Protein AF-A0A2U3PUK2-F1 (afdb_monomer)

Nearest PDB structures (foldseek):
  1wra-assembly2_B  TM=6.279E-01  e=7.532E-10  Streptococcus pneumoniae R6
  3af6-assembly1_A  TM=5.519E-01  e=6.935E-04  Pyrococcus horikoshii OT3
  5a0v-assembly2_B  TM=5.176E-01  e=4.296E-04  Streptomyces coelicolor A3(2)
  3af5-assembly1_A  TM=5.353E-01  e=1.714E-03  Pyrococcus horikoshii OT3
  9bcu-assembly1_J  TM=5.743E-01  e=1.520E-02  Thermococcus kodakarensis

InterPro domains:
  IPR001279 Metallo-beta-lactamase [PF00753] (44-123)
  IPR036866 Ribonuclease Z/Hydroxyacylglutathione hydrolase-like [G3DSA:3.60.15.10] (34-413)
  IPR036866 Ribonuclease Z/Hydroxyacylglutathione hydrolase-like [SSF56281] (34-405)
  IPR052159 Bacterial competence-related DNA uptake protein [PTHR30619] (29-414)

Secondary structure (DSSP, 8-state):
-HHHHHHHHHHTTTSSS-----------STT-EEEEPP-TTSSS---EEEEETTEEEEE----GGGGT-BTTB--HHHHHHHHH-SSSSEEEEEEEE----HHHHTTHHHHHHTT-EEEEEEEEE-HHHHS-HHHHHHH-SS--HHHHHHHHHHHSPP-TTS-HHHHHHHHHHHHTHHHHHHHHHHHHHHTT-EEEEETTS-GGGGHHHHHHTTTTT-EEEE--HHHHHHHHHHHHHHHHHHHHHHHHHHHTS-TTS---HHHHHHHHHHS-TTSS-HHHHTSS-TTHHHHTT--EEEE--TT--EEE-TT--SS----TT-HHHHHHHHHHHHHH---SEEEPSGGG-TTT--HHHHHHTT--SEEEE---TT-SSSS-HHHHHHHHH-TT-EEEEHHHHSSEEE-TTS-GGGGEEESSS-SS--PPP-PPPS-SHHHHTT-------------------------PPP-S-----------SSSEEEEETTEEEEE-PPP------PPPPPPPPPP---S--------SSTT---TTEEEEE-HHHHHHHHTTHHHHHHHHHHHTT-EEEE--TT-HHHHHHHHHHHS--SEEEEES-TTTSPPEEEE---HHHHHHS-HHHHHHSTTTTEEEE-GGGG-SSSSSS-SS-EEEE--TT-HHHHHHHHTPPPPPS-S--EEEE-TT-THHHHHHHHHSSS-PPPEEBTTB-GGG--HHHH-SSEEEEE-B--SS-BSEEEEEETTEEEEEEETTTS-SS---EEEE-STTTT--BSS-TT--SS---BPPGGGBHHHHHHHTT-SEEEEESSPPPPP-TT--STHHHHHHHHHHHHHHTTT-HHHHHHHHHHHHHHH-SSS--SHHHHHHHHHHHHHEEEEE---

Mean predicted aligned error: 17.78 Å

Radius of gyration: 35.3 Å; Cα contacts (8 Å, |Δi|>4): 1765; chains: 1; bounding box: 88×100×116 Å

Organism: NCBI:txid1549949

pLDDT: mean 83.63, std 20.67, range [25.16, 98.88]

Solvent-accessible surface area (backbone atoms only — not comparable to full-atom values): 47405 Å² total; per-residue (Å²): 115,76,66,61,61,54,52,57,60,56,54,66,65,66,73,80,76,83,79,92,69,76,84,73,82,80,49,60,43,80,78,36,37,39,32,40,49,43,41,43,57,50,56,46,25,38,34,36,41,38,34,53,83,92,44,33,36,38,34,41,37,16,30,55,60,38,54,78,26,50,99,95,34,69,17,51,62,58,52,46,30,70,76,72,57,69,69,75,56,40,77,26,55,32,35,36,36,29,38,73,51,58,33,28,45,33,18,41,38,54,37,47,73,69,45,39,45,47,45,49,28,32,44,31,47,28,58,65,47,68,52,32,70,61,46,51,63,55,56,43,100,78,53,57,69,47,42,48,20,32,34,38,40,53,50,40,65,94,56,74,84,48,58,63,72,60,32,41,56,47,24,60,47,47,53,43,40,63,59,43,49,50,52,29,52,54,48,40,46,73,76,63,21,51,74,40,36,51,72,78,50,62,77,77,74,47,49,67,55,52,62,74,45,44,48,36,41,63,46,79,78,32,65,54,50,72,46,39,50,51,25,28,53,48,51,40,56,45,44,41,51,43,37,49,50,39,52,55,47,49,69,66,48,58,91,92,53,85,82,49,33,51,60,45,43,35,45,60,77,68,41,65,78,91,56,86,39,44,55,65,73,74,45,68,52,56,33,27,38,49,30,56,44,14,36,28,35,36,32,28,56,83,75,36,12,33,42,46,29,55,33,28,31,72,55,48,47,65,43,88,87,39,66,67,49,51,52,52,46,51,50,52,54,38,68,71,41,49,29,27,30,35,48,42,18,38,39,30,29,70,33,10,65,35,73,71,53,42,53,56,33,52,54,46,36,33,38,32,37,43,20,11,34,43,16,61,66,41,56,13,69,67,43,37,53,54,56,70,71,50,81,81,59,33,39,43,37,14,50,59,15,31,39,33,37,38,30,51,90,46,73,63,71,79,16,52,48,58,75,39,72,64,75,65,71,69,72,76,42,61,62,73,76,92,76,64,71,80,66,64,73,75,70,72,87,76,87,91,80,85,88,86,86,88,82,89,83,83,90,82,91,77,86,92,81,82,88,79,87,89,85,74,99,71,85,85,82,79,90,77,91,76,76,99,58,75,46,76,49,71,58,95,89,44,74,47,76,43,75,80,76,75,86,78,84,76,90,73,86,81,73,85,77,72,83,73,74,80,74,78,64,92,75,68,71,84,74,69,79,46,58,34,54,96,60,90,45,56,40,32,39,32,38,28,18,61,67,44,37,28,71,49,36,41,78,55,39,62,56,52,54,45,45,45,45,78,54,51,23,45,76,47,76,40,59,92,86,58,42,47,62,57,44,16,57,48,53,63,74,53,81,62,73,27,26,34,36,48,31,31,60,75,30,43,70,56,43,64,40,67,52,55,53,73,70,58,48,70,69,47,53,72,61,66,37,60,72,38,91,37,57,52,21,22,40,31,60,51,53,59,14,13,42,85,74,81,79,54,55,84,31,24,39,16,28,33,51,29,56,63,33,53,69,35,41,50,25,16,48,46,17,52,70,60,68,99,59,64,44,31,28,35,42,26,22,65,90,45,61,33,52,52,58,41,49,74,73,44,42,68,46,72,57,74,77,39,56,18,43,95,44,36,33,90,71,49,49,34,77,61,55,44,18,42,31,36,42,39,40,32,46,40,36,65,90,48,26,22,45,31,30,15,37,32,98,79,20,67,31,60,34,42,39,47,83,47,47,40,77,49,60,31,15,39,37,40,31,62,12,18,16,42,46,40,60,36,70,62,56,44,59,58,86,75,80,83,72,46,67,38,47,44,76,46,14,43,39,47,32,38,23,50,7,20,7,24,24,34,33,13,18,33,31,81,58,56,74,36,61,71,84,24,64,25,64,42,31,47,41,56,48,34,24,37,53,31,20,73,72,47,84,64,14,50,14,54,6,47,43,52,9,43,54,54,42,60,75,49,60,62,51,90,47,79,51,65,69,52,45,47,49,43,43,34,57,64,53,18,54,45,34,32,19,52,20,110

Sequence (886 aa):
MKAAKKAAKKSAKKSAKKTSARPGRRMSAAGARYYLLDMGKEQYGDCIVCRFGDRAVMIDAGHPSDFAGQSGYESIPDQLASVLGGEAPFTIDLLIVTHGHNDHIGCLPKLVSEDTIRPKYAIVADPDLAFPPGFRDALGDDPDIEVEKVVAGLLEEDHSFLPDAQLDEFLDAVAKLGQKYRDAIDKLEHDGTTVFKWGSTDPAELAPIYEMLAGTGFDVIGPALPQLEICRDQIIAFARKAKKAAEDAVSAIPTDLTPNATRVYKQILLGDPARDALPLMDRKGTGSALNCQSLVVKFGDGDQKVLLAGDMQFADSEVDGLAAELADLRRKVVAAGPYRFVKMTHHTSYNGIDETFWQQLGSPPLLAHSGGLNDSDHPNVDALAYLKELNGITFARTDRNGQIAVDPSIVGRTAFKTSRGSLNDFALNKRQKARDENLASLERKTPPEVQQVQENRRSQSVSLEGRVPTDGEFVDIIFARIPYRDGRVTIDGHVIEIQRFPALEAKQENPPPPPRPPRLSTERTADVRRFAPGRDLSRILFVTDKERLRRNIGDDAAGIMRLIQDGGSRLLGVDGSAPERQVTAELATGKYDGTVVLGGYDVVKSQSVDVLDVPLRASLTHRAIAEDQDEFIVWSDEIYGDADGDGLAEFPVSRIPDAKKPALVLAALTADKPGRVSQRFGICNSARPFSFDIFNSVVPGSAPYMTSGPRGYRDVNAGAARQPFLYFMLHGLDRDGSRFWGDGTSGAIEAINTDVLPKSGLGIVFAGCCWGALTVNQRANDRSGTVSPKAPDASMALASLAAGALAFVGCTGVHYSPGSAGDFFGGPMHRAFWKALASNDFSPAKALFDARKAFLAEMPHGRRLPLELAIERKIYRQFTCLGLGW

Structure (mmCIF, N/CA/C/O backbone):
data_AF-A0A2U3PUK2-F1
#
_entry.id   AF-A0A2U3PUK2-F1
#
loop_
_atom_site.group_PDB
_atom_site.id
_atom_site.type_symbol
_atom_site.label_atom_id
_atom_site.label_alt_id
_atom_site.label_comp_id
_atom_site.label_asym_id
_atom_site.label_entity_id
_atom_site.label_seq_id
_atom_site.pdbx_PDB_ins_code
_atom_site.Cartn_x
_atom_site.Cartn_y
_atom_site.Cartn_z
_atom_site.occupancy
_atom_site.B_iso_or_equiv
_atom_site.auth_seq_id
_atom_site.auth_comp_id
_atom_site.auth_asym_id
_atom_site.auth_atom_id
_atom_site.pdbx_PDB_model_num
ATOM 1 N N . MET A 1 1 ? 40.504 36.835 -31.617 1.00 47.59 1 MET A N 1
ATOM 2 C CA . MET A 1 1 ? 39.255 36.228 -32.153 1.00 47.59 1 MET A CA 1
ATOM 3 C C . MET A 1 1 ? 39.191 36.029 -33.681 1.00 47.59 1 MET A C 1
ATOM 5 O O . MET A 1 1 ? 38.792 34.948 -34.097 1.00 47.59 1 MET A O 1
ATOM 9 N N . LYS A 1 2 ? 39.594 36.972 -34.558 1.00 41.28 2 LYS A N 1
ATOM 10 C CA . LYS A 1 2 ? 39.578 36.744 -36.032 1.00 41.28 2 LYS A CA 1
ATOM 11 C C . LYS A 1 2 ? 40.663 35.775 -36.556 1.00 41.28 2 LYS A C 1
ATOM 13 O O . LYS A 1 2 ? 40.443 35.126 -37.575 1.00 41.28 2 LYS A O 1
ATOM 18 N N . ALA A 1 3 ? 41.787 35.618 -35.850 1.00 39.47 3 ALA A N 1
ATOM 19 C CA . ALA A 1 3 ? 42.846 34.664 -36.214 1.00 39.47 3 ALA A CA 1
ATOM 20 C C . ALA A 1 3 ? 42.460 33.192 -35.937 1.00 39.47 3 ALA A C 1
ATOM 22 O O . ALA A 1 3 ? 42.712 32.327 -36.773 1.00 39.47 3 ALA A O 1
ATOM 23 N N . ALA A 1 4 ? 41.733 32.923 -34.844 1.00 43.22 4 ALA A N 1
ATOM 24 C CA . ALA A 1 4 ? 41.263 31.579 -34.482 1.00 43.22 4 ALA A CA 1
ATOM 25 C C . ALA A 1 4 ? 40.215 31.023 -35.472 1.00 43.22 4 ALA A C 1
ATOM 27 O O . ALA A 1 4 ? 40.289 29.866 -35.883 1.00 43.22 4 ALA A O 1
ATOM 28 N N . LYS A 1 5 ? 39.309 31.874 -35.986 1.00 48.22 5 LYS A N 1
ATOM 29 C CA . LYS A 1 5 ? 38.332 31.481 -37.025 1.00 48.22 5 LYS A CA 1
ATOM 30 C C . LYS A 1 5 ? 38.974 31.156 -38.385 1.00 48.22 5 LYS A C 1
ATOM 32 O O . LYS A 1 5 ? 38.380 30.432 -39.184 1.00 48.22 5 LYS A O 1
ATOM 37 N N . LYS A 1 6 ? 40.183 31.662 -38.667 1.00 44.91 6 LYS A N 1
ATOM 38 C CA . LYS A 1 6 ? 40.897 31.417 -39.936 1.00 44.91 6 LYS A CA 1
ATOM 39 C C . LYS A 1 6 ? 41.710 30.112 -39.908 1.00 44.91 6 LYS A C 1
ATOM 41 O O . LYS A 1 6 ? 41.880 29.499 -40.960 1.00 44.91 6 LYS A O 1
ATOM 46 N N . ALA A 1 7 ? 42.136 29.661 -38.724 1.00 41.72 7 ALA A N 1
ATOM 47 C CA . ALA A 1 7 ? 42.793 28.367 -38.521 1.00 41.72 7 ALA A CA 1
ATOM 48 C C . ALA A 1 7 ? 41.797 27.191 -38.619 1.00 41.72 7 ALA A C 1
ATOM 50 O O . ALA A 1 7 ? 42.055 26.233 -39.349 1.00 41.72 7 ALA A O 1
ATOM 51 N N . ALA A 1 8 ? 40.603 27.323 -38.027 1.00 44.06 8 ALA A N 1
ATOM 52 C CA . ALA A 1 8 ? 39.550 26.301 -38.097 1.00 44.06 8 ALA A CA 1
ATOM 53 C C . ALA A 1 8 ? 39.047 26.046 -39.538 1.00 44.06 8 ALA A C 1
ATOM 55 O O . ALA A 1 8 ? 38.877 24.902 -39.956 1.00 44.06 8 ALA A O 1
ATOM 56 N N . LYS A 1 9 ? 38.915 27.100 -40.362 1.00 43.28 9 LYS A N 1
ATOM 57 C CA . LYS A 1 9 ? 38.502 26.971 -41.777 1.00 43.28 9 LYS A CA 1
ATOM 58 C C . LYS A 1 9 ? 39.570 26.370 -42.704 1.00 43.28 9 LYS A C 1
ATOM 60 O O . LYS A 1 9 ? 39.217 25.862 -43.767 1.00 43.28 9 LYS A O 1
ATOM 65 N N . LYS A 1 10 ? 40.859 26.430 -42.343 1.00 38.72 10 LYS A N 1
ATOM 66 C CA . LYS A 1 10 ? 41.950 25.812 -43.124 1.00 38.72 10 LYS A CA 1
ATOM 67 C C . LYS A 1 10 ? 42.156 24.334 -42.776 1.00 38.72 10 LYS A C 1
ATOM 69 O O . LYS A 1 10 ? 42.532 23.580 -43.669 1.00 38.72 10 LYS A O 1
ATOM 74 N N . SER A 1 11 ? 41.853 23.924 -41.540 1.00 38.88 11 SER A N 1
ATOM 75 C CA . SER A 1 11 ? 41.853 22.511 -41.127 1.00 38.88 11 SER A CA 1
ATOM 76 C C . SER A 1 11 ? 40.707 21.727 -41.790 1.00 38.88 11 SER A C 1
ATOM 78 O O . SER A 1 11 ? 40.941 20.701 -42.425 1.00 38.88 11 SER A O 1
ATOM 80 N N . ALA A 1 12 ? 39.497 22.302 -41.819 1.00 37.53 12 ALA A N 1
ATOM 81 C CA . ALA A 1 12 ? 38.308 21.670 -42.409 1.00 37.53 12 ALA A CA 1
ATOM 82 C C . ALA A 1 12 ? 38.377 21.445 -43.937 1.00 37.53 12 ALA A C 1
ATOM 84 O O . ALA A 1 12 ? 37.659 20.610 -44.477 1.00 37.53 12 ALA A O 1
ATOM 85 N N . LYS A 1 13 ? 39.245 22.167 -44.664 1.00 34.38 13 LYS A N 1
ATOM 86 C CA . LYS A 1 13 ? 39.414 22.002 -46.123 1.00 34.38 13 LYS A CA 1
ATOM 87 C C . LYS A 1 13 ? 40.494 20.990 -46.519 1.00 34.38 13 LYS A C 1
ATOM 89 O O . LYS A 1 13 ? 40.581 20.658 -47.699 1.00 34.38 13 LYS A O 1
ATOM 94 N N . LYS A 1 14 ? 41.316 20.511 -45.575 1.00 31.91 14 LYS A N 1
ATOM 95 C CA . LYS A 1 14 ? 42.427 19.583 -45.857 1.00 31.91 14 LYS A CA 1
ATOM 96 C C . LYS A 1 14 ? 42.103 18.111 -45.562 1.00 31.91 14 LYS A C 1
ATOM 98 O O . LYS A 1 14 ? 42.797 17.265 -46.112 1.00 31.91 14 LYS A O 1
ATOM 103 N N . SER A 1 15 ? 41.047 17.796 -44.800 1.00 32.75 15 SER A N 1
ATOM 104 C CA . SER A 1 15 ? 40.599 16.402 -44.597 1.00 32.75 15 SER A CA 1
ATOM 105 C C . SER A 1 15 ? 39.601 15.900 -45.654 1.00 32.75 15 SER A C 1
ATOM 107 O O . SER A 1 15 ? 39.376 14.702 -45.765 1.00 32.75 15 SER A O 1
ATOM 109 N N . ALA A 1 16 ? 39.066 16.776 -46.513 1.00 32.47 16 ALA A N 1
ATOM 110 C CA . ALA A 1 16 ? 38.069 16.417 -47.530 1.00 32.47 16 ALA A CA 1
ATOM 111 C C . ALA A 1 16 ? 38.644 15.759 -48.808 1.00 32.47 16 ALA A C 1
ATOM 113 O O . ALA A 1 16 ? 38.000 15.778 -49.857 1.00 32.47 16 ALA A O 1
ATOM 114 N N . LYS A 1 17 ? 39.873 15.219 -48.787 1.00 37.69 17 LYS A N 1
ATOM 115 C CA . LYS A 1 17 ? 40.497 14.665 -50.002 1.00 37.69 17 LYS A CA 1
ATOM 116 C C . LYS A 1 17 ? 41.426 13.478 -49.733 1.00 37.69 17 LYS A C 1
ATOM 118 O O . LYS A 1 17 ? 42.634 13.612 -49.888 1.00 37.69 17 LYS A O 1
ATOM 123 N N . LYS A 1 18 ? 40.840 12.326 -49.381 1.00 36.56 18 LYS A N 1
ATOM 124 C CA . LYS A 1 18 ? 41.196 10.954 -49.821 1.00 36.56 18 LYS A CA 1
ATOM 125 C C . LYS A 1 18 ? 40.758 9.927 -48.772 1.00 36.56 18 LYS A C 1
ATOM 127 O O . LYS A 1 18 ? 41.500 9.677 -47.839 1.00 36.56 18 LYS A O 1
ATOM 132 N N . THR A 1 19 ? 39.630 9.278 -49.035 1.00 29.56 19 THR A N 1
ATOM 133 C CA . THR A 1 19 ? 39.396 7.841 -48.811 1.00 29.56 19 THR A CA 1
ATOM 134 C C . THR A 1 19 ? 38.124 7.494 -49.579 1.00 29.56 19 THR A C 1
ATOM 136 O O . THR A 1 19 ? 37.009 7.713 -49.121 1.00 29.56 19 THR A O 1
ATOM 139 N N . SER A 1 20 ? 38.279 7.007 -50.810 1.00 35.31 20 SER A N 1
ATOM 140 C CA . SER A 1 20 ? 37.195 6.333 -51.524 1.00 35.31 20 SER A CA 1
ATOM 141 C C . SER A 1 20 ? 36.987 4.967 -50.867 1.00 35.31 20 SER A C 1
ATOM 143 O O . SER A 1 20 ? 37.537 3.962 -51.320 1.00 35.31 20 SER A O 1
ATOM 145 N N . ALA A 1 21 ? 36.264 4.945 -49.749 1.00 32.84 21 ALA A N 1
ATOM 146 C CA . ALA A 1 21 ? 35.746 3.716 -49.175 1.00 32.84 21 ALA A CA 1
ATOM 147 C C . ALA A 1 21 ? 34.590 3.231 -50.060 1.00 32.84 21 ALA A C 1
ATOM 149 O O . ALA A 1 21 ? 33.719 4.010 -50.450 1.00 32.84 21 ALA A O 1
ATOM 150 N N . ARG A 1 22 ? 34.618 1.946 -50.423 1.00 33.69 22 ARG A N 1
ATOM 151 C CA . ARG A 1 22 ? 33.491 1.259 -51.067 1.00 33.69 22 ARG A CA 1
ATOM 152 C C . ARG A 1 22 ? 32.210 1.525 -50.259 1.00 33.69 22 ARG A C 1
ATOM 154 O O . ARG A 1 22 ? 32.301 1.547 -49.033 1.00 33.69 22 ARG A O 1
ATOM 161 N N . PRO A 1 23 ? 31.040 1.697 -50.900 1.00 34.00 23 PRO A N 1
ATOM 162 C CA . PRO A 1 23 ? 29.793 1.899 -50.176 1.00 34.00 23 PRO A CA 1
ATOM 163 C C . PRO A 1 23 ? 29.551 0.678 -49.285 1.00 34.00 23 PRO A C 1
ATOM 165 O O . PRO A 1 23 ? 29.363 -0.434 -49.782 1.00 34.00 23 PRO A O 1
ATOM 168 N N . GLY A 1 24 ? 29.629 0.889 -47.970 1.00 35.75 24 GLY A N 1
ATOM 169 C CA . GLY A 1 24 ? 29.270 -0.113 -46.979 1.00 35.75 24 GLY A CA 1
ATOM 170 C C . GLY A 1 24 ? 27.840 -0.562 -47.244 1.00 35.75 24 GLY A C 1
ATOM 171 O O . GLY A 1 24 ? 26.947 0.258 -47.468 1.00 35.75 24 GLY A O 1
ATOM 172 N N . ARG A 1 25 ? 27.642 -1.878 -47.295 1.00 42.12 25 ARG A N 1
ATOM 173 C CA . ARG A 1 25 ? 26.333 -2.510 -47.427 1.00 42.12 25 ARG A CA 1
ATOM 174 C C . ARG A 1 25 ? 25.457 -1.975 -46.288 1.00 42.12 25 ARG A C 1
ATOM 176 O O . ARG A 1 25 ? 25.717 -2.297 -45.135 1.00 42.12 25 ARG A O 1
ATOM 183 N N . ARG A 1 26 ? 24.478 -1.115 -46.598 1.00 44.69 26 ARG A N 1
ATOM 184 C CA . ARG A 1 26 ? 23.487 -0.645 -45.617 1.00 44.69 26 ARG A CA 1
ATOM 185 C C . ARG A 1 26 ? 22.834 -1.875 -44.993 1.00 44.69 26 ARG A C 1
ATOM 187 O O . ARG A 1 26 ? 22.276 -2.698 -45.720 1.00 44.69 26 ARG A O 1
ATOM 194 N N . MET A 1 27 ? 22.962 -2.011 -43.680 1.00 55.47 27 MET A N 1
ATOM 195 C CA . MET A 1 27 ? 22.282 -3.052 -42.925 1.00 55.47 27 MET A CA 1
ATOM 196 C C . MET A 1 27 ? 20.784 -2.748 -42.926 1.00 55.47 27 MET A C 1
ATOM 198 O O . MET A 1 27 ? 20.389 -1.583 -42.896 1.00 55.47 27 MET A O 1
ATOM 202 N N . SER A 1 28 ? 19.951 -3.780 -43.014 1.00 55.03 28 SER A N 1
ATOM 203 C CA . SER A 1 28 ? 18.512 -3.637 -42.804 1.00 55.03 28 SER A CA 1
ATOM 204 C C . SER A 1 28 ? 18.130 -4.291 -41.489 1.00 55.03 28 SER A C 1
ATOM 206 O O . SER A 1 28 ? 18.605 -5.389 -41.208 1.00 55.03 28 SER A O 1
ATOM 208 N N . ALA A 1 29 ? 17.189 -3.690 -40.765 1.00 60.03 29 ALA A N 1
ATOM 209 C CA . ALA A 1 29 ? 16.482 -4.336 -39.661 1.00 60.03 29 ALA A CA 1
ATOM 210 C C . ALA A 1 29 ? 15.788 -5.662 -40.063 1.00 60.03 29 ALA A C 1
ATOM 212 O O . ALA A 1 29 ? 15.471 -6.474 -39.199 1.00 60.03 29 ALA A O 1
ATOM 213 N N . ALA A 1 30 ? 15.594 -5.923 -41.365 1.00 58.38 30 ALA A N 1
ATOM 214 C CA . ALA A 1 30 ? 15.079 -7.200 -41.851 1.00 58.38 30 ALA A CA 1
ATOM 215 C C . ALA A 1 30 ? 16.011 -8.362 -41.450 1.00 58.38 30 ALA A C 1
ATOM 217 O O . ALA A 1 30 ? 17.165 -8.420 -41.881 1.00 58.38 30 ALA A O 1
ATOM 218 N N . GLY A 1 31 ? 15.487 -9.284 -40.635 1.00 74.31 31 GLY A N 1
ATOM 219 C CA . GLY A 1 31 ? 16.219 -10.428 -40.081 1.00 74.31 31 GLY A CA 1
ATOM 220 C C . GLY A 1 31 ? 16.830 -10.202 -38.692 1.00 74.31 31 GLY A C 1
ATOM 221 O O . GLY A 1 31 ? 17.643 -11.023 -38.263 1.00 74.31 31 GLY A O 1
ATOM 222 N N . ALA A 1 32 ? 16.472 -9.114 -37.997 1.00 91.94 32 ALA A N 1
ATOM 223 C CA . ALA A 1 32 ? 16.849 -8.896 -36.602 1.00 91.94 32 ALA A CA 1
ATOM 224 C C . ALA A 1 32 ? 16.229 -9.954 -35.675 1.00 91.94 32 ALA A C 1
ATOM 226 O O . ALA A 1 32 ? 15.058 -10.308 -35.819 1.00 91.94 32 ALA A O 1
ATOM 227 N N . ARG A 1 33 ? 17.004 -10.434 -34.698 1.00 96.38 33 ARG A N 1
ATOM 228 C CA . ARG A 1 33 ? 16.522 -11.364 -33.666 1.00 96.38 33 ARG A CA 1
ATOM 229 C C . ARG A 1 33 ? 16.862 -10.870 -32.274 1.00 96.38 33 ARG A C 1
ATOM 231 O O . ARG A 1 33 ? 17.984 -10.432 -32.039 1.00 96.38 33 ARG A O 1
ATOM 238 N N . TYR A 1 34 ? 15.909 -11.002 -31.367 1.00 98.31 34 TYR A N 1
ATOM 239 C CA . TYR A 1 34 ? 16.019 -10.563 -29.981 1.00 98.31 34 TYR A CA 1
ATOM 240 C C . TYR A 1 34 ? 15.928 -11.792 -29.088 1.00 98.31 34 TYR A C 1
ATOM 242 O O . TYR A 1 34 ? 14.940 -12.519 -29.154 1.00 98.31 34 TYR A O 1
ATOM 250 N N . TYR A 1 35 ? 16.968 -12.044 -28.306 1.00 98.62 35 TYR A N 1
ATOM 251 C CA . TYR A 1 35 ? 17.079 -13.198 -27.429 1.00 98.62 35 TYR A CA 1
ATOM 252 C C . TYR A 1 35 ? 16.968 -12.726 -25.989 1.00 98.62 35 TYR A C 1
ATOM 254 O O . TYR A 1 35 ? 17.847 -12.007 -25.533 1.00 98.62 35 TYR A O 1
ATOM 262 N N . LEU A 1 36 ? 15.908 -13.112 -25.290 1.00 98.62 36 LEU A N 1
ATOM 263 C CA . LEU A 1 36 ? 15.818 -12.953 -23.842 1.00 98.62 36 LEU A CA 1
ATOM 264 C C . LEU A 1 36 ? 16.381 -14.238 -23.242 1.00 98.62 36 LEU A C 1
ATOM 266 O O . LEU A 1 36 ? 15.902 -15.331 -23.574 1.00 98.62 36 LEU A O 1
ATOM 270 N N . LEU A 1 37 ? 17.439 -14.108 -22.447 1.00 98.31 37 LEU A N 1
ATOM 271 C CA . LEU A 1 37 ? 18.096 -15.255 -21.836 1.00 98.31 37 LEU A CA 1
ATOM 272 C C . LEU A 1 37 ? 17.267 -15.777 -20.657 1.00 98.31 37 LEU A C 1
ATOM 274 O O . LEU A 1 37 ? 16.449 -15.071 -20.077 1.00 98.31 37 LEU A O 1
ATOM 278 N N . ASP A 1 38 ? 17.449 -17.048 -20.339 1.00 96.75 38 ASP A N 1
ATOM 279 C CA . ASP A 1 38 ? 16.801 -17.700 -19.209 1.00 96.75 38 ASP A CA 1
ATOM 280 C C . ASP A 1 38 ? 17.463 -17.274 -17.896 1.00 96.75 38 ASP A C 1
ATOM 282 O O . ASP A 1 38 ? 18.654 -17.524 -17.722 1.00 96.75 38 ASP A O 1
ATOM 286 N N . MET A 1 39 ? 16.692 -16.654 -16.998 1.00 94.38 39 MET A N 1
ATOM 287 C CA . MET A 1 39 ? 17.151 -16.106 -15.705 1.00 94.38 39 MET A CA 1
ATOM 288 C C . MET A 1 39 ? 17.024 -17.106 -14.547 1.00 94.38 39 MET A C 1
ATOM 290 O O . MET A 1 39 ? 17.148 -16.768 -13.373 1.00 94.38 39 MET A O 1
ATOM 294 N N . GLY A 1 40 ? 16.741 -18.371 -14.860 1.00 92.38 40 GLY A N 1
ATOM 295 C CA . GLY A 1 40 ? 16.804 -19.424 -13.864 1.00 92.38 40 GLY A CA 1
ATOM 296 C C . GLY A 1 40 ? 15.683 -19.367 -12.828 1.00 92.38 40 GLY A C 1
ATOM 297 O O . GLY A 1 40 ? 14.503 -19.166 -13.133 1.00 92.38 40 GLY A O 1
ATOM 298 N N . LYS A 1 41 ? 16.052 -19.651 -11.581 1.00 88.69 41 LYS A N 1
ATOM 299 C CA . LYS A 1 41 ? 15.142 -19.743 -10.441 1.00 88.69 41 LYS A CA 1
ATOM 300 C C . LYS A 1 41 ? 15.089 -18.476 -9.602 1.00 88.69 41 LYS A C 1
ATOM 302 O O . LYS A 1 41 ? 14.134 -18.364 -8.843 1.00 88.69 41 LYS A O 1
ATOM 307 N N . GLU A 1 42 ? 16.085 -17.601 -9.663 1.00 86.12 42 GLU A N 1
ATOM 308 C CA . GLU A 1 42 ? 16.110 -16.385 -8.838 1.00 86.12 42 GLU A CA 1
ATOM 309 C C . GLU A 1 42 ? 14.976 -15.435 -9.242 1.00 86.12 42 GLU A C 1
ATOM 311 O O . GLU A 1 42 ? 14.429 -15.551 -10.336 1.00 86.12 42 GLU A O 1
ATOM 316 N N . GLN A 1 43 ? 14.513 -14.598 -8.313 1.00 84.06 43 GLN A N 1
ATOM 317 C CA . GLN A 1 43 ? 13.440 -13.647 -8.619 1.00 84.06 43 GLN A CA 1
ATOM 318 C C . GLN A 1 43 ? 13.963 -12.555 -9.550 1.00 84.06 43 GLN A C 1
ATOM 320 O O . GLN A 1 43 ? 15.129 -12.226 -9.435 1.00 84.06 43 GLN A O 1
ATOM 325 N N . TYR A 1 44 ? 13.131 -11.989 -10.428 1.00 87.50 44 TYR A N 1
ATOM 326 C CA . TYR A 1 44 ? 13.559 -10.954 -11.388 1.00 87.50 44 TYR A CA 1
ATOM 327 C C . TYR A 1 44 ? 14.662 -11.398 -12.362 1.00 87.50 44 TYR A C 1
ATOM 329 O O . TYR A 1 44 ? 14.778 -12.592 -12.665 1.00 87.50 44 TYR A O 1
ATOM 337 N N . GLY A 1 45 ? 15.405 -10.448 -12.932 1.00 91.38 45 GLY A N 1
ATOM 338 C CA . GLY A 1 45 ? 16.516 -10.702 -13.841 1.00 91.38 45 GLY A CA 1
ATOM 339 C C . GLY A 1 45 ? 16.252 -10.307 -15.290 1.00 91.38 45 GLY A C 1
ATOM 340 O O . GLY A 1 45 ? 15.227 -10.651 -15.893 1.00 91.38 45 GLY A O 1
ATOM 341 N N . ASP A 1 46 ? 17.238 -9.634 -15.878 1.00 95.94 46 ASP A N 1
ATOM 342 C CA . ASP A 1 46 ? 17.241 -9.226 -17.279 1.00 95.94 46 ASP A CA 1
ATOM 343 C C . ASP A 1 46 ? 18.601 -9.478 -17.935 1.00 95.94 46 ASP A C 1
ATOM 345 O O . ASP A 1 46 ? 19.647 -9.004 -17.492 1.00 95.94 46 ASP A O 1
ATOM 349 N N . CYS A 1 47 ? 18.577 -10.179 -19.068 1.00 98.25 47 CYS A N 1
ATOM 350 C CA . CYS A 1 47 ? 19.700 -10.234 -19.993 1.00 98.25 47 CYS A CA 1
ATOM 351 C C . CYS A 1 47 ? 19.181 -10.480 -21.412 1.00 98.25 47 CYS A C 1
ATOM 353 O O . CYS A 1 47 ? 18.563 -11.510 -21.703 1.00 98.25 47 CYS A O 1
ATOM 355 N N . ILE A 1 48 ? 19.436 -9.535 -22.316 1.00 98.75 48 ILE A N 1
ATOM 356 C CA . ILE A 1 48 ? 18.916 -9.558 -23.686 1.00 98.75 48 ILE A CA 1
ATOM 357 C C . ILE A 1 48 ? 20.061 -9.438 -24.686 1.00 98.75 48 ILE A C 1
ATOM 359 O O . ILE A 1 48 ? 20.908 -8.557 -24.584 1.00 98.75 48 ILE A O 1
ATOM 363 N N . VAL A 1 49 ? 20.055 -10.277 -25.719 1.00 98.62 49 VAL A N 1
ATOM 364 C CA . VAL A 1 49 ? 20.988 -10.188 -26.846 1.00 98.62 49 VAL A CA 1
ATOM 365 C C . VAL A 1 49 ? 20.223 -9.873 -28.124 1.00 98.62 49 VAL A C 1
ATOM 367 O O . VAL A 1 49 ? 19.333 -10.613 -28.532 1.00 98.62 49 VAL A O 1
ATOM 370 N N . CYS A 1 50 ? 20.581 -8.792 -28.807 1.00 98.19 50 CYS A N 1
ATOM 371 C CA . CYS A 1 50 ? 20.026 -8.423 -30.105 1.00 98.19 50 CYS A CA 1
ATOM 372 C C . CYS A 1 50 ? 21.032 -8.757 -31.210 1.00 98.19 50 CYS A C 1
ATOM 374 O O . CYS A 1 50 ? 22.191 -8.344 -31.156 1.00 98.19 50 CYS A O 1
ATOM 376 N N . ARG A 1 51 ? 20.589 -9.482 -32.240 1.00 96.75 51 ARG A N 1
ATOM 377 C CA . ARG A 1 51 ? 21.404 -9.881 -33.393 1.00 96.75 51 ARG A CA 1
ATOM 378 C C . ARG A 1 51 ? 20.924 -9.187 -34.654 1.00 96.75 51 ARG A C 1
ATOM 380 O O . ARG A 1 51 ? 19.783 -9.376 -35.072 1.00 96.75 51 ARG A O 1
ATOM 387 N N . PHE A 1 52 ? 21.835 -8.460 -35.295 1.00 94.06 52 PHE A N 1
ATOM 388 C CA . PHE A 1 52 ? 21.621 -7.801 -36.581 1.00 94.06 52 PHE A CA 1
ATOM 389 C C . PHE A 1 52 ? 22.676 -8.309 -37.564 1.00 94.06 52 PHE A C 1
ATOM 391 O O . PHE A 1 52 ? 23.738 -7.714 -37.721 1.00 94.06 52 PHE A O 1
ATOM 398 N N . GLY A 1 53 ? 22.423 -9.454 -38.201 1.00 89.00 53 GLY A N 1
ATOM 399 C CA . GLY A 1 53 ? 23.432 -10.107 -39.038 1.00 89.00 53 GLY A CA 1
ATOM 400 C C . GLY A 1 53 ? 24.658 -10.533 -38.223 1.00 89.00 53 GLY A C 1
ATOM 401 O O . GLY A 1 53 ? 24.550 -11.394 -37.355 1.00 89.00 53 GLY A O 1
ATOM 402 N N . ASP A 1 54 ? 25.817 -9.947 -38.519 1.00 88.56 54 ASP A N 1
ATOM 403 C CA . ASP A 1 54 ? 27.071 -10.182 -37.797 1.00 88.56 54 ASP A CA 1
ATOM 404 C C . ASP A 1 54 ? 27.189 -9.374 -36.498 1.00 88.56 54 ASP A C 1
ATOM 406 O O . ASP A 1 54 ? 28.011 -9.724 -35.653 1.00 88.56 54 ASP A O 1
ATOM 410 N N . ARG A 1 55 ? 26.344 -8.353 -36.304 1.00 94.38 55 ARG A N 1
ATOM 411 C CA . ARG A 1 55 ? 26.394 -7.474 -35.133 1.00 94.38 55 ARG A CA 1
ATOM 412 C C . ARG A 1 55 ? 25.646 -8.036 -33.933 1.00 94.38 55 ARG A C 1
ATOM 414 O O . ARG A 1 55 ? 24.577 -8.637 -34.089 1.00 94.38 55 ARG A O 1
ATOM 421 N N . ALA A 1 56 ? 26.182 -7.792 -32.742 1.00 97.44 56 ALA A N 1
ATOM 422 C CA . ALA A 1 56 ? 25.583 -8.175 -31.469 1.00 97.44 56 ALA A CA 1
ATOM 423 C C . ALA A 1 56 ? 25.496 -6.983 -30.505 1.00 97.44 56 ALA A C 1
ATOM 425 O O . ALA A 1 56 ? 26.490 -6.303 -30.255 1.00 97.44 56 ALA A O 1
ATOM 426 N N . VAL A 1 57 ? 24.311 -6.767 -29.939 1.00 98.69 57 VAL A N 1
ATOM 427 C CA . VAL A 1 57 ? 24.094 -5.856 -28.808 1.00 98.69 57 VAL A CA 1
ATOM 428 C C . VAL A 1 57 ? 23.688 -6.692 -27.605 1.00 98.69 57 VAL A C 1
ATOM 430 O O . VAL A 1 57 ? 22.778 -7.506 -27.731 1.00 98.69 57 VAL A O 1
ATOM 433 N N . MET A 1 58 ? 24.342 -6.507 -26.466 1.00 98.69 58 MET A N 1
ATOM 434 C CA . MET A 1 58 ? 23.966 -7.130 -25.196 1.00 98.69 58 MET A CA 1
ATOM 435 C C . MET A 1 58 ? 23.386 -6.059 -24.277 1.00 98.69 58 MET A C 1
ATOM 437 O O . MET A 1 58 ? 23.916 -4.952 -24.230 1.00 98.69 58 MET A O 1
ATOM 441 N N . ILE A 1 59 ? 22.292 -6.368 -23.593 1.00 98.81 59 ILE A N 1
ATOM 442 C CA . ILE A 1 59 ? 21.597 -5.473 -22.671 1.00 98.81 59 ILE A CA 1
ATOM 443 C C . ILE A 1 59 ? 21.466 -6.206 -21.344 1.00 98.81 59 ILE A C 1
ATOM 445 O O . ILE A 1 59 ? 20.862 -7.279 -21.318 1.00 98.81 59 ILE A O 1
ATOM 449 N N . ASP A 1 60 ? 22.020 -5.612 -20.291 1.00 98.56 60 ASP A N 1
ATOM 450 C CA . ASP A 1 60 ? 22.084 -6.162 -18.936 1.00 98.56 60 ASP A CA 1
ATOM 451 C C . ASP A 1 60 ? 22.757 -7.549 -18.874 1.00 98.56 60 ASP A C 1
ATOM 453 O O . ASP A 1 60 ? 23.343 -8.027 -19.853 1.00 98.56 60 ASP A O 1
ATOM 457 N N . ALA A 1 61 ? 22.797 -8.142 -17.684 1.00 97.44 61 ALA A N 1
ATOM 458 C CA . ALA A 1 61 ? 23.621 -9.301 -17.376 1.00 97.44 61 ALA A CA 1
ATOM 459 C C . ALA A 1 61 ? 23.016 -10.258 -16.332 1.00 97.44 61 ALA A C 1
ATOM 461 O O . ALA A 1 61 ? 23.705 -11.197 -15.949 1.00 97.44 61 ALA A O 1
ATOM 462 N N . GLY A 1 62 ? 21.776 -10.084 -15.874 1.00 94.94 62 GLY A N 1
ATOM 463 C CA . GLY A 1 62 ? 21.178 -10.983 -14.879 1.00 94.94 62 GLY A CA 1
ATOM 464 C C . GLY A 1 62 ? 21.856 -10.939 -13.499 1.00 94.94 62 GLY A C 1
ATOM 465 O O . GLY A 1 62 ? 22.688 -10.071 -13.207 1.00 94.94 62 GLY A O 1
ATOM 466 N N . HIS A 1 63 ? 21.546 -11.929 -12.660 1.00 93.25 63 HIS A N 1
ATOM 467 C CA . HIS A 1 63 ? 22.058 -12.063 -11.293 1.00 93.25 63 HIS A CA 1
ATOM 468 C C . HIS A 1 63 ? 23.474 -12.622 -11.243 1.00 93.25 63 HIS A C 1
ATOM 470 O O . HIS A 1 63 ? 23.876 -13.332 -12.156 1.00 93.25 63 HIS A O 1
ATOM 476 N N . PRO A 1 64 ? 24.231 -12.453 -10.143 1.00 91.94 64 PRO A N 1
ATOM 477 C CA . PRO A 1 64 ? 25.557 -13.064 -10.012 1.00 91.94 64 PRO A CA 1
ATOM 478 C C . PRO A 1 64 ? 25.575 -14.597 -10.174 1.00 91.94 64 PRO A C 1
ATOM 480 O O . PRO A 1 64 ? 26.567 -15.158 -10.648 1.00 91.94 64 PRO A O 1
ATOM 483 N N . SER A 1 65 ? 24.497 -15.277 -9.773 1.00 90.06 65 SER A N 1
ATOM 484 C CA . SER A 1 65 ? 24.342 -16.736 -9.853 1.00 90.06 65 SER A CA 1
ATOM 485 C C . SER A 1 65 ? 24.225 -17.244 -11.296 1.00 90.06 65 SER A C 1
ATOM 487 O O . SER A 1 65 ? 24.691 -18.345 -11.609 1.00 90.06 65 SER A O 1
ATOM 489 N N . ASP A 1 66 ? 23.700 -16.419 -12.204 1.00 94.31 66 ASP A N 1
ATOM 490 C CA . ASP A 1 66 ? 23.463 -16.777 -13.602 1.00 94.31 66 ASP A CA 1
ATOM 491 C C . ASP A 1 66 ? 24.771 -16.974 -14.383 1.00 94.31 66 ASP A C 1
ATOM 493 O O . ASP A 1 66 ? 24.789 -17.638 -15.420 1.00 94.31 66 ASP A O 1
ATOM 497 N N . PHE A 1 67 ? 25.906 -16.498 -13.858 1.00 95.69 67 PHE A N 1
ATOM 498 C CA . PHE A 1 67 ? 27.218 -16.694 -14.474 1.00 95.69 67 PHE A CA 1
ATOM 499 C C . PHE A 1 67 ? 27.644 -18.163 -14.467 1.00 95.69 67 PHE A C 1
ATOM 501 O O . PHE A 1 67 ? 28.249 -18.635 -15.425 1.00 95.69 67 PHE A O 1
ATOM 508 N N . ALA A 1 68 ? 27.368 -18.879 -13.374 1.00 92.94 68 ALA A N 1
ATOM 509 C CA . ALA A 1 68 ? 27.702 -20.298 -13.240 1.00 92.94 68 ALA A CA 1
ATOM 510 C C . ALA A 1 68 ? 26.544 -21.212 -13.671 1.00 92.94 68 ALA A C 1
ATOM 512 O O . ALA A 1 68 ? 26.734 -22.421 -13.816 1.00 92.94 68 ALA A O 1
ATOM 513 N N . GLY A 1 69 ? 25.357 -20.636 -13.880 1.00 88.69 69 GLY A N 1
ATOM 514 C CA . GLY A 1 69 ? 24.122 -21.376 -14.082 1.00 88.69 69 GLY A CA 1
ATOM 515 C C . GLY A 1 69 ? 23.572 -21.943 -12.776 1.00 88.69 69 GLY A C 1
ATOM 516 O O . GLY A 1 69 ? 24.213 -21.942 -11.723 1.00 88.69 69 GLY A O 1
ATOM 517 N N . GLN A 1 70 ? 22.348 -22.452 -12.852 1.00 90.00 70 GLN A N 1
ATOM 518 C CA . GLN A 1 70 ? 21.613 -22.966 -11.701 1.00 90.00 70 GLN A CA 1
ATOM 519 C C . GLN A 1 70 ? 21.170 -24.405 -11.977 1.00 90.00 70 GLN A C 1
ATOM 521 O O . GLN A 1 70 ? 21.149 -24.866 -13.116 1.00 90.00 70 GLN A O 1
ATOM 526 N N . SER A 1 71 ? 20.788 -25.161 -10.945 1.00 86.31 71 SER A N 1
ATOM 527 C CA . SER A 1 71 ? 20.347 -26.550 -11.147 1.00 86.31 71 SER A CA 1
ATOM 528 C C . SER A 1 71 ? 19.132 -26.622 -12.087 1.00 86.31 71 SER A C 1
ATOM 530 O O . SER A 1 71 ? 18.024 -26.232 -11.703 1.00 86.31 71 SER A O 1
ATOM 532 N N . GLY A 1 72 ? 19.356 -27.127 -13.306 1.00 87.44 72 GLY A N 1
ATOM 533 C CA . GLY A 1 72 ? 18.364 -27.228 -14.382 1.00 87.44 72 GLY A CA 1
ATOM 534 C C . GLY A 1 72 ? 18.307 -26.039 -15.353 1.00 87.44 72 GLY A C 1
ATOM 535 O O . GLY A 1 72 ? 17.449 -26.054 -16.233 1.00 87.44 72 GLY A O 1
ATOM 536 N N . TYR A 1 73 ? 19.192 -25.046 -15.214 1.00 93.06 73 TYR A N 1
ATOM 537 C CA . TYR A 1 73 ? 19.200 -23.811 -16.003 1.00 93.06 73 TYR A CA 1
ATOM 538 C C . TYR A 1 73 ? 20.624 -23.476 -16.459 1.00 93.06 73 TYR A C 1
ATOM 540 O O . TYR A 1 73 ? 21.564 -23.508 -15.664 1.00 93.06 73 TYR A O 1
ATOM 548 N N . GLU A 1 74 ? 20.780 -23.187 -17.749 1.00 94.31 74 GLU A N 1
ATOM 549 C CA . GLU A 1 74 ? 22.080 -22.897 -18.361 1.00 94.31 74 GLU A CA 1
ATOM 550 C C . GLU A 1 74 ? 22.647 -21.562 -17.878 1.00 94.31 74 GLU A C 1
ATOM 552 O O . GLU A 1 74 ? 21.908 -20.603 -17.649 1.00 94.31 74 GLU A O 1
ATOM 557 N N . SER A 1 75 ? 23.972 -21.491 -17.774 1.00 96.94 75 SER A N 1
ATOM 558 C CA . SER A 1 75 ? 24.663 -20.251 -17.442 1.00 96.94 75 SER A CA 1
ATOM 559 C C . SER A 1 75 ? 24.505 -19.201 -18.548 1.00 96.94 75 SER A C 1
ATOM 561 O O . SER A 1 75 ? 24.332 -19.541 -19.721 1.00 96.94 75 SER A O 1
ATOM 563 N N . ILE A 1 76 ? 24.603 -17.914 -18.211 1.00 97.25 76 ILE A N 1
ATOM 564 C CA . ILE A 1 76 ? 24.638 -16.839 -19.212 1.00 97.25 76 ILE A CA 1
ATOM 565 C C . ILE A 1 76 ? 25.770 -17.061 -20.231 1.00 97.25 76 ILE A C 1
ATOM 567 O O . ILE A 1 76 ? 25.480 -16.972 -21.423 1.00 97.25 76 ILE A O 1
ATOM 571 N N . PRO A 1 77 ? 27.017 -17.411 -19.851 1.00 98.00 77 PRO A N 1
ATOM 572 C CA . PRO A 1 77 ? 28.063 -17.759 -20.816 1.00 98.00 77 PRO A CA 1
ATOM 573 C C . PRO A 1 77 ? 27.683 -18.882 -21.799 1.00 98.00 77 PRO A C 1
ATOM 575 O O . PRO A 1 77 ? 27.930 -18.740 -22.999 1.00 98.00 77 PRO A O 1
ATOM 578 N N . ASP A 1 78 ? 27.037 -19.959 -21.339 1.00 97.06 78 ASP A N 1
ATOM 579 C CA . ASP A 1 78 ? 26.592 -21.059 -22.214 1.00 97.06 78 ASP A CA 1
ATOM 580 C C . ASP A 1 78 ? 25.479 -20.605 -23.169 1.00 97.06 78 ASP A C 1
ATOM 582 O O . ASP A 1 78 ? 25.491 -20.893 -24.372 1.00 97.06 78 ASP A O 1
ATOM 586 N N . GLN A 1 79 ? 24.533 -19.820 -22.654 1.00 97.81 79 GLN A N 1
ATOM 587 C CA . GLN A 1 79 ? 23.469 -19.236 -23.459 1.00 97.81 79 GLN A CA 1
ATOM 588 C C . GLN A 1 79 ? 24.023 -18.247 -24.500 1.00 97.81 79 GLN A C 1
ATOM 590 O O . GLN A 1 79 ? 23.563 -18.240 -25.646 1.00 97.81 79 GLN A O 1
ATOM 595 N N . LEU A 1 80 ? 25.047 -17.458 -24.152 1.00 98.00 80 LEU A N 1
ATOM 596 C CA . LEU A 1 80 ? 25.772 -16.588 -25.082 1.00 98.00 80 LEU A CA 1
ATOM 597 C C . LEU A 1 80 ? 26.489 -17.402 -26.164 1.00 98.00 80 LEU A C 1
ATOM 599 O O . LEU A 1 80 ? 26.392 -17.041 -27.338 1.00 98.00 80 LEU A O 1
ATOM 603 N N . ALA A 1 81 ? 27.129 -18.522 -25.812 1.00 96.75 81 ALA A N 1
ATOM 604 C CA . ALA A 1 81 ? 27.747 -19.430 -26.780 1.00 96.75 81 ALA A CA 1
ATOM 605 C C . ALA A 1 81 ? 26.724 -19.945 -27.805 1.00 96.75 81 ALA A C 1
ATOM 607 O O . ALA A 1 81 ? 26.995 -19.971 -29.007 1.00 96.75 81 ALA A O 1
ATOM 608 N N . SER A 1 82 ? 25.517 -20.285 -27.345 1.00 94.88 82 SER A N 1
ATOM 609 C CA . SER A 1 82 ? 24.408 -20.723 -28.200 1.00 94.88 82 SER A CA 1
ATOM 610 C C . SER A 1 82 ? 23.912 -19.618 -29.150 1.00 94.88 82 SER A C 1
ATOM 612 O O . SER A 1 82 ? 23.665 -19.869 -30.333 1.00 94.88 82 SER A O 1
ATOM 614 N N . VAL A 1 83 ? 23.799 -18.375 -28.665 1.00 95.81 83 VAL A N 1
ATOM 615 C CA . VAL A 1 83 ? 23.247 -17.241 -29.434 1.00 95.81 83 VAL A CA 1
ATOM 616 C C . VAL A 1 83 ? 24.268 -16.604 -30.386 1.00 95.81 83 VAL A C 1
ATOM 618 O O . VAL A 1 83 ? 23.931 -16.233 -31.519 1.00 95.81 83 VAL A O 1
ATOM 621 N N . LEU A 1 84 ? 25.510 -16.438 -29.932 1.00 95.44 84 LEU A N 1
ATOM 622 C CA . LEU A 1 84 ? 26.581 -15.754 -30.663 1.00 95.44 84 LEU A CA 1
ATOM 623 C C . LEU A 1 84 ? 27.420 -16.721 -31.501 1.00 95.44 84 LEU A C 1
ATOM 625 O O . LEU A 1 84 ? 27.916 -16.326 -32.560 1.00 95.44 84 LEU A O 1
ATOM 629 N N . GLY A 1 85 ? 27.487 -17.987 -31.083 1.00 90.25 85 GLY A N 1
ATOM 630 C CA . GLY A 1 85 ? 28.313 -19.025 -31.683 1.00 90.25 85 GLY A CA 1
ATOM 631 C C . GLY A 1 85 ? 29.779 -18.928 -31.253 1.00 90.25 85 GLY A C 1
ATOM 632 O O . GLY A 1 85 ? 30.341 -17.840 -31.156 1.00 90.25 85 GLY A O 1
ATOM 633 N N . GLY A 1 86 ? 30.419 -20.085 -31.068 1.00 90.06 86 GLY A N 1
ATOM 634 C CA . GLY A 1 86 ? 31.829 -20.184 -30.678 1.00 90.06 86 GLY A CA 1
ATOM 635 C C . GLY A 1 86 ? 32.042 -20.210 -29.163 1.00 90.06 86 GLY A C 1
ATOM 636 O O . GLY A 1 86 ? 31.107 -20.440 -28.403 1.00 90.06 86 GLY A O 1
ATOM 637 N N . GLU A 1 87 ? 33.289 -20.002 -28.749 1.00 92.75 87 GLU A N 1
ATOM 638 C CA . GLU A 1 87 ? 33.714 -19.958 -27.345 1.00 92.75 87 GLU A CA 1
ATOM 639 C C . GLU A 1 87 ? 34.085 -18.519 -26.950 1.00 92.75 87 GLU A C 1
ATOM 641 O O . GLU A 1 87 ? 34.395 -17.691 -27.813 1.00 92.75 87 GLU A O 1
ATOM 646 N N . ALA A 1 88 ? 34.056 -18.220 -25.650 1.00 93.12 88 ALA A N 1
ATOM 647 C CA . ALA A 1 88 ? 34.495 -16.935 -25.111 1.00 93.12 88 ALA A CA 1
ATOM 648 C C . ALA A 1 88 ? 35.986 -16.652 -25.43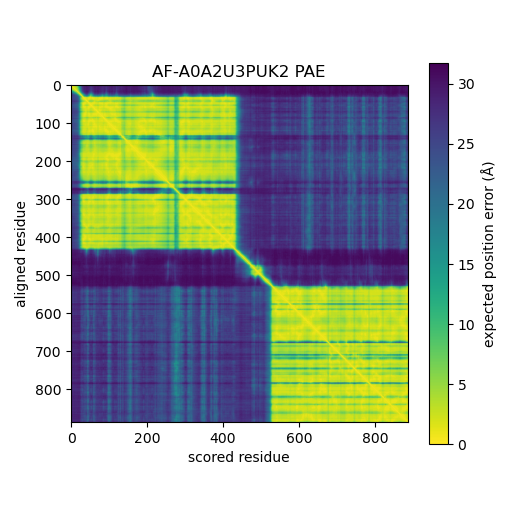7 1.00 93.12 88 ALA A C 1
ATOM 650 O O . ALA A 1 88 ? 36.771 -17.597 -25.558 1.00 93.12 88 ALA A O 1
ATOM 651 N N . PRO A 1 89 ? 36.425 -15.379 -25.553 1.00 96.50 89 PRO A N 1
ATOM 652 C CA . PRO A 1 89 ? 35.663 -14.140 -25.370 1.00 96.50 89 PRO A CA 1
ATOM 653 C C . PRO A 1 89 ? 34.650 -13.873 -26.490 1.00 96.50 89 PRO A C 1
ATOM 655 O O . PRO A 1 89 ? 35.002 -13.823 -27.672 1.00 96.50 89 PRO A O 1
ATOM 658 N N . PHE A 1 90 ? 33.404 -13.578 -26.125 1.00 97.50 90 PHE A N 1
ATOM 659 C CA . PHE A 1 90 ? 32.381 -13.172 -27.082 1.00 97.50 90 PHE A CA 1
ATOM 660 C C . PHE A 1 90 ? 32.554 -11.706 -27.474 1.00 97.50 90 PHE A C 1
ATOM 662 O O . PHE A 1 90 ? 32.562 -10.811 -26.629 1.00 97.50 90 PHE A O 1
ATOM 669 N N . THR A 1 91 ? 32.670 -11.438 -28.775 1.00 94.94 91 THR A N 1
ATOM 670 C CA . THR A 1 91 ? 32.713 -10.060 -29.281 1.00 94.94 91 THR A CA 1
ATOM 671 C C . THR A 1 91 ? 31.310 -9.465 -29.279 1.00 94.94 91 THR A C 1
ATOM 673 O O . THR A 1 91 ? 30.409 -10.002 -29.923 1.00 94.94 91 THR A O 1
ATOM 676 N N . ILE A 1 92 ? 31.144 -8.340 -28.586 1.00 98.06 92 ILE A N 1
ATOM 677 C CA . ILE A 1 92 ? 29.888 -7.587 -28.514 1.00 98.06 92 ILE A CA 1
ATOM 678 C C . ILE A 1 92 ? 30.131 -6.213 -29.144 1.00 98.06 92 ILE A C 1
ATOM 680 O O . ILE A 1 92 ? 31.107 -5.538 -28.827 1.00 98.06 92 ILE A O 1
ATOM 684 N N . ASP A 1 93 ? 29.279 -5.761 -30.060 1.00 98.56 93 ASP A N 1
ATOM 685 C CA . ASP A 1 93 ? 29.463 -4.440 -30.669 1.00 98.56 93 ASP A CA 1
ATOM 686 C C . ASP A 1 93 ? 29.037 -3.314 -29.725 1.00 98.56 93 ASP A C 1
ATOM 688 O O . ASP A 1 93 ? 29.676 -2.260 -29.696 1.00 98.56 93 ASP A O 1
ATOM 692 N N . LEU A 1 94 ? 27.973 -3.543 -28.955 1.00 98.81 94 LEU A N 1
ATOM 693 C CA . LEU A 1 94 ? 27.459 -2.610 -27.960 1.00 98.81 94 LEU A CA 1
ATOM 694 C C . LEU A 1 94 ? 26.952 -3.360 -26.723 1.00 98.81 94 LEU A C 1
ATOM 696 O O . LEU A 1 94 ? 26.078 -4.215 -26.837 1.00 98.81 94 LEU A O 1
ATOM 700 N N . LEU A 1 95 ? 27.475 -3.010 -25.553 1.00 98.88 95 LEU A N 1
ATOM 701 C CA . LEU A 1 95 ? 26.884 -3.347 -24.260 1.00 98.88 95 LEU A CA 1
ATOM 702 C C . LEU A 1 95 ? 25.983 -2.192 -23.802 1.00 98.88 95 LEU A C 1
ATOM 704 O O . LEU A 1 95 ? 26.373 -1.030 -23.900 1.00 98.88 95 LEU A O 1
ATOM 708 N N . ILE A 1 96 ? 24.794 -2.490 -23.296 1.00 98.88 96 ILE A N 1
ATOM 709 C CA . ILE A 1 96 ? 23.905 -1.520 -22.656 1.00 98.88 96 ILE A CA 1
ATOM 710 C C . ILE A 1 96 ? 23.636 -2.004 -21.237 1.00 98.88 96 ILE A C 1
ATOM 712 O O . ILE A 1 96 ? 23.268 -3.157 -21.055 1.00 98.88 96 ILE A O 1
ATOM 716 N N . VAL A 1 97 ? 23.805 -1.134 -20.248 1.00 98.69 97 VAL A N 1
ATOM 717 C CA . VAL A 1 97 ? 23.407 -1.405 -18.861 1.00 98.69 97 VAL A CA 1
ATOM 718 C C . VAL A 1 97 ? 22.306 -0.432 -18.497 1.00 98.69 97 VAL A C 1
ATOM 720 O O . VAL A 1 97 ? 22.551 0.774 -18.487 1.00 98.69 97 VAL A O 1
ATOM 723 N N . THR A 1 98 ? 21.101 -0.938 -18.253 1.00 98.25 98 THR A N 1
ATOM 724 C CA . THR A 1 98 ? 19.903 -0.111 -18.118 1.00 98.25 98 THR A CA 1
ATOM 725 C C . THR A 1 98 ? 19.875 0.656 -16.806 1.00 98.25 98 THR A C 1
ATOM 727 O O . THR A 1 98 ? 19.617 1.856 -16.839 1.00 98.25 98 THR A O 1
ATOM 730 N N . HIS A 1 99 ? 20.157 0.005 -15.678 1.00 97.62 99 HIS A N 1
ATOM 731 C CA . HIS A 1 99 ? 20.224 0.615 -14.347 1.00 97.62 99 HIS A CA 1
ATOM 732 C C . HIS A 1 99 ? 21.008 -0.273 -13.363 1.00 97.62 99 HIS A C 1
ATOM 734 O O . HIS A 1 99 ? 21.646 -1.239 -13.771 1.00 97.62 99 HIS A O 1
ATOM 740 N N . GLY A 1 100 ? 21.036 0.118 -12.085 1.00 95.25 100 GLY A N 1
ATOM 741 C CA . GLY A 1 100 ? 21.984 -0.388 -11.092 1.00 95.25 100 GLY A CA 1
ATOM 742 C C . GLY A 1 100 ? 21.537 -1.550 -10.200 1.00 95.25 100 GLY A C 1
ATOM 743 O O . GLY A 1 100 ? 22.280 -1.842 -9.272 1.00 95.25 100 GLY A O 1
ATOM 744 N N . HIS A 1 101 ? 20.385 -2.191 -10.416 1.00 94.75 101 HIS A N 1
ATOM 745 C CA . HIS A 1 101 ? 19.970 -3.310 -9.555 1.00 94.75 101 HIS A CA 1
ATOM 746 C C . HIS A 1 101 ? 20.790 -4.584 -9.787 1.00 94.75 101 HIS A C 1
ATOM 748 O O . HIS A 1 101 ? 21.305 -4.840 -10.884 1.00 94.75 101 HIS A O 1
ATOM 754 N N . ASN A 1 102 ? 20.912 -5.400 -8.737 1.00 94.38 102 ASN A N 1
ATOM 755 C CA . ASN A 1 102 ? 21.733 -6.611 -8.739 1.00 94.38 102 ASN A CA 1
ATOM 756 C C . ASN A 1 102 ? 21.308 -7.643 -9.796 1.00 94.38 102 ASN A C 1
ATOM 758 O O . ASN A 1 102 ? 22.147 -8.378 -10.312 1.00 94.38 102 ASN A O 1
ATOM 762 N N . ASP A 1 103 ? 20.030 -7.696 -10.138 1.00 93.69 103 ASP A N 1
ATOM 763 C CA . ASP A 1 103 ? 19.453 -8.597 -11.134 1.00 93.69 103 ASP A CA 1
ATOM 764 C C . ASP A 1 103 ? 19.633 -8.106 -12.588 1.00 93.69 103 ASP A C 1
ATOM 766 O O . ASP A 1 103 ? 19.372 -8.844 -13.538 1.00 93.69 103 ASP A O 1
ATOM 770 N N . HIS A 1 104 ? 20.170 -6.896 -12.779 1.00 96.94 104 HIS A N 1
ATOM 771 C CA . HIS A 1 104 ? 20.566 -6.362 -14.086 1.00 96.94 104 HIS A CA 1
ATOM 772 C C . HIS A 1 104 ? 22.084 -6.363 -14.290 1.00 96.94 104 HIS A C 1
ATOM 774 O O . HIS A 1 104 ? 22.558 -6.630 -15.394 1.00 96.94 104 HIS A O 1
ATOM 780 N N . ILE A 1 105 ? 22.873 -6.068 -13.252 1.00 97.00 105 ILE A N 1
ATOM 781 C CA . ILE A 1 105 ? 24.339 -5.940 -13.372 1.00 97.00 105 ILE A CA 1
ATOM 782 C C . ILE A 1 105 ? 25.124 -7.042 -12.660 1.00 97.00 105 ILE A C 1
ATOM 784 O O . ILE A 1 105 ? 26.353 -7.030 -12.692 1.00 97.00 105 ILE A O 1
ATOM 788 N N . GLY A 1 106 ? 24.454 -8.009 -12.040 1.00 93.19 106 GLY A N 1
ATOM 789 C CA . GLY A 1 106 ? 25.055 -9.003 -11.156 1.00 93.19 106 GLY A CA 1
ATOM 790 C C . GLY A 1 106 ? 26.165 -9.844 -11.789 1.00 93.19 106 GLY A C 1
ATOM 791 O O . GLY A 1 106 ? 27.240 -9.984 -11.196 1.00 93.19 106 GLY A O 1
ATOM 792 N N . CYS A 1 107 ? 25.963 -10.372 -13.005 1.00 95.62 107 CYS A N 1
ATOM 793 C CA . CYS A 1 107 ? 27.032 -11.106 -13.707 1.00 95.62 107 CYS A CA 1
ATOM 794 C C . CYS A 1 107 ? 28.103 -10.202 -14.318 1.00 95.62 107 CYS A C 1
ATOM 796 O O . CYS A 1 107 ? 29.203 -10.684 -14.603 1.00 95.62 107 CYS A O 1
ATOM 798 N N . LEU A 1 108 ? 27.799 -8.929 -14.589 1.00 97.88 108 LEU A N 1
ATOM 799 C CA . LEU A 1 108 ? 28.641 -8.067 -15.421 1.00 97.88 108 LEU A CA 1
ATOM 800 C C . LEU A 1 108 ? 30.092 -7.976 -14.919 1.00 97.88 108 LEU A C 1
ATOM 802 O O . LEU A 1 108 ? 30.995 -8.171 -15.738 1.00 97.88 108 LEU A O 1
ATOM 806 N N . PRO A 1 109 ? 30.366 -7.780 -13.611 1.00 97.50 109 PRO A N 1
ATOM 807 C CA . PRO A 1 109 ? 31.734 -7.792 -13.102 1.00 97.50 109 PRO A CA 1
ATOM 808 C C . PRO A 1 109 ? 32.506 -9.067 -13.457 1.00 97.50 109 PRO A C 1
ATOM 810 O O . PRO A 1 109 ? 33.690 -9.005 -13.790 1.00 97.50 109 PRO A O 1
ATOM 813 N N . LYS A 1 110 ? 31.849 -10.230 -13.431 1.00 97.50 110 LYS A N 1
ATOM 814 C CA . LYS A 1 110 ? 32.488 -11.517 -13.726 1.00 97.50 110 LYS A CA 1
ATOM 815 C C . LYS A 1 110 ? 32.666 -11.744 -15.225 1.00 97.50 110 LYS A C 1
ATOM 817 O O . LYS A 1 110 ? 33.750 -12.123 -15.655 1.00 97.50 110 LYS A O 1
ATOM 822 N N . LEU A 1 111 ? 31.651 -11.407 -16.024 1.00 98.25 111 LEU A N 1
ATOM 823 C CA . LEU A 1 111 ? 31.729 -11.446 -17.488 1.00 98.25 111 LEU A CA 1
ATOM 824 C C . LEU A 1 111 ? 32.887 -10.593 -18.028 1.00 98.25 111 LEU A C 1
ATOM 826 O O . LEU A 1 111 ? 33.529 -10.982 -19.002 1.00 98.25 111 LEU A O 1
ATOM 830 N N . VAL A 1 112 ? 33.159 -9.449 -17.394 1.00 98.19 112 VAL A N 1
ATOM 831 C CA . VAL A 1 112 ? 34.249 -8.543 -17.776 1.00 98.19 112 VAL A CA 1
ATOM 832 C C . VAL A 1 112 ? 35.603 -8.998 -17.220 1.00 98.19 112 VAL A C 1
ATOM 834 O O . VAL A 1 112 ? 36.581 -9.055 -17.961 1.00 98.19 112 VAL A O 1
ATOM 837 N N . SER A 1 113 ? 35.689 -9.324 -15.926 1.00 97.00 113 SER A N 1
ATOM 838 C CA . SER A 1 113 ? 36.966 -9.679 -15.280 1.00 97.00 113 SER A CA 1
ATOM 839 C C . SER A 1 113 ? 37.539 -11.020 -15.740 1.00 97.00 113 SER A C 1
ATOM 841 O O . SER A 1 113 ? 38.760 -11.165 -15.782 1.00 97.00 113 SER A O 1
ATOM 843 N N . GLU A 1 114 ? 36.686 -11.971 -16.127 1.00 97.38 114 GLU A N 1
ATOM 844 C CA . GLU A 1 114 ? 37.099 -13.258 -16.698 1.00 97.38 114 GLU A CA 1
ATOM 845 C C . GLU A 1 114 ? 37.230 -13.209 -18.233 1.00 97.38 114 GLU A C 1
ATOM 847 O O . GLU A 1 114 ? 37.339 -14.252 -18.874 1.00 97.38 114 GLU A O 1
ATOM 852 N N . ASP A 1 115 ? 37.208 -12.015 -18.846 1.00 96.50 115 ASP A N 1
ATOM 853 C CA . ASP A 1 115 ? 37.251 -11.819 -20.301 1.00 96.50 115 ASP A CA 1
ATOM 854 C C . ASP A 1 115 ? 36.207 -12.684 -21.051 1.00 96.50 115 ASP A C 1
ATOM 856 O O . ASP A 1 115 ? 36.446 -13.150 -22.164 1.00 96.50 115 ASP A O 1
ATOM 860 N N . THR A 1 116 ? 35.028 -12.922 -20.466 1.00 98.06 116 THR A N 1
ATOM 861 C CA . THR A 1 116 ? 33.967 -13.699 -21.132 1.00 98.06 116 THR A CA 1
ATOM 862 C C . THR A 1 116 ? 33.345 -12.910 -22.283 1.00 98.06 116 THR A C 1
ATOM 864 O O . THR A 1 116 ? 33.010 -13.482 -23.321 1.00 98.06 116 THR A O 1
ATOM 867 N N . ILE A 1 117 ? 33.223 -11.589 -22.130 1.00 98.19 117 ILE A N 1
ATOM 868 C CA . ILE A 1 117 ? 32.744 -10.675 -23.172 1.00 98.19 117 ILE A CA 1
ATOM 869 C C . ILE A 1 117 ? 33.796 -9.609 -23.487 1.00 98.19 117 ILE A C 1
ATOM 871 O O . ILE A 1 117 ? 34.548 -9.178 -22.618 1.00 98.19 117 ILE A O 1
ATOM 875 N N . ARG A 1 118 ? 33.823 -9.144 -24.739 1.00 97.25 118 ARG A N 1
ATOM 876 C CA . ARG A 1 118 ? 34.647 -8.014 -25.197 1.00 97.25 118 ARG A CA 1
ATOM 877 C C . ARG A 1 118 ? 33.785 -7.027 -25.984 1.00 97.25 118 ARG A C 1
ATOM 879 O O . ARG A 1 118 ? 33.678 -7.153 -27.210 1.00 97.25 118 ARG A O 1
ATOM 886 N N . PRO A 1 119 ? 33.124 -6.082 -25.295 1.00 98.31 119 PRO A N 1
ATOM 887 C CA . PRO A 1 119 ? 32.372 -5.021 -25.941 1.00 98.31 119 PRO A CA 1
ATOM 888 C C . PRO A 1 119 ? 33.289 -4.053 -26.694 1.00 98.31 119 PRO A C 1
ATOM 890 O O . PRO A 1 119 ? 34.384 -3.736 -26.245 1.00 98.31 119 PRO A O 1
ATOM 893 N N . LYS A 1 120 ? 32.839 -3.539 -27.839 1.00 98.31 120 LYS A N 1
ATOM 894 C CA . LYS A 1 120 ? 33.519 -2.430 -28.526 1.00 98.31 120 LYS A CA 1
ATOM 895 C C . LYS A 1 120 ? 33.096 -1.076 -27.951 1.00 98.31 120 LYS A C 1
ATOM 897 O O . LYS A 1 120 ? 33.930 -0.198 -27.727 1.00 98.31 120 LYS A O 1
ATOM 902 N N . TYR A 1 121 ? 31.795 -0.916 -27.736 1.00 98.75 121 TYR A N 1
ATOM 903 C CA . TYR A 1 121 ? 31.187 0.243 -27.095 1.00 98.75 121 TYR A CA 1
ATOM 904 C C . TYR A 1 121 ? 30.345 -0.211 -25.904 1.00 98.75 121 TYR A C 1
ATOM 906 O O . TYR A 1 121 ? 29.807 -1.319 -25.922 1.00 98.75 121 TYR A O 1
ATOM 914 N N . ALA A 1 122 ? 30.179 0.657 -24.910 1.00 98.75 122 ALA A N 1
ATOM 915 C CA . ALA A 1 122 ? 29.213 0.451 -23.839 1.00 98.75 122 ALA A CA 1
ATOM 916 C C . ALA A 1 122 ? 28.441 1.742 -23.542 1.00 98.75 122 ALA A C 1
ATOM 918 O O . ALA A 1 122 ? 29.054 2.801 -23.439 1.00 98.75 122 ALA A O 1
ATOM 919 N N . ILE A 1 123 ? 27.119 1.661 -23.392 1.00 98.62 123 ILE A N 1
ATOM 920 C CA . ILE A 1 123 ? 26.299 2.719 -22.787 1.00 98.62 123 ILE A CA 1
ATOM 921 C C . ILE A 1 123 ? 25.842 2.193 -21.438 1.00 98.62 123 ILE A C 1
ATOM 923 O O . ILE A 1 123 ? 25.108 1.212 -21.372 1.00 98.62 123 ILE A O 1
ATOM 927 N N . VAL A 1 124 ? 26.288 2.824 -20.367 1.00 98.44 124 VAL A N 1
ATOM 928 C CA . VAL A 1 124 ? 26.086 2.310 -19.017 1.00 98.44 124 VAL A CA 1
ATOM 929 C C . VAL A 1 124 ? 25.331 3.329 -18.181 1.00 98.44 124 VAL A C 1
ATOM 931 O O . VAL A 1 124 ? 25.589 4.529 -18.300 1.00 98.44 124 VAL A O 1
ATOM 934 N N . ALA A 1 125 ? 24.401 2.873 -17.341 1.00 96.88 125 ALA A N 1
ATOM 935 C CA . ALA A 1 125 ? 23.823 3.717 -16.303 1.00 96.88 125 ALA A CA 1
ATOM 936 C C . ALA A 1 125 ? 24.955 4.306 -15.453 1.00 96.88 125 ALA A C 1
ATOM 938 O O . ALA A 1 125 ? 25.854 3.571 -15.028 1.00 96.88 125 ALA A O 1
ATOM 939 N N . ASP A 1 126 ? 24.951 5.625 -15.259 1.00 96.62 126 ASP A N 1
ATOM 940 C CA . ASP A 1 126 ? 26.049 6.295 -14.572 1.00 96.62 126 ASP A CA 1
ATOM 941 C C . ASP A 1 126 ? 26.151 5.804 -13.117 1.00 96.62 126 ASP A C 1
ATOM 943 O O . ASP A 1 126 ? 25.203 5.985 -12.339 1.00 96.62 126 ASP A O 1
ATOM 947 N N . PRO A 1 127 ? 27.288 5.199 -12.719 1.00 94.75 127 PRO A N 1
ATOM 948 C CA . PRO A 1 127 ? 27.455 4.705 -11.362 1.00 94.75 127 PRO A CA 1
ATOM 949 C C . PRO A 1 127 ? 27.366 5.820 -10.310 1.00 94.75 127 PRO A C 1
ATOM 951 O O . PRO A 1 127 ? 27.004 5.528 -9.177 1.00 94.75 127 PRO A O 1
ATOM 954 N N . ASP A 1 128 ? 27.633 7.086 -10.648 1.00 92.69 128 ASP A N 1
ATOM 955 C CA . ASP A 1 128 ? 27.494 8.223 -9.726 1.00 92.69 128 ASP A CA 1
ATOM 956 C C . ASP A 1 128 ? 26.048 8.718 -9.569 1.00 92.69 128 ASP A C 1
ATOM 958 O O . ASP A 1 128 ? 25.758 9.502 -8.662 1.00 92.69 128 ASP A O 1
ATOM 962 N N . LEU A 1 129 ? 25.125 8.256 -10.416 1.00 93.19 129 LEU A N 1
ATOM 963 C CA . LEU A 1 129 ? 23.690 8.518 -10.278 1.00 93.19 129 LEU A CA 1
ATOM 964 C C . LEU A 1 129 ? 22.970 7.347 -9.595 1.00 93.19 129 LEU A C 1
ATOM 966 O O . LEU A 1 129 ? 22.069 7.592 -8.793 1.00 93.19 129 LEU A O 1
ATOM 970 N N . ALA A 1 130 ? 23.382 6.107 -9.879 1.00 89.75 130 ALA A N 1
ATOM 971 C CA . ALA A 1 130 ? 22.836 4.896 -9.258 1.00 89.75 130 ALA A CA 1
ATOM 972 C C . ALA A 1 130 ? 23.415 4.635 -7.854 1.00 89.75 130 ALA A C 1
ATOM 974 O O . ALA A 1 130 ? 22.690 4.281 -6.930 1.00 89.75 130 ALA A O 1
ATOM 975 N N . PHE A 1 131 ? 24.714 4.892 -7.667 1.00 90.56 131 PHE A N 1
ATOM 976 C CA . PHE A 1 131 ? 25.449 4.708 -6.409 1.00 90.56 131 PHE A CA 1
ATOM 977 C C . PHE A 1 131 ? 26.176 6.008 -6.022 1.00 90.56 131 PHE A C 1
ATOM 979 O O . PHE A 1 131 ? 27.414 6.056 -6.035 1.00 90.56 131 PHE A O 1
ATOM 986 N N . PRO A 1 132 ? 25.438 7.100 -5.741 1.00 83.38 132 PRO A N 1
ATOM 987 C CA . PRO A 1 132 ? 26.021 8.430 -5.611 1.00 83.38 132 PRO A CA 1
ATOM 988 C C . PRO A 1 132 ? 27.082 8.493 -4.505 1.00 83.38 132 PRO A C 1
ATOM 990 O O . PRO A 1 132 ? 26.867 7.917 -3.447 1.00 83.38 132 PRO A O 1
ATOM 993 N N . PRO A 1 133 ? 28.187 9.249 -4.660 1.00 66.38 133 PRO A N 1
ATOM 994 C CA . PRO A 1 133 ? 29.198 9.405 -3.604 1.00 66.38 133 PRO A CA 1
ATOM 995 C C . PRO A 1 133 ? 28.612 9.874 -2.261 1.00 66.38 133 PRO A C 1
ATOM 997 O O . PRO A 1 133 ? 28.999 9.389 -1.200 1.00 66.38 133 PRO A O 1
ATOM 1000 N N . GLY A 1 134 ? 27.575 10.721 -2.321 1.00 58.50 134 GLY A N 1
ATOM 1001 C CA . GLY A 1 134 ? 26.802 11.161 -1.158 1.00 58.50 134 GLY A CA 1
ATOM 1002 C C . GLY A 1 134 ? 26.060 10.042 -0.410 1.00 58.50 134 GLY A C 1
ATOM 1003 O O . GLY A 1 134 ? 25.516 10.302 0.658 1.00 58.50 134 GLY A O 1
ATOM 1004 N N . PHE A 1 135 ? 26.029 8.820 -0.950 1.00 65.25 135 PHE A N 1
ATOM 1005 C CA . PHE A 1 135 ? 25.597 7.598 -0.276 1.00 65.25 135 PHE A CA 1
ATOM 1006 C C . PHE A 1 135 ? 26.582 7.207 0.831 1.00 65.25 135 PHE A C 1
ATOM 1008 O O . PHE A 1 135 ? 26.155 6.995 1.960 1.00 65.25 135 PHE A O 1
ATOM 1015 N N . ARG A 1 136 ? 27.899 7.218 0.567 1.00 62.19 136 ARG A N 1
ATOM 1016 C CA . ARG A 1 136 ? 28.919 6.999 1.609 1.00 62.19 136 ARG A CA 1
ATOM 1017 C C . ARG A 1 136 ? 28.982 8.161 2.593 1.00 62.19 136 ARG A C 1
ATOM 1019 O O . ARG A 1 136 ? 28.982 7.923 3.794 1.00 62.19 136 ARG A O 1
ATOM 1026 N N . ASP A 1 137 ? 28.893 9.402 2.117 1.00 61.62 137 ASP A N 1
ATOM 1027 C CA . ASP A 1 137 ? 28.843 10.564 3.019 1.00 61.62 137 ASP A CA 1
ATOM 1028 C C . ASP A 1 137 ? 27.586 10.547 3.912 1.00 61.62 137 ASP A C 1
ATOM 1030 O O . ASP A 1 137 ? 27.618 10.987 5.060 1.00 61.62 137 ASP A O 1
ATOM 1034 N N . ALA A 1 138 ? 26.460 10.025 3.405 1.00 60.75 138 ALA A N 1
ATOM 1035 C CA . ALA A 1 138 ? 25.251 9.808 4.197 1.00 60.75 138 ALA A CA 1
ATOM 1036 C C . ALA A 1 138 ? 25.439 8.729 5.274 1.00 60.75 138 ALA A C 1
ATOM 1038 O O . ALA A 1 138 ? 24.801 8.820 6.324 1.00 60.75 138 ALA A O 1
ATOM 1039 N N . LEU A 1 139 ? 26.307 7.743 5.029 1.00 63.06 139 LEU A N 1
ATOM 1040 C CA . LEU A 1 139 ? 26.695 6.705 5.981 1.00 63.06 139 LEU A CA 1
ATOM 1041 C C . LEU A 1 139 ? 27.757 7.200 6.997 1.00 63.06 139 LEU A C 1
ATOM 1043 O O . LEU A 1 139 ? 27.791 6.715 8.128 1.00 63.06 139 LEU A O 1
ATOM 1047 N N . GLY A 1 140 ? 28.522 8.244 6.672 1.00 63.62 140 GLY A N 1
ATOM 1048 C CA . GLY A 1 140 ? 29.573 8.825 7.521 1.00 63.62 140 GLY A CA 1
ATOM 1049 C C . GLY A 1 140 ? 30.968 8.266 7.214 1.00 63.62 140 GLY A C 1
ATOM 1050 O O . GLY A 1 140 ? 31.107 7.367 6.394 1.00 63.62 140 GLY A O 1
ATOM 1051 N N . ASP A 1 141 ? 32.003 8.809 7.866 1.00 58.72 141 ASP A N 1
ATOM 1052 C CA . ASP A 1 141 ? 33.414 8.510 7.542 1.00 58.72 141 ASP A CA 1
ATOM 1053 C C . ASP A 1 141 ? 33.869 7.079 7.920 1.00 58.72 141 ASP A C 1
ATOM 1055 O O . ASP A 1 141 ? 34.899 6.623 7.426 1.00 58.72 141 ASP A O 1
ATOM 1059 N N . ASP A 1 142 ? 33.116 6.373 8.776 1.00 61.81 142 ASP A N 1
ATOM 1060 C CA . ASP A 1 142 ? 33.376 4.985 9.204 1.00 61.81 142 ASP A CA 1
ATOM 1061 C C . ASP A 1 142 ? 32.054 4.293 9.607 1.00 61.81 142 ASP A C 1
ATOM 1063 O O . ASP A 1 142 ? 31.714 4.221 10.794 1.00 61.81 142 ASP A O 1
ATOM 1067 N N . PRO A 1 143 ? 31.206 3.912 8.636 1.00 65.38 143 PRO A N 1
ATOM 1068 C CA . PRO A 1 143 ? 29.927 3.294 8.938 1.00 65.38 143 PRO A CA 1
ATOM 1069 C C . PRO A 1 143 ? 30.113 1.859 9.430 1.00 65.38 143 PRO A C 1
ATOM 1071 O O . PRO A 1 143 ? 30.958 1.118 8.933 1.00 65.38 143 PRO A O 1
ATOM 1074 N N . ASP A 1 144 ? 29.274 1.449 10.382 1.00 79.44 144 ASP A N 1
ATOM 1075 C CA . ASP A 1 144 ? 29.176 0.046 10.779 1.00 79.44 144 ASP A CA 1
ATOM 1076 C C . ASP A 1 144 ? 28.869 -0.813 9.538 1.00 79.44 144 ASP A C 1
ATOM 1078 O O . ASP A 1 144 ? 27.899 -0.557 8.816 1.00 79.44 144 ASP A O 1
ATOM 1082 N N . ILE A 1 145 ? 29.707 -1.822 9.285 1.00 81.94 145 ILE A N 1
ATOM 1083 C CA . ILE A 1 145 ? 29.611 -2.686 8.104 1.00 81.94 145 ILE A CA 1
ATOM 1084 C C . ILE A 1 145 ? 28.250 -3.386 8.015 1.00 81.94 145 ILE A C 1
ATOM 1086 O O . ILE A 1 145 ? 27.736 -3.605 6.919 1.00 81.94 145 ILE A O 1
ATOM 1090 N N . GLU A 1 146 ? 27.622 -3.689 9.153 1.00 86.12 146 GLU A N 1
ATOM 1091 C CA . GLU A 1 146 ? 26.304 -4.318 9.183 1.00 86.12 146 GLU A CA 1
ATOM 1092 C C . GLU A 1 146 ? 25.203 -3.315 8.806 1.00 86.12 146 GLU A C 1
ATOM 1094 O O . GLU A 1 146 ? 24.231 -3.682 8.146 1.00 86.12 146 GLU A O 1
ATOM 1099 N N . VAL A 1 147 ? 25.374 -2.030 9.137 1.00 86.38 147 VAL A N 1
ATOM 1100 C CA . VAL A 1 147 ? 24.472 -0.952 8.702 1.00 86.38 147 VAL A CA 1
ATOM 1101 C C . VAL A 1 147 ? 24.607 -0.708 7.200 1.00 86.38 147 VAL A C 1
ATOM 1103 O O . VAL A 1 147 ? 23.590 -0.586 6.520 1.00 86.38 147 VAL A O 1
ATOM 1106 N N . GLU A 1 148 ? 25.828 -0.676 6.660 1.00 87.75 148 GLU A N 1
ATOM 1107 C CA . GLU A 1 148 ? 26.056 -0.506 5.216 1.00 87.75 148 GLU A CA 1
ATOM 1108 C C . GLU A 1 148 ? 25.370 -1.618 4.410 1.00 87.75 148 GLU A C 1
ATOM 1110 O O . GLU A 1 148 ? 24.633 -1.327 3.465 1.00 87.75 148 GLU A O 1
ATOM 1115 N N . LYS A 1 149 ? 25.528 -2.878 4.840 1.00 90.81 149 LYS A N 1
ATOM 1116 C CA . LYS A 1 149 ? 24.840 -4.037 4.251 1.00 90.81 149 LYS A CA 1
ATOM 1117 C C . LYS A 1 149 ? 23.323 -3.878 4.240 1.00 90.81 149 LYS A C 1
ATOM 1119 O O . LYS A 1 149 ? 22.690 -4.099 3.211 1.00 90.81 149 LYS A O 1
ATOM 1124 N N . VAL A 1 150 ? 22.737 -3.471 5.366 1.00 90.31 150 VAL A N 1
ATOM 1125 C CA . VAL A 1 150 ? 21.284 -3.280 5.485 1.00 90.31 150 VAL A CA 1
ATOM 1126 C C . VAL A 1 150 ? 20.798 -2.163 4.567 1.00 90.31 150 VAL A C 1
ATOM 1128 O O . VAL A 1 150 ? 19.807 -2.345 3.868 1.00 90.31 150 VAL A O 1
ATOM 1131 N N . VAL A 1 151 ? 21.482 -1.015 4.540 1.00 89.19 151 VAL A N 1
ATOM 1132 C CA . VAL A 1 151 ? 21.080 0.117 3.691 1.00 89.19 151 VAL A CA 1
ATOM 1133 C C . VAL A 1 151 ? 21.173 -0.240 2.211 1.00 89.19 151 VAL A C 1
ATOM 1135 O O . VAL A 1 151 ? 20.255 0.089 1.464 1.00 89.19 151 VAL A O 1
ATOM 1138 N N . ALA A 1 152 ? 22.239 -0.929 1.795 1.00 89.88 152 ALA A N 1
ATOM 1139 C CA . ALA A 1 152 ? 22.374 -1.422 0.428 1.00 89.88 152 ALA A CA 1
ATOM 1140 C C . ALA A 1 152 ? 21.260 -2.422 0.080 1.00 89.88 152 ALA A C 1
ATOM 1142 O O . ALA A 1 152 ? 20.605 -2.270 -0.943 1.00 89.88 152 ALA A O 1
ATOM 1143 N N . GLY A 1 153 ? 20.971 -3.380 0.965 1.00 91.06 153 GLY A N 1
ATOM 1144 C CA . GLY A 1 153 ? 19.894 -4.348 0.749 1.00 91.06 153 GLY A CA 1
ATOM 1145 C C . GLY A 1 153 ? 18.493 -3.741 0.707 1.00 91.06 153 GLY A C 1
ATOM 1146 O O . GLY A 1 153 ? 17.615 -4.309 0.072 1.00 91.06 153 GLY A O 1
ATOM 1147 N N . LEU A 1 154 ? 18.254 -2.617 1.393 1.00 89.31 154 LEU A N 1
ATOM 1148 C CA . LEU A 1 154 ? 16.963 -1.912 1.386 1.00 89.31 154 LEU A CA 1
ATOM 1149 C C . LEU A 1 154 ? 16.753 -1.042 0.136 1.00 89.31 154 LEU A C 1
ATOM 1151 O O . LEU A 1 154 ? 15.640 -0.570 -0.085 1.00 89.31 154 LEU A O 1
ATOM 1155 N N . LEU A 1 155 ? 17.816 -0.757 -0.623 1.00 88.56 155 LEU A N 1
ATOM 1156 C CA . LEU A 1 155 ? 17.707 -0.098 -1.927 1.00 88.56 155 LEU A CA 1
ATOM 1157 C C . LEU A 1 155 ? 17.319 -1.066 -3.044 1.00 88.56 155 LEU A C 1
ATOM 1159 O O . LEU A 1 155 ? 16.787 -0.614 -4.051 1.00 88.56 155 LEU A O 1
ATOM 1163 N N . GLU A 1 156 ? 17.608 -2.350 -2.860 1.00 90.19 156 GLU A N 1
ATOM 1164 C CA . GLU A 1 156 ? 17.152 -3.429 -3.728 1.00 90.19 156 GLU A CA 1
ATOM 1165 C C . GLU A 1 156 ? 15.715 -3.837 -3.359 1.00 90.19 156 GLU A C 1
ATOM 1167 O O . GLU A 1 156 ? 15.175 -3.443 -2.321 1.00 90.19 156 GLU A O 1
ATOM 1172 N N . GLU A 1 157 ? 15.109 -4.680 -4.193 1.00 83.06 157 GLU A N 1
ATOM 1173 C CA . GLU A 1 157 ? 13.786 -5.259 -3.942 1.00 83.06 157 GLU A CA 1
ATOM 1174 C C . GLU A 1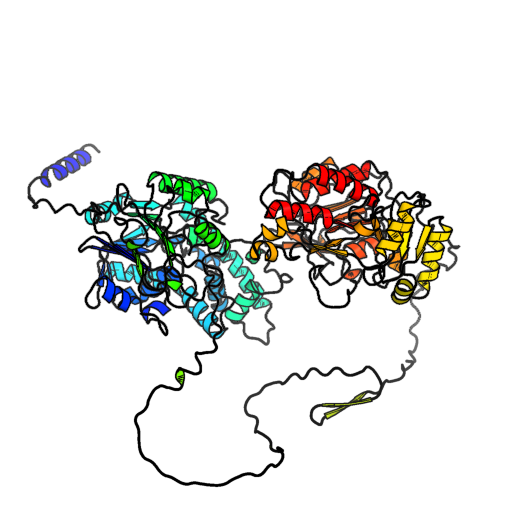 157 ? 13.751 -6.114 -2.649 1.00 83.06 157 GLU A C 1
ATOM 1176 O O . GLU A 1 157 ? 14.784 -6.528 -2.114 1.00 83.06 157 GLU A O 1
ATOM 1181 N N . ASP A 1 158 ? 12.559 -6.412 -2.117 1.00 82.69 158 ASP A N 1
ATOM 1182 C CA . ASP A 1 158 ? 12.408 -7.156 -0.852 1.00 82.69 158 ASP A CA 1
ATOM 1183 C C . ASP A 1 158 ? 12.936 -8.602 -0.956 1.00 82.69 158 ASP A C 1
ATOM 1185 O O . ASP A 1 158 ? 12.409 -9.427 -1.704 1.00 82.69 158 ASP A O 1
ATOM 1189 N N . HIS A 1 159 ? 13.948 -8.929 -0.145 1.00 85.06 159 HIS A N 1
ATOM 1190 C CA . HIS A 1 159 ? 14.531 -10.272 -0.015 1.00 85.06 159 HIS A CA 1
ATOM 1191 C C . HIS A 1 159 ? 14.338 -10.879 1.389 1.00 85.06 159 HIS A C 1
ATOM 1193 O O . HIS A 1 159 ? 14.958 -11.886 1.740 1.00 85.06 159 HIS A O 1
ATOM 1199 N N . SER A 1 160 ? 13.456 -10.316 2.221 1.00 83.56 160 SER A N 1
ATOM 1200 C CA . SER A 1 160 ? 13.224 -10.729 3.619 1.00 83.56 160 SER A CA 1
ATOM 1201 C C . SER A 1 160 ? 12.753 -12.180 3.773 1.00 83.56 160 SER A C 1
ATOM 1203 O O . SER A 1 160 ? 12.865 -12.780 4.847 1.00 83.56 160 SER A O 1
ATOM 1205 N N . PHE A 1 161 ? 12.259 -12.773 2.691 1.00 79.25 161 PHE A N 1
ATOM 1206 C CA . PHE A 1 161 ? 11.834 -14.163 2.632 1.00 79.25 161 PHE A CA 1
ATOM 1207 C C . PHE A 1 161 ? 12.985 -15.170 2.526 1.00 79.25 161 PHE A C 1
ATOM 1209 O O . PHE A 1 161 ? 12.748 -16.366 2.726 1.00 79.25 161 PHE A O 1
ATOM 1216 N N . LEU A 1 162 ? 14.199 -14.727 2.182 1.00 83.44 162 LEU A N 1
ATOM 1217 C CA . LEU A 1 162 ? 15.346 -15.618 2.053 1.00 83.44 162 LEU A CA 1
ATOM 1218 C C . LEU A 1 162 ? 15.704 -16.260 3.410 1.00 83.44 162 LEU A C 1
ATOM 1220 O O . LEU A 1 162 ? 15.576 -15.626 4.472 1.00 83.44 162 LEU A O 1
ATOM 1224 N N . PRO A 1 163 ? 16.172 -17.524 3.412 1.00 85.81 163 PRO A N 1
ATOM 1225 C CA . PRO A 1 163 ? 16.841 -18.112 4.568 1.00 85.81 163 PRO A CA 1
ATOM 1226 C C . PRO A 1 163 ? 18.024 -17.247 5.010 1.00 85.81 163 PRO A C 1
ATOM 1228 O O . PRO A 1 163 ? 18.708 -16.682 4.165 1.00 85.81 163 PRO A O 1
ATOM 1231 N N . ASP A 1 164 ? 18.304 -17.183 6.314 1.00 85.81 164 ASP A N 1
ATOM 1232 C CA . ASP A 1 164 ? 19.292 -16.242 6.869 1.00 85.81 164 ASP A CA 1
ATOM 1233 C C . ASP A 1 164 ? 20.669 -16.336 6.198 1.00 85.81 164 ASP A C 1
ATOM 1235 O O . ASP A 1 164 ? 21.252 -15.307 5.896 1.00 85.81 164 ASP A O 1
ATOM 1239 N N . ALA A 1 165 ? 21.163 -17.541 5.893 1.00 86.50 165 ALA A N 1
ATOM 1240 C CA . ALA A 1 165 ? 22.448 -17.709 5.205 1.00 86.50 165 ALA A CA 1
ATOM 1241 C C . ALA A 1 165 ? 22.447 -17.115 3.783 1.00 86.50 165 ALA A C 1
ATOM 1243 O O . ALA A 1 165 ? 23.387 -16.430 3.401 1.00 86.50 165 ALA A O 1
ATOM 1244 N N . GLN A 1 166 ? 21.371 -17.334 3.020 1.00 86.12 166 GLN A N 1
ATOM 1245 C CA . GLN A 1 166 ? 21.232 -16.782 1.667 1.00 86.12 166 GLN A CA 1
ATOM 1246 C C . GLN A 1 166 ? 21.009 -15.268 1.704 1.00 86.12 166 GLN A C 1
ATOM 1248 O O . GLN A 1 166 ? 21.510 -14.546 0.848 1.00 86.12 166 GLN A O 1
ATOM 1253 N N . LEU A 1 167 ? 20.276 -14.778 2.709 1.00 90.31 167 LEU A N 1
ATOM 1254 C CA . LEU A 1 167 ? 20.099 -13.347 2.918 1.00 90.31 167 LEU A CA 1
ATOM 1255 C C . LEU A 1 167 ? 21.428 -12.671 3.273 1.00 90.31 167 LEU A C 1
ATOM 1257 O O . LEU A 1 167 ? 21.692 -11.584 2.779 1.00 90.31 167 LEU A O 1
ATOM 1261 N N . ASP A 1 168 ? 22.263 -13.296 4.103 1.00 91.31 168 ASP A N 1
ATOM 1262 C CA . ASP A 1 168 ? 23.580 -12.759 4.458 1.00 91.31 168 ASP A CA 1
ATOM 1263 C C . ASP A 1 168 ? 24.472 -12.629 3.219 1.00 91.31 168 ASP A C 1
ATOM 1265 O O . ASP A 1 168 ? 25.008 -11.556 2.957 1.00 91.31 168 ASP A O 1
ATOM 1269 N N . GLU A 1 169 ? 24.541 -13.685 2.399 1.00 89.81 169 GLU A N 1
ATOM 1270 C CA . GLU A 1 169 ? 25.270 -13.680 1.124 1.00 89.81 169 GLU A CA 1
ATOM 1271 C C . GLU A 1 169 ? 24.763 -12.591 0.168 1.00 89.81 169 GLU A C 1
ATOM 1273 O O . GLU A 1 169 ? 25.566 -11.890 -0.455 1.00 89.81 169 GLU A O 1
ATOM 1278 N N . PHE A 1 170 ? 23.440 -12.416 0.078 1.00 91.25 170 PHE A N 1
ATOM 1279 C CA . PHE A 1 170 ? 22.816 -11.348 -0.700 1.00 91.25 170 PHE A CA 1
ATOM 1280 C C . PHE A 1 170 ? 23.232 -9.961 -0.193 1.00 91.25 170 PHE A C 1
ATOM 1282 O O . PHE A 1 170 ? 23.739 -9.156 -0.973 1.00 91.25 170 PHE A O 1
ATOM 1289 N N . LEU A 1 171 ? 23.080 -9.692 1.108 1.00 92.62 171 LEU A N 1
ATOM 1290 C CA . LEU A 1 171 ? 23.418 -8.403 1.721 1.00 92.62 171 LEU A CA 1
ATOM 1291 C C . LEU A 1 171 ? 24.908 -8.061 1.539 1.00 92.62 171 LEU A C 1
ATOM 1293 O O . LEU A 1 171 ? 25.264 -6.922 1.228 1.00 92.62 171 LEU A O 1
ATOM 1297 N N . ASP A 1 172 ? 25.782 -9.060 1.652 1.00 90.38 172 ASP A N 1
ATOM 1298 C CA . ASP A 1 172 ? 27.213 -8.938 1.378 1.00 90.38 172 ASP A CA 1
ATOM 1299 C C . ASP A 1 172 ? 27.522 -8.610 -0.088 1.00 90.38 172 ASP A C 1
ATOM 1301 O O . ASP A 1 172 ? 28.483 -7.885 -0.385 1.00 90.38 172 ASP A O 1
ATOM 1305 N N . ALA A 1 173 ? 26.753 -9.185 -1.014 1.00 89.50 173 ALA A N 1
ATOM 1306 C CA . ALA A 1 173 ? 26.920 -8.972 -2.442 1.00 89.50 173 ALA A CA 1
ATOM 1307 C C . ALA A 1 173 ? 26.499 -7.555 -2.845 1.00 89.50 173 ALA A C 1
ATOM 1309 O O . ALA A 1 173 ? 27.285 -6.865 -3.505 1.00 89.50 173 ALA A O 1
ATOM 1310 N N . VAL A 1 174 ? 25.321 -7.107 -2.403 1.00 91.81 174 VAL A N 1
ATOM 1311 C CA . VAL A 1 174 ? 24.744 -5.802 -2.774 1.00 91.81 174 VAL A CA 1
ATOM 1312 C C . VAL A 1 174 ? 25.508 -4.633 -2.154 1.00 91.81 174 VAL A C 1
ATOM 1314 O O . VAL A 1 174 ? 25.742 -3.632 -2.826 1.00 91.81 174 VAL A O 1
ATOM 1317 N N . ALA A 1 175 ? 26.053 -4.795 -0.942 1.00 91.00 175 ALA A N 1
ATOM 1318 C CA . ALA A 1 175 ? 26.947 -3.803 -0.330 1.00 91.00 175 ALA A CA 1
ATOM 1319 C C . ALA A 1 175 ? 28.194 -3.504 -1.185 1.00 91.00 175 ALA A C 1
ATOM 1321 O O . ALA A 1 175 ? 28.735 -2.400 -1.168 1.00 91.00 175 ALA A O 1
ATOM 1322 N N . LYS A 1 176 ? 28.662 -4.489 -1.962 1.00 91.62 176 LYS A N 1
ATOM 1323 C CA . LYS A 1 176 ? 29.852 -4.376 -2.824 1.00 91.62 176 LYS A CA 1
ATOM 1324 C C . LYS A 1 176 ? 29.495 -4.090 -4.286 1.00 91.62 176 LYS A C 1
ATOM 1326 O O . LYS A 1 176 ? 30.406 -3.910 -5.098 1.00 91.62 176 LYS A O 1
ATOM 1331 N N . LEU A 1 177 ? 28.209 -4.064 -4.637 1.00 92.75 177 LEU A N 1
ATOM 1332 C CA . LEU A 1 177 ? 27.735 -4.028 -6.019 1.00 92.75 177 LEU A CA 1
ATOM 1333 C C . LEU A 1 177 ? 28.202 -2.772 -6.758 1.00 92.75 177 LEU A C 1
ATOM 1335 O O . LEU A 1 177 ? 28.818 -2.881 -7.816 1.00 92.75 177 LEU A O 1
ATOM 1339 N N . GLY A 1 178 ? 28.008 -1.593 -6.160 1.00 92.75 178 GLY A N 1
ATOM 1340 C CA . GLY A 1 178 ? 28.406 -0.322 -6.768 1.00 92.75 178 GLY A CA 1
ATOM 1341 C C . GLY A 1 178 ? 29.909 -0.227 -7.054 1.00 92.75 178 GLY A C 1
ATOM 1342 O O . GLY A 1 178 ? 30.303 0.278 -8.105 1.00 92.75 178 GLY A O 1
ATOM 1343 N N . GLN A 1 179 ? 30.764 -0.756 -6.168 1.00 93.19 179 GLN A N 1
ATOM 1344 C CA . GLN A 1 179 ? 32.212 -0.792 -6.410 1.00 93.19 179 GLN A CA 1
ATOM 1345 C C . GLN A 1 179 ? 32.566 -1.789 -7.515 1.00 93.19 179 GLN A C 1
ATOM 1347 O O . GLN A 1 179 ? 33.270 -1.425 -8.451 1.00 93.19 179 GLN A O 1
ATOM 1352 N N . LYS A 1 180 ? 32.025 -3.014 -7.463 1.00 95.56 180 LYS A N 1
ATOM 1353 C CA . LYS A 1 180 ? 32.252 -4.025 -8.508 1.00 95.56 180 LYS A CA 1
ATOM 1354 C C . LYS A 1 180 ? 31.814 -3.535 -9.889 1.00 95.56 180 LYS A C 1
ATOM 1356 O O . LYS A 1 180 ? 32.453 -3.861 -10.884 1.00 95.56 180 LYS A O 1
ATOM 1361 N N . TYR A 1 181 ? 30.738 -2.755 -9.956 1.00 97.25 181 TYR A N 1
ATOM 1362 C CA . TYR A 1 181 ? 30.258 -2.152 -11.194 1.00 97.25 181 TYR A CA 1
ATOM 1363 C C . TYR A 1 181 ? 31.228 -1.101 -11.746 1.00 97.25 181 TYR A C 1
ATOM 1365 O O . TYR A 1 181 ? 31.538 -1.116 -12.937 1.00 97.25 181 TYR A O 1
ATOM 1373 N N . ARG A 1 182 ? 31.771 -0.235 -10.881 1.00 97.25 182 ARG A N 1
ATOM 1374 C CA . ARG A 1 182 ? 32.824 0.725 -11.254 1.00 97.25 182 ARG A CA 1
ATOM 1375 C C . ARG A 1 182 ? 34.083 0.007 -11.735 1.00 97.25 182 ARG A C 1
ATOM 1377 O O . ARG A 1 182 ? 34.573 0.332 -12.807 1.00 97.25 182 ARG A O 1
ATOM 1384 N N . ASP A 1 183 ? 34.526 -1.023 -11.017 1.00 97.69 183 ASP A N 1
ATOM 1385 C CA . ASP A 1 183 ? 35.692 -1.828 -11.399 1.00 97.69 183 ASP A CA 1
ATOM 1386 C C . ASP A 1 183 ? 35.490 -2.507 -12.767 1.00 97.69 183 ASP A C 1
ATOM 1388 O O . ASP A 1 183 ? 36.414 -2.582 -13.579 1.00 97.69 183 ASP A O 1
ATOM 1392 N N . ALA A 1 184 ? 34.270 -2.978 -13.053 1.00 98.19 184 ALA A N 1
ATOM 1393 C CA . ALA A 1 184 ? 33.917 -3.542 -14.353 1.00 98.19 184 ALA A CA 1
ATOM 1394 C C . ALA A 1 184 ? 33.980 -2.486 -15.468 1.00 98.19 184 ALA A C 1
ATOM 1396 O O . ALA A 1 184 ? 34.532 -2.755 -16.534 1.00 98.19 184 ALA A O 1
ATOM 1397 N N . ILE A 1 185 ? 33.458 -1.279 -15.226 1.00 98.44 185 ILE A N 1
ATOM 1398 C CA . ILE A 1 185 ? 33.555 -0.154 -16.168 1.00 98.44 185 ILE A CA 1
ATOM 1399 C C . ILE A 1 185 ? 35.022 0.216 -16.421 1.00 98.44 185 ILE A C 1
ATOM 1401 O O . ILE A 1 185 ? 35.430 0.327 -17.577 1.00 98.44 185 ILE A O 1
ATOM 1405 N N . ASP A 1 186 ? 35.828 0.334 -15.368 1.00 98.38 186 ASP A N 1
ATOM 1406 C CA . ASP A 1 186 ? 37.247 0.680 -15.471 1.00 98.38 186 ASP A CA 1
ATOM 1407 C C . ASP A 1 186 ? 38.029 -0.390 -16.253 1.00 98.38 186 ASP A C 1
ATOM 1409 O O . ASP A 1 186 ? 38.868 -0.067 -17.098 1.00 98.38 186 ASP A O 1
ATOM 1413 N N . LYS A 1 187 ? 37.729 -1.680 -16.035 1.00 98.06 187 LYS A N 1
ATOM 1414 C CA . LYS A 1 187 ? 38.310 -2.786 -16.814 1.00 98.06 187 LYS A CA 1
ATOM 1415 C C . LYS A 1 187 ? 37.891 -2.729 -18.282 1.00 98.06 187 LYS A C 1
ATOM 1417 O O . LYS A 1 187 ? 38.747 -2.898 -19.147 1.00 98.06 187 LYS A O 1
ATOM 1422 N N . LEU A 1 188 ? 36.619 -2.447 -18.579 1.00 98.44 188 LEU A N 1
ATOM 1423 C CA . LEU A 1 188 ? 36.148 -2.270 -19.956 1.00 98.44 188 LEU A CA 1
ATOM 1424 C C . LEU A 1 188 ? 36.929 -1.158 -20.670 1.00 98.44 188 LEU A C 1
ATOM 1426 O O . LEU A 1 188 ? 37.407 -1.375 -21.786 1.00 98.44 188 LEU A O 1
ATOM 1430 N N . GLU A 1 189 ? 37.087 0.004 -20.032 1.00 98.25 189 GLU A N 1
ATOM 1431 C CA . GLU A 1 189 ? 37.872 1.124 -20.567 1.00 98.25 189 GLU A CA 1
ATOM 1432 C C . GLU A 1 189 ? 39.346 0.736 -20.760 1.00 98.25 189 GLU A C 1
ATOM 1434 O O . GLU A 1 189 ? 39.928 1.005 -21.816 1.00 98.25 189 GLU A O 1
ATOM 1439 N N . HIS A 1 190 ? 39.939 0.047 -19.778 1.00 97.88 190 HIS A N 1
ATOM 1440 C CA . HIS A 1 190 ? 41.315 -0.446 -19.842 1.00 97.88 190 HIS A CA 1
ATOM 1441 C C . HIS A 1 190 ? 41.547 -1.411 -21.014 1.00 97.88 190 HIS A C 1
ATOM 1443 O O . HIS A 1 190 ? 42.573 -1.327 -21.692 1.00 97.88 190 HIS A O 1
ATOM 1449 N N . ASP A 1 191 ? 40.580 -2.285 -21.295 1.00 96.69 191 ASP A N 1
ATOM 1450 C CA . ASP A 1 191 ? 40.633 -3.242 -22.404 1.00 96.69 191 ASP A CA 1
ATOM 1451 C C . ASP A 1 191 ? 40.344 -2.615 -23.778 1.00 96.69 191 ASP A C 1
ATOM 1453 O O . ASP A 1 191 ? 40.388 -3.304 -24.803 1.00 96.69 191 ASP A O 1
ATOM 1457 N N . GLY A 1 192 ? 40.060 -1.310 -23.825 1.00 97.44 192 GLY A N 1
ATOM 1458 C CA . GLY A 1 192 ? 39.826 -0.559 -25.055 1.00 97.44 192 GLY A CA 1
ATOM 1459 C C . GLY A 1 192 ? 38.358 -0.431 -25.469 1.00 97.44 192 GLY A C 1
ATOM 1460 O O . GLY A 1 192 ? 38.089 0.010 -26.591 1.00 97.44 192 GLY A O 1
ATOM 1461 N N . THR A 1 193 ? 37.409 -0.773 -24.593 1.00 98.50 193 THR A N 1
ATOM 1462 C CA . THR A 1 193 ? 35.988 -0.448 -24.791 1.00 98.50 193 THR A CA 1
ATOM 1463 C C . THR A 1 193 ? 35.799 1.060 -24.668 1.00 98.50 193 THR A C 1
ATOM 1465 O O . THR A 1 193 ? 36.288 1.683 -23.730 1.00 98.50 193 THR A O 1
ATOM 1468 N N . THR A 1 194 ? 35.055 1.677 -25.585 1.00 98.56 194 THR A N 1
ATOM 1469 C CA . THR A 1 194 ? 34.633 3.076 -25.405 1.00 98.56 194 THR A CA 1
ATOM 1470 C C . THR A 1 194 ? 33.337 3.114 -24.597 1.00 98.56 194 THR A C 1
ATOM 1472 O O . THR A 1 194 ? 32.293 2.693 -25.100 1.00 98.56 194 THR A O 1
ATOM 1475 N N . VAL A 1 195 ? 33.408 3.598 -23.355 1.00 98.56 195 VAL A N 1
ATOM 1476 C CA . VAL A 1 195 ? 32.274 3.644 -22.421 1.00 98.56 195 VAL A CA 1
ATOM 1477 C C . VAL A 1 195 ? 31.634 5.035 -22.397 1.00 98.56 195 VAL A C 1
ATOM 1479 O O . VAL A 1 195 ? 32.319 6.052 -22.325 1.00 98.56 195 VAL A O 1
ATOM 1482 N N . PHE A 1 196 ? 30.303 5.071 -22.436 1.00 98.38 196 PHE A N 1
ATOM 1483 C CA . PHE A 1 196 ? 29.469 6.262 -22.318 1.00 98.38 196 PHE A CA 1
ATOM 1484 C C . PHE A 1 196 ? 28.576 6.129 -21.081 1.00 98.38 196 PHE A C 1
ATOM 1486 O O . PHE A 1 196 ? 27.760 5.210 -21.003 1.00 98.38 196 PHE A O 1
ATOM 1493 N N . LYS A 1 197 ? 28.722 7.037 -20.114 1.00 97.81 197 LYS A N 1
ATOM 1494 C CA . LYS A 1 197 ? 27.962 7.032 -18.854 1.00 97.81 197 LYS A CA 1
ATOM 1495 C C . LYS A 1 197 ? 26.700 7.871 -19.039 1.00 97.81 197 LYS A C 1
ATOM 1497 O O . LYS A 1 197 ? 26.763 9.098 -19.143 1.00 97.81 197 LYS A O 1
ATOM 1502 N N . TRP A 1 198 ? 25.551 7.216 -19.153 1.00 96.38 198 TRP A N 1
ATOM 1503 C CA . TRP A 1 198 ? 24.289 7.882 -19.463 1.00 96.38 198 TRP A CA 1
ATOM 1504 C C . TRP A 1 198 ? 23.848 8.815 -18.331 1.00 96.38 198 TRP A C 1
ATOM 1506 O O . TRP A 1 198 ? 23.810 8.421 -17.171 1.00 96.38 198 TRP A O 1
ATOM 1516 N N . GLY A 1 199 ? 23.504 10.055 -18.681 1.00 91.88 199 GLY A N 1
ATOM 1517 C CA . GLY A 1 199 ? 23.277 11.151 -17.733 1.00 91.88 199 GLY A CA 1
ATOM 1518 C C . GLY A 1 199 ? 24.446 12.137 -17.684 1.00 91.88 199 GLY A C 1
ATOM 1519 O O . GLY A 1 199 ? 24.212 13.340 -17.613 1.00 91.88 199 GLY A O 1
ATOM 1520 N N . SER A 1 200 ? 25.679 11.653 -17.846 1.00 92.38 200 SER A N 1
ATOM 1521 C CA . SER A 1 200 ? 26.888 12.493 -17.880 1.00 92.38 200 SER A CA 1
ATOM 1522 C C . SER A 1 200 ? 27.464 12.681 -19.286 1.00 92.38 200 SER A C 1
ATOM 1524 O O . SER A 1 200 ? 28.128 13.681 -19.557 1.00 92.38 200 SER A O 1
ATOM 1526 N N . THR A 1 201 ? 27.208 11.744 -20.198 1.00 93.19 201 THR A N 1
ATOM 1527 C CA . THR A 1 201 ? 27.604 11.838 -21.608 1.00 93.19 201 THR A CA 1
ATOM 1528 C C . THR A 1 201 ? 26.651 12.745 -22.396 1.00 93.19 201 THR A C 1
ATOM 1530 O O . THR A 1 201 ? 25.433 12.566 -22.339 1.00 93.19 201 THR A O 1
ATOM 1533 N N . ASP A 1 202 ? 27.195 13.668 -23.201 1.00 92.12 202 ASP A N 1
ATOM 1534 C CA . ASP A 1 202 ? 26.405 14.407 -24.194 1.00 92.12 202 ASP A CA 1
ATOM 1535 C C . ASP A 1 202 ? 25.887 13.423 -25.265 1.00 92.12 202 ASP A C 1
ATOM 1537 O O . ASP A 1 202 ? 26.694 12.732 -25.893 1.00 92.12 202 ASP A O 1
ATOM 1541 N N . PRO A 1 203 ? 24.568 13.351 -25.536 1.00 89.81 203 PRO A N 1
ATOM 1542 C CA . PRO A 1 203 ? 24.014 12.460 -26.556 1.00 89.81 203 PRO A CA 1
ATOM 1543 C C . PRO A 1 203 ? 24.676 12.566 -27.942 1.00 89.81 203 PRO A C 1
ATOM 1545 O O . PRO A 1 203 ? 24.661 11.596 -28.703 1.00 89.81 203 PRO A O 1
ATOM 1548 N N . ALA A 1 204 ? 25.278 13.710 -28.289 1.00 92.44 204 ALA A N 1
ATOM 1549 C CA . ALA A 1 204 ? 26.024 13.879 -29.536 1.00 92.44 204 ALA A CA 1
ATOM 1550 C C . ALA A 1 204 ? 27.283 12.993 -29.623 1.00 92.44 204 ALA A C 1
ATOM 1552 O O . ALA A 1 204 ? 27.721 12.650 -30.725 1.00 92.44 204 ALA A O 1
ATOM 1553 N N . GLU A 1 205 ? 27.855 12.592 -28.486 1.00 96.12 205 GLU A N 1
ATOM 1554 C CA . GLU A 1 205 ? 29.025 11.711 -28.414 1.00 96.12 205 GLU A CA 1
ATOM 1555 C C . GLU A 1 205 ? 28.702 10.264 -28.809 1.00 96.12 205 GLU A C 1
ATOM 1557 O O . GLU A 1 205 ? 29.600 9.532 -29.220 1.00 96.12 205 GLU A O 1
ATOM 1562 N N . LEU A 1 206 ? 27.420 9.872 -28.808 1.00 96.88 206 LEU A N 1
ATOM 1563 C CA . LEU A 1 206 ? 26.967 8.553 -29.266 1.00 96.88 206 LEU A CA 1
ATOM 1564 C C . LEU A 1 206 ? 27.015 8.385 -30.797 1.00 96.88 206 LEU A C 1
ATOM 1566 O O . LEU A 1 206 ? 26.692 7.313 -31.313 1.00 96.88 206 LEU A O 1
ATOM 1570 N N . ALA A 1 207 ? 27.448 9.404 -31.551 1.00 97.06 207 ALA A N 1
ATOM 1571 C CA . ALA A 1 207 ? 27.548 9.359 -33.013 1.00 97.06 207 ALA A CA 1
ATOM 1572 C C . ALA A 1 207 ? 28.258 8.104 -33.579 1.00 97.06 207 ALA A C 1
ATOM 1574 O O . ALA A 1 207 ? 27.738 7.543 -34.547 1.00 97.06 207 ALA A O 1
ATOM 1575 N N . PRO A 1 208 ? 29.371 7.595 -33.004 1.00 97.62 208 PRO A N 1
ATOM 1576 C CA . PRO A 1 208 ? 30.004 6.364 -33.481 1.00 97.62 208 PRO A CA 1
ATOM 1577 C C . PRO A 1 208 ? 29.122 5.120 -33.321 1.00 97.62 208 PRO A C 1
ATOM 1579 O O . PRO A 1 208 ? 29.192 4.216 -34.152 1.00 97.62 208 PRO A O 1
ATOM 1582 N N . ILE A 1 209 ? 28.281 5.071 -32.281 1.00 97.94 209 ILE A N 1
ATOM 1583 C CA . ILE A 1 209 ? 27.327 3.976 -32.068 1.00 97.94 209 ILE A CA 1
ATOM 1584 C C . ILE A 1 209 ? 26.215 4.060 -33.112 1.00 97.94 209 ILE A C 1
ATOM 1586 O O . ILE A 1 209 ? 25.918 3.056 -33.757 1.00 97.94 209 ILE A O 1
ATOM 1590 N N . TYR A 1 210 ? 25.655 5.251 -33.349 1.00 97.06 210 TYR A N 1
ATOM 1591 C CA . TYR A 1 210 ? 24.640 5.448 -34.390 1.00 97.06 210 TYR A CA 1
ATOM 1592 C C . TYR A 1 210 ? 25.166 5.132 -35.795 1.00 97.06 210 TYR A C 1
ATOM 1594 O O . TYR A 1 210 ? 24.437 4.574 -36.614 1.00 97.06 210 TYR A O 1
ATOM 1602 N N . GLU A 1 211 ? 26.431 5.446 -36.085 1.00 96.06 211 GLU A N 1
ATOM 1603 C CA . GLU A 1 211 ? 27.077 5.065 -37.344 1.00 96.06 211 GLU A CA 1
ATOM 1604 C C . GLU A 1 211 ? 27.278 3.545 -37.439 1.00 96.06 211 GLU A C 1
ATOM 1606 O O . GLU A 1 211 ? 26.974 2.945 -38.471 1.00 96.06 211 GLU A O 1
ATOM 1611 N N . MET A 1 212 ? 27.752 2.909 -36.362 1.00 95.81 212 MET A N 1
ATOM 1612 C CA . MET A 1 212 ? 27.984 1.463 -36.302 1.00 95.81 212 MET A CA 1
ATOM 1613 C C . MET A 1 212 ? 26.684 0.660 -36.450 1.00 95.81 212 MET A C 1
ATOM 1615 O O . MET A 1 212 ? 26.661 -0.335 -37.174 1.00 95.81 212 MET A O 1
ATOM 1619 N N . LEU A 1 213 ? 25.599 1.128 -35.830 1.00 95.56 213 LEU A N 1
ATOM 1620 C CA . LEU A 1 213 ? 24.268 0.521 -35.872 1.00 95.56 213 LEU A CA 1
ATOM 1621 C C . LEU A 1 213 ? 23.363 1.127 -36.956 1.00 95.56 213 LEU A C 1
ATOM 1623 O O . LEU A 1 213 ? 22.143 0.925 -36.937 1.00 95.56 213 LEU A O 1
ATOM 1627 N N . ALA A 1 214 ? 23.924 1.854 -37.925 1.00 94.19 214 ALA A N 1
ATOM 1628 C CA . ALA A 1 214 ? 23.145 2.495 -38.976 1.00 94.19 214 ALA A CA 1
ATOM 1629 C C . ALA A 1 214 ? 22.288 1.475 -39.753 1.00 94.19 214 ALA A C 1
ATOM 1631 O O . ALA A 1 214 ? 22.791 0.506 -40.323 1.00 94.19 214 ALA A O 1
ATOM 1632 N N . GLY A 1 215 ? 20.976 1.728 -39.817 1.00 90.38 215 GLY A N 1
ATOM 1633 C CA . GLY A 1 215 ? 20.000 0.854 -40.482 1.00 90.38 215 GLY A CA 1
ATOM 1634 C C . GLY A 1 215 ? 19.349 -0.208 -39.585 1.00 90.38 215 GLY A C 1
ATOM 1635 O O . GLY A 1 215 ? 18.493 -0.954 -40.060 1.00 90.38 215 GLY A O 1
ATOM 1636 N N . THR A 1 216 ? 19.709 -0.262 -38.298 1.00 94.25 216 THR A N 1
ATOM 1637 C CA . THR A 1 216 ? 19.027 -1.104 -37.294 1.00 94.25 216 THR A CA 1
ATOM 1638 C C . THR A 1 216 ? 17.848 -0.403 -36.613 1.00 94.25 216 THR A C 1
ATOM 1640 O O . THR A 1 216 ? 17.104 -1.057 -35.889 1.00 94.25 216 THR A O 1
ATOM 1643 N N . GLY A 1 217 ? 17.679 0.909 -36.816 1.00 95.19 217 GLY A N 1
ATOM 1644 C CA . GLY A 1 217 ? 16.684 1.730 -36.115 1.00 95.19 217 GLY A CA 1
ATOM 1645 C C . GLY A 1 217 ? 17.005 1.988 -34.636 1.00 95.19 217 GLY A C 1
ATOM 1646 O O . GLY A 1 217 ? 16.097 2.335 -33.885 1.00 95.19 217 GLY A O 1
ATOM 1647 N N . PHE A 1 218 ? 18.260 1.771 -34.213 1.00 97.69 218 PHE A N 1
ATOM 1648 C CA . PHE A 1 218 ? 18.710 2.015 -32.840 1.00 97.69 218 PHE A CA 1
ATOM 1649 C C . PHE A 1 218 ? 18.585 3.490 -32.440 1.00 97.69 218 PHE A C 1
ATOM 1651 O O . PHE A 1 218 ? 19.066 4.366 -33.162 1.00 97.69 218 PHE A O 1
ATOM 1658 N N . ASP A 1 219 ? 17.988 3.738 -31.276 1.00 97.50 219 ASP A N 1
ATOM 1659 C CA . ASP A 1 219 ? 17.890 5.059 -30.657 1.00 97.50 219 ASP A CA 1
ATOM 1660 C C . ASP A 1 219 ? 17.811 4.952 -29.125 1.00 97.50 219 ASP A C 1
ATOM 1662 O O . ASP A 1 219 ? 17.240 3.991 -28.595 1.00 97.50 219 ASP A O 1
ATOM 1666 N N . VAL A 1 220 ? 18.345 5.953 -28.420 1.00 98.00 220 VAL A N 1
ATOM 1667 C CA . VAL A 1 220 ? 18.239 6.084 -26.957 1.00 98.00 220 VAL A CA 1
ATOM 1668 C C . VAL A 1 220 ? 17.244 7.198 -26.645 1.00 98.00 220 VAL A C 1
ATOM 1670 O O . VAL A 1 220 ? 17.495 8.369 -26.914 1.00 98.00 220 VAL A O 1
ATOM 1673 N N . ILE A 1 221 ? 16.095 6.836 -26.076 1.00 98.12 221 ILE A N 1
ATOM 1674 C CA . ILE A 1 221 ? 14.962 7.752 -25.879 1.00 98.12 221 ILE A CA 1
ATOM 1675 C C . ILE A 1 221 ? 15.103 8.553 -24.574 1.00 98.12 221 ILE A C 1
ATOM 1677 O O . ILE A 1 221 ? 14.671 9.707 -24.494 1.00 98.12 221 ILE A O 1
ATOM 1681 N N . GLY A 1 222 ? 15.695 7.950 -23.543 1.00 96.62 222 GLY A N 1
ATOM 1682 C CA . GLY A 1 222 ? 15.852 8.552 -22.223 1.00 96.62 222 GLY A CA 1
ATOM 1683 C C . GLY A 1 222 ? 16.276 7.531 -21.165 1.00 96.62 222 GLY A C 1
ATOM 1684 O O . GLY A 1 222 ? 16.706 6.436 -21.531 1.00 96.62 222 GLY A O 1
ATOM 1685 N N . PRO A 1 223 ? 16.128 7.861 -19.872 1.00 97.56 223 PRO A N 1
ATOM 1686 C CA . PRO A 1 223 ? 15.568 9.105 -19.326 1.00 97.56 223 PRO A CA 1
ATOM 1687 C C . PRO A 1 223 ? 16.495 10.318 -19.511 1.00 97.56 223 PRO A C 1
ATOM 1689 O O . PRO A 1 223 ? 17.671 10.168 -19.834 1.00 97.56 223 PRO A O 1
ATOM 1692 N N . ALA A 1 224 ? 15.963 11.531 -19.341 1.00 96.12 224 ALA A N 1
ATOM 1693 C CA . ALA A 1 224 ? 16.761 12.760 -19.382 1.00 96.12 224 ALA A CA 1
ATOM 1694 C C . ALA A 1 224 ? 17.463 13.020 -18.037 1.00 96.12 224 ALA A C 1
ATOM 1696 O O . ALA A 1 224 ? 17.012 12.539 -16.999 1.00 96.12 224 ALA A O 1
ATOM 1697 N N . LEU A 1 225 ? 18.525 13.836 -18.044 1.00 95.94 225 LEU A N 1
ATOM 1698 C CA . LEU A 1 225 ? 19.288 14.162 -16.833 1.00 95.94 225 LEU A CA 1
ATOM 1699 C C . LEU A 1 225 ? 18.419 14.672 -15.662 1.00 95.94 225 LEU A C 1
ATOM 1701 O O . LEU A 1 225 ? 18.597 14.145 -14.569 1.00 95.94 225 LEU A O 1
ATOM 1705 N N . PRO A 1 226 ? 17.434 15.579 -15.843 1.00 97.31 226 PRO A N 1
ATOM 1706 C CA . PRO A 1 226 ? 16.589 16.014 -14.727 1.00 97.31 226 PRO A CA 1
ATOM 1707 C C . PRO A 1 226 ? 15.853 14.863 -14.025 1.00 97.31 226 PRO A C 1
ATOM 1709 O O . PRO A 1 226 ? 15.769 14.837 -12.800 1.00 97.31 226 PRO A O 1
ATOM 1712 N N . GLN A 1 227 ? 15.373 13.867 -14.781 1.00 97.88 227 GLN A N 1
ATOM 1713 C CA . GLN A 1 227 ? 14.759 12.665 -14.212 1.00 97.88 227 GLN A CA 1
ATOM 1714 C C . GLN A 1 227 ? 15.768 11.875 -13.367 1.00 97.88 227 GLN A C 1
ATOM 1716 O O . GLN A 1 227 ? 15.461 11.466 -12.247 1.00 97.88 227 GLN A O 1
ATOM 1721 N N . LEU A 1 228 ? 16.978 11.680 -13.900 1.00 97.38 228 LEU A N 1
ATOM 1722 C CA . LEU A 1 228 ? 18.048 10.948 -13.225 1.00 97.38 228 LEU A CA 1
ATOM 1723 C C . LEU A 1 228 ? 18.502 11.651 -11.938 1.00 97.38 228 LEU A C 1
ATOM 1725 O O . LEU A 1 228 ? 18.750 10.980 -10.939 1.00 97.38 228 LEU A O 1
ATOM 1729 N N . GLU A 1 229 ? 18.567 12.985 -11.936 1.00 95.62 229 GLU A N 1
ATOM 1730 C CA . GLU A 1 229 ? 18.912 13.786 -10.756 1.00 95.62 229 GLU A CA 1
ATOM 1731 C C . GLU A 1 229 ? 17.847 13.687 -9.660 1.00 95.62 229 GLU A C 1
ATOM 1733 O O . GLU A 1 229 ? 18.201 13.502 -8.497 1.00 95.62 229 GLU A O 1
ATOM 1738 N N . ILE A 1 230 ? 16.556 13.725 -10.017 1.00 95.12 230 ILE A N 1
ATOM 1739 C CA . ILE A 1 230 ? 15.461 13.505 -9.056 1.00 95.12 230 ILE A CA 1
ATOM 1740 C C . ILE A 1 230 ? 15.587 12.116 -8.420 1.00 95.12 230 ILE A C 1
ATOM 1742 O O . ILE A 1 230 ? 15.486 11.982 -7.199 1.00 95.12 230 ILE A O 1
ATOM 1746 N N . CYS A 1 231 ? 15.849 11.086 -9.231 1.00 95.31 231 CYS A N 1
ATOM 1747 C CA . CYS A 1 231 ? 16.038 9.722 -8.739 1.00 95.31 231 CYS A CA 1
ATOM 1748 C C . CYS A 1 231 ? 17.257 9.624 -7.808 1.00 95.31 231 CYS A C 1
ATOM 1750 O O . CYS A 1 231 ? 17.139 9.103 -6.700 1.00 95.31 231 CYS A O 1
ATOM 1752 N N . ARG A 1 232 ? 18.402 10.201 -8.200 1.00 93.25 232 ARG A N 1
ATOM 1753 C CA . ARG A 1 232 ? 19.619 10.270 -7.374 1.00 93.25 232 ARG A CA 1
ATOM 1754 C C . ARG A 1 232 ? 19.343 10.929 -6.022 1.00 93.25 232 ARG A C 1
ATOM 1756 O O . ARG A 1 232 ? 19.749 10.413 -4.983 1.00 93.25 232 ARG A O 1
ATOM 1763 N N . ASP A 1 233 ? 18.658 12.066 -6.019 1.00 91.38 233 ASP A N 1
ATOM 1764 C CA . ASP A 1 233 ? 18.382 12.814 -4.793 1.00 91.38 233 ASP A CA 1
ATOM 1765 C C . ASP A 1 233 ? 17.452 12.025 -3.853 1.00 91.38 233 ASP A C 1
ATOM 1767 O O . ASP A 1 233 ? 17.638 12.049 -2.632 1.00 91.38 233 ASP A O 1
ATOM 1771 N N . GLN A 1 234 ? 16.508 11.256 -4.407 1.00 89.94 234 GLN A N 1
ATOM 1772 C CA . GLN A 1 234 ? 15.676 10.329 -3.637 1.00 89.94 234 GLN A CA 1
ATOM 1773 C C . GLN A 1 234 ? 16.470 9.145 -3.083 1.00 89.94 234 GLN A C 1
ATOM 1775 O O . GLN A 1 234 ? 16.268 8.806 -1.919 1.00 89.94 234 GLN A O 1
ATOM 1780 N N . ILE A 1 235 ? 17.406 8.573 -3.848 1.00 90.25 235 ILE A N 1
ATOM 1781 C CA . ILE A 1 235 ? 18.318 7.516 -3.374 1.00 90.25 235 ILE A CA 1
ATOM 1782 C C . ILE A 1 235 ? 19.141 8.024 -2.181 1.00 90.25 235 ILE A C 1
ATOM 1784 O O . ILE A 1 235 ? 19.188 7.375 -1.137 1.00 90.25 235 ILE A O 1
ATOM 1788 N N . ILE A 1 236 ? 19.720 9.229 -2.269 1.00 88.50 236 ILE A N 1
ATOM 1789 C CA . ILE A 1 236 ? 20.480 9.841 -1.162 1.00 88.50 236 ILE A CA 1
ATOM 1790 C C . ILE A 1 236 ? 19.579 10.080 0.058 1.00 88.50 236 ILE A C 1
ATOM 1792 O O . ILE A 1 236 ? 19.959 9.792 1.197 1.00 88.50 236 ILE A O 1
ATOM 1796 N N . ALA A 1 237 ? 18.379 10.628 -0.155 1.00 86.69 237 ALA A N 1
ATOM 1797 C CA . ALA A 1 237 ? 17.432 10.884 0.925 1.00 86.69 237 ALA A CA 1
ATOM 1798 C C . ALA A 1 237 ? 16.958 9.586 1.597 1.00 86.69 237 ALA A C 1
ATOM 1800 O O . ALA A 1 237 ? 16.790 9.555 2.818 1.00 86.69 237 ALA A O 1
ATOM 1801 N N . PHE A 1 238 ? 16.758 8.527 0.814 1.00 86.44 238 PHE A N 1
ATOM 1802 C CA . PHE A 1 238 ? 16.420 7.197 1.297 1.00 86.44 238 PHE A CA 1
ATOM 1803 C C . PHE A 1 238 ? 17.558 6.605 2.122 1.00 86.44 238 PHE A C 1
ATOM 1805 O O . PHE A 1 238 ? 17.324 6.236 3.268 1.00 86.44 238 PHE A O 1
ATOM 1812 N N . ALA A 1 239 ? 18.786 6.608 1.601 1.00 86.50 239 ALA A N 1
ATOM 1813 C CA . ALA A 1 239 ? 19.956 6.061 2.281 1.00 86.50 239 ALA A CA 1
ATOM 1814 C C . ALA A 1 239 ? 20.142 6.657 3.684 1.00 86.50 239 ALA A C 1
ATOM 1816 O O . ALA A 1 239 ? 20.343 5.926 4.648 1.00 86.50 239 ALA A O 1
ATOM 1817 N N . ARG A 1 240 ? 19.961 7.979 3.838 1.00 85.44 240 ARG A N 1
ATOM 1818 C CA . ARG A 1 240 ? 20.004 8.650 5.153 1.00 85.44 240 ARG A CA 1
ATOM 1819 C C . ARG A 1 240 ? 18.943 8.126 6.126 1.00 85.44 240 ARG A C 1
ATOM 1821 O O . ARG A 1 240 ? 19.219 7.977 7.314 1.00 85.44 240 ARG A O 1
ATOM 1828 N N . LYS A 1 241 ? 17.723 7.877 5.640 1.00 84.50 241 LYS A N 1
ATOM 1829 C CA . LYS A 1 241 ? 16.614 7.354 6.456 1.00 84.50 241 LYS A CA 1
ATOM 1830 C C . LYS A 1 241 ? 16.824 5.882 6.805 1.00 84.50 241 LYS A C 1
ATOM 1832 O O . LYS A 1 241 ? 16.674 5.521 7.967 1.00 84.50 241 LYS A O 1
ATOM 1837 N N . ALA A 1 242 ? 17.198 5.070 5.819 1.00 84.69 242 ALA A N 1
ATOM 1838 C CA . ALA A 1 242 ? 17.499 3.652 5.977 1.00 84.69 242 ALA A CA 1
ATOM 1839 C C . ALA A 1 242 ? 18.645 3.438 6.968 1.00 84.69 242 ALA A C 1
ATOM 1841 O O . ALA A 1 242 ? 18.528 2.610 7.865 1.00 84.69 242 ALA A O 1
ATOM 1842 N N . LYS A 1 243 ? 19.702 4.254 6.879 1.00 86.94 243 LYS A N 1
ATOM 1843 C CA . LYS A 1 243 ? 20.812 4.225 7.830 1.00 86.94 243 LYS A CA 1
ATOM 1844 C C . LYS A 1 243 ? 20.335 4.460 9.253 1.00 86.94 243 LYS A C 1
ATOM 1846 O O . LYS A 1 243 ? 20.623 3.655 10.127 1.00 86.94 243 LYS A O 1
ATOM 1851 N N . LYS A 1 244 ? 19.578 5.538 9.473 1.00 84.81 244 LYS A N 1
ATOM 1852 C CA . LYS A 1 244 ? 19.049 5.847 10.800 1.00 84.81 244 LYS A CA 1
ATOM 1853 C C . LYS A 1 244 ? 18.193 4.695 11.337 1.00 84.81 244 LYS A C 1
ATOM 1855 O O . LYS A 1 244 ? 18.365 4.294 12.477 1.00 84.81 244 LYS A O 1
ATOM 1860 N N . ALA A 1 245 ? 17.317 4.129 10.506 1.00 82.19 245 ALA A N 1
ATOM 1861 C CA . ALA A 1 245 ? 16.495 2.987 10.901 1.00 82.19 245 ALA A CA 1
ATOM 1862 C C . ALA A 1 245 ? 17.335 1.746 11.247 1.00 82.19 245 ALA A C 1
ATOM 1864 O O . ALA A 1 245 ? 17.011 1.037 12.195 1.00 82.19 245 ALA A O 1
ATOM 1865 N N . ALA A 1 246 ? 18.426 1.501 10.519 1.00 85.12 246 ALA A N 1
ATOM 1866 C CA . ALA A 1 246 ? 19.370 0.432 10.819 1.00 85.12 246 ALA A CA 1
ATOM 1867 C C . ALA A 1 246 ? 20.145 0.685 12.121 1.00 85.12 246 ALA A C 1
ATOM 1869 O O . ALA A 1 246 ? 20.227 -0.220 12.945 1.00 85.12 246 ALA A O 1
ATOM 1870 N N . GLU A 1 247 ? 20.640 1.901 12.363 1.00 85.25 247 GLU A N 1
ATOM 1871 C CA . GLU A 1 247 ? 21.290 2.291 13.627 1.00 85.25 247 GLU A CA 1
ATOM 1872 C C . GLU A 1 247 ? 20.334 2.146 14.827 1.00 85.25 247 GLU A C 1
ATOM 1874 O O . GLU A 1 247 ? 20.710 1.598 15.870 1.00 85.25 247 GLU A O 1
ATOM 1879 N N . ASP A 1 248 ? 19.080 2.583 14.670 1.00 82.31 248 ASP A N 1
ATOM 1880 C CA . ASP A 1 248 ? 18.030 2.462 15.685 1.00 82.31 248 ASP A CA 1
ATOM 1881 C C . ASP A 1 248 ? 17.690 0.979 15.947 1.00 82.31 248 ASP A C 1
ATOM 1883 O O . ASP A 1 248 ? 17.568 0.552 17.099 1.00 82.31 248 ASP A O 1
ATOM 1887 N N . ALA A 1 249 ? 17.595 0.163 14.891 1.00 81.50 249 ALA A N 1
ATOM 1888 C CA . ALA A 1 249 ? 17.338 -1.271 14.996 1.00 81.50 249 ALA A CA 1
ATOM 1889 C C . ALA A 1 249 ? 18.499 -2.025 15.661 1.00 81.50 249 ALA A C 1
ATOM 1891 O O . ALA A 1 249 ? 18.244 -2.848 16.540 1.00 81.50 249 ALA A O 1
ATOM 1892 N N . VAL A 1 250 ? 19.751 -1.705 15.313 1.00 83.12 250 VAL A N 1
ATOM 1893 C CA . VAL A 1 250 ? 20.961 -2.230 15.970 1.00 83.12 250 VAL A CA 1
ATOM 1894 C C . VAL A 1 250 ? 20.961 -1.872 17.456 1.00 83.12 250 VAL A C 1
ATOM 1896 O O . VAL A 1 250 ? 21.166 -2.744 18.297 1.00 83.12 250 VAL A O 1
ATOM 1899 N N . SER A 1 251 ? 20.651 -0.619 17.798 1.00 79.44 251 SER A N 1
ATOM 1900 C CA . SER A 1 251 ? 20.610 -0.140 19.188 1.00 79.44 251 SER A CA 1
ATOM 1901 C C . SER A 1 251 ? 19.506 -0.795 20.029 1.00 79.44 251 SER A C 1
ATOM 1903 O O . SER A 1 251 ? 19.589 -0.821 21.257 1.00 79.44 251 SER A O 1
ATOM 1905 N N . ALA A 1 252 ? 18.462 -1.320 19.384 1.00 76.56 252 ALA A N 1
ATOM 1906 C CA . ALA A 1 252 ? 17.359 -2.021 20.036 1.00 76.56 252 ALA A CA 1
ATOM 1907 C C . ALA A 1 252 ? 17.630 -3.520 20.279 1.00 76.56 252 ALA A C 1
ATOM 1909 O O . ALA A 1 252 ? 16.811 -4.179 20.933 1.00 76.56 252 ALA A O 1
ATOM 1910 N N . ILE A 1 253 ? 18.735 -4.069 19.760 1.00 74.00 253 ILE A N 1
ATOM 1911 C CA . ILE A 1 253 ? 19.146 -5.456 20.005 1.00 74.00 253 ILE A CA 1
ATOM 1912 C C . ILE A 1 253 ? 19.727 -5.555 21.431 1.00 74.00 253 ILE A C 1
ATOM 1914 O O . ILE A 1 253 ? 20.586 -4.751 21.796 1.00 74.00 253 ILE A O 1
ATOM 1918 N N . PRO A 1 254 ? 19.263 -6.511 22.265 1.00 74.19 254 PRO A N 1
ATOM 1919 C CA . PRO A 1 254 ? 19.817 -6.749 23.597 1.00 74.19 254 PRO A CA 1
ATOM 1920 C C . PRO A 1 254 ? 21.346 -6.885 23.588 1.00 74.19 254 PRO A C 1
ATOM 1922 O O . PRO A 1 254 ? 21.910 -7.522 22.704 1.00 74.19 254 PRO A O 1
ATOM 1925 N N . THR A 1 255 ? 22.021 -6.307 24.586 1.00 66.06 255 THR A N 1
ATOM 1926 C CA . THR A 1 255 ? 23.495 -6.218 24.651 1.00 66.06 255 THR A CA 1
ATOM 1927 C C . THR A 1 255 ? 24.217 -7.569 24.721 1.00 66.06 255 THR A C 1
ATOM 1929 O O . THR A 1 255 ? 25.432 -7.622 24.564 1.00 66.06 255 THR A O 1
ATOM 1932 N N . ASP A 1 256 ? 23.494 -8.649 25.005 1.00 68.81 256 ASP A N 1
ATOM 1933 C CA . ASP A 1 256 ? 23.969 -10.034 25.019 1.00 68.81 256 ASP A CA 1
ATOM 1934 C C . ASP A 1 256 ? 23.883 -10.727 23.645 1.00 68.81 256 ASP A C 1
ATOM 1936 O O . ASP A 1 256 ? 24.356 -11.853 23.497 1.00 68.81 256 ASP A O 1
ATOM 1940 N N . LEU A 1 257 ? 23.330 -10.060 22.627 1.00 66.81 257 LEU A N 1
ATOM 1941 C CA . LEU A 1 257 ? 23.250 -10.551 21.256 1.00 66.81 257 LEU A CA 1
ATOM 1942 C C . LEU A 1 257 ? 24.101 -9.690 20.321 1.00 66.81 257 LEU A C 1
ATOM 1944 O O . LEU A 1 257 ? 23.974 -8.470 20.285 1.00 66.81 257 LEU A O 1
ATOM 1948 N N . THR A 1 258 ? 24.927 -10.332 19.496 1.00 71.44 258 THR A N 1
ATOM 1949 C CA . THR A 1 258 ? 25.642 -9.640 18.418 1.00 71.44 258 THR A CA 1
ATOM 1950 C C . THR A 1 258 ? 24.642 -9.222 17.328 1.00 71.44 258 THR A C 1
ATOM 1952 O O . THR A 1 258 ? 23.884 -10.078 16.848 1.00 71.44 258 THR A O 1
ATOM 1955 N N . PRO A 1 259 ? 24.601 -7.935 16.938 1.00 71.69 259 PRO A N 1
ATOM 1956 C CA . PRO A 1 259 ? 23.875 -7.494 15.753 1.00 71.69 259 PRO A CA 1
ATOM 1957 C C . PRO A 1 259 ? 24.426 -8.192 14.507 1.00 71.69 259 PRO A C 1
ATOM 1959 O O . PRO A 1 259 ? 25.638 -8.295 14.346 1.00 71.69 259 PRO A O 1
ATOM 1962 N N . ASN A 1 260 ? 23.544 -8.672 13.633 1.00 86.06 260 ASN A N 1
ATOM 1963 C CA . ASN A 1 260 ? 23.911 -9.070 12.278 1.00 86.06 260 ASN A CA 1
ATOM 1964 C C . ASN A 1 260 ? 22.926 -8.447 11.279 1.00 86.06 260 ASN A C 1
ATOM 1966 O O . ASN A 1 260 ? 21.758 -8.200 11.602 1.00 86.06 260 ASN A O 1
ATOM 1970 N N . ALA A 1 261 ? 23.404 -8.174 10.072 1.00 88.50 261 ALA A N 1
ATOM 1971 C CA . ALA A 1 261 ? 22.685 -7.445 9.040 1.00 88.50 261 ALA A CA 1
ATOM 1972 C C . ALA A 1 261 ? 21.381 -8.152 8.667 1.00 88.50 261 ALA A C 1
ATOM 1974 O O . ALA A 1 261 ? 20.356 -7.499 8.511 1.00 88.50 261 ALA A O 1
ATOM 1975 N N . THR A 1 262 ? 21.376 -9.486 8.620 1.00 89.31 262 THR A N 1
ATOM 1976 C CA . THR A 1 262 ? 20.177 -10.284 8.318 1.00 89.31 262 THR A CA 1
ATOM 1977 C C . THR A 1 262 ? 19.048 -10.060 9.320 1.00 89.31 262 THR A C 1
ATOM 1979 O O . THR A 1 262 ? 17.900 -9.854 8.916 1.00 89.31 262 THR A O 1
ATOM 1982 N N . ARG A 1 263 ? 19.347 -10.040 10.627 1.00 85.31 263 ARG A N 1
ATOM 1983 C CA . ARG A 1 263 ? 18.352 -9.753 11.668 1.00 85.31 263 ARG A CA 1
ATOM 1984 C C . ARG A 1 263 ? 17.877 -8.315 11.592 1.00 85.31 263 ARG A C 1
ATOM 1986 O O . ARG A 1 263 ? 16.677 -8.093 11.691 1.00 85.31 263 ARG A O 1
ATOM 1993 N N . VAL A 1 264 ? 18.789 -7.360 11.420 1.00 86.00 264 VAL A N 1
ATOM 1994 C CA . VAL A 1 264 ? 18.447 -5.933 11.333 1.00 86.00 264 VAL A CA 1
ATOM 1995 C C . VAL A 1 264 ? 17.564 -5.669 10.111 1.00 86.00 264 VAL A C 1
ATOM 1997 O O . VAL A 1 264 ? 16.509 -5.056 10.240 1.00 86.00 264 VAL A O 1
ATOM 2000 N N . TYR A 1 265 ? 17.927 -6.212 8.949 1.00 87.00 265 TYR A N 1
ATOM 2001 C CA . TYR A 1 265 ? 17.158 -6.127 7.708 1.00 87.00 265 TYR A CA 1
ATOM 2002 C C . TYR A 1 265 ? 15.748 -6.705 7.874 1.00 87.00 265 TYR A C 1
ATOM 2004 O O . TYR A 1 265 ? 14.755 -6.018 7.627 1.00 87.00 265 TYR A O 1
ATOM 2012 N N . LYS A 1 266 ? 15.635 -7.938 8.394 1.00 84.81 266 LYS A N 1
ATOM 2013 C CA . LYS A 1 266 ? 14.333 -8.552 8.697 1.00 84.81 266 LYS A CA 1
ATOM 2014 C C . LYS A 1 266 ? 13.568 -7.788 9.771 1.00 84.81 266 LYS A C 1
ATOM 2016 O O . LYS A 1 266 ? 12.354 -7.730 9.702 1.00 84.81 266 LYS A O 1
ATOM 2021 N N . GLN A 1 267 ? 14.227 -7.186 10.753 1.00 81.38 267 GLN A N 1
ATOM 2022 C CA . GLN A 1 267 ? 13.557 -6.369 11.762 1.00 81.38 267 GLN A CA 1
ATOM 2023 C C . GLN A 1 267 ? 13.005 -5.069 11.168 1.00 81.38 267 GLN A C 1
ATOM 2025 O O . GLN A 1 267 ? 11.965 -4.609 11.619 1.00 81.38 267 GLN A O 1
ATOM 2030 N N . ILE A 1 268 ? 13.653 -4.481 10.165 1.00 78.12 268 ILE A N 1
ATOM 2031 C CA . ILE A 1 268 ? 13.132 -3.287 9.488 1.00 78.12 268 ILE A CA 1
ATOM 2032 C C . ILE A 1 268 ? 11.948 -3.647 8.580 1.00 78.12 268 ILE A C 1
ATOM 2034 O O . ILE A 1 268 ? 10.957 -2.923 8.578 1.00 78.12 268 ILE A O 1
ATOM 2038 N N . LEU A 1 269 ? 12.026 -4.763 7.843 1.00 75.44 269 LEU A N 1
ATOM 2039 C CA . LEU A 1 269 ? 11.000 -5.159 6.864 1.00 75.44 269 LEU A CA 1
ATOM 2040 C C . LEU A 1 269 ? 9.858 -6.015 7.430 1.00 75.44 269 LEU A C 1
ATOM 2042 O O . LEU A 1 269 ? 8.741 -5.963 6.933 1.00 75.44 269 LEU A O 1
ATOM 2046 N N . LEU A 1 270 ? 10.121 -6.829 8.449 1.00 70.25 270 LEU A N 1
ATOM 2047 C CA . LEU A 1 270 ? 9.152 -7.739 9.080 1.00 70.25 270 LEU A CA 1
ATOM 2048 C C . LEU A 1 270 ? 8.829 -7.339 10.524 1.00 70.25 270 LEU A C 1
ATOM 2050 O O . LEU A 1 270 ? 8.028 -8.009 11.181 1.00 70.25 270 LEU A O 1
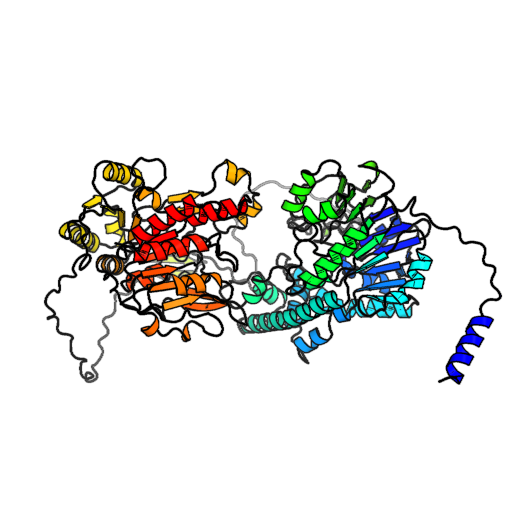ATOM 2054 N N . GLY A 1 271 ? 9.500 -6.310 11.051 1.00 54.12 271 GLY A N 1
ATOM 2055 C CA . GLY A 1 271 ? 9.335 -5.870 12.429 1.00 54.12 271 GLY A CA 1
ATOM 2056 C C . GLY A 1 271 ? 7.915 -5.438 12.749 1.00 54.12 271 GLY A C 1
ATOM 2057 O O . GLY A 1 271 ? 7.140 -5.024 11.890 1.00 54.12 271 GLY A O 1
ATOM 2058 N N . ASP A 1 272 ? 7.588 -5.531 14.035 1.00 43.00 272 ASP A N 1
ATOM 2059 C CA . ASP A 1 272 ? 6.343 -5.023 14.593 1.00 43.00 272 ASP A CA 1
ATOM 2060 C C . ASP A 1 272 ? 6.228 -3.513 14.284 1.00 43.00 272 ASP A C 1
ATOM 2062 O O . ASP A 1 272 ? 7.100 -2.752 14.726 1.00 43.00 272 ASP A O 1
ATOM 2066 N N . PRO A 1 273 ? 5.172 -3.042 13.583 1.00 40.81 273 PRO A N 1
ATOM 2067 C CA . PRO A 1 273 ? 4.954 -1.616 13.317 1.00 40.81 273 PRO A CA 1
ATOM 2068 C C . PRO A 1 273 ? 4.933 -0.750 14.592 1.00 40.81 273 PRO A C 1
ATOM 2070 O O . PRO A 1 273 ? 4.975 0.474 14.517 1.00 40.81 273 PRO A O 1
ATOM 2073 N N . ALA A 1 274 ? 4.890 -1.369 15.778 1.00 38.25 274 ALA A N 1
ATOM 2074 C CA . ALA A 1 274 ? 5.033 -0.734 17.081 1.00 38.25 274 ALA A CA 1
ATOM 2075 C C . ALA A 1 274 ? 6.423 -0.120 17.387 1.00 38.25 274 ALA A C 1
ATOM 2077 O O . ALA A 1 274 ? 6.540 0.586 18.391 1.00 38.25 274 ALA A O 1
ATOM 2078 N N . ARG A 1 275 ? 7.476 -0.364 16.589 1.00 39.56 275 ARG A N 1
ATOM 2079 C CA . ARG A 1 275 ? 8.819 0.226 16.790 1.00 39.56 275 ARG A CA 1
ATOM 2080 C C . ARG A 1 275 ? 9.309 0.950 15.533 1.00 39.56 275 ARG A C 1
ATOM 2082 O O . ARG A 1 275 ? 9.794 0.276 14.641 1.00 39.56 275 ARG A O 1
ATOM 2089 N N . ASP A 1 276 ? 9.182 2.282 15.489 1.00 38.75 276 ASP A N 1
ATOM 2090 C CA . ASP A 1 276 ? 9.877 3.305 14.658 1.00 38.75 276 ASP A CA 1
ATOM 2091 C C . ASP A 1 276 ? 10.253 3.033 13.167 1.00 38.75 276 ASP A C 1
ATOM 2093 O O . ASP A 1 276 ? 10.812 3.914 12.516 1.00 38.75 276 ASP A O 1
ATOM 2097 N N . ALA A 1 277 ? 9.889 1.899 12.557 1.00 36.34 277 ALA A N 1
ATOM 2098 C CA . ALA A 1 277 ? 10.184 1.527 11.164 1.00 36.34 277 ALA A CA 1
ATOM 2099 C C . ALA A 1 277 ? 9.081 1.933 10.159 1.00 36.34 277 ALA A C 1
ATOM 2101 O O . ALA A 1 277 ? 9.246 1.789 8.946 1.00 36.34 277 ALA A O 1
ATOM 2102 N N . LEU A 1 278 ? 7.990 2.544 10.643 1.00 40.22 278 LEU A N 1
ATOM 2103 C CA . LEU A 1 278 ? 6.891 3.088 9.832 1.00 40.22 278 LEU A CA 1
ATOM 2104 C C . LEU A 1 278 ? 7.314 3.992 8.644 1.00 40.22 278 LEU A C 1
ATOM 2106 O O . LEU A 1 278 ? 6.704 3.852 7.588 1.00 40.22 278 LEU A O 1
ATOM 2110 N N . PRO A 1 279 ? 8.345 4.870 8.704 1.00 42.88 279 PRO A N 1
ATOM 2111 C CA . PRO A 1 279 ? 8.696 5.713 7.549 1.00 42.88 279 PRO A CA 1
ATOM 2112 C C . PRO A 1 279 ? 9.283 4.965 6.339 1.00 42.88 279 PRO A C 1
ATOM 2114 O O . PRO A 1 279 ? 9.345 5.561 5.261 1.00 42.88 279 PRO A O 1
ATOM 2117 N N . LEU A 1 280 ? 9.753 3.722 6.503 1.00 40.34 280 LEU A N 1
ATOM 2118 C CA . LEU A 1 280 ? 10.296 2.900 5.411 1.00 40.34 280 LEU A CA 1
ATOM 2119 C C . LEU A 1 280 ? 9.224 2.009 4.779 1.00 40.34 280 LEU A C 1
ATOM 2121 O O . LEU A 1 280 ? 9.202 1.885 3.561 1.00 40.34 280 LEU A O 1
ATOM 2125 N N . MET A 1 281 ? 8.303 1.471 5.585 1.00 37.81 281 MET A N 1
ATOM 2126 C CA . MET A 1 281 ? 7.233 0.581 5.113 1.00 37.81 281 MET A CA 1
ATOM 2127 C C . MET A 1 281 ? 6.049 1.327 4.467 1.00 37.81 281 MET A C 1
ATOM 2129 O O . MET A 1 281 ? 5.353 0.752 3.636 1.00 37.81 281 MET A O 1
ATOM 2133 N N . ASP A 1 282 ? 5.829 2.608 4.803 1.00 34.75 282 ASP A N 1
ATOM 2134 C CA . ASP A 1 282 ? 4.781 3.455 4.192 1.00 34.75 282 ASP A CA 1
ATOM 2135 C C . ASP A 1 282 ? 5.168 4.027 2.813 1.00 34.75 282 ASP A C 1
ATOM 2137 O O . ASP A 1 282 ? 4.357 4.689 2.155 1.00 34.75 282 ASP A O 1
ATOM 2141 N N . ARG A 1 283 ? 6.404 3.806 2.349 1.00 45.84 283 ARG A N 1
ATOM 2142 C CA . ARG A 1 283 ? 6.799 4.168 0.985 1.00 45.84 283 ARG A CA 1
ATOM 2143 C C . ARG A 1 283 ? 6.533 2.989 0.062 1.00 45.84 283 ARG A C 1
ATOM 2145 O O . ARG A 1 283 ? 7.199 1.966 0.146 1.00 45.84 283 ARG A O 1
ATOM 2152 N N . LYS A 1 284 ? 5.592 3.172 -0.864 1.00 47.34 284 LYS A N 1
ATOM 2153 C CA . LYS A 1 284 ? 5.567 2.372 -2.089 1.00 47.34 284 LYS A CA 1
ATOM 2154 C C . LYS A 1 284 ? 6.939 2.489 -2.777 1.00 47.34 284 LYS A C 1
ATOM 2156 O O . LYS A 1 284 ? 7.418 3.610 -2.944 1.00 47.34 284 LYS A O 1
ATOM 2161 N N . GLY A 1 285 ? 7.555 1.358 -3.124 1.00 53.69 285 GLY A N 1
ATOM 2162 C CA . GLY A 1 285 ? 8.717 1.317 -4.014 1.00 53.69 285 GLY A CA 1
ATOM 2163 C C . GLY A 1 285 ? 10.091 1.563 -3.381 1.00 53.69 285 GLY A C 1
ATOM 2164 O O . GLY A 1 285 ? 10.807 2.475 -3.807 1.00 53.69 285 GLY A O 1
ATOM 2165 N N . THR A 1 286 ? 10.503 0.770 -2.385 1.00 63.09 286 THR A N 1
ATOM 2166 C CA . THR A 1 286 ? 11.907 0.718 -1.927 1.00 63.09 286 THR A CA 1
ATOM 2167 C C . THR A 1 286 ? 12.781 0.140 -3.051 1.00 63.09 286 THR A C 1
ATOM 2169 O O . THR A 1 286 ? 12.913 -1.067 -3.156 1.00 63.09 286 THR A O 1
ATOM 2172 N N . GLY A 1 287 ? 13.260 0.999 -3.957 1.00 80.50 287 GLY A N 1
ATOM 2173 C CA . GLY A 1 287 ? 13.963 0.609 -5.196 1.00 80.50 287 GLY A CA 1
ATOM 2174 C C . GLY A 1 287 ? 13.439 1.311 -6.457 1.00 80.50 287 GLY A C 1
ATOM 2175 O O . GLY A 1 287 ? 14.146 1.447 -7.455 1.00 80.50 287 GLY A O 1
ATOM 2176 N N . SER A 1 288 ? 12.244 1.912 -6.399 1.00 89.19 288 SER A N 1
ATOM 2177 C CA . SER A 1 288 ? 11.600 2.557 -7.557 1.00 89.19 288 SER A CA 1
ATOM 2178 C C . SER A 1 288 ? 12.412 3.705 -8.171 1.00 89.19 288 SER A C 1
ATOM 2180 O O . SER A 1 288 ? 12.362 3.934 -9.380 1.00 89.19 288 SER A O 1
ATOM 2182 N N . ALA A 1 289 ? 13.237 4.393 -7.372 1.00 93.62 289 ALA A N 1
ATOM 2183 C CA . ALA A 1 289 ? 14.160 5.404 -7.884 1.00 93.62 289 ALA A CA 1
ATOM 2184 C C . ALA A 1 289 ? 15.254 4.815 -8.792 1.00 93.62 289 ALA A C 1
ATOM 2186 O O . ALA A 1 289 ? 15.586 5.447 -9.791 1.00 93.62 289 ALA A O 1
ATOM 2187 N N . LEU A 1 290 ? 15.781 3.622 -8.492 1.00 94.56 290 LEU A N 1
ATOM 2188 C CA . LEU A 1 290 ? 16.740 2.922 -9.355 1.00 94.56 290 LEU A CA 1
ATOM 2189 C C . LEU A 1 290 ? 16.047 2.394 -10.616 1.00 94.56 290 LEU A C 1
ATOM 2191 O O . LEU A 1 290 ? 16.530 2.636 -11.722 1.00 94.56 290 LEU A O 1
ATOM 2195 N N . ASN A 1 291 ? 14.863 1.794 -10.473 1.00 96.38 291 ASN A N 1
ATOM 2196 C CA . ASN A 1 291 ? 14.037 1.348 -11.603 1.00 96.38 291 ASN A CA 1
ATOM 2197 C C . ASN A 1 291 ? 13.769 2.492 -12.603 1.00 96.38 291 ASN A C 1
ATOM 2199 O O . ASN A 1 291 ? 13.962 2.351 -13.815 1.00 96.38 291 ASN A O 1
ATOM 2203 N N . CYS A 1 292 ? 13.426 3.682 -12.097 1.00 97.38 292 CYS A N 1
ATOM 2204 C CA . CYS A 1 292 ? 13.187 4.892 -12.892 1.00 97.38 292 CYS A CA 1
ATOM 2205 C C . CYS A 1 292 ? 14.447 5.521 -13.525 1.00 97.38 292 CYS A C 1
ATOM 2207 O O . CYS A 1 292 ? 14.324 6.519 -14.248 1.00 97.38 292 CYS A O 1
ATOM 2209 N N . GLN A 1 293 ? 15.641 4.958 -13.302 1.00 97.50 293 GLN A N 1
ATOM 2210 C CA . GLN A 1 293 ? 16.864 5.302 -14.038 1.00 97.50 293 GLN A CA 1
ATOM 2211 C C . GLN A 1 293 ? 17.076 4.442 -15.294 1.00 97.50 293 GLN A C 1
ATOM 2213 O O . GLN A 1 293 ? 17.927 4.797 -16.110 1.00 97.50 293 GLN A O 1
ATOM 2218 N N . SER A 1 294 ? 16.288 3.373 -15.485 1.00 98.38 294 SER A N 1
ATOM 2219 C CA . SER A 1 294 ? 16.408 2.435 -16.611 1.00 98.38 294 SER A CA 1
ATOM 2220 C C . SER A 1 294 ? 16.518 3.131 -17.967 1.00 98.38 294 SER A C 1
ATOM 2222 O O . SER A 1 294 ? 15.590 3.829 -18.385 1.00 98.38 294 SER A O 1
ATOM 2224 N N . LEU A 1 295 ? 17.615 2.903 -18.699 1.00 98.19 295 LEU A N 1
ATOM 2225 C CA . LEU A 1 295 ? 17.718 3.351 -20.088 1.00 98.19 295 LEU A CA 1
ATOM 2226 C C . LEU A 1 295 ? 16.578 2.779 -20.937 1.00 98.19 295 LEU A C 1
ATOM 2228 O O . LEU A 1 295 ? 16.309 1.577 -20.954 1.00 98.19 295 LEU A O 1
ATOM 2232 N N . VAL A 1 296 ? 15.956 3.663 -21.713 1.00 98.69 296 VAL A N 1
ATOM 2233 C CA . VAL A 1 296 ? 14.879 3.329 -22.640 1.00 98.69 296 VAL A CA 1
ATOM 2234 C C . VAL A 1 296 ? 15.416 3.390 -24.056 1.00 98.69 296 VAL A C 1
ATOM 2236 O O . VAL A 1 296 ? 15.715 4.470 -24.571 1.00 98.69 296 VAL A O 1
ATOM 2239 N N . VAL A 1 297 ? 15.514 2.230 -24.700 1.00 98.62 297 VAL A N 1
ATOM 2240 C CA . VAL A 1 297 ? 16.054 2.112 -26.053 1.00 98.62 297 VAL A CA 1
ATOM 2241 C C . VAL A 1 297 ? 15.028 1.552 -27.022 1.00 98.62 297 VAL A C 1
ATOM 2243 O O . VAL A 1 297 ? 14.135 0.768 -26.684 1.00 98.62 297 VAL A O 1
ATOM 2246 N N . LYS A 1 298 ? 15.175 1.966 -28.273 1.00 97.81 298 LYS A N 1
ATOM 2247 C CA . LYS A 1 298 ? 14.384 1.473 -29.389 1.00 97.81 298 LYS A CA 1
ATOM 2248 C C . LYS A 1 298 ? 15.295 0.848 -30.430 1.00 97.81 298 LYS A C 1
ATOM 2250 O O . LYS A 1 298 ? 16.396 1.329 -30.665 1.00 97.81 298 LYS A O 1
ATOM 2255 N N . PHE A 1 299 ? 14.774 -0.172 -31.102 1.00 97.69 299 PHE A N 1
ATOM 2256 C CA . PHE A 1 299 ? 15.315 -0.691 -32.355 1.00 97.69 299 PHE A CA 1
ATOM 2257 C C . PHE A 1 299 ? 14.221 -0.758 -33.425 1.00 97.69 299 PHE A C 1
ATOM 2259 O O . PHE A 1 299 ? 13.030 -0.641 -33.131 1.00 97.69 299 PHE A O 1
ATOM 2266 N N . GLY A 1 300 ? 14.625 -1.013 -34.664 1.00 93.88 300 GLY A N 1
ATOM 2267 C CA . GLY A 1 300 ? 13.742 -1.227 -35.801 1.00 93.88 300 GLY A CA 1
ATOM 2268 C C . GLY A 1 300 ? 13.125 0.055 -36.360 1.00 93.88 300 GLY A C 1
ATOM 2269 O O . GLY A 1 300 ? 13.048 1.100 -35.712 1.00 93.88 300 GLY A O 1
ATOM 2270 N N . ASP A 1 301 ? 12.637 -0.058 -37.591 1.00 87.75 301 ASP A N 1
ATOM 2271 C CA . ASP A 1 301 ? 11.958 1.004 -38.328 1.00 87.75 301 ASP A CA 1
ATOM 2272 C C . ASP A 1 301 ? 10.599 0.512 -38.841 1.00 87.75 301 ASP A C 1
ATOM 2274 O O . ASP A 1 301 ? 10.296 -0.683 -38.817 1.00 87.75 301 ASP A O 1
ATOM 2278 N N . GLY A 1 302 ? 9.763 1.443 -39.311 1.00 88.88 302 GLY A N 1
ATOM 2279 C CA . GLY A 1 302 ? 8.458 1.108 -39.885 1.00 88.88 302 GLY A CA 1
ATOM 2280 C C . GLY A 1 302 ? 7.563 0.357 -38.897 1.00 88.88 302 GLY A C 1
ATOM 2281 O O . GLY A 1 302 ? 7.281 0.868 -37.814 1.00 88.88 302 GLY A O 1
ATOM 2282 N N . ASP A 1 303 ? 7.121 -0.839 -39.286 1.00 87.69 303 ASP A N 1
ATOM 2283 C CA . ASP A 1 303 ? 6.223 -1.710 -38.525 1.00 87.69 303 ASP A CA 1
ATOM 2284 C C . ASP A 1 303 ? 6.951 -2.788 -37.700 1.00 87.69 303 ASP A C 1
ATOM 2286 O O . ASP A 1 303 ? 6.283 -3.652 -37.142 1.00 87.69 303 ASP A O 1
ATOM 2290 N N . GLN A 1 304 ? 8.287 -2.754 -37.619 1.00 93.25 304 GLN A N 1
ATOM 2291 C CA . GLN A 1 304 ? 9.122 -3.729 -36.892 1.00 93.25 304 GLN A CA 1
ATOM 2292 C C . GLN A 1 304 ? 9.799 -3.121 -35.654 1.00 93.25 304 GLN A C 1
ATOM 2294 O O . GLN A 1 304 ? 10.795 -3.644 -35.159 1.00 93.25 304 GLN A O 1
ATOM 2299 N N . LYS A 1 305 ? 9.288 -1.988 -35.162 1.00 97.38 305 LYS A N 1
ATOM 2300 C CA . LYS A 1 305 ? 9.881 -1.263 -34.033 1.00 97.38 305 LYS A CA 1
ATOM 2301 C C . LYS A 1 305 ? 9.797 -2.074 -32.740 1.00 97.38 305 LYS A C 1
ATOM 2303 O O . LYS A 1 305 ? 8.746 -2.635 -32.423 1.00 97.38 305 LYS A O 1
ATOM 2308 N N . VAL A 1 306 ? 10.882 -2.070 -31.977 1.00 98.50 306 VAL A N 1
ATOM 2309 C CA . VAL A 1 306 ? 11.022 -2.770 -30.698 1.00 98.50 306 VAL A CA 1
ATOM 2310 C C . VAL A 1 306 ? 11.300 -1.771 -29.585 1.00 98.50 306 VAL A C 1
ATOM 2312 O O . VAL A 1 306 ? 12.124 -0.878 -29.777 1.00 98.50 306 VAL A O 1
ATOM 2315 N N . LEU A 1 307 ? 10.639 -1.933 -28.439 1.00 98.69 307 LEU A N 1
ATOM 2316 C CA . LEU A 1 307 ? 10.923 -1.189 -27.211 1.00 98.69 307 LEU A CA 1
ATOM 2317 C C . LEU A 1 307 ? 11.556 -2.118 -26.172 1.00 98.69 307 LEU A C 1
ATOM 2319 O O . LEU A 1 307 ? 10.947 -3.126 -25.805 1.00 98.69 307 LEU A O 1
ATOM 2323 N N . LEU A 1 308 ? 12.741 -1.750 -25.683 1.00 98.69 308 LEU A N 1
ATOM 2324 C CA . LEU A 1 308 ? 13.411 -2.387 -24.548 1.00 98.69 308 LEU A CA 1
ATOM 2325 C C . LEU A 1 308 ? 13.729 -1.283 -23.537 1.00 98.69 308 LEU A C 1
ATOM 2327 O O . LEU A 1 308 ? 14.454 -0.344 -23.854 1.00 98.69 308 LEU A O 1
ATOM 2331 N N . ALA A 1 309 ? 13.122 -1.351 -22.358 1.00 98.19 309 ALA A N 1
ATOM 2332 C CA . ALA A 1 309 ? 13.103 -0.233 -21.414 1.00 98.19 309 ALA A CA 1
ATOM 2333 C C . ALA A 1 309 ? 13.483 -0.639 -19.983 1.00 98.19 309 ALA A C 1
ATOM 2335 O O . ALA A 1 309 ? 13.086 0.050 -19.045 1.00 98.19 309 ALA A O 1
ATOM 2336 N N . GLY A 1 310 ? 14.205 -1.760 -19.837 1.00 97.25 310 GLY A N 1
ATOM 2337 C CA . GLY A 1 310 ? 14.570 -2.342 -18.545 1.00 97.25 310 GLY A CA 1
ATOM 2338 C C . GLY A 1 310 ? 13.367 -2.387 -17.611 1.00 97.25 310 GLY A C 1
ATOM 2339 O O . GLY A 1 310 ? 12.297 -2.901 -17.980 1.00 97.25 310 GLY A O 1
ATOM 2340 N N . ASP A 1 311 ? 13.537 -1.733 -16.468 1.00 97.75 311 ASP A N 1
ATOM 2341 C CA . ASP A 1 311 ? 12.558 -1.667 -15.393 1.00 97.75 311 ASP A CA 1
ATOM 2342 C C . ASP A 1 311 ? 11.942 -0.284 -15.205 1.00 97.75 311 ASP A C 1
ATOM 2344 O O . ASP A 1 311 ? 11.401 0.051 -14.156 1.00 97.75 311 ASP A O 1
ATOM 2348 N N . MET A 1 312 ? 11.922 0.516 -16.273 1.00 98.25 312 MET A N 1
ATOM 2349 C CA . MET A 1 312 ? 11.229 1.799 -16.265 1.00 98.25 312 MET A CA 1
ATOM 2350 C C . MET A 1 312 ? 9.750 1.629 -15.871 1.00 98.25 312 MET A C 1
ATOM 2352 O O . MET A 1 312 ? 8.967 0.949 -16.548 1.00 98.25 312 MET A O 1
ATOM 2356 N N . GLN A 1 313 ? 9.359 2.305 -14.793 1.00 96.94 313 GLN A N 1
ATOM 2357 C CA . GLN A 1 313 ? 8.008 2.284 -14.236 1.00 96.94 313 GLN A CA 1
ATOM 2358 C C . GLN A 1 313 ? 7.157 3.379 -14.892 1.00 96.94 313 GLN A C 1
ATOM 2360 O O . GLN A 1 313 ? 7.053 4.506 -14.404 1.00 96.94 313 GLN A O 1
ATOM 2365 N N . PHE A 1 314 ? 6.579 3.084 -16.061 1.00 97.38 314 PHE A N 1
ATOM 2366 C CA . PHE A 1 314 ? 5.810 4.080 -16.809 1.00 97.38 314 PHE A CA 1
ATOM 2367 C C . PHE A 1 314 ? 4.433 4.356 -16.209 1.00 97.38 314 PHE A C 1
ATOM 2369 O O . PHE A 1 314 ? 3.926 5.465 -16.396 1.00 97.38 314 PHE A O 1
ATOM 2376 N N . ALA A 1 315 ? 3.806 3.377 -15.554 1.00 93.19 315 ALA A N 1
ATOM 2377 C CA . ALA A 1 315 ? 2.444 3.513 -15.039 1.00 93.19 315 ALA A CA 1
ATOM 2378 C C . ALA A 1 315 ? 2.393 4.273 -13.708 1.00 93.19 315 ALA A C 1
ATOM 2380 O O . ALA A 1 315 ? 1.591 5.195 -13.563 1.00 93.19 315 ALA A O 1
ATOM 2381 N N . ASP A 1 316 ? 3.275 3.927 -12.770 1.00 90.56 316 ASP A N 1
ATOM 2382 C CA . ASP A 1 316 ? 3.413 4.615 -11.485 1.00 90.56 316 ASP A CA 1
ATOM 2383 C C . ASP A 1 316 ? 4.884 4.610 -11.059 1.00 90.56 316 ASP A C 1
ATOM 2385 O O . ASP A 1 316 ? 5.422 3.575 -10.684 1.00 90.56 316 ASP A O 1
ATOM 2389 N N . SER A 1 317 ? 5.557 5.758 -11.138 1.00 89.69 317 SER A N 1
ATOM 2390 C CA . SER A 1 317 ? 6.981 5.827 -10.789 1.00 89.69 317 SER A CA 1
ATOM 2391 C C . SER A 1 317 ? 7.259 5.609 -9.313 1.00 89.69 317 SER A C 1
ATOM 2393 O O . SER A 1 317 ? 8.397 5.355 -8.967 1.00 89.69 317 SER A O 1
ATOM 2395 N N . GLU A 1 318 ? 6.293 5.875 -8.426 1.00 87.75 318 GLU A N 1
ATOM 2396 C CA . GLU A 1 318 ? 6.514 5.835 -6.968 1.00 87.75 318 GLU A CA 1
ATOM 2397 C C . GLU A 1 318 ? 7.684 6.716 -6.462 1.00 87.75 318 GLU A C 1
ATOM 2399 O O . GLU A 1 318 ? 8.125 6.615 -5.320 1.00 87.75 318 GLU A O 1
ATOM 2404 N N . VAL A 1 319 ? 8.162 7.641 -7.302 1.00 87.88 319 VAL A N 1
ATOM 2405 C CA . VAL A 1 319 ? 9.209 8.619 -7.005 1.00 87.88 319 VAL A CA 1
ATOM 2406 C C . VAL A 1 319 ? 8.581 10.008 -6.902 1.00 87.88 319 VAL A C 1
ATOM 2408 O O . VAL A 1 319 ? 8.078 10.570 -7.882 1.00 87.88 319 VAL A O 1
ATOM 2411 N N . ASP A 1 320 ? 8.651 10.599 -5.708 1.00 86.38 320 ASP A N 1
ATOM 2412 C CA . ASP A 1 320 ? 8.162 11.955 -5.456 1.00 86.38 320 ASP A CA 1
ATOM 2413 C C . ASP A 1 320 ? 8.841 12.974 -6.390 1.00 86.38 320 ASP A C 1
ATOM 2415 O O . ASP A 1 320 ? 10.068 13.076 -6.445 1.00 86.38 320 ASP A O 1
ATOM 2419 N N . GLY A 1 321 ? 8.033 13.775 -7.090 1.00 87.94 321 GLY A N 1
ATOM 2420 C CA . GLY A 1 321 ? 8.506 14.844 -7.978 1.00 87.94 321 GLY A CA 1
ATOM 2421 C C . GLY A 1 321 ? 8.829 14.416 -9.414 1.00 87.94 321 GLY A C 1
ATOM 2422 O O . GLY A 1 321 ? 9.087 15.284 -10.244 1.00 87.94 321 GLY A O 1
ATOM 2423 N N . LEU A 1 322 ? 8.749 13.122 -9.750 1.00 92.75 322 LEU A N 1
ATOM 2424 C CA . LEU A 1 322 ? 9.139 12.614 -11.074 1.00 92.75 322 LEU A CA 1
ATOM 2425 C C . LEU A 1 322 ? 8.079 12.801 -12.172 1.00 92.75 322 LEU A C 1
ATOM 2427 O O . LEU A 1 322 ? 8.387 12.700 -13.358 1.00 92.75 322 LEU A O 1
ATOM 2431 N N . ALA A 1 323 ? 6.827 13.088 -11.801 1.00 90.75 323 ALA A N 1
ATOM 2432 C CA . ALA A 1 323 ? 5.674 13.020 -12.704 1.00 90.75 323 ALA A CA 1
ATOM 2433 C C . ALA A 1 323 ? 5.831 13.829 -14.009 1.00 90.75 323 ALA A C 1
ATOM 2435 O O . ALA A 1 323 ? 5.415 13.370 -15.073 1.00 90.75 323 ALA A O 1
ATOM 2436 N N . ALA A 1 324 ? 6.428 15.025 -13.949 1.00 92.50 324 ALA A N 1
ATOM 2437 C CA . ALA A 1 324 ? 6.615 15.873 -15.128 1.00 92.50 324 ALA A CA 1
ATOM 2438 C C . ALA A 1 324 ? 7.642 15.288 -16.113 1.00 92.50 324 ALA A C 1
ATOM 2440 O O . ALA A 1 324 ? 7.382 15.246 -17.319 1.00 92.50 324 ALA A O 1
ATOM 2441 N N . GLU A 1 325 ? 8.770 14.802 -15.591 1.00 97.50 325 GLU A N 1
ATOM 2442 C CA . GLU A 1 325 ? 9.839 14.192 -16.383 1.00 97.50 325 GLU A CA 1
ATOM 2443 C C . GLU A 1 325 ? 9.396 12.845 -16.963 1.00 97.50 325 GLU A C 1
ATOM 2445 O O . GLU A 1 325 ? 9.558 12.602 -18.160 1.00 97.50 325 GLU A O 1
ATOM 2450 N N . LEU A 1 326 ? 8.713 12.017 -16.163 1.00 96.75 326 LEU A N 1
ATOM 2451 C CA . LEU A 1 326 ? 8.144 10.754 -16.633 1.00 96.75 326 LEU A CA 1
ATOM 2452 C C . LEU A 1 326 ? 7.108 10.981 -17.740 1.00 96.75 326 LEU A C 1
ATOM 2454 O O . LEU A 1 326 ? 7.086 10.257 -18.736 1.00 96.75 326 LEU A O 1
ATOM 2458 N N . ALA A 1 327 ? 6.260 12.006 -17.611 1.00 96.44 327 ALA A N 1
ATOM 2459 C CA . ALA A 1 327 ? 5.309 12.360 -18.659 1.00 96.44 327 ALA A CA 1
ATOM 2460 C C . ALA A 1 327 ? 6.015 12.785 -19.958 1.00 96.44 327 ALA A C 1
ATOM 2462 O O . ALA A 1 327 ? 5.515 12.495 -21.048 1.00 96.44 327 ALA A O 1
ATOM 2463 N N . ASP A 1 328 ? 7.165 13.461 -19.873 1.00 98.06 328 ASP A N 1
ATOM 2464 C CA . ASP A 1 328 ? 7.980 13.792 -21.045 1.00 98.06 328 ASP A CA 1
ATOM 2465 C C . ASP A 1 328 ? 8.608 12.557 -21.688 1.00 98.06 328 ASP A C 1
ATOM 2467 O O . ASP A 1 328 ? 8.504 12.375 -22.905 1.00 98.06 328 ASP A O 1
ATOM 2471 N N . LEU A 1 329 ? 9.167 11.661 -20.876 1.00 98.56 329 LEU A N 1
ATOM 2472 C CA . LEU A 1 329 ? 9.686 10.384 -21.345 1.00 98.56 329 LEU A CA 1
ATOM 2473 C C . LEU A 1 329 ? 8.590 9.555 -22.033 1.00 98.56 329 LEU A C 1
ATOM 2475 O O . LEU A 1 329 ? 8.784 9.120 -23.168 1.00 98.56 329 LEU A O 1
ATOM 2479 N N . ARG A 1 330 ? 7.404 9.419 -21.419 1.00 98.50 330 ARG A N 1
ATOM 2480 C CA . ARG A 1 330 ? 6.242 8.735 -22.020 1.00 98.50 330 ARG A CA 1
ATOM 2481 C C . ARG A 1 330 ? 5.885 9.330 -23.381 1.00 98.50 330 ARG A C 1
ATOM 2483 O O . ARG A 1 330 ? 5.682 8.577 -24.330 1.00 98.50 330 ARG A O 1
ATOM 2490 N N . ARG A 1 331 ? 5.858 10.663 -23.521 1.00 98.50 331 ARG A N 1
ATOM 2491 C CA . ARG A 1 331 ? 5.601 11.316 -24.820 1.00 98.50 331 ARG A CA 1
ATOM 2492 C C . ARG A 1 331 ? 6.645 10.947 -25.871 1.00 98.50 331 ARG A C 1
ATOM 2494 O O . ARG A 1 331 ? 6.266 10.669 -27.006 1.00 98.50 331 ARG A O 1
ATOM 2501 N N . LYS A 1 332 ? 7.933 10.930 -25.514 1.00 98.62 332 LYS A N 1
ATOM 2502 C CA . LYS A 1 332 ? 9.018 10.557 -26.440 1.00 98.62 332 LYS A CA 1
ATOM 2503 C C . LYS A 1 332 ? 8.919 9.095 -26.870 1.00 98.62 332 LYS A C 1
ATOM 2505 O O . LYS A 1 332 ? 9.032 8.811 -28.060 1.00 98.62 332 LYS A O 1
ATOM 2510 N N . VAL A 1 333 ? 8.637 8.190 -25.933 1.00 98.69 333 VAL A N 1
ATOM 2511 C CA . VAL A 1 333 ? 8.417 6.763 -26.219 1.00 98.69 333 VAL A CA 1
ATOM 2512 C C . VAL A 1 333 ? 7.228 6.585 -27.167 1.00 98.69 333 VAL A C 1
ATOM 2514 O O . VAL A 1 333 ? 7.356 5.972 -28.223 1.00 98.69 333 VAL A O 1
ATOM 2517 N N . VAL A 1 334 ? 6.086 7.206 -26.871 1.00 98.50 334 VAL A N 1
ATOM 2518 C CA . VAL A 1 334 ? 4.899 7.144 -27.742 1.00 98.50 334 VAL A CA 1
ATOM 2519 C C . VAL A 1 334 ? 5.197 7.696 -29.139 1.00 98.50 334 VAL A C 1
ATOM 2521 O O . VAL A 1 334 ? 4.845 7.070 -30.137 1.00 98.50 334 VAL A O 1
ATOM 2524 N N . ALA A 1 335 ? 5.904 8.826 -29.231 1.00 98.19 335 ALA A N 1
ATOM 2525 C CA . ALA A 1 335 ? 6.288 9.424 -30.508 1.00 98.19 335 ALA A CA 1
ATOM 2526 C C . ALA A 1 335 ? 7.249 8.541 -31.328 1.00 98.19 335 ALA A C 1
ATOM 2528 O O . ALA A 1 335 ? 7.243 8.598 -32.559 1.00 98.19 335 ALA A O 1
ATOM 2529 N N . ALA A 1 336 ? 8.064 7.715 -30.669 1.00 97.50 336 ALA A N 1
ATOM 2530 C CA . ALA A 1 336 ? 8.996 6.813 -31.333 1.00 97.50 336 ALA A CA 1
ATOM 2531 C C . ALA A 1 336 ? 8.318 5.545 -31.899 1.00 97.50 336 ALA A C 1
ATOM 2533 O O . ALA A 1 336 ? 8.868 4.947 -32.842 1.00 97.50 336 ALA A O 1
ATOM 2534 N N . GLY A 1 337 ? 7.134 5.180 -31.384 1.00 96.00 337 GLY A N 1
ATOM 2535 C CA . GLY A 1 337 ? 6.273 4.070 -31.816 1.00 96.00 337 GLY A CA 1
ATOM 2536 C C . GLY A 1 337 ? 5.518 4.308 -33.142 1.00 96.00 337 GLY A C 1
ATOM 2537 O O . GLY A 1 337 ? 5.946 5.133 -33.958 1.00 96.00 337 GLY A O 1
ATOM 2538 N N . PRO A 1 338 ? 4.436 3.560 -33.438 1.00 97.44 338 PRO A N 1
ATOM 2539 C CA . PRO A 1 338 ? 3.920 2.410 -32.685 1.00 97.44 338 PRO A CA 1
ATOM 2540 C C . PRO A 1 338 ? 4.891 1.221 -32.706 1.00 97.44 338 PRO A C 1
ATOM 2542 O O . PRO A 1 338 ? 5.725 1.118 -33.605 1.00 97.44 338 PRO A O 1
ATOM 2545 N N . TYR A 1 339 ? 4.785 0.329 -31.725 1.00 98.12 339 TYR A N 1
ATOM 2546 C CA . TYR A 1 339 ? 5.712 -0.789 -31.543 1.00 98.12 339 TYR A CA 1
ATOM 2547 C C . TYR A 1 339 ? 5.114 -2.128 -31.982 1.00 98.12 339 TYR A C 1
ATOM 2549 O O . TYR A 1 339 ? 3.917 -2.374 -31.862 1.00 98.12 339 TYR A O 1
ATOM 2557 N N . ARG A 1 340 ? 5.975 -3.015 -32.483 1.00 97.38 340 ARG A N 1
ATOM 2558 C CA . ARG A 1 340 ? 5.648 -4.400 -32.841 1.00 97.38 340 ARG A CA 1
ATOM 2559 C C . ARG A 1 340 ? 5.953 -5.371 -31.716 1.00 97.38 340 ARG A C 1
ATOM 2561 O O . ARG A 1 340 ? 5.180 -6.300 -31.498 1.00 97.38 340 ARG A O 1
ATOM 2568 N N . PHE A 1 341 ? 7.082 -5.162 -31.047 1.00 98.19 341 PHE A N 1
ATOM 2569 C CA . PHE A 1 341 ? 7.543 -5.983 -29.938 1.00 98.19 341 PHE A CA 1
ATOM 2570 C C . PHE A 1 341 ? 7.932 -5.101 -28.753 1.00 98.19 341 PHE A C 1
ATOM 2572 O O . PHE A 1 341 ? 8.596 -4.078 -28.928 1.00 98.19 341 PHE A O 1
ATOM 2579 N N . VAL A 1 342 ? 7.506 -5.492 -27.556 1.00 98.38 342 VAL A N 1
ATOM 2580 C CA . VAL A 1 342 ? 7.850 -4.818 -26.301 1.00 98.38 342 VAL A CA 1
ATOM 2581 C C . VAL A 1 342 ? 8.263 -5.868 -25.269 1.00 98.38 342 VAL A C 1
ATOM 2583 O O . VAL A 1 342 ? 7.509 -6.814 -25.024 1.00 98.38 342 VAL A O 1
ATOM 2586 N N . LYS A 1 343 ? 9.438 -5.697 -24.642 1.00 98.12 343 LYS A N 1
ATOM 2587 C CA . LYS A 1 343 ? 9.702 -6.331 -23.338 1.00 98.12 343 LYS A CA 1
ATOM 2588 C C . LYS A 1 343 ? 8.870 -5.577 -22.310 1.00 98.12 343 LYS A C 1
ATOM 2590 O O . LYS A 1 343 ? 9.038 -4.368 -22.163 1.00 98.12 343 LYS A O 1
ATOM 2595 N N . MET A 1 344 ? 7.951 -6.274 -21.651 1.00 97.50 344 MET A N 1
ATOM 2596 C CA . MET A 1 344 ? 7.174 -5.717 -20.547 1.00 97.50 344 MET A CA 1
ATOM 2597 C C . MET A 1 344 ? 8.143 -5.199 -19.486 1.00 97.50 344 MET A C 1
ATOM 2599 O O . MET A 1 344 ? 9.049 -5.931 -19.093 1.00 97.50 344 MET A O 1
ATOM 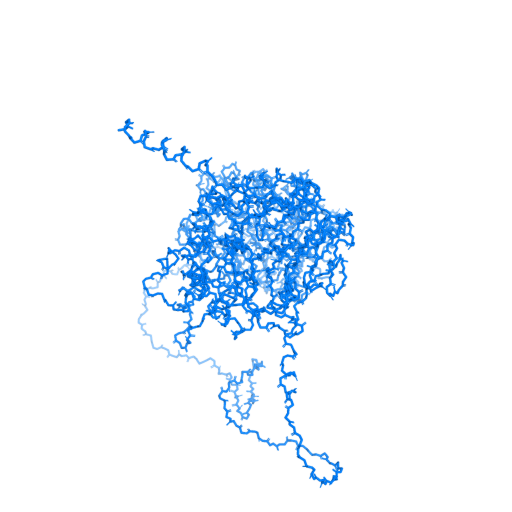2603 N N . THR A 1 345 ? 7.983 -3.953 -19.047 1.00 96.81 345 THR A N 1
ATOM 2604 C CA . THR A 1 345 ? 8.925 -3.346 -18.099 1.00 96.81 345 THR A CA 1
ATOM 2605 C C . THR A 1 345 ? 8.702 -3.834 -16.678 1.00 96.81 345 THR A C 1
ATOM 2607 O O . THR A 1 345 ? 7.612 -4.317 -16.349 1.00 96.81 345 THR A O 1
ATOM 2610 N N . HIS A 1 346 ? 9.749 -3.722 -15.859 1.00 95.12 346 HIS A N 1
ATOM 2611 C CA . HIS A 1 346 ? 9.735 -4.035 -14.431 1.00 95.12 346 HIS A CA 1
ATOM 2612 C C . HIS A 1 346 ? 9.175 -5.430 -14.179 1.00 95.12 346 HIS A C 1
ATOM 2614 O O . HIS A 1 346 ? 8.171 -5.605 -13.496 1.00 95.12 346 HIS A O 1
ATOM 2620 N N . HIS A 1 347 ? 9.717 -6.405 -14.911 1.00 94.62 347 HIS A N 1
ATOM 2621 C CA . HIS A 1 347 ? 9.286 -7.805 -14.888 1.00 94.62 347 HIS A CA 1
ATOM 2622 C C . HIS A 1 347 ? 7.762 -8.016 -15.009 1.00 94.62 347 HIS A C 1
ATOM 2624 O O . HIS A 1 347 ? 7.205 -8.980 -14.494 1.00 94.62 347 HIS A O 1
ATOM 2630 N N . THR A 1 348 ? 7.053 -7.167 -15.771 1.00 94.69 348 THR A N 1
ATOM 2631 C CA . THR A 1 348 ? 5.574 -7.203 -15.876 1.00 94.69 348 THR A CA 1
ATOM 2632 C C . THR A 1 348 ? 4.877 -6.899 -14.538 1.00 94.69 348 THR A C 1
ATOM 2634 O O . THR A 1 348 ? 3.871 -7.518 -14.187 1.00 94.69 348 THR A O 1
ATOM 2637 N N . SER A 1 349 ? 5.421 -5.947 -13.780 1.00 90.88 349 SER A N 1
ATOM 2638 C CA . SER A 1 349 ? 4.811 -5.393 -12.569 1.00 90.88 349 SER A CA 1
ATOM 2639 C C . SER A 1 349 ? 3.602 -4.504 -12.891 1.00 90.88 349 SER A C 1
ATOM 2641 O O . SER A 1 349 ? 3.434 -4.029 -14.017 1.00 90.88 349 SER A O 1
ATOM 2643 N N . TYR A 1 350 ? 2.776 -4.227 -11.877 1.00 88.12 350 TYR A N 1
ATOM 2644 C CA . TYR A 1 350 ? 1.609 -3.341 -11.981 1.00 88.12 350 TYR A CA 1
ATOM 2645 C C . TYR A 1 350 ? 1.981 -1.907 -12.378 1.00 88.12 350 TYR A C 1
ATOM 2647 O O . TYR A 1 350 ? 1.194 -1.223 -13.028 1.00 88.12 350 TYR A O 1
ATOM 2655 N N . ASN A 1 351 ? 3.171 -1.446 -11.988 1.00 89.69 351 ASN A N 1
ATOM 2656 C CA . ASN A 1 351 ? 3.636 -0.086 -12.239 1.00 89.69 351 ASN A CA 1
ATOM 2657 C C . ASN A 1 351 ? 4.508 0.047 -13.505 1.00 89.69 351 ASN A C 1
ATOM 2659 O O . ASN A 1 351 ? 4.924 1.154 -13.855 1.00 89.69 351 ASN A O 1
ATOM 2663 N N . GLY A 1 352 ? 4.741 -1.057 -14.225 1.00 93.75 352 GLY A N 1
ATOM 2664 C CA . GLY A 1 352 ? 5.509 -1.082 -15.468 1.00 93.75 352 GLY A CA 1
ATOM 2665 C C . GLY A 1 352 ? 4.765 -0.418 -16.629 1.00 93.75 352 GLY A C 1
ATOM 2666 O O . GLY A 1 352 ? 5.100 0.694 -17.032 1.00 93.75 352 GLY A O 1
ATOM 2667 N N . ILE A 1 353 ? 3.740 -1.087 -17.170 1.00 93.62 353 ILE A N 1
ATOM 2668 C CA . ILE A 1 353 ? 2.918 -0.605 -18.294 1.00 93.62 353 ILE A CA 1
ATOM 2669 C C . ILE A 1 353 ? 1.436 -0.784 -17.948 1.00 93.62 353 ILE A C 1
ATOM 2671 O O . ILE A 1 353 ? 0.975 -1.909 -17.776 1.00 93.62 353 ILE A O 1
ATOM 2675 N N . ASP A 1 354 ? 0.687 0.320 -17.910 1.00 88.88 354 ASP A N 1
ATOM 2676 C CA . ASP A 1 354 ? -0.772 0.316 -17.755 1.00 88.88 354 ASP A CA 1
ATOM 2677 C C . ASP A 1 354 ? -1.499 0.175 -19.111 1.00 88.88 354 ASP A C 1
ATOM 2679 O O . ASP A 1 354 ? -0.902 0.324 -20.184 1.00 88.88 354 ASP A O 1
ATOM 2683 N N . GLU A 1 355 ? -2.810 -0.088 -19.076 1.00 89.12 355 GLU A N 1
ATOM 2684 C CA . GLU A 1 355 ? -3.651 -0.202 -20.277 1.00 89.12 355 GLU A CA 1
ATOM 2685 C C . GLU A 1 355 ? -3.567 1.043 -21.174 1.00 89.12 355 GLU A C 1
ATOM 2687 O O . GLU A 1 355 ? -3.428 0.934 -22.396 1.00 89.12 355 GLU A O 1
ATOM 2692 N N . THR A 1 356 ? -3.612 2.235 -20.575 1.00 91.12 356 THR A N 1
ATOM 2693 C CA . THR A 1 356 ? -3.595 3.499 -21.322 1.00 91.12 356 THR A CA 1
ATOM 2694 C C . THR A 1 356 ? -2.280 3.653 -22.080 1.00 91.12 356 THR A C 1
ATOM 2696 O O . THR A 1 356 ? -2.271 4.036 -23.251 1.00 91.12 356 THR A O 1
ATOM 2699 N N . PHE A 1 357 ? -1.159 3.326 -21.443 1.00 94.69 357 PHE A N 1
ATOM 2700 C CA . PHE A 1 357 ? 0.151 3.384 -22.060 1.00 94.69 357 PHE A CA 1
ATOM 2701 C C . PHE A 1 357 ? 0.297 2.315 -23.134 1.00 94.69 357 PHE A C 1
ATOM 2703 O O . PHE A 1 357 ? 0.729 2.640 -24.234 1.00 94.69 357 PHE A O 1
ATOM 2710 N N . TRP A 1 358 ? -0.133 1.076 -22.881 1.00 94.88 358 TRP A N 1
ATOM 2711 C CA . TRP A 1 358 ? -0.108 0.006 -23.883 1.00 94.88 358 TRP A CA 1
ATOM 2712 C C . TRP A 1 358 ? -0.848 0.400 -25.174 1.00 94.88 358 TRP A C 1
ATOM 2714 O O . TRP A 1 358 ? -0.327 0.210 -26.278 1.00 94.88 358 TRP A O 1
ATOM 2724 N N . GLN A 1 359 ? -2.020 1.033 -25.053 1.00 94.62 359 GLN A N 1
ATOM 2725 C CA . GLN A 1 359 ? -2.754 1.562 -26.205 1.00 94.62 359 GLN A CA 1
ATOM 2726 C C . GLN A 1 359 ? -1.967 2.672 -26.919 1.00 94.62 359 GLN A C 1
ATOM 2728 O O . GLN A 1 359 ? -1.854 2.655 -28.147 1.00 94.62 359 GLN A O 1
ATOM 2733 N N . GLN A 1 360 ? -1.363 3.601 -26.168 1.00 96.75 360 GLN A N 1
ATOM 2734 C CA . GLN A 1 360 ? -0.527 4.679 -26.714 1.00 96.75 360 GLN A CA 1
ATOM 2735 C C . GLN A 1 360 ? 0.744 4.165 -27.410 1.00 96.75 360 GLN A C 1
ATOM 2737 O O . GLN A 1 360 ? 1.199 4.777 -28.374 1.00 96.75 360 GLN A O 1
ATOM 2742 N N . LEU A 1 361 ? 1.286 3.019 -26.987 1.00 97.12 361 LEU A N 1
ATOM 2743 C CA . LEU A 1 361 ? 2.388 2.325 -27.666 1.00 97.12 361 LEU A CA 1
ATOM 2744 C C . LEU A 1 361 ? 1.968 1.704 -29.013 1.00 97.12 361 LEU A C 1
ATOM 2746 O O . LEU A 1 361 ? 2.812 1.173 -29.738 1.00 97.12 361 LEU A O 1
ATOM 2750 N N . GLY A 1 362 ? 0.684 1.782 -29.372 1.00 96.19 362 GLY A N 1
ATOM 2751 C CA . GLY A 1 362 ? 0.130 1.223 -30.600 1.00 96.19 362 GLY A CA 1
ATOM 2752 C C . GLY A 1 362 ? -0.364 -0.212 -30.456 1.00 96.19 362 GLY A C 1
ATOM 2753 O O . GLY A 1 362 ? -0.476 -0.897 -31.468 1.00 96.19 362 GLY A O 1
ATOM 2754 N N . SER A 1 363 ? -0.663 -0.659 -29.228 1.00 96.31 363 SER A N 1
ATOM 2755 C CA . SER A 1 363 ? -1.170 -2.011 -28.943 1.00 96.31 363 SER A CA 1
ATOM 2756 C C . SER A 1 363 ? -0.247 -3.124 -29.477 1.00 96.31 363 SER A C 1
ATOM 2758 O O . SER A 1 363 ? -0.662 -3.924 -30.321 1.00 96.31 363 SER A O 1
ATOM 2760 N N . PRO A 1 364 ? 1.029 -3.160 -29.043 1.00 96.56 364 PRO A N 1
ATOM 2761 C CA . PRO A 1 364 ? 2.028 -4.083 -29.573 1.00 96.56 364 PRO A CA 1
ATOM 2762 C C . PRO A 1 364 ? 1.569 -5.550 -29.468 1.00 96.56 364 PRO A C 1
ATOM 2764 O O . PRO A 1 364 ? 1.215 -6.000 -28.375 1.00 96.56 364 PRO A O 1
ATOM 2767 N N . PRO A 1 365 ? 1.586 -6.316 -30.578 1.00 97.12 365 PRO A N 1
ATOM 2768 C CA . PRO A 1 365 ? 1.068 -7.683 -30.602 1.00 97.12 365 PRO A CA 1
ATOM 2769 C C . PRO A 1 365 ? 2.064 -8.728 -30.089 1.00 97.12 365 PRO A C 1
ATOM 2771 O O . PRO A 1 365 ? 1.658 -9.847 -29.789 1.00 97.12 365 PRO A O 1
ATOM 2774 N N . LEU A 1 366 ? 3.360 -8.416 -30.022 1.00 98.19 366 LEU A N 1
ATOM 2775 C CA . LEU A 1 366 ? 4.378 -9.316 -29.481 1.00 98.19 366 LEU A CA 1
ATOM 2776 C C . LEU A 1 366 ? 4.857 -8.755 -28.146 1.00 98.19 366 LEU A C 1
ATOM 2778 O O . LEU A 1 366 ? 5.331 -7.621 -28.084 1.00 98.19 366 LEU A O 1
ATOM 2782 N N . LEU A 1 367 ? 4.753 -9.552 -27.092 1.00 98.25 367 LEU A N 1
ATOM 2783 C CA . LEU A 1 367 ? 5.126 -9.163 -25.739 1.00 98.25 367 LEU A CA 1
ATOM 2784 C C . LEU A 1 367 ? 6.039 -10.226 -25.138 1.00 98.25 367 LEU A C 1
ATOM 2786 O O . LEU A 1 367 ? 5.842 -11.422 -25.371 1.00 98.25 367 LEU A O 1
ATOM 2790 N N . ALA A 1 368 ? 7.014 -9.805 -24.341 1.00 98.19 368 ALA A N 1
ATOM 2791 C CA . ALA A 1 368 ? 7.797 -10.741 -23.551 1.00 98.19 368 ALA A CA 1
ATOM 2792 C C . ALA A 1 368 ? 8.041 -10.240 -22.130 1.00 98.19 368 ALA A C 1
ATOM 2794 O O . ALA A 1 368 ? 8.256 -9.052 -21.914 1.00 98.19 368 ALA A O 1
ATOM 2795 N N . HIS A 1 369 ? 8.019 -11.166 -21.183 1.00 97.50 369 HIS A N 1
ATOM 2796 C CA . HIS A 1 369 ? 8.518 -10.995 -19.826 1.00 97.50 369 HIS A CA 1
ATOM 2797 C C . HIS A 1 369 ? 9.913 -11.615 -19.736 1.00 97.50 369 HIS A C 1
ATOM 2799 O O . HIS A 1 369 ? 10.139 -12.715 -20.248 1.00 97.50 369 HIS A O 1
ATOM 2805 N N . SER A 1 370 ? 10.813 -10.910 -19.066 1.00 96.31 370 SER A N 1
ATOM 2806 C CA . SER A 1 370 ? 12.081 -11.446 -18.588 1.00 96.31 370 SER A CA 1
ATOM 2807 C C . SER A 1 370 ? 12.022 -11.463 -17.063 1.00 96.31 370 SER A C 1
ATOM 2809 O O . SER A 1 370 ? 11.433 -10.551 -16.486 1.00 96.31 370 SER A O 1
ATOM 2811 N N . GLY A 1 371 ? 12.530 -12.525 -16.452 1.00 93.50 371 GLY A N 1
ATOM 2812 C CA . GLY A 1 371 ? 12.453 -12.817 -15.023 1.00 93.50 371 GLY A CA 1
ATOM 2813 C C . GLY A 1 371 ? 12.613 -14.317 -14.738 1.00 93.50 371 GLY A C 1
ATOM 2814 O O . GLY A 1 371 ? 12.474 -15.149 -15.648 1.00 93.50 371 GLY A O 1
ATOM 2815 N N . GLY A 1 372 ? 12.932 -14.681 -13.498 1.00 91.44 372 GLY A N 1
ATOM 2816 C CA . GLY A 1 372 ? 13.095 -16.076 -13.084 1.00 91.44 372 GLY A CA 1
ATOM 2817 C C . GLY A 1 372 ? 11.883 -16.688 -12.366 1.00 91.44 372 GLY A C 1
ATOM 2818 O O . GLY A 1 372 ? 10.827 -16.080 -12.189 1.00 91.44 372 GLY A O 1
ATOM 2819 N N . LEU A 1 373 ? 11.997 -17.978 -12.031 1.00 89.50 373 LEU A N 1
ATOM 2820 C CA . LEU A 1 373 ? 10.846 -18.809 -11.649 1.00 89.50 373 LEU A CA 1
ATOM 2821 C C . LEU A 1 373 ? 10.332 -18.598 -10.214 1.00 89.50 373 LEU A C 1
ATOM 2823 O O . LEU A 1 373 ? 9.128 -18.758 -9.984 1.00 89.50 373 LEU A O 1
ATOM 2827 N N . ASN A 1 374 ? 11.202 -18.315 -9.235 1.00 86.38 374 ASN A N 1
ATOM 2828 C CA . ASN A 1 374 ? 10.803 -18.220 -7.820 1.00 86.38 374 ASN A CA 1
ATOM 2829 C C . ASN A 1 374 ? 10.359 -16.819 -7.403 1.00 86.38 374 ASN A C 1
ATOM 2831 O O . ASN A 1 374 ? 10.526 -16.427 -6.251 1.00 86.38 374 ASN A O 1
ATOM 2835 N N . ASP A 1 375 ? 9.714 -16.114 -8.312 1.00 82.31 375 ASP A N 1
ATOM 2836 C CA . ASP A 1 375 ? 9.108 -14.826 -8.044 1.00 82.31 375 ASP A CA 1
ATOM 2837 C C . ASP A 1 375 ? 7.595 -14.996 -7.930 1.00 82.31 375 ASP A C 1
ATOM 2839 O O . ASP A 1 375 ? 6.926 -15.195 -8.931 1.00 82.31 375 ASP A O 1
ATOM 2843 N N . SER A 1 376 ? 7.023 -15.008 -6.725 1.00 78.75 376 SER A N 1
ATOM 2844 C CA . SER A 1 376 ? 5.560 -15.148 -6.580 1.00 78.75 376 SER A CA 1
ATOM 2845 C C . SER A 1 376 ? 4.779 -13.905 -6.981 1.00 78.75 376 SER A C 1
ATOM 2847 O O . SER A 1 376 ? 3.563 -14.000 -7.171 1.00 78.75 376 SER A O 1
ATOM 2849 N N . ASP A 1 377 ? 5.454 -12.764 -7.034 1.00 77.25 377 ASP A N 1
ATOM 2850 C CA . ASP A 1 377 ? 4.841 -11.450 -7.116 1.00 77.25 377 ASP A CA 1
ATOM 2851 C C . ASP A 1 377 ? 4.879 -10.925 -8.555 1.00 77.25 377 ASP A C 1
ATOM 2853 O O . ASP A 1 377 ? 3.958 -10.197 -8.957 1.00 77.25 377 ASP A O 1
ATOM 2857 N N . HIS A 1 378 ? 5.835 -11.412 -9.363 1.00 84.75 378 HIS A N 1
ATOM 2858 C CA . HIS A 1 378 ? 5.956 -11.105 -10.782 1.00 84.75 378 HIS A CA 1
ATOM 2859 C C . HIS A 1 378 ? 5.993 -12.356 -11.688 1.00 84.75 378 HIS A C 1
ATOM 2861 O O . HIS A 1 378 ? 6.542 -13.401 -11.334 1.00 84.75 378 HIS A O 1
ATOM 2867 N N . PRO A 1 379 ? 5.405 -12.287 -12.899 1.00 90.88 379 PRO A N 1
ATOM 2868 C CA . PRO A 1 379 ? 4.535 -11.224 -13.398 1.00 90.88 379 PRO A CA 1
ATOM 2869 C C . PRO A 1 379 ? 3.337 -10.956 -12.487 1.00 90.88 379 PRO A C 1
ATOM 2871 O O . PRO A 1 379 ? 2.726 -11.886 -11.952 1.00 90.88 379 PRO A O 1
ATOM 2874 N N . ASN A 1 380 ? 2.995 -9.678 -12.345 1.00 89.44 380 ASN A N 1
ATOM 2875 C CA . ASN A 1 380 ? 1.921 -9.251 -11.467 1.00 89.44 380 ASN A CA 1
ATOM 2876 C C . ASN A 1 380 ? 0.585 -9.877 -11.897 1.00 89.44 380 ASN A C 1
ATOM 2878 O O . ASN A 1 380 ? 0.267 -9.954 -13.085 1.00 89.44 380 ASN A O 1
ATOM 2882 N N . VAL A 1 381 ? -0.214 -10.316 -10.922 1.00 84.06 381 VAL A N 1
ATOM 2883 C CA . VAL A 1 381 ? -1.489 -11.004 -11.178 1.00 84.06 381 VAL A CA 1
ATOM 2884 C C . VAL A 1 381 ? -2.468 -10.180 -12.011 1.00 84.06 381 VAL A C 1
ATOM 2886 O O . VAL A 1 381 ? -3.090 -10.730 -12.921 1.00 84.06 381 VAL A O 1
ATOM 2889 N N . ASP A 1 382 ? -2.577 -8.880 -11.746 1.00 81.81 382 ASP A N 1
ATOM 2890 C CA . ASP A 1 382 ? -3.500 -7.999 -12.456 1.00 81.81 382 ASP A CA 1
ATOM 2891 C C . ASP A 1 382 ? -2.964 -7.692 -13.860 1.00 81.81 382 ASP A C 1
ATOM 2893 O O . ASP A 1 382 ? -3.724 -7.709 -14.828 1.00 81.81 382 ASP A O 1
ATOM 2897 N N . ALA A 1 383 ? -1.642 -7.538 -14.004 1.00 85.88 383 ALA A N 1
ATOM 2898 C CA . ALA A 1 383 ? -1.000 -7.420 -15.312 1.00 85.88 383 ALA A CA 1
ATOM 2899 C C . ALA A 1 383 ? -1.221 -8.682 -16.170 1.00 85.88 383 ALA A C 1
ATOM 2901 O O . ALA A 1 383 ? -1.585 -8.576 -17.341 1.00 85.88 383 ALA A O 1
ATOM 2902 N N . LEU A 1 384 ? -1.078 -9.886 -15.603 1.00 90.81 384 LEU A N 1
ATOM 2903 C CA . LEU A 1 384 ? -1.365 -11.141 -16.310 1.00 90.81 384 LEU A CA 1
ATOM 2904 C C . LEU A 1 384 ? -2.842 -11.285 -16.675 1.00 90.81 384 LEU A C 1
ATOM 2906 O O . LEU A 1 384 ? -3.146 -11.757 -17.772 1.00 90.81 384 LEU A O 1
ATOM 2910 N N . ALA A 1 385 ? -3.751 -10.910 -15.771 1.00 87.44 385 ALA A N 1
ATOM 2911 C CA . ALA A 1 385 ? -5.186 -10.944 -16.030 1.00 87.44 385 ALA A CA 1
ATOM 2912 C C . ALA A 1 385 ? -5.547 -10.023 -17.201 1.00 87.44 385 ALA A C 1
ATOM 2914 O O . ALA A 1 385 ? -6.169 -10.478 -18.159 1.00 87.44 385 ALA A O 1
ATOM 2915 N N . TYR A 1 386 ? -5.054 -8.784 -17.177 1.00 87.12 386 TYR A N 1
ATOM 2916 C CA . TYR A 1 386 ? -5.224 -7.826 -18.264 1.00 87.12 386 TYR A CA 1
ATOM 2917 C C . TYR A 1 386 ? -4.664 -8.358 -19.590 1.00 87.12 386 TYR A C 1
ATOM 2919 O O . TYR A 1 386 ? -5.386 -8.425 -20.583 1.00 87.12 386 TYR A O 1
ATOM 2927 N N . LEU A 1 387 ? -3.409 -8.825 -19.615 1.00 92.38 387 LEU A N 1
ATOM 2928 C CA . LEU A 1 387 ? -2.804 -9.368 -20.836 1.00 92.38 387 LEU A CA 1
ATOM 2929 C C . LEU A 1 387 ? -3.589 -10.566 -21.391 1.00 92.38 387 LEU A C 1
ATOM 2931 O O . LEU A 1 387 ? -3.714 -10.711 -22.605 1.00 92.38 387 LEU A O 1
ATOM 2935 N N . LYS A 1 388 ? -4.148 -11.414 -20.523 1.00 92.88 388 LYS A N 1
ATOM 2936 C CA . LYS A 1 388 ? -4.965 -12.565 -20.926 1.00 92.88 388 LYS A CA 1
ATOM 2937 C C . LYS A 1 388 ? -6.276 -12.159 -21.607 1.00 92.88 388 LYS A C 1
ATOM 2939 O O . LYS A 1 388 ? -6.778 -12.920 -22.434 1.00 92.88 388 LYS A O 1
ATOM 2944 N N . GLU A 1 389 ? -6.831 -11.000 -21.262 1.00 91.12 389 GLU A N 1
ATOM 2945 C CA . GLU A 1 389 ? -8.058 -10.462 -21.861 1.00 91.12 389 GLU A CA 1
ATOM 2946 C C . GLU A 1 389 ? -7.816 -9.794 -23.223 1.00 91.12 389 GLU A C 1
ATOM 2948 O O . GLU A 1 389 ? -8.746 -9.657 -24.025 1.00 91.12 389 GLU A O 1
ATOM 2953 N N . LEU A 1 390 ? -6.570 -9.421 -23.528 1.00 88.12 390 LEU A N 1
ATOM 2954 C CA . LEU A 1 390 ? -6.218 -8.816 -24.806 1.00 88.12 390 LEU A CA 1
ATOM 2955 C C . LEU A 1 390 ? -6.309 -9.824 -25.958 1.00 88.12 390 LEU A C 1
ATOM 2957 O O . LEU A 1 390 ? -5.679 -10.883 -25.974 1.00 88.12 390 LEU A O 1
ATOM 2961 N N . ASN A 1 391 ? -7.046 -9.444 -27.000 1.00 86.50 391 ASN A N 1
ATOM 2962 C CA . ASN A 1 391 ? -7.105 -10.204 -28.242 1.00 86.50 391 ASN A CA 1
ATOM 2963 C C . ASN A 1 391 ? -5.922 -9.858 -29.156 1.00 86.50 391 ASN A C 1
ATOM 2965 O O . ASN A 1 391 ? -5.545 -8.698 -29.296 1.00 86.50 391 ASN A O 1
ATOM 2969 N N . GLY A 1 392 ? -5.380 -10.863 -29.848 1.00 88.00 392 GLY A N 1
ATOM 2970 C CA . GLY A 1 392 ? -4.372 -10.655 -30.895 1.00 88.00 392 GLY A CA 1
ATOM 2971 C C . GLY A 1 392 ? -2.933 -10.488 -30.403 1.00 88.00 392 GLY A C 1
ATOM 2972 O O . GLY A 1 392 ? -2.052 -10.252 -31.229 1.00 88.00 392 GLY A O 1
ATOM 2973 N N . ILE A 1 393 ? -2.674 -10.664 -29.103 1.00 96.12 393 ILE A N 1
ATOM 2974 C CA . ILE A 1 393 ? -1.312 -10.682 -28.566 1.00 96.12 393 ILE A CA 1
ATOM 2975 C C . ILE A 1 393 ? -0.697 -12.091 -28.583 1.00 96.12 393 ILE A C 1
ATOM 2977 O O . ILE A 1 393 ? -1.381 -13.118 -28.524 1.00 96.12 393 ILE A O 1
ATOM 2981 N N . THR A 1 394 ? 0.629 -12.141 -28.636 1.00 98.12 394 THR A N 1
ATOM 2982 C CA . THR A 1 394 ? 1.442 -13.310 -28.303 1.00 98.12 394 THR A CA 1
ATOM 2983 C C . THR A 1 394 ? 2.426 -12.918 -27.211 1.00 98.12 394 THR A C 1
ATOM 2985 O O . THR A 1 394 ? 3.187 -11.968 -27.380 1.00 98.12 394 THR A O 1
ATOM 2988 N N . PHE A 1 395 ? 2.409 -13.665 -26.112 1.00 98.06 395 PHE A N 1
ATOM 2989 C CA . PHE A 1 395 ? 3.181 -13.407 -24.908 1.00 98.06 395 PHE A CA 1
ATOM 2990 C C . PHE A 1 395 ? 4.107 -14.585 -24.592 1.00 98.06 395 PHE A C 1
ATOM 2992 O O . PHE A 1 395 ? 3.667 -15.738 -24.551 1.00 98.06 395 PHE A O 1
ATOM 2999 N N . ALA A 1 396 ? 5.385 -14.296 -24.374 1.00 98.25 396 ALA A N 1
ATOM 3000 C CA . ALA A 1 396 ? 6.396 -15.254 -23.928 1.00 98.25 396 ALA A CA 1
ATOM 3001 C C . ALA A 1 396 ? 7.002 -14.796 -22.596 1.00 98.25 396 ALA A C 1
ATOM 3003 O O . ALA A 1 396 ? 7.024 -13.602 -22.312 1.00 98.25 396 ALA A O 1
ATOM 3004 N N . ARG A 1 397 ? 7.497 -15.721 -21.774 1.00 97.12 397 ARG A N 1
ATOM 3005 C CA . ARG A 1 397 ? 8.088 -15.394 -20.469 1.00 97.12 397 ARG A CA 1
ATOM 3006 C C . ARG A 1 397 ? 9.278 -16.295 -20.158 1.00 97.12 397 ARG A C 1
ATOM 3008 O O . ARG A 1 397 ? 9.136 -17.508 -20.292 1.00 97.12 397 ARG A O 1
ATOM 3015 N N . THR A 1 398 ? 10.436 -15.753 -19.793 1.00 97.38 398 THR A N 1
ATOM 3016 C CA . THR A 1 398 ? 11.669 -16.551 -19.596 1.00 97.38 398 THR A CA 1
ATOM 3017 C C . THR A 1 398 ? 11.515 -17.615 -18.505 1.00 97.38 398 THR A C 1
ATOM 3019 O O . THR A 1 398 ? 11.881 -18.773 -18.705 1.00 97.38 398 THR A O 1
ATOM 3022 N N . ASP A 1 399 ? 10.829 -17.293 -17.412 1.00 94.56 399 ASP A N 1
ATOM 3023 C CA . ASP A 1 399 ? 10.501 -18.219 -16.323 1.00 94.56 399 ASP A CA 1
ATOM 3024 C C . ASP A 1 399 ? 9.711 -19.464 -16.792 1.00 94.56 399 ASP A C 1
ATOM 3026 O O . ASP A 1 399 ? 9.888 -20.568 -16.271 1.00 94.56 399 ASP A O 1
ATOM 3030 N N . ARG A 1 400 ? 8.884 -19.336 -17.841 1.00 95.25 400 ARG A N 1
ATOM 3031 C CA . ARG A 1 400 ? 8.086 -20.441 -18.419 1.00 95.25 400 ARG A CA 1
ATOM 3032 C C . ARG A 1 400 ? 8.679 -21.048 -19.674 1.00 95.25 400 ARG A C 1
ATOM 3034 O O . ARG A 1 400 ? 8.517 -22.244 -19.925 1.00 95.25 400 ARG A O 1
ATOM 3041 N N . ASN A 1 401 ? 9.342 -20.231 -20.474 1.00 97.38 401 ASN A N 1
ATOM 3042 C CA . ASN A 1 401 ? 9.765 -20.555 -21.825 1.00 97.38 401 ASN A CA 1
ATOM 3043 C C . ASN A 1 401 ? 11.280 -20.771 -21.963 1.00 97.38 401 ASN A C 1
ATOM 3045 O O . ASN A 1 401 ? 11.731 -21.192 -23.034 1.00 97.38 401 ASN A O 1
ATOM 3049 N N . GLY A 1 402 ? 12.036 -20.550 -20.883 1.00 95.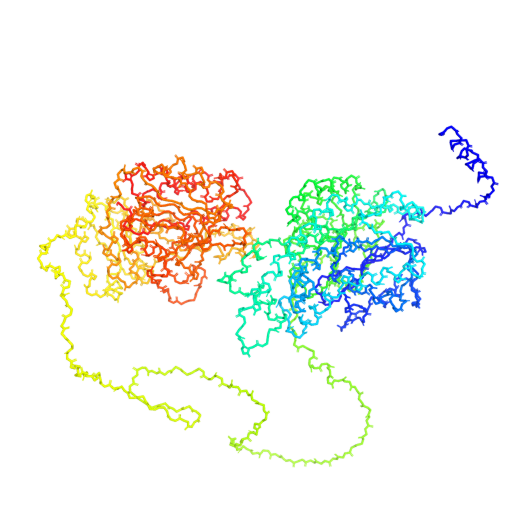94 402 GLY A N 1
ATOM 3050 C CA . GLY A 1 402 ? 13.496 -20.518 -20.867 1.00 95.94 402 GLY A CA 1
ATOM 3051 C C . GLY A 1 402 ? 14.015 -19.430 -21.791 1.00 95.94 402 GLY A C 1
ATOM 3052 O O . GLY A 1 402 ? 13.411 -18.366 -21.886 1.00 95.94 402 GLY A O 1
ATOM 3053 N N . GLN A 1 403 ? 15.078 -19.714 -22.541 1.00 97.44 403 GLN A N 1
ATOM 3054 C CA . GLN A 1 403 ? 15.548 -18.787 -23.564 1.00 97.44 403 GLN A CA 1
ATOM 3055 C C . GLN A 1 403 ? 14.461 -18.563 -24.630 1.00 97.44 403 GLN A C 1
ATOM 3057 O O . GLN A 1 403 ? 13.890 -19.522 -25.171 1.00 97.44 403 GLN A O 1
ATOM 3062 N N . ILE A 1 404 ? 14.198 -17.294 -24.945 1.00 98.44 404 ILE A N 1
ATOM 3063 C CA . ILE A 1 404 ? 13.209 -16.855 -25.934 1.00 98.44 404 ILE A CA 1
ATOM 3064 C C . ILE A 1 404 ? 13.928 -16.121 -27.058 1.00 98.44 404 ILE A C 1
ATOM 3066 O O . ILE A 1 404 ? 14.621 -15.149 -26.802 1.00 98.44 404 ILE A O 1
ATOM 3070 N N . ALA A 1 405 ? 13.693 -16.518 -28.307 1.00 98.25 405 ALA A N 1
ATOM 3071 C CA . ALA A 1 405 ? 14.080 -15.756 -29.489 1.00 98.25 405 ALA A CA 1
ATOM 3072 C C . ALA A 1 405 ? 12.841 -15.153 -30.164 1.00 98.25 405 ALA A C 1
ATOM 3074 O O . ALA A 1 405 ? 11.871 -15.870 -30.421 1.00 98.25 405 ALA A O 1
ATOM 3075 N N . VAL A 1 406 ? 12.891 -13.861 -30.488 1.00 98.12 406 VAL A N 1
ATOM 3076 C CA . VAL A 1 406 ? 11.807 -13.101 -31.128 1.00 98.12 406 VAL A CA 1
ATOM 3077 C C . VAL A 1 406 ? 12.281 -12.505 -32.451 1.00 98.12 406 VAL A C 1
ATOM 3079 O O . VAL A 1 406 ? 13.342 -11.881 -32.506 1.00 98.12 406 VAL A O 1
ATOM 3082 N N . ASP A 1 407 ? 11.480 -12.663 -33.505 1.00 96.81 407 ASP A N 1
ATOM 3083 C CA . ASP A 1 407 ? 11.651 -12.007 -34.807 1.00 96.81 407 ASP A CA 1
ATOM 3084 C C . ASP A 1 407 ? 10.453 -11.074 -35.088 1.00 96.81 407 ASP A C 1
ATOM 3086 O O . ASP A 1 407 ? 9.387 -11.544 -35.499 1.00 96.81 407 ASP A O 1
ATOM 3090 N N . PRO A 1 408 ? 10.597 -9.748 -34.886 1.00 95.25 408 PRO A N 1
ATOM 3091 C CA . PRO A 1 408 ? 9.512 -8.782 -35.081 1.00 95.25 408 PRO A CA 1
ATOM 3092 C C . PRO A 1 408 ? 9.008 -8.666 -36.526 1.00 95.25 408 PRO A C 1
ATOM 3094 O O . PRO A 1 408 ? 7.936 -8.098 -36.755 1.00 95.25 408 PRO A O 1
ATOM 3097 N N . SER A 1 409 ? 9.750 -9.183 -37.513 1.00 92.25 409 SER A N 1
ATOM 3098 C CA . SER A 1 409 ? 9.298 -9.202 -38.909 1.00 92.25 409 SER A CA 1
ATOM 3099 C C . SER A 1 409 ? 8.203 -10.243 -39.162 1.00 92.25 409 SER A C 1
ATOM 3101 O O . SER A 1 409 ? 7.455 -10.134 -40.136 1.00 92.25 409 SER A O 1
ATOM 3103 N N . ILE A 1 410 ? 8.068 -11.220 -38.263 1.00 93.25 410 ILE A N 1
ATOM 3104 C CA . ILE A 1 410 ? 7.056 -12.271 -38.305 1.00 93.25 410 ILE A CA 1
ATOM 3105 C C . ILE A 1 410 ? 5.864 -11.862 -37.427 1.00 93.25 410 ILE A C 1
ATOM 3107 O O . ILE A 1 410 ? 6.006 -11.176 -36.417 1.00 93.25 410 ILE A O 1
ATOM 3111 N N . VAL A 1 411 ? 4.659 -12.278 -37.818 1.00 87.06 411 VAL A N 1
ATOM 3112 C CA . VAL A 1 411 ? 3.418 -11.982 -37.088 1.00 87.06 411 VAL A CA 1
ATOM 3113 C C . VAL A 1 411 ? 2.963 -13.200 -36.283 1.00 87.06 411 VAL A C 1
ATOM 3115 O O . VAL A 1 411 ? 3.046 -14.337 -36.748 1.00 87.06 411 VAL A O 1
ATOM 3118 N N . GLY A 1 412 ? 2.422 -12.952 -35.090 1.00 90.62 412 GLY A N 1
ATOM 3119 C CA . GLY A 1 412 ? 1.788 -13.967 -34.250 1.00 90.62 412 GLY A CA 1
ATOM 3120 C C . GLY A 1 412 ? 2.771 -14.970 -33.642 1.00 90.62 412 GLY A C 1
ATOM 3121 O O . GLY A 1 412 ? 3.956 -14.696 -33.474 1.00 90.62 412 GLY A O 1
ATOM 3122 N N . ARG A 1 413 ? 2.270 -16.164 -33.308 1.00 94.38 413 ARG A N 1
ATOM 3123 C CA . ARG A 1 413 ? 3.006 -17.177 -32.525 1.00 94.38 413 ARG A CA 1
ATOM 3124 C C . ARG A 1 413 ? 4.324 -17.628 -33.152 1.00 94.38 413 ARG A C 1
ATOM 3126 O O . ARG A 1 413 ? 5.242 -17.977 -32.423 1.00 94.38 413 ARG A O 1
ATOM 3133 N N . THR A 1 414 ? 4.435 -17.606 -34.478 1.00 95.50 414 THR A N 1
ATOM 3134 C CA . THR A 1 414 ? 5.658 -18.004 -35.192 1.00 95.50 414 THR A CA 1
ATOM 3135 C C . THR A 1 414 ? 6.781 -16.977 -35.096 1.00 95.50 414 THR A C 1
ATOM 3137 O O . THR A 1 414 ? 7.899 -17.282 -35.500 1.00 95.50 414 THR A O 1
ATOM 3140 N N . ALA A 1 415 ? 6.506 -15.778 -34.572 1.00 96.62 415 ALA A N 1
ATOM 3141 C CA . ALA A 1 415 ? 7.537 -14.793 -34.262 1.00 96.62 415 ALA A CA 1
ATOM 3142 C C . ALA A 1 415 ? 8.422 -15.220 -33.085 1.00 96.62 415 ALA A C 1
ATOM 3144 O O . ALA A 1 415 ? 9.527 -14.706 -32.949 1.00 96.62 415 ALA A O 1
ATOM 3145 N N . PHE A 1 416 ? 7.955 -16.160 -32.256 1.00 98.00 416 PHE A N 1
ATOM 3146 C CA . PHE A 1 416 ? 8.671 -16.652 -31.087 1.00 98.00 416 PHE A CA 1
ATOM 3147 C C . PHE A 1 416 ? 9.210 -18.068 -31.304 1.00 98.00 416 PHE A C 1
ATOM 3149 O O . PHE A 1 416 ? 8.510 -18.958 -31.791 1.00 98.00 416 PHE A O 1
ATOM 3156 N N . LYS A 1 417 ? 10.438 -18.299 -30.841 1.00 97.81 417 LYS A N 1
ATOM 3157 C CA . LYS A 1 417 ? 11.001 -19.628 -30.599 1.00 97.81 417 LYS A CA 1
ATOM 3158 C C . LYS A 1 417 ? 11.420 -19.714 -29.137 1.00 97.81 417 LYS A C 1
ATOM 3160 O O . LYS A 1 417 ? 12.166 -18.864 -28.667 1.00 97.81 417 LYS A O 1
ATOM 3165 N N . THR A 1 418 ? 10.956 -20.741 -28.439 1.00 97.62 418 THR A N 1
ATOM 3166 C CA . THR A 1 418 ? 11.230 -20.947 -27.015 1.00 97.62 418 THR A CA 1
ATOM 3167 C C . THR A 1 418 ? 12.003 -22.241 -26.803 1.00 97.62 418 THR A C 1
ATOM 3169 O O . THR A 1 418 ? 11.852 -23.192 -27.574 1.00 97.62 418 THR A O 1
ATOM 3172 N N . SER A 1 419 ? 12.847 -22.281 -25.775 1.00 96.06 419 SER A N 1
ATOM 3173 C CA . SER A 1 419 ? 13.576 -23.501 -25.393 1.00 96.06 419 SER A CA 1
ATOM 3174 C C . SER A 1 419 ? 12.680 -24.514 -24.669 1.00 96.06 419 SER A C 1
ATOM 3176 O O . SER A 1 419 ? 12.877 -25.721 -24.800 1.00 96.06 419 SER A O 1
ATOM 3178 N N . ARG A 1 420 ? 11.654 -24.034 -23.951 1.00 95.44 420 ARG A N 1
ATOM 3179 C CA . ARG A 1 420 ? 10.667 -24.864 -23.246 1.00 95.44 420 ARG A CA 1
ATOM 3180 C C . ARG A 1 420 ? 9.279 -24.216 -23.189 1.00 95.44 420 ARG A C 1
ATOM 3182 O O . ARG A 1 420 ? 9.045 -23.124 -23.715 1.00 95.44 420 ARG A O 1
ATOM 3189 N N . GLY A 1 421 ? 8.350 -24.912 -22.533 1.00 94.75 421 GLY A N 1
ATOM 3190 C CA . GLY A 1 421 ? 7.023 -24.401 -22.190 1.00 94.75 421 GLY A CA 1
ATOM 3191 C C . GLY A 1 421 ? 6.124 -24.105 -23.393 1.00 94.75 421 GLY A C 1
ATOM 3192 O O . GLY A 1 421 ? 6.359 -24.559 -24.510 1.00 94.75 421 GLY A O 1
ATOM 3193 N N . SER A 1 422 ? 5.055 -23.350 -23.147 1.00 94.88 422 SER A N 1
ATOM 3194 C CA . SER A 1 422 ? 4.114 -22.879 -24.170 1.00 94.88 422 SER A CA 1
ATOM 3195 C C . SER A 1 422 ? 3.954 -21.362 -24.087 1.00 94.88 422 SER A C 1
ATOM 3197 O O . SER A 1 422 ? 4.028 -20.792 -23.004 1.00 94.88 422 SER A O 1
ATOM 3199 N N . LEU A 1 423 ? 3.744 -20.707 -25.231 1.00 97.44 423 LEU A N 1
ATOM 3200 C CA . LEU A 1 423 ? 3.415 -19.276 -25.291 1.00 97.44 423 LEU A CA 1
ATOM 3201 C C . LEU A 1 423 ? 2.006 -19.016 -24.751 1.00 97.44 423 LEU A C 1
ATOM 3203 O O . LEU A 1 423 ? 1.122 -19.864 -24.921 1.00 97.44 423 LEU A O 1
ATOM 3207 N N . ASN A 1 424 ? 1.777 -17.796 -24.264 1.00 96.44 424 ASN A N 1
ATOM 3208 C CA . ASN A 1 424 ? 0.550 -17.331 -23.614 1.00 96.44 424 ASN A CA 1
ATOM 3209 C C . ASN A 1 424 ? 0.256 -18.079 -22.301 1.00 96.44 424 ASN A C 1
ATOM 3211 O O . ASN A 1 424 ? -0.899 -18.374 -21.990 1.00 96.44 424 ASN A O 1
ATOM 3215 N N . ASP A 1 425 ? 1.305 -18.406 -21.542 1.00 95.00 425 ASP A N 1
ATOM 3216 C CA . ASP A 1 425 ? 1.167 -18.918 -20.181 1.00 95.00 425 ASP A CA 1
ATOM 3217 C C . ASP A 1 425 ? 0.979 -17.756 -19.191 1.00 95.00 425 ASP A C 1
ATOM 3219 O O . ASP A 1 425 ? 1.921 -17.054 -18.817 1.00 95.00 425 ASP A O 1
ATOM 3223 N N . PHE A 1 426 ? -0.271 -17.555 -18.774 1.00 94.62 426 PHE A N 1
ATOM 3224 C CA . PHE A 1 426 ? -0.668 -16.546 -17.790 1.00 94.62 426 PHE A CA 1
ATOM 3225 C C . PHE A 1 426 ? -0.797 -17.122 -16.371 1.00 94.62 426 PHE A C 1
ATOM 3227 O O . PHE A 1 426 ? -1.471 -16.537 -15.526 1.00 94.62 426 PHE A O 1
ATOM 3234 N N . ALA A 1 427 ? -0.219 -18.297 -16.097 1.00 91.25 427 ALA A N 1
ATOM 3235 C CA . ALA A 1 427 ? -0.207 -18.850 -14.750 1.00 91.25 427 ALA A CA 1
ATOM 3236 C C . ALA A 1 427 ? 0.730 -18.049 -13.836 1.00 91.25 427 ALA A C 1
ATOM 3238 O O . ALA A 1 427 ? 1.822 -17.638 -14.236 1.00 91.25 427 ALA A O 1
ATOM 3239 N N . LEU A 1 428 ? 0.318 -17.882 -12.580 1.00 88.94 428 LEU A N 1
ATOM 3240 C CA . LEU A 1 428 ? 1.168 -17.296 -11.552 1.00 88.94 428 LEU A CA 1
ATOM 3241 C C . LEU A 1 428 ? 2.347 -18.210 -11.235 1.00 88.94 428 LEU A C 1
ATOM 3243 O O . LEU A 1 428 ? 2.244 -19.448 -11.240 1.00 88.94 428 LEU A O 1
ATOM 3247 N N . ASN A 1 429 ? 3.464 -17.574 -10.927 1.00 86.44 429 ASN A N 1
ATOM 3248 C CA . ASN A 1 429 ? 4.605 -18.229 -10.325 1.00 86.44 429 ASN A CA 1
ATOM 3249 C C . ASN A 1 429 ? 4.264 -18.673 -8.904 1.00 86.44 429 ASN A C 1
ATOM 3251 O O . ASN A 1 429 ? 3.421 -18.105 -8.210 1.00 86.44 429 ASN A O 1
ATOM 3255 N N . LYS A 1 430 ? 4.869 -19.786 -8.501 1.00 79.75 430 LYS A N 1
ATOM 3256 C CA . LYS A 1 430 ? 4.733 -20.336 -7.157 1.00 79.75 430 LYS A CA 1
ATOM 3257 C C . LYS A 1 430 ? 6.137 -20.524 -6.632 1.00 79.75 430 LYS A C 1
ATOM 3259 O O . LYS A 1 430 ? 6.900 -21.267 -7.245 1.00 79.75 430 LYS A O 1
ATOM 3264 N N . ARG A 1 431 ? 6.447 -19.920 -5.485 1.00 68.12 431 ARG A N 1
ATOM 3265 C CA . ARG A 1 431 ? 7.722 -20.169 -4.808 1.00 68.12 431 ARG A CA 1
ATOM 3266 C C . ARG A 1 431 ? 7.858 -21.661 -4.523 1.00 68.12 431 ARG A C 1
ATOM 3268 O O . ARG A 1 431 ? 7.007 -22.259 -3.853 1.00 68.12 431 ARG A O 1
ATOM 3275 N N . GLN A 1 432 ? 8.912 -22.275 -5.047 1.00 63.97 432 GLN A N 1
ATOM 3276 C CA . GLN A 1 432 ? 9.235 -23.653 -4.709 1.00 63.97 432 GLN A CA 1
ATOM 3277 C C . GLN A 1 432 ? 9.769 -23.680 -3.272 1.00 63.97 432 GLN A C 1
ATOM 3279 O O . GLN A 1 432 ? 10.682 -22.938 -2.923 1.00 63.97 432 GLN A O 1
ATOM 3284 N N . LYS A 1 433 ? 9.184 -24.513 -2.400 1.00 47.97 433 LYS A N 1
ATOM 3285 C CA . LYS A 1 433 ? 9.749 -24.727 -1.059 1.00 47.97 433 LYS A CA 1
ATOM 3286 C C . LYS A 1 433 ? 11.112 -25.396 -1.226 1.00 47.97 433 LYS A C 1
ATOM 3288 O O . LYS A 1 433 ? 11.184 -26.402 -1.927 1.00 47.97 433 LYS A O 1
ATOM 3293 N N . ALA A 1 434 ? 12.138 -24.879 -0.551 1.00 44.25 434 ALA A N 1
ATOM 3294 C CA . ALA A 1 434 ? 13.512 -25.392 -0.520 1.00 44.25 434 ALA A CA 1
ATOM 3295 C C . ALA A 1 434 ? 13.617 -26.791 0.129 1.00 44.25 434 ALA A C 1
ATOM 3297 O O . ALA A 1 434 ? 14.248 -26.972 1.167 1.00 44.25 434 ALA A O 1
ATOM 3298 N N . ARG A 1 435 ? 12.921 -27.792 -0.419 1.00 34.41 435 ARG A N 1
ATOM 3299 C CA . ARG A 1 435 ? 12.859 -29.151 0.132 1.00 34.41 435 ARG A CA 1
ATOM 3300 C C . ARG A 1 435 ? 13.767 -30.152 -0.577 1.00 34.41 435 ARG A C 1
ATOM 3302 O O . ARG A 1 435 ? 13.946 -31.239 -0.040 1.00 34.41 435 ARG A O 1
ATOM 3309 N N . ASP A 1 436 ? 14.399 -29.774 -1.688 1.00 35.91 436 ASP A N 1
ATOM 3310 C CA . ASP A 1 436 ? 15.082 -30.743 -2.560 1.00 35.91 436 ASP A CA 1
ATOM 3311 C C . ASP A 1 436 ? 16.616 -30.608 -2.610 1.00 35.91 436 ASP A C 1
ATOM 3313 O O . ASP A 1 436 ? 17.284 -31.434 -3.229 1.00 35.91 436 ASP A O 1
ATOM 3317 N N . GLU A 1 437 ? 17.223 -29.639 -1.919 1.00 41.22 437 GLU A N 1
ATOM 3318 C CA . GLU A 1 437 ? 18.677 -29.405 -2.037 1.00 41.22 437 GLU A CA 1
ATOM 3319 C C . GLU A 1 437 ? 19.541 -30.316 -1.147 1.00 41.22 437 GLU A C 1
ATOM 3321 O O . GLU A 1 437 ? 20.713 -30.536 -1.447 1.00 41.22 437 GLU A O 1
ATOM 3326 N N . ASN A 1 438 ? 18.959 -30.957 -0.127 1.00 36.00 438 ASN A N 1
ATOM 3327 C CA . ASN A 1 438 ? 19.680 -31.913 0.728 1.00 36.00 438 ASN A CA 1
ATOM 3328 C C . ASN A 1 438 ? 19.687 -33.364 0.212 1.00 36.00 438 ASN A C 1
ATOM 3330 O O . ASN A 1 438 ? 20.400 -34.196 0.765 1.00 36.00 438 ASN A O 1
ATOM 3334 N N . LEU A 1 439 ? 18.921 -33.693 -0.834 1.00 34.84 439 LEU A N 1
ATOM 3335 C CA . LEU A 1 439 ? 18.891 -35.050 -1.403 1.00 34.84 439 LEU A CA 1
ATOM 3336 C C . LEU A 1 439 ? 19.815 -35.210 -2.620 1.00 34.84 439 LEU A C 1
ATOM 3338 O O . LEU A 1 439 ? 20.337 -36.298 -2.842 1.00 34.84 439 LEU A O 1
ATOM 3342 N N . ALA A 1 440 ? 20.085 -34.134 -3.366 1.00 33.06 440 ALA A N 1
ATOM 3343 C CA . ALA A 1 440 ? 20.930 -34.187 -4.564 1.00 33.06 440 ALA A CA 1
ATOM 3344 C C . ALA A 1 440 ? 22.440 -34.030 -4.280 1.00 33.06 440 ALA A C 1
ATOM 3346 O O . ALA A 1 440 ? 23.267 -34.392 -5.117 1.00 33.06 440 ALA A O 1
ATOM 3347 N N . SER A 1 441 ? 22.828 -33.526 -3.103 1.00 36.06 441 SER A N 1
ATOM 3348 C CA . SER A 1 441 ? 24.236 -33.359 -2.706 1.00 36.06 441 SER A CA 1
ATOM 3349 C C . SER A 1 441 ? 24.886 -34.643 -2.164 1.00 36.06 441 SER A C 1
ATOM 3351 O O . SER A 1 441 ? 26.113 -34.716 -2.092 1.00 36.06 441 SER A O 1
ATOM 3353 N N . LEU A 1 442 ? 24.095 -35.683 -1.867 1.00 34.59 442 LEU A N 1
ATOM 3354 C CA . LEU A 1 442 ? 24.574 -36.997 -1.412 1.00 34.59 442 LEU A CA 1
ATOM 3355 C C . LEU A 1 442 ? 24.852 -37.995 -2.552 1.00 34.59 442 LEU A C 1
ATOM 3357 O O . LEU A 1 442 ? 25.456 -39.037 -2.311 1.00 34.59 442 LEU A O 1
ATOM 3361 N N . GLU A 1 443 ? 24.494 -37.672 -3.798 1.00 32.19 443 GLU A N 1
ATOM 3362 C CA . GLU A 1 443 ? 24.754 -38.522 -4.970 1.00 32.19 443 GLU A CA 1
ATOM 3363 C C . GLU A 1 443 ? 25.806 -37.915 -5.915 1.00 32.19 443 GLU A C 1
ATOM 3365 O O . GLU A 1 443 ? 25.629 -37.837 -7.131 1.00 32.19 443 GLU A O 1
ATOM 3370 N N . ARG A 1 444 ? 26.965 -37.514 -5.377 1.00 32.91 444 ARG A N 1
ATOM 3371 C CA . ARG A 1 444 ? 28.185 -37.409 -6.195 1.00 32.91 444 ARG A CA 1
ATOM 3372 C C . ARG A 1 444 ? 28.993 -38.697 -6.066 1.00 32.91 444 ARG A C 1
ATOM 3374 O O . ARG A 1 444 ? 29.498 -39.043 -5.007 1.00 32.91 444 ARG A O 1
ATOM 3381 N N . LYS A 1 445 ? 29.056 -39.410 -7.192 1.00 31.84 445 LYS A N 1
ATOM 3382 C CA . LYS A 1 445 ? 29.719 -40.699 -7.410 1.00 31.84 445 LYS A CA 1
ATOM 3383 C C . LYS A 1 445 ? 31.199 -40.674 -7.008 1.00 31.84 445 LYS A C 1
ATOM 3385 O O . LYS A 1 445 ? 31.965 -39.888 -7.561 1.00 31.84 445 LYS A O 1
ATOM 3390 N N . THR A 1 446 ? 31.601 -41.655 -6.203 1.00 28.16 446 THR A N 1
ATOM 3391 C CA . THR A 1 446 ? 32.991 -42.135 -6.095 1.00 28.16 446 THR A CA 1
ATOM 3392 C C . THR A 1 446 ? 33.033 -43.607 -6.565 1.00 28.16 446 THR A C 1
ATOM 3394 O O . THR A 1 446 ? 32.035 -44.308 -6.374 1.00 28.16 446 THR A O 1
ATOM 3397 N N . PRO A 1 447 ? 34.101 -44.087 -7.243 1.00 29.38 447 PRO A N 1
ATOM 3398 C CA . PRO A 1 447 ? 34.118 -45.377 -7.957 1.00 29.38 447 PRO A CA 1
ATOM 3399 C C . PRO A 1 447 ? 34.185 -46.614 -7.036 1.00 29.38 447 PRO A C 1
ATOM 3401 O O . PRO A 1 447 ? 34.466 -46.470 -5.848 1.00 29.38 447 PRO A O 1
ATOM 3404 N N . PRO A 1 448 ? 33.938 -47.834 -7.565 1.00 30.62 448 PRO A N 1
ATOM 3405 C CA . PRO A 1 448 ? 33.597 -48.999 -6.757 1.00 30.62 448 PRO A CA 1
ATOM 3406 C C . PRO A 1 448 ? 34.828 -49.789 -6.304 1.00 30.62 448 PRO A C 1
ATOM 3408 O O . PRO A 1 448 ? 35.691 -50.105 -7.122 1.00 30.62 448 PRO A O 1
ATOM 3411 N N . GLU A 1 449 ? 34.841 -50.235 -5.045 1.00 25.16 449 GLU A N 1
ATOM 3412 C CA . GLU A 1 449 ? 35.694 -51.350 -4.634 1.00 25.16 449 GLU A CA 1
ATOM 3413 C C . GLU A 1 449 ? 35.005 -52.276 -3.608 1.00 25.16 449 GLU A C 1
ATOM 3415 O O . GLU A 1 449 ? 34.686 -51.895 -2.489 1.00 25.16 449 GLU A O 1
ATOM 3420 N N . VAL A 1 450 ? 34.761 -53.497 -4.097 1.00 29.34 450 VAL A N 1
ATOM 3421 C CA . VAL A 1 450 ? 34.803 -54.832 -3.470 1.00 29.34 450 VAL A CA 1
ATOM 3422 C C . VAL A 1 450 ? 33.920 -55.169 -2.248 1.00 29.34 450 VAL A C 1
ATOM 3424 O O . VAL A 1 450 ? 34.040 -54.670 -1.138 1.00 29.34 450 VAL A O 1
ATOM 3427 N N . GLN A 1 451 ? 33.088 -56.178 -2.522 1.00 27.22 451 GLN A N 1
ATOM 3428 C CA . GLN A 1 451 ? 32.231 -57.005 -1.672 1.00 27.22 451 GLN A CA 1
ATOM 3429 C C . GLN A 1 451 ? 32.881 -57.530 -0.381 1.00 27.22 451 GLN A C 1
ATOM 3431 O O . GLN A 1 451 ? 33.994 -58.046 -0.423 1.00 27.22 451 GLN A O 1
ATOM 3436 N N . GLN A 1 452 ? 32.073 -57.659 0.681 1.00 26.73 452 GLN A N 1
ATOM 3437 C CA . GLN A 1 452 ? 31.864 -58.969 1.312 1.00 26.73 452 GLN A CA 1
ATOM 3438 C C . GLN A 1 452 ? 30.540 -59.074 2.087 1.00 26.73 452 GLN A C 1
ATOM 3440 O O . GLN A 1 452 ? 29.970 -58.104 2.572 1.00 26.73 452 GLN A O 1
ATOM 3445 N N . VAL A 1 453 ? 30.053 -60.310 2.097 1.00 29.61 453 VAL A N 1
ATOM 3446 C CA . VAL A 1 453 ? 28.731 -60.832 2.457 1.00 29.61 453 VAL A CA 1
ATOM 3447 C C . VAL A 1 453 ? 28.695 -61.229 3.937 1.00 29.61 453 VAL A C 1
ATOM 3449 O O . VAL A 1 453 ? 29.658 -61.843 4.379 1.00 29.61 453 VAL A O 1
ATOM 3452 N N . GLN A 1 454 ? 27.577 -61.017 4.654 1.00 27.36 454 GLN A N 1
ATOM 3453 C CA . GLN A 1 454 ? 26.913 -62.091 5.425 1.00 27.36 454 GLN A CA 1
ATOM 3454 C C . GLN A 1 454 ? 25.557 -61.708 6.042 1.00 27.36 454 GLN A C 1
ATOM 3456 O O . GLN A 1 454 ? 25.278 -60.565 6.381 1.00 27.36 454 GLN A O 1
ATOM 3461 N N . GLU A 1 455 ? 24.710 -62.734 6.111 1.00 27.80 455 GLU A N 1
ATOM 3462 C CA . GLU A 1 455 ? 23.261 -62.741 6.296 1.00 27.80 455 GLU A CA 1
ATOM 3463 C C . GLU A 1 455 ? 22.775 -62.758 7.764 1.00 27.80 455 GLU A C 1
ATOM 3465 O O . GLU A 1 455 ? 23.490 -63.161 8.676 1.00 27.80 455 GLU A O 1
ATOM 3470 N N . ASN A 1 456 ? 21.451 -62.558 7.891 1.00 27.05 456 ASN A N 1
ATOM 3471 C CA . ASN A 1 456 ? 20.508 -63.271 8.776 1.00 27.05 456 ASN A CA 1
ATOM 3472 C C . ASN A 1 456 ? 20.417 -62.890 10.274 1.00 27.05 456 ASN A C 1
ATOM 3474 O O . ASN A 1 456 ? 21.190 -63.370 11.094 1.00 27.05 456 ASN A O 1
ATOM 3478 N N . ARG A 1 457 ? 19.288 -62.275 10.685 1.00 26.70 457 ARG A N 1
ATOM 3479 C CA . ARG A 1 457 ? 18.138 -62.979 11.321 1.00 26.70 457 ARG A CA 1
ATOM 3480 C C . ARG A 1 457 ? 16.988 -62.048 11.751 1.00 26.70 457 ARG A C 1
ATOM 3482 O O . ARG A 1 457 ? 17.159 -60.877 12.053 1.00 26.70 457 ARG A O 1
ATOM 3489 N N . ARG A 1 458 ? 15.804 -62.670 11.769 1.00 27.08 458 ARG A N 1
ATOM 3490 C CA . ARG A 1 458 ? 14.461 -62.212 12.161 1.00 27.08 458 ARG A CA 1
ATOM 3491 C C . ARG A 1 458 ? 14.329 -61.648 13.586 1.00 27.08 458 ARG A C 1
ATOM 3493 O O . ARG A 1 458 ? 14.880 -62.209 14.522 1.00 27.08 458 ARG A O 1
ATOM 3500 N N . SER A 1 459 ? 13.419 -60.673 13.682 1.00 34.56 459 SER A N 1
ATOM 3501 C CA . SER A 1 459 ? 12.346 -60.488 14.678 1.00 34.56 459 SER A CA 1
ATOM 3502 C C . SER A 1 459 ? 12.662 -60.701 16.163 1.00 34.56 459 SER A C 1
ATOM 3504 O O . SER A 1 459 ? 12.674 -61.838 16.620 1.00 34.56 459 SER A O 1
ATOM 3506 N N . GLN A 1 460 ? 12.674 -59.612 16.940 1.00 26.97 460 GLN A N 1
ATOM 3507 C CA . GLN A 1 460 ? 11.990 -59.549 18.239 1.00 26.97 460 GLN A CA 1
ATOM 3508 C C . GLN A 1 460 ? 11.832 -58.101 18.728 1.00 26.97 460 GLN A C 1
ATOM 3510 O O . GLN A 1 460 ? 12.738 -57.282 18.644 1.00 26.97 460 GLN A O 1
ATOM 3515 N N . SER A 1 461 ? 10.630 -57.814 19.214 1.00 34.97 461 SER A N 1
ATOM 3516 C CA . SER A 1 461 ? 10.191 -56.600 19.898 1.00 34.97 461 SER A CA 1
ATOM 3517 C C . SER A 1 461 ? 10.778 -56.503 21.307 1.00 34.97 461 SER A C 1
ATOM 3519 O O . SER A 1 461 ? 10.504 -57.416 22.079 1.00 34.97 461 SER A O 1
ATOM 3521 N N . VAL A 1 462 ? 11.448 -55.406 21.680 1.00 25.42 462 VAL A N 1
ATOM 3522 C CA . VAL A 1 462 ? 11.563 -54.933 23.077 1.00 25.42 462 VAL A CA 1
ATOM 3523 C C . VAL A 1 462 ? 11.787 -53.409 23.096 1.00 25.42 462 VAL A C 1
ATOM 3525 O O . VAL A 1 462 ? 12.476 -52.849 22.250 1.00 25.42 462 VAL A O 1
ATOM 3528 N N . SER A 1 463 ? 11.134 -52.792 24.076 1.00 26.94 463 SER A N 1
ATOM 3529 C CA . SER A 1 463 ? 11.176 -51.427 24.611 1.00 26.94 463 SER A CA 1
ATOM 3530 C C . SER A 1 463 ? 12.499 -50.649 24.542 1.00 26.94 463 SER A C 1
ATOM 3532 O O . SER A 1 463 ? 13.564 -51.165 24.868 1.00 26.94 463 SER A O 1
ATOM 3534 N N . LEU A 1 464 ? 12.369 -49.355 24.228 1.00 28.14 464 LEU A N 1
ATOM 3535 C CA . LEU A 1 464 ? 13.416 -48.334 24.290 1.00 28.14 464 LEU A CA 1
ATOM 3536 C C . LEU A 1 464 ? 13.482 -47.704 25.691 1.00 28.14 464 LEU A C 1
ATOM 3538 O O . LEU A 1 464 ? 12.686 -46.833 26.028 1.00 28.14 464 LEU A O 1
ATOM 3542 N N . GLU A 1 465 ? 14.477 -48.119 26.468 1.00 32.31 465 GLU A N 1
ATOM 3543 C CA . GLU A 1 465 ? 15.193 -47.254 27.410 1.00 32.31 465 GLU A CA 1
ATOM 3544 C C . GLU A 1 465 ? 16.650 -47.192 26.936 1.00 32.31 465 GLU A C 1
ATOM 3546 O O . GLU A 1 465 ? 17.265 -48.231 26.694 1.00 32.31 465 GLU A O 1
ATOM 3551 N N . GLY A 1 466 ? 17.213 -45.990 26.786 1.00 27.61 466 GLY A N 1
ATOM 3552 C CA . GLY A 1 466 ? 18.628 -45.841 26.439 1.00 27.61 466 GLY A CA 1
ATOM 3553 C C . GLY A 1 466 ? 18.999 -44.472 25.881 1.00 27.61 466 GLY A C 1
ATOM 3554 O O . GLY A 1 466 ? 18.814 -44.210 24.700 1.00 27.61 466 GLY A O 1
ATOM 3555 N N . ARG A 1 467 ? 19.543 -43.634 26.768 1.00 31.09 467 ARG A N 1
ATOM 3556 C CA . ARG A 1 467 ? 20.194 -42.329 26.558 1.00 31.09 467 ARG A CA 1
ATOM 3557 C C . ARG A 1 467 ? 20.978 -42.180 25.245 1.00 31.09 467 ARG A C 1
ATOM 3559 O O . ARG A 1 467 ? 21.803 -43.031 24.920 1.00 31.09 467 ARG A O 1
ATOM 3566 N N . VAL A 1 468 ? 20.844 -41.007 24.622 1.00 33.69 468 VAL A N 1
ATOM 3567 C CA . VAL A 1 468 ? 21.844 -40.437 23.702 1.00 33.69 468 VAL A CA 1
ATOM 3568 C C . VAL A 1 468 ? 22.699 -39.421 24.485 1.00 33.69 468 VAL A C 1
ATOM 3570 O O . VAL A 1 468 ? 22.132 -38.679 25.290 1.00 33.69 468 VAL A O 1
ATOM 3573 N N . PRO A 1 469 ? 24.035 -39.392 24.313 1.00 37.66 469 PRO A N 1
ATOM 3574 C CA . PRO A 1 469 ? 24.909 -38.401 24.936 1.00 37.66 469 PRO A CA 1
ATOM 3575 C C . PRO A 1 469 ? 24.723 -37.019 24.303 1.00 37.66 469 PRO A C 1
ATOM 3577 O O . PRO A 1 469 ? 24.657 -36.886 23.083 1.00 37.66 469 PRO A O 1
ATOM 3580 N N . THR A 1 470 ? 24.668 -36.006 25.157 1.00 44.47 470 THR A N 1
ATOM 3581 C CA . THR A 1 470 ? 24.716 -34.586 24.820 1.00 44.47 470 THR A CA 1
ATOM 3582 C C . THR A 1 470 ? 26.118 -34.190 24.372 1.00 44.47 470 THR A C 1
ATOM 3584 O O . THR A 1 470 ? 27.053 -34.348 25.151 1.00 44.47 470 THR A O 1
ATOM 3587 N N . ASP A 1 471 ? 26.229 -33.609 23.182 1.00 40.94 471 ASP A N 1
ATOM 3588 C CA . ASP A 1 471 ? 27.216 -32.572 22.882 1.00 40.94 471 ASP A CA 1
ATOM 3589 C C . ASP A 1 471 ? 26.550 -31.566 21.936 1.00 40.94 471 ASP A C 1
ATOM 3591 O O . ASP A 1 471 ? 26.217 -31.880 20.793 1.00 40.94 471 ASP A O 1
ATOM 3595 N N . GLY A 1 472 ? 26.283 -30.373 22.467 1.00 36.09 472 GLY A N 1
ATOM 3596 C CA . GLY A 1 472 ? 25.564 -29.286 21.805 1.00 36.09 472 GLY A CA 1
ATOM 3597 C C . GLY A 1 472 ? 24.543 -28.664 22.752 1.00 36.09 472 GLY A C 1
ATOM 3598 O O . GLY A 1 472 ? 23.486 -29.244 22.991 1.00 36.09 472 GLY A O 1
ATOM 3599 N N . GLU A 1 473 ? 24.880 -27.508 23.324 1.00 41.06 473 GLU A N 1
ATOM 3600 C CA . GLU A 1 473 ? 24.007 -26.720 24.197 1.00 41.06 473 GLU A CA 1
ATOM 3601 C C . GLU A 1 473 ? 22.758 -26.259 23.431 1.00 41.06 473 GLU A C 1
ATOM 3603 O O . GLU A 1 473 ? 22.770 -25.250 22.729 1.00 41.06 473 GLU A O 1
ATOM 3608 N N . PHE A 1 474 ? 21.659 -26.993 23.581 1.00 38.09 474 PHE A N 1
ATOM 3609 C CA . PHE A 1 474 ? 20.328 -26.523 23.218 1.00 38.09 474 PHE A CA 1
ATOM 3610 C C . PHE A 1 474 ? 19.461 -26.458 24.473 1.00 38.09 474 PHE A C 1
ATOM 3612 O O . PHE A 1 474 ? 19.536 -27.321 25.348 1.00 38.09 474 PHE A O 1
ATOM 3619 N N . VAL A 1 475 ? 18.632 -25.419 24.557 1.00 36.38 475 VAL A N 1
ATOM 3620 C CA . VAL A 1 475 ? 17.600 -25.280 25.587 1.00 36.38 475 VAL A CA 1
ATOM 3621 C C . VAL A 1 475 ? 16.272 -25.710 24.976 1.00 36.38 475 VAL A C 1
ATOM 3623 O O . VAL A 1 475 ? 15.691 -24.981 24.173 1.00 36.38 475 VAL A O 1
ATOM 3626 N N . ASP A 1 476 ? 15.774 -26.879 25.372 1.00 35.53 476 ASP A N 1
ATOM 3627 C CA . ASP A 1 476 ? 14.418 -27.311 25.037 1.00 35.53 476 ASP A CA 1
ATOM 3628 C C . ASP A 1 476 ? 13.404 -26.593 25.941 1.00 35.53 476 ASP A C 1
ATOM 3630 O O . ASP A 1 476 ? 13.311 -26.847 27.144 1.00 35.53 476 ASP A O 1
ATOM 3634 N N . ILE A 1 477 ? 12.614 -25.680 25.368 1.00 36.88 477 ILE A N 1
ATOM 3635 C CA . ILE A 1 477 ? 11.527 -25.000 26.087 1.00 36.88 477 ILE A CA 1
ATOM 3636 C C . ILE A 1 477 ? 10.237 -25.813 25.931 1.00 36.88 477 ILE A C 1
ATOM 3638 O O . ILE A 1 477 ? 9.557 -25.756 24.906 1.00 36.88 477 ILE A O 1
ATOM 3642 N N . ILE A 1 478 ? 9.867 -26.550 26.979 1.00 43.06 478 ILE A N 1
ATOM 3643 C CA . ILE A 1 478 ? 8.601 -27.289 27.055 1.00 43.06 478 ILE A CA 1
ATOM 3644 C C . ILE A 1 478 ? 7.524 -26.393 27.685 1.00 43.06 478 ILE A C 1
ATOM 3646 O O . ILE A 1 478 ? 7.576 -26.069 28.872 1.00 43.06 478 ILE A O 1
ATOM 3650 N N . PHE A 1 479 ? 6.498 -26.019 26.915 1.00 37.62 479 PHE A N 1
ATOM 3651 C CA . PHE A 1 479 ? 5.345 -25.279 27.438 1.00 37.62 479 PHE A CA 1
ATOM 3652 C C . PHE A 1 479 ? 4.351 -26.224 28.132 1.00 37.62 479 PHE A C 1
ATOM 3654 O O . PHE A 1 479 ? 3.587 -26.931 27.473 1.00 37.62 479 PHE A O 1
ATOM 3661 N N . ALA A 1 480 ? 4.309 -26.206 29.467 1.00 47.00 480 ALA A N 1
ATOM 3662 C CA . ALA A 1 480 ? 3.320 -26.940 30.261 1.00 47.00 480 ALA A CA 1
ATOM 3663 C C . ALA A 1 480 ? 2.257 -25.995 30.854 1.00 47.00 480 ALA A C 1
ATOM 3665 O O . ALA A 1 480 ? 2.575 -25.036 31.556 1.00 47.00 480 ALA A O 1
ATOM 3666 N N . ARG A 1 481 ? 0.966 -26.278 30.615 1.00 40.62 481 ARG A N 1
ATOM 3667 C CA . ARG A 1 481 ? -0.145 -25.610 31.319 1.00 40.62 481 ARG A CA 1
ATOM 3668 C C . ARG A 1 481 ? -0.408 -26.308 32.647 1.00 40.62 481 ARG A C 1
ATOM 3670 O O . ARG A 1 481 ? -0.877 -27.443 32.669 1.00 40.62 481 ARG A O 1
ATOM 3677 N N . ILE A 1 482 ? -0.158 -25.601 33.743 1.00 54.47 482 ILE A N 1
ATOM 3678 C CA . ILE A 1 482 ? -0.356 -26.110 35.098 1.00 54.47 482 ILE A CA 1
ATOM 3679 C C . ILE A 1 482 ? -1.642 -25.503 35.691 1.00 54.47 482 ILE A C 1
ATOM 3681 O O . ILE A 1 482 ? -1.805 -24.281 35.663 1.00 54.47 482 ILE A O 1
ATOM 3685 N N . PRO A 1 483 ? -2.583 -26.315 36.208 1.00 47.12 483 PRO A N 1
ATOM 3686 C CA . PRO A 1 483 ? -3.810 -25.811 36.820 1.00 47.12 483 PRO A CA 1
ATOM 3687 C C . PRO A 1 483 ? -3.529 -25.061 38.132 1.00 47.12 483 PRO A C 1
ATOM 3689 O O . PRO A 1 483 ? -2.715 -25.489 38.944 1.00 47.12 483 PRO A O 1
ATOM 3692 N N . TYR A 1 484 ? -4.256 -23.965 38.367 1.00 52.62 484 TYR A N 1
ATOM 3693 C CA . TYR A 1 484 ? -4.068 -23.057 39.508 1.00 52.62 484 TYR A CA 1
ATOM 3694 C C . TYR A 1 484 ? -4.731 -23.582 40.802 1.00 52.62 484 TYR A C 1
ATOM 3696 O O . TYR A 1 484 ? -5.667 -22.979 41.331 1.00 52.62 484 TYR A O 1
ATOM 3704 N N . ARG A 1 485 ? -4.300 -24.755 41.283 1.00 68.00 485 ARG A N 1
ATOM 3705 C CA . ARG A 1 485 ? -4.757 -25.388 42.536 1.00 68.00 485 ARG A CA 1
ATOM 3706 C C . ARG A 1 485 ? -3.608 -26.134 43.218 1.00 68.00 485 ARG A C 1
ATOM 3708 O O . ARG A 1 485 ? -2.653 -26.495 42.537 1.00 68.00 485 ARG A O 1
ATOM 3715 N N . ASP A 1 486 ? -3.732 -26.392 44.521 1.00 73.81 486 ASP A N 1
ATOM 3716 C CA . ASP A 1 486 ? -2.751 -27.196 45.263 1.00 73.81 486 ASP A CA 1
ATOM 3717 C C . ASP A 1 486 ? -2.540 -28.550 44.575 1.00 73.81 486 ASP A C 1
ATOM 3719 O O . ASP A 1 486 ? -3.501 -29.220 44.177 1.00 73.81 486 ASP A O 1
ATOM 3723 N N . GLY A 1 487 ? -1.283 -28.945 44.393 1.00 76.19 487 GLY A N 1
ATOM 3724 C CA . GLY A 1 487 ? -0.959 -30.150 43.641 1.00 76.19 487 GLY A CA 1
ATOM 3725 C C . GLY A 1 487 ? 0.528 -30.337 43.385 1.00 76.19 487 GLY A C 1
ATOM 3726 O O . GLY A 1 487 ? 1.359 -29.535 43.793 1.00 76.19 487 GLY A O 1
ATOM 3727 N N . ARG A 1 488 ? 0.869 -31.428 42.699 1.00 70.00 488 ARG A N 1
ATOM 3728 C CA . ARG A 1 488 ? 2.249 -31.815 42.395 1.00 70.00 488 ARG A CA 1
ATOM 3729 C C . ARG A 1 488 ? 2.367 -32.113 40.906 1.00 70.00 488 ARG A C 1
ATOM 3731 O O . ARG A 1 488 ? 1.564 -32.874 40.369 1.00 70.00 488 ARG A O 1
ATOM 3738 N N . VAL A 1 489 ? 3.343 -31.501 40.246 1.00 64.62 489 VAL A N 1
ATOM 3739 C CA . VAL A 1 489 ? 3.650 -31.700 38.822 1.00 64.62 489 VAL A CA 1
ATOM 3740 C C . VAL A 1 489 ? 5.087 -32.188 38.709 1.00 64.62 489 VAL A C 1
ATOM 3742 O O . VAL A 1 489 ? 5.938 -31.776 39.487 1.00 64.62 489 VAL A O 1
ATOM 3745 N N . THR A 1 490 ? 5.375 -33.099 37.783 1.00 57.09 490 THR A N 1
ATOM 3746 C CA . THR A 1 490 ? 6.743 -33.571 37.534 1.00 57.09 490 THR A CA 1
ATOM 3747 C C . THR A 1 490 ? 7.094 -33.323 36.077 1.00 57.09 490 THR A C 1
ATOM 3749 O O . THR A 1 490 ? 6.367 -33.775 35.196 1.00 57.09 490 THR A O 1
ATOM 3752 N N . ILE A 1 491 ? 8.171 -32.579 35.836 1.00 62.72 491 ILE A N 1
ATOM 3753 C CA . ILE A 1 491 ? 8.702 -32.289 34.501 1.00 62.72 491 ILE A CA 1
ATOM 3754 C C . ILE A 1 491 ? 10.149 -32.759 34.505 1.00 62.72 491 ILE A C 1
ATOM 3756 O O . ILE A 1 491 ? 10.929 -32.328 35.347 1.00 62.72 491 ILE A O 1
ATOM 3760 N N . ASP A 1 492 ? 10.462 -33.693 33.611 1.00 61.09 492 ASP A N 1
ATOM 3761 C CA . ASP A 1 492 ? 11.794 -34.285 33.453 1.00 61.09 492 ASP A CA 1
ATOM 3762 C C . ASP A 1 492 ? 12.439 -34.758 34.774 1.00 61.09 492 ASP A C 1
ATOM 3764 O O . ASP A 1 492 ? 13.545 -34.388 35.152 1.00 61.09 492 ASP A O 1
ATOM 3768 N N . GLY A 1 493 ? 11.677 -35.521 35.567 1.00 59.97 493 GLY A N 1
ATOM 3769 C CA . GLY A 1 493 ? 12.128 -36.042 36.865 1.00 59.97 493 GLY A CA 1
ATOM 3770 C C . GLY A 1 493 ? 12.165 -35.014 38.005 1.00 59.97 493 GLY A C 1
ATOM 3771 O O . GLY A 1 493 ? 12.258 -35.407 39.171 1.00 59.97 493 GLY A O 1
ATOM 3772 N N . HIS A 1 494 ? 12.000 -33.722 37.715 1.00 54.69 494 HIS A N 1
ATOM 3773 C CA . HIS A 1 494 ? 11.913 -32.673 38.721 1.00 54.69 494 HIS A CA 1
ATOM 3774 C C . HIS A 1 494 ? 10.476 -32.459 39.177 1.00 54.69 494 HIS A C 1
ATOM 3776 O O . HIS A 1 494 ? 9.565 -32.182 38.396 1.00 54.69 494 HIS A O 1
ATOM 3782 N N . VAL A 1 495 ? 10.276 -32.594 40.482 1.00 69.44 495 VAL A N 1
ATOM 3783 C CA . VAL A 1 495 ? 8.981 -32.432 41.127 1.00 69.44 495 VAL A CA 1
ATOM 3784 C C . VAL A 1 495 ? 8.794 -30.975 41.536 1.00 69.44 495 VAL A C 1
ATOM 3786 O O . VAL A 1 495 ? 9.551 -30.453 42.348 1.00 69.44 495 VAL A O 1
ATOM 3789 N N . ILE A 1 496 ? 7.729 -30.358 41.037 1.00 70.56 496 ILE A N 1
ATOM 3790 C CA . ILE A 1 496 ? 7.230 -29.053 41.459 1.00 70.56 496 ILE A CA 1
ATOM 3791 C C . ILE A 1 496 ? 6.002 -29.293 42.341 1.00 70.56 496 ILE A C 1
ATOM 3793 O O . ILE A 1 496 ? 4.948 -29.720 41.861 1.00 70.56 496 ILE A O 1
ATOM 3797 N N . GLU A 1 497 ? 6.140 -29.039 43.641 1.00 67.19 497 GLU A N 1
ATOM 3798 C CA . GLU A 1 497 ? 5.007 -28.993 44.566 1.00 67.19 497 GLU A CA 1
ATOM 3799 C C . GLU A 1 497 ? 4.431 -27.578 44.615 1.00 67.19 497 GLU A C 1
ATOM 3801 O O . GLU A 1 497 ? 5.138 -26.597 44.836 1.00 67.19 497 GLU A O 1
ATOM 3806 N N . ILE A 1 498 ? 3.128 -27.478 44.390 1.00 68.44 498 ILE A N 1
ATOM 3807 C CA . ILE A 1 498 ? 2.365 -26.238 44.385 1.00 68.44 498 ILE A CA 1
ATOM 3808 C C . ILE A 1 498 ? 1.554 -26.241 45.673 1.00 68.44 498 ILE A C 1
ATOM 3810 O O . ILE A 1 498 ? 0.554 -26.952 45.783 1.00 68.44 498 ILE A O 1
ATOM 3814 N N . GLN A 1 499 ? 2.015 -25.466 46.653 1.00 52.22 499 GLN A N 1
ATOM 3815 C CA . GLN A 1 499 ? 1.280 -25.184 47.881 1.00 52.22 499 GLN A CA 1
ATOM 3816 C C . GLN A 1 499 ? 0.859 -23.720 47.902 1.00 52.22 499 GLN A C 1
ATOM 3818 O O . GLN A 1 499 ? 1.680 -22.811 47.757 1.00 52.22 499 GLN A O 1
ATOM 3823 N N . ARG A 1 500 ? -0.427 -23.477 48.129 1.00 53.53 500 ARG A N 1
ATOM 3824 C CA . ARG A 1 500 ? -0.953 -22.151 48.410 1.00 53.53 500 ARG A CA 1
ATOM 3825 C C . ARG A 1 500 ? -0.682 -21.802 49.872 1.00 53.53 500 ARG A C 1
ATOM 3827 O O . ARG A 1 500 ? -1.226 -22.421 50.782 1.00 53.53 500 ARG A O 1
ATOM 3834 N N . PHE A 1 501 ? 0.123 -20.772 50.111 1.00 43.09 501 PHE A N 1
ATOM 3835 C CA . PHE A 1 501 ? 0.235 -20.199 51.450 1.00 43.09 501 PHE A CA 1
ATOM 3836 C C . PHE A 1 501 ? -1.053 -19.431 51.796 1.00 43.09 501 PHE A C 1
ATOM 3838 O O . PHE A 1 501 ? -1.535 -18.651 50.965 1.00 43.09 501 PHE A O 1
ATOM 3845 N N . PRO A 1 502 ? -1.624 -19.603 53.003 1.00 46.06 502 PRO A N 1
ATOM 3846 C CA . PRO A 1 502 ? -2.604 -18.659 53.520 1.00 46.06 502 PRO A CA 1
ATOM 3847 C C . PRO A 1 502 ? -1.943 -17.282 53.621 1.00 46.06 502 PRO A C 1
ATOM 3849 O O . PRO A 1 502 ? -0.772 -17.185 53.989 1.00 46.06 502 PRO A O 1
ATOM 3852 N N . ALA A 1 503 ? -2.683 -16.221 53.297 1.00 40.06 503 ALA A N 1
ATOM 3853 C CA . ALA A 1 503 ? -2.215 -14.852 53.472 1.00 40.06 503 ALA A CA 1
ATOM 3854 C C . ALA A 1 503 ? -1.742 -14.647 54.923 1.00 40.06 503 ALA A C 1
ATOM 3856 O O . ALA A 1 503 ? -2.537 -14.719 55.858 1.00 40.06 503 ALA A O 1
ATOM 3857 N N . LEU A 1 504 ? -0.438 -14.429 55.100 1.00 36.09 504 LEU A N 1
ATOM 3858 C CA . LEU A 1 504 ? 0.151 -14.082 56.386 1.00 36.09 504 LEU A CA 1
ATOM 3859 C C . LEU A 1 504 ? -0.206 -12.630 56.713 1.00 36.09 504 LEU A C 1
ATOM 3861 O O . LEU A 1 504 ? 0.244 -11.699 56.046 1.00 36.09 504 LEU A O 1
ATOM 3865 N N . GLU A 1 505 ? -1.013 -12.455 57.757 1.00 46.28 505 GLU A N 1
ATOM 3866 C CA . GLU A 1 505 ? -1.181 -11.190 58.466 1.00 46.28 505 GLU A CA 1
ATOM 3867 C C . GLU A 1 505 ? 0.183 -10.720 58.995 1.00 46.28 505 GLU A C 1
ATOM 3869 O O . GLU A 1 505 ? 0.750 -11.306 59.921 1.00 46.28 505 GLU A O 1
ATOM 3874 N N . ALA A 1 506 ? 0.729 -9.653 58.413 1.00 34.66 506 ALA A N 1
ATOM 3875 C CA . ALA A 1 506 ? 1.934 -9.012 58.920 1.00 34.66 506 ALA A CA 1
ATOM 3876 C C . ALA A 1 506 ? 1.564 -7.994 60.012 1.00 34.66 506 ALA A C 1
ATOM 3878 O O . ALA A 1 506 ? 0.961 -6.957 59.738 1.00 34.66 506 ALA A O 1
ATOM 3879 N N . LYS A 1 507 ? 1.960 -8.276 61.261 1.00 39.06 507 LYS A N 1
ATOM 3880 C CA . LYS A 1 507 ? 2.039 -7.267 62.327 1.00 39.06 507 LYS A CA 1
ATOM 3881 C C . LYS A 1 507 ? 3.127 -6.255 61.962 1.00 39.06 507 LYS A C 1
ATOM 3883 O O . LYS A 1 507 ? 4.307 -6.590 61.980 1.00 39.06 507 LYS A O 1
ATOM 3888 N N . GLN A 1 508 ? 2.719 -5.029 61.656 1.00 33.81 508 GLN A N 1
ATOM 3889 C CA . GLN A 1 508 ? 3.600 -3.889 61.417 1.00 33.81 508 GLN A CA 1
ATOM 3890 C C . GLN A 1 508 ? 3.501 -2.942 62.624 1.00 33.81 508 GLN A C 1
ATOM 3892 O O . GLN A 1 508 ? 2.407 -2.513 62.991 1.00 33.81 508 GLN A O 1
ATOM 3897 N N . GLU A 1 509 ? 4.626 -2.658 63.283 1.00 37.56 509 GLU A N 1
ATOM 3898 C CA . GLU A 1 509 ? 4.711 -1.618 64.314 1.00 37.56 509 GLU A CA 1
ATOM 3899 C C . GLU A 1 509 ? 4.503 -0.231 63.677 1.00 37.56 509 GLU A C 1
ATOM 3901 O O . GLU A 1 509 ? 5.052 0.070 62.616 1.00 37.56 509 GLU A O 1
ATOM 3906 N N . ASN A 1 510 ? 3.666 0.602 64.304 1.00 31.88 510 ASN A N 1
ATOM 3907 C CA . ASN A 1 510 ? 3.183 1.871 63.749 1.00 31.88 510 ASN A CA 1
ATOM 3908 C C . ASN A 1 510 ? 4.222 3.010 63.853 1.00 31.88 510 ASN A C 1
ATOM 3910 O O . ASN A 1 510 ? 4.580 3.381 64.974 1.00 31.88 510 ASN A O 1
ATOM 3914 N N . PRO A 1 511 ? 4.607 3.684 62.752 1.00 43.25 511 PRO A N 1
ATOM 3915 C CA . PRO A 1 511 ? 5.064 5.074 62.807 1.00 43.25 511 PRO A CA 1
ATOM 3916 C C . PRO A 1 511 ? 3.869 6.022 63.068 1.00 43.25 511 PRO A C 1
ATOM 3918 O O . PRO A 1 511 ? 2.727 5.669 62.749 1.00 43.25 511 PRO A O 1
ATOM 3921 N N . PRO A 1 512 ? 4.078 7.222 63.654 1.00 41.34 512 PRO A N 1
ATOM 3922 C CA . PRO A 1 512 ? 2.988 8.160 63.908 1.00 41.34 512 PRO A CA 1
ATOM 3923 C C . PRO A 1 512 ? 2.315 8.559 62.584 1.00 41.34 512 PRO A C 1
ATOM 3925 O O . PRO A 1 512 ? 3.006 8.776 61.584 1.00 41.34 512 PRO A O 1
ATOM 3928 N N . PRO A 1 513 ? 0.974 8.639 62.544 1.00 35.91 513 PRO A N 1
ATOM 3929 C CA . PRO A 1 513 ? 0.254 8.793 61.294 1.00 35.91 513 PRO A CA 1
ATOM 3930 C C . PRO A 1 513 ? 0.528 10.177 60.686 1.00 35.91 513 PRO A C 1
ATOM 3932 O O . PRO A 1 513 ? 0.452 11.177 61.407 1.00 35.91 513 PRO A O 1
ATOM 3935 N N . PRO A 1 514 ? 0.785 10.275 59.368 1.00 44.81 514 PRO A N 1
ATOM 3936 C CA . PRO A 1 514 ? 0.734 11.559 58.682 1.00 44.81 514 PRO A CA 1
ATOM 3937 C C . PRO A 1 514 ? -0.665 12.176 58.860 1.00 44.81 514 PRO A C 1
ATOM 3939 O O . PRO A 1 514 ? -1.651 11.431 58.969 1.00 44.81 514 PRO A O 1
ATOM 3942 N N . PRO A 1 515 ? -0.783 13.518 58.915 1.00 38.28 515 PRO A N 1
ATOM 3943 C CA . PRO A 1 515 ? -2.072 14.179 59.062 1.00 38.28 515 PRO A CA 1
ATOM 3944 C C . PRO A 1 515 ? -3.011 13.665 57.974 1.00 38.28 515 PRO A C 1
ATOM 3946 O O . PRO A 1 515 ? -2.694 13.716 56.784 1.00 38.28 515 PRO A O 1
ATOM 3949 N N . ARG A 1 516 ? -4.146 13.102 58.407 1.00 33.22 516 ARG A N 1
ATOM 3950 C CA . ARG A 1 516 ? -5.157 12.545 57.509 1.00 33.22 516 ARG A CA 1
ATOM 3951 C C . ARG A 1 516 ? -5.492 13.596 56.445 1.00 33.22 516 ARG A C 1
ATOM 3953 O O . ARG A 1 516 ? -5.915 14.688 56.837 1.00 33.22 516 ARG A O 1
ATOM 3960 N N . PRO A 1 517 ? -5.396 13.288 55.136 1.00 40.31 517 PRO A N 1
ATOM 3961 C CA . PRO A 1 517 ? -6.139 14.071 54.164 1.00 40.31 517 PRO A CA 1
ATOM 3962 C C . PRO A 1 517 ? -7.606 14.054 54.614 1.00 40.31 517 PRO A C 1
ATOM 3964 O O . PRO A 1 517 ? -8.068 13.018 55.118 1.00 40.31 517 PRO A O 1
ATOM 3967 N N . PRO A 1 518 ? -8.316 15.192 54.541 1.00 32.31 518 PRO A N 1
ATOM 3968 C CA . PRO A 1 518 ? -9.677 15.278 55.036 1.00 32.31 518 PRO A CA 1
ATOM 3969 C C . PRO A 1 518 ? -10.473 14.126 54.434 1.00 32.31 518 PRO A C 1
ATOM 3971 O O . PRO A 1 518 ? -10.510 13.950 53.216 1.00 32.31 518 PRO A O 1
ATOM 3974 N N . ARG A 1 519 ? -11.060 13.302 55.312 1.00 29.83 519 ARG A N 1
ATOM 3975 C CA . ARG A 1 519 ? -12.077 12.334 54.916 1.00 29.83 519 ARG A CA 1
ATOM 3976 C C . ARG A 1 519 ? -13.106 13.135 54.129 1.00 29.83 519 ARG A C 1
ATOM 3978 O O . ARG A 1 519 ? -13.792 13.965 54.721 1.00 29.83 519 ARG A O 1
ATOM 3985 N N . LEU A 1 520 ? -13.187 12.899 52.820 1.00 33.41 520 LEU A N 1
ATOM 3986 C CA . LEU A 1 520 ? -14.394 13.198 52.068 1.00 33.41 520 LEU A CA 1
ATOM 3987 C C . LEU A 1 520 ? -15.502 12.468 52.816 1.00 33.41 520 LEU A C 1
ATOM 3989 O O . LEU A 1 520 ? -15.529 11.238 52.878 1.00 33.41 520 LEU A O 1
ATOM 3993 N N . SER A 1 521 ? -16.305 13.257 53.515 1.00 30.95 521 SER A N 1
ATOM 3994 C CA . SER A 1 521 ? -17.450 12.806 54.268 1.00 30.95 521 SER A CA 1
ATOM 3995 C C . SER A 1 521 ? -18.292 11.910 53.372 1.00 30.95 521 SER A C 1
ATOM 3997 O O . SER A 1 521 ? -18.690 12.280 52.269 1.00 30.95 521 SER A O 1
ATOM 3999 N N . THR A 1 522 ? -18.620 10.732 53.887 1.00 35.62 522 THR A N 1
ATOM 4000 C CA . THR A 1 522 ? -19.679 9.849 53.385 1.00 35.62 522 THR A CA 1
ATOM 4001 C C . THR A 1 522 ? -21.078 10.435 53.639 1.00 35.62 522 THR A C 1
ATOM 4003 O O . THR A 1 522 ? -22.050 9.709 53.789 1.00 35.62 522 THR A O 1
ATOM 4006 N N . GLU A 1 523 ? -21.179 11.763 53.642 1.00 32.00 523 GLU A N 1
ATOM 4007 C CA . GLU A 1 523 ? -22.403 12.555 53.635 1.00 32.00 523 GLU A CA 1
ATOM 4008 C C . GLU A 1 523 ? -22.348 13.500 52.427 1.00 32.00 523 GLU A C 1
ATOM 4010 O O . GLU A 1 523 ? -22.438 14.720 52.527 1.00 32.00 523 GLU A O 1
ATOM 4015 N N . ARG A 1 524 ? -22.181 12.925 51.234 1.00 31.58 524 ARG A N 1
ATOM 4016 C CA . ARG A 1 524 ? -23.015 13.372 50.124 1.00 31.58 524 ARG A CA 1
ATOM 4017 C C . ARG A 1 524 ? -24.218 12.455 50.141 1.00 31.58 524 ARG A C 1
ATOM 4019 O O . ARG A 1 524 ? -24.117 11.280 49.797 1.00 31.58 524 ARG A O 1
ATOM 4026 N N . THR A 1 525 ? -25.332 13.006 50.609 1.00 31.62 525 THR A N 1
ATOM 4027 C CA . THR A 1 525 ? -26.674 12.559 50.247 1.00 31.62 525 THR A CA 1
ATOM 4028 C C . THR A 1 525 ? -26.663 12.002 48.831 1.00 31.62 525 THR A C 1
ATOM 4030 O O . THR A 1 525 ? -26.031 12.592 47.956 1.00 31.62 525 THR A O 1
ATOM 4033 N N . ALA A 1 526 ? -27.328 10.863 48.640 1.00 35.06 526 ALA A N 1
ATOM 4034 C CA . ALA A 1 526 ? -27.595 10.251 47.352 1.00 35.06 526 ALA A CA 1
ATOM 4035 C C . ALA A 1 526 ? -28.059 11.310 46.341 1.00 35.06 526 ALA A C 1
ATOM 4037 O O . ALA A 1 526 ? -29.244 11.608 46.221 1.00 35.06 526 ALA A O 1
ATOM 4038 N N . ASP A 1 527 ? -27.105 11.891 45.623 1.00 37.78 527 ASP A N 1
ATOM 4039 C CA . ASP A 1 527 ? -27.353 12.553 44.363 1.00 37.78 527 ASP A CA 1
ATOM 4040 C C . ASP A 1 527 ? -27.594 11.381 43.422 1.00 37.78 527 ASP A C 1
ATOM 4042 O O . ASP A 1 527 ? -26.660 10.749 42.922 1.00 37.78 527 ASP A O 1
ATOM 4046 N N . VAL A 1 528 ? -28.856 10.944 43.387 1.00 45.66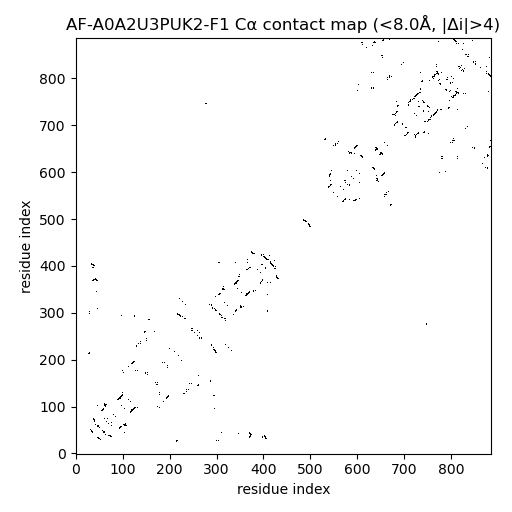 528 VAL A N 1
ATOM 4047 C CA . VAL A 1 528 ? -29.350 9.871 42.531 1.00 45.66 528 VAL A CA 1
ATOM 4048 C C . VAL A 1 528 ? -28.795 10.178 41.150 1.00 45.66 528 VAL A C 1
ATOM 4050 O O . VAL A 1 528 ? -29.237 11.147 40.534 1.00 45.66 528 VAL A O 1
ATOM 4053 N N . ARG A 1 529 ? -27.777 9.426 40.700 1.00 55.34 529 ARG A N 1
ATOM 4054 C CA . ARG A 1 529 ? -27.216 9.592 39.357 1.00 55.34 529 ARG A CA 1
ATOM 4055 C C . ARG A 1 529 ? -28.386 9.429 38.403 1.00 55.34 529 ARG A C 1
ATOM 4057 O O . ARG A 1 529 ? -28.902 8.324 38.246 1.00 55.34 529 ARG A O 1
ATOM 4064 N N . ARG A 1 530 ? -28.875 10.548 37.872 1.00 76.44 530 ARG A N 1
ATOM 4065 C CA . ARG A 1 530 ? -30.063 10.548 37.031 1.00 76.44 530 ARG A CA 1
ATOM 4066 C C . ARG A 1 530 ? -29.697 9.789 35.769 1.00 76.44 530 ARG A C 1
ATOM 4068 O O . ARG A 1 530 ? -28.691 10.100 35.137 1.00 76.44 530 ARG A O 1
ATOM 4075 N N . PHE A 1 531 ? -30.485 8.772 35.447 1.00 88.69 531 PHE A N 1
ATOM 4076 C CA . PHE A 1 531 ? -30.459 8.163 34.128 1.00 88.69 531 PHE A CA 1
ATOM 4077 C C . PHE A 1 531 ? -30.623 9.272 33.088 1.00 88.69 531 PHE A C 1
ATOM 4079 O O . PHE A 1 531 ? -31.550 10.073 33.203 1.00 88.69 531 PHE A O 1
ATOM 4086 N N . ALA A 1 532 ? -29.681 9.352 32.148 1.00 86.06 532 ALA A N 1
ATOM 4087 C CA . ALA A 1 532 ? -29.676 10.306 31.048 1.00 86.06 532 ALA A CA 1
ATOM 4088 C C . ALA A 1 532 ? -30.130 11.741 31.414 1.00 86.06 532 ALA A C 1
ATOM 4090 O O . ALA A 1 532 ? -31.183 12.199 30.961 1.00 86.06 532 ALA A O 1
ATOM 4091 N N . PRO A 1 533 ? -29.365 12.484 32.237 1.00 82.31 533 PRO A N 1
ATOM 4092 C CA . PRO A 1 533 ? -29.826 13.751 32.795 1.00 82.31 533 PRO A CA 1
ATOM 4093 C C . PRO A 1 533 ? -30.239 14.742 31.696 1.00 82.31 533 PRO A C 1
ATOM 4095 O O . PRO A 1 533 ? -29.481 15.021 30.766 1.00 82.31 533 PRO A O 1
ATOM 4098 N N . GLY A 1 534 ? -31.460 15.275 31.817 1.00 81.69 534 GLY A N 1
ATOM 4099 C CA . GLY A 1 534 ? -32.004 16.285 30.903 1.00 81.69 534 GLY A CA 1
ATOM 4100 C C . GLY A 1 534 ? -32.457 15.763 29.534 1.00 81.69 534 GLY A C 1
ATOM 4101 O O . GLY A 1 534 ? -32.665 16.579 28.638 1.00 81.69 534 GLY A O 1
ATOM 4102 N N . ARG A 1 535 ? -32.601 14.442 29.360 1.00 88.62 535 ARG A N 1
ATOM 4103 C CA . ARG A 1 535 ? -33.017 13.801 28.104 1.00 88.62 535 ARG A CA 1
ATOM 4104 C C . ARG A 1 535 ? -34.227 12.895 28.333 1.00 88.62 535 ARG A C 1
ATOM 4106 O O . ARG A 1 535 ? -34.311 12.222 29.356 1.00 88.62 535 ARG A O 1
ATOM 4113 N N . ASP A 1 536 ? -35.155 12.887 27.380 1.00 90.19 536 ASP A N 1
ATOM 4114 C CA . ASP A 1 536 ? -36.286 11.956 27.357 1.00 90.19 536 ASP A CA 1
ATOM 4115 C C . ASP A 1 536 ? -35.917 10.751 26.489 1.00 90.19 536 ASP A C 1
ATOM 4117 O O . ASP A 1 536 ? -35.711 10.888 25.285 1.00 90.19 536 ASP A O 1
ATOM 4121 N N . LEU A 1 537 ? -35.813 9.578 27.114 1.00 93.06 537 LEU A N 1
ATOM 4122 C CA . LEU A 1 537 ? -35.498 8.316 26.445 1.00 93.06 537 LEU A CA 1
ATOM 4123 C C . LEU A 1 537 ? -36.686 7.344 26.452 1.00 93.06 537 LEU A C 1
ATOM 4125 O O . LEU A 1 537 ? -36.508 6.148 26.213 1.00 93.06 537 LEU A O 1
ATOM 4129 N N . SER A 1 538 ? -37.903 7.822 26.726 1.00 93.12 538 SER A N 1
ATOM 4130 C CA . SER A 1 538 ? -39.109 6.980 26.801 1.00 93.12 538 SER A CA 1
ATOM 4131 C C . SER A 1 538 ? -39.430 6.243 25.494 1.00 93.12 538 SER A C 1
ATOM 4133 O O . SER A 1 538 ? -40.067 5.191 25.508 1.00 93.12 538 SER A O 1
ATOM 4135 N N . ARG A 1 539 ? -38.945 6.764 24.360 1.00 95.94 539 ARG A N 1
ATOM 4136 C CA . ARG A 1 539 ? -39.110 6.199 23.012 1.00 95.94 539 ARG A CA 1
ATOM 4137 C C . ARG A 1 539 ? -37.871 5.460 22.501 1.00 95.94 539 ARG A C 1
ATOM 4139 O O . ARG A 1 539 ? -37.797 5.137 21.320 1.00 95.94 539 ARG A O 1
ATOM 4146 N N . ILE A 1 540 ? -36.898 5.173 23.362 1.00 97.38 540 ILE A N 1
ATOM 4147 C CA . ILE A 1 540 ? -35.707 4.399 22.998 1.00 97.38 540 ILE A CA 1
ATOM 4148 C C . ILE A 1 540 ? -35.867 2.950 23.455 1.00 97.38 540 ILE A C 1
ATOM 4150 O O . ILE A 1 540 ? -36.202 2.682 24.614 1.00 97.38 540 ILE A O 1
ATOM 4154 N N . LEU A 1 541 ? -35.614 2.018 22.535 1.00 98.44 541 LEU A N 1
ATOM 4155 C CA . LEU A 1 541 ? -35.601 0.587 22.813 1.00 98.44 541 LEU A CA 1
ATOM 4156 C C . LEU A 1 541 ? -34.209 0.158 23.285 1.00 98.44 541 LEU A C 1
ATOM 4158 O O . LEU A 1 541 ? -33.253 0.173 22.517 1.00 98.44 541 LEU A O 1
ATOM 4162 N N . PHE A 1 542 ? -34.086 -0.271 24.537 1.00 98.62 542 PHE A N 1
ATOM 4163 C CA . PHE A 1 542 ? -32.876 -0.912 25.046 1.00 98.62 542 PHE A CA 1
ATOM 4164 C C . PHE A 1 542 ? -32.951 -2.421 24.834 1.00 98.62 542 PHE A C 1
ATOM 4166 O O . PHE A 1 542 ? -33.967 -3.042 25.145 1.00 98.62 542 PHE A O 1
ATOM 4173 N N . VAL A 1 543 ? -31.861 -3.024 24.365 1.00 98.62 543 VAL A N 1
ATOM 4174 C CA . VAL A 1 543 ? -31.784 -4.455 24.041 1.00 98.62 543 VAL A CA 1
ATOM 4175 C C . VAL A 1 543 ? -30.612 -5.095 24.774 1.00 98.62 543 VAL A C 1
ATOM 4177 O O . VAL A 1 543 ? -29.490 -4.603 24.687 1.00 98.62 543 VAL A O 1
ATOM 4180 N N . THR A 1 544 ? -30.837 -6.205 25.483 1.00 98.56 544 THR A N 1
ATOM 4181 C CA . THR A 1 544 ? -29.749 -6.962 26.127 1.00 98.56 544 THR A CA 1
ATOM 4182 C C . THR A 1 544 ? -30.075 -8.442 26.312 1.00 98.56 544 THR A C 1
ATOM 4184 O O . THR A 1 544 ? -31.229 -8.794 26.557 1.00 98.56 544 THR A O 1
ATOM 4187 N N . ASP A 1 545 ? -29.065 -9.314 26.278 1.00 97.94 545 ASP A N 1
ATOM 4188 C CA . ASP A 1 545 ? -29.174 -10.654 26.867 1.00 97.94 545 ASP A CA 1
ATOM 4189 C C . ASP A 1 545 ? -28.885 -10.533 28.367 1.00 97.94 545 ASP A C 1
ATOM 4191 O O . ASP A 1 545 ? -27.741 -10.365 28.801 1.00 97.94 545 ASP A O 1
ATOM 4195 N N . LYS A 1 546 ? -29.956 -10.587 29.166 1.00 97.44 546 LYS A N 1
ATOM 4196 C CA . LYS A 1 546 ? -29.914 -10.306 30.609 1.00 97.44 546 LYS A CA 1
ATOM 4197 C C . LYS A 1 546 ? -28.957 -11.235 31.354 1.00 97.44 546 LYS A C 1
ATOM 4199 O O . LYS A 1 546 ? -28.245 -10.790 32.254 1.00 97.44 546 LYS A O 1
ATOM 4204 N N . GLU A 1 547 ? -28.912 -12.510 30.973 1.00 96.81 547 GLU A N 1
ATOM 4205 C CA . GLU A 1 547 ? -28.069 -13.501 31.641 1.00 96.81 547 GLU A CA 1
ATOM 4206 C C . GLU A 1 547 ? -26.605 -13.375 31.229 1.00 96.81 547 GLU A C 1
ATOM 4208 O O . GLU A 1 547 ? -25.712 -13.530 32.065 1.00 96.81 547 GLU A O 1
ATOM 4213 N N . ARG A 1 548 ? -26.318 -13.074 29.959 1.00 96.88 548 ARG A N 1
ATOM 4214 C CA . ARG A 1 548 ? -24.947 -12.770 29.526 1.00 96.88 548 ARG A CA 1
ATOM 4215 C C . ARG A 1 548 ? -24.428 -11.488 30.162 1.00 96.88 548 ARG A C 1
ATOM 4217 O O . ARG A 1 548 ? -23.304 -11.490 30.657 1.00 96.88 548 ARG A O 1
ATOM 4224 N N . LEU A 1 549 ? -25.247 -10.437 30.225 1.00 97.56 549 LEU A N 1
ATOM 4225 C CA . LEU A 1 549 ? -24.860 -9.183 30.864 1.00 97.56 549 LEU A CA 1
ATOM 4226 C C . LEU A 1 549 ? -24.552 -9.413 32.349 1.00 97.56 549 LEU A C 1
ATOM 4228 O O . LEU A 1 549 ? -23.478 -9.045 32.819 1.00 97.56 549 LEU A O 1
ATOM 4232 N N . ARG A 1 550 ? -25.436 -10.113 33.073 1.00 97.88 550 ARG A N 1
ATOM 4233 C CA . ARG A 1 550 ? -25.211 -10.495 34.476 1.00 97.88 550 ARG A CA 1
ATOM 4234 C C . ARG A 1 550 ? -23.939 -11.326 34.661 1.00 97.88 550 ARG A C 1
ATOM 4236 O O . ARG A 1 550 ? -23.223 -11.129 35.636 1.00 97.88 550 ARG A O 1
ATOM 4243 N N . ARG A 1 551 ? -23.613 -12.230 33.732 1.00 97.25 551 ARG A N 1
ATOM 4244 C CA . ARG A 1 551 ? -22.341 -12.975 33.769 1.00 97.25 551 ARG A CA 1
ATOM 4245 C C . ARG A 1 551 ? -21.116 -12.080 33.585 1.00 97.25 551 ARG A C 1
ATOM 4247 O O . ARG A 1 551 ? -20.095 -12.353 34.208 1.00 97.25 551 ARG A O 1
ATOM 4254 N N . ASN A 1 552 ? -21.208 -11.040 32.760 1.00 97.19 552 ASN A N 1
ATOM 4255 C CA . ASN A 1 552 ? -20.084 -10.149 32.481 1.00 97.19 552 ASN A CA 1
ATOM 4256 C C . ASN A 1 552 ? -19.833 -9.115 33.585 1.00 97.19 552 ASN A C 1
ATOM 4258 O O . ASN A 1 552 ? -18.674 -8.833 33.882 1.00 97.19 552 ASN A O 1
ATOM 4262 N N . ILE A 1 553 ? -20.888 -8.547 34.181 1.00 97.81 553 ILE A N 1
ATOM 4263 C CA . ILE A 1 553 ? -20.762 -7.428 35.135 1.00 97.81 553 ILE A CA 1
ATOM 4264 C C . ILE A 1 553 ? -21.350 -7.703 36.528 1.00 97.81 553 ILE A C 1
ATOM 4266 O O . ILE A 1 553 ? -21.381 -6.807 37.365 1.00 97.81 553 ILE A O 1
ATOM 4270 N N . GLY A 1 554 ? -21.781 -8.935 36.802 1.00 97.06 554 GLY A N 1
ATOM 4271 C CA . GLY A 1 554 ? -22.241 -9.365 38.122 1.00 97.06 554 GLY A CA 1
ATOM 4272 C C . GLY A 1 554 ? -23.583 -8.758 38.540 1.00 97.06 554 GLY A C 1
ATOM 4273 O O . GLY A 1 554 ? -24.461 -8.500 37.711 1.00 97.06 554 GLY A O 1
ATOM 4274 N N . ASP A 1 555 ? -23.739 -8.545 39.848 1.00 93.62 555 ASP A N 1
ATOM 4275 C CA . ASP A 1 555 ? -24.993 -8.094 40.469 1.00 93.62 555 ASP A CA 1
ATOM 4276 C C . ASP A 1 555 ? -25.397 -6.667 40.052 1.00 93.62 555 ASP A C 1
ATOM 4278 O O . ASP A 1 555 ? -26.585 -6.328 40.056 1.00 93.62 555 ASP A O 1
ATOM 4282 N N . ASP A 1 556 ? -24.438 -5.859 39.588 1.00 95.69 556 ASP A N 1
ATOM 4283 C CA . ASP A 1 556 ? -24.680 -4.509 39.065 1.00 95.69 556 ASP A CA 1
ATOM 4284 C C . ASP A 1 556 ? -25.611 -4.507 37.839 1.00 95.69 556 ASP A C 1
ATOM 4286 O O . ASP A 1 556 ? -26.319 -3.523 37.601 1.00 95.69 556 ASP A O 1
ATOM 4290 N N . ALA A 1 557 ? -25.683 -5.613 37.083 1.00 97.69 557 ALA A N 1
ATOM 4291 C CA . ALA A 1 557 ? -26.572 -5.735 35.926 1.00 97.69 557 ALA A CA 1
ATOM 4292 C C . ALA A 1 557 ? -28.042 -5.475 36.292 1.00 97.69 557 ALA A C 1
ATOM 4294 O O . ALA A 1 557 ? -28.757 -4.799 35.552 1.00 97.69 557 ALA A O 1
ATOM 4295 N N . ALA A 1 558 ? -28.497 -5.971 37.447 1.00 96.44 558 ALA A N 1
ATOM 4296 C CA . ALA A 1 558 ? -29.872 -5.772 37.898 1.00 96.44 558 ALA A CA 1
ATOM 4297 C C . ALA A 1 558 ? -30.163 -4.296 38.212 1.00 96.44 558 ALA A C 1
ATOM 4299 O O . ALA A 1 558 ? -31.235 -3.793 37.870 1.00 96.44 558 ALA A O 1
ATOM 4300 N N . GLY A 1 559 ? -29.200 -3.596 38.821 1.00 96.38 559 GLY A N 1
ATOM 4301 C CA . GLY A 1 559 ? -29.294 -2.163 39.100 1.00 96.38 559 GLY A CA 1
ATOM 4302 C C . GLY A 1 559 ? -29.332 -1.325 37.823 1.00 96.38 559 GLY A C 1
ATOM 4303 O O . GLY A 1 559 ? -30.159 -0.427 37.710 1.00 96.38 559 GLY A O 1
ATOM 4304 N N . ILE A 1 560 ? -28.502 -1.664 36.835 1.00 97.12 560 ILE A N 1
ATOM 4305 C CA . ILE A 1 560 ? -28.470 -1.001 35.523 1.00 97.12 560 ILE A CA 1
ATOM 4306 C C . ILE A 1 560 ? -29.790 -1.184 34.765 1.00 97.12 560 ILE A C 1
ATOM 4308 O O . ILE A 1 560 ? -30.345 -0.218 34.247 1.00 97.12 560 ILE A O 1
ATOM 4312 N N . MET A 1 561 ? -30.324 -2.408 34.722 1.00 97.50 561 MET A N 1
ATOM 4313 C CA . MET A 1 561 ? -31.606 -2.670 34.061 1.00 97.50 561 MET A CA 1
ATOM 4314 C C . MET A 1 561 ? -32.750 -1.905 34.730 1.00 97.50 561 MET A C 1
ATOM 4316 O O . MET A 1 561 ? -33.580 -1.319 34.038 1.00 97.50 561 MET A O 1
ATOM 4320 N N . ARG A 1 562 ? -32.759 -1.860 36.068 1.00 96.12 562 ARG A N 1
ATOM 4321 C CA . ARG A 1 562 ? -33.736 -1.077 36.826 1.00 96.12 562 ARG A CA 1
ATOM 4322 C C . ARG A 1 562 ? -33.592 0.419 36.549 1.00 96.12 562 ARG A C 1
ATOM 4324 O O . ARG A 1 562 ? -34.595 1.067 36.307 1.00 96.12 562 ARG A O 1
ATOM 4331 N N . LEU A 1 563 ? -32.366 0.944 36.499 1.00 95.44 563 LEU A N 1
ATOM 4332 C CA . LEU A 1 563 ? -32.098 2.350 36.180 1.00 95.44 563 LEU A CA 1
ATOM 4333 C C . LEU A 1 563 ? -32.703 2.765 34.826 1.00 95.44 563 LE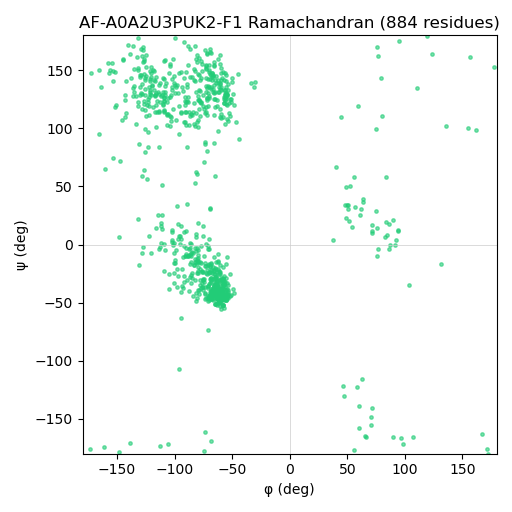U A C 1
ATOM 4335 O O . LEU A 1 563 ? -33.282 3.842 34.726 1.00 95.44 563 LEU A O 1
ATOM 4339 N N . ILE A 1 564 ? -32.602 1.906 33.807 1.00 95.75 564 ILE A N 1
ATOM 4340 C CA . ILE A 1 564 ? -33.192 2.137 32.476 1.00 95.75 564 ILE A CA 1
ATOM 4341 C C . ILE A 1 564 ? -34.727 2.131 32.544 1.00 95.75 564 ILE A C 1
ATOM 4343 O O . ILE A 1 564 ? -35.380 3.011 31.984 1.00 95.75 564 ILE A O 1
ATOM 4347 N N . GLN A 1 565 ? -35.308 1.149 33.238 1.00 94.62 565 GLN A N 1
ATOM 4348 C CA . GLN A 1 565 ? -36.763 0.999 33.360 1.00 94.62 565 GLN A CA 1
ATOM 4349 C C . GLN A 1 565 ? -37.398 2.124 34.187 1.00 94.62 565 GLN A C 1
ATOM 4351 O O . GLN A 1 565 ? -38.412 2.685 33.778 1.00 94.62 565 GLN A O 1
ATOM 4356 N N . ASP A 1 566 ? -36.780 2.491 35.312 1.00 92.94 566 ASP A N 1
ATOM 4357 C CA . ASP A 1 566 ? -37.197 3.609 36.167 1.00 92.94 566 ASP A CA 1
ATOM 4358 C C . ASP A 1 566 ? -37.068 4.952 35.428 1.00 92.94 566 ASP A C 1
ATOM 4360 O O . ASP A 1 566 ? -37.816 5.891 35.693 1.00 92.94 566 ASP A O 1
ATOM 4364 N N . GLY A 1 567 ? -36.148 5.028 34.462 1.00 90.06 567 GLY A N 1
ATOM 4365 C CA . GLY A 1 567 ? -36.007 6.132 33.519 1.00 90.06 567 GLY A CA 1
ATOM 4366 C C . GLY A 1 567 ? -37.111 6.229 32.460 1.00 90.06 567 GLY A C 1
ATOM 4367 O O . GLY A 1 567 ? -37.109 7.173 31.673 1.00 90.06 567 GLY A O 1
ATOM 4368 N N . GLY A 1 568 ? -38.047 5.276 32.423 1.00 90.88 568 GLY A N 1
ATOM 4369 C CA . GLY A 1 568 ? -39.174 5.245 31.489 1.00 90.88 568 GLY A CA 1
ATOM 4370 C C . GLY A 1 568 ? -38.884 4.581 30.139 1.00 90.88 568 GLY A C 1
ATOM 4371 O O . GLY A 1 568 ? -39.789 4.503 29.309 1.00 90.88 568 GLY A O 1
ATOM 4372 N N . SER A 1 569 ? -37.666 4.087 29.898 1.00 94.56 569 SER A N 1
ATOM 4373 C CA . SER A 1 569 ? -37.312 3.426 28.638 1.00 94.56 569 SER A CA 1
ATOM 4374 C C . SER A 1 569 ? -37.745 1.959 28.604 1.00 94.56 569 SER A C 1
ATOM 4376 O O . SER A 1 569 ? -37.746 1.245 29.613 1.00 94.56 569 SER A O 1
ATOM 4378 N N . ARG A 1 570 ? -38.056 1.461 27.404 1.00 96.75 570 ARG A N 1
ATOM 4379 C CA . ARG A 1 570 ? -38.365 0.045 27.192 1.00 96.75 570 ARG A CA 1
ATOM 4380 C C . ARG A 1 570 ? -37.076 -0.776 27.160 1.00 96.75 570 ARG A C 1
ATOM 4382 O O . ARG A 1 570 ? -36.231 -0.553 26.306 1.00 96.75 570 ARG A O 1
ATOM 4389 N N . LEU A 1 571 ? -36.964 -1.774 28.040 1.00 97.88 571 LEU A N 1
ATOM 4390 C CA . LEU A 1 571 ? -35.897 -2.781 28.011 1.00 97.88 571 LEU A CA 1
ATOM 4391 C C . LEU A 1 571 ? -36.427 -4.136 27.518 1.00 97.88 571 LEU A C 1
ATOM 4393 O O . LEU A 1 571 ? -37.203 -4.798 28.219 1.00 97.88 571 LEU A O 1
ATOM 4397 N N . LEU A 1 572 ? -35.974 -4.557 26.340 1.00 98.12 572 LEU A N 1
ATOM 4398 C CA . LEU A 1 572 ? -36.196 -5.877 25.763 1.00 98.12 572 LEU A CA 1
ATOM 4399 C C . LEU A 1 572 ? -35.058 -6.824 26.168 1.00 98.12 572 LEU A C 1
ATOM 4401 O O . LEU A 1 572 ? -33.878 -6.554 25.945 1.00 98.12 572 LEU A O 1
ATOM 4405 N N . GLY A 1 573 ? -35.428 -7.944 26.790 1.00 97.75 573 GLY A N 1
ATOM 4406 C CA . GLY A 1 573 ? -34.504 -9.049 27.026 1.00 97.75 573 GLY A CA 1
ATOM 4407 C C . GLY A 1 573 ? -34.520 -9.982 25.826 1.00 97.75 573 GLY A C 1
ATOM 4408 O O . GLY A 1 573 ? -35.592 -10.484 25.507 1.00 97.75 573 GLY A O 1
ATOM 4409 N N . VAL A 1 574 ? -33.365 -10.209 25.210 1.00 97.31 574 VAL A N 1
ATOM 4410 C CA . VAL A 1 574 ? -33.202 -11.136 24.082 1.00 97.31 574 VAL A CA 1
ATOM 4411 C C . VAL A 1 574 ? -32.445 -12.387 24.508 1.00 97.31 574 VAL A C 1
ATOM 4413 O O . VAL A 1 574 ? -31.718 -12.372 25.503 1.00 97.31 574 VAL A O 1
ATOM 4416 N N . ASP A 1 575 ? -32.604 -13.471 23.754 1.00 89.00 575 ASP A N 1
ATOM 4417 C CA . ASP A 1 575 ? -31.763 -14.660 23.887 1.00 89.00 575 ASP A CA 1
ATOM 4418 C C . ASP A 1 575 ? -30.686 -14.716 22.793 1.00 89.00 575 ASP A C 1
ATOM 4420 O O . ASP A 1 575 ? -30.778 -14.079 21.744 1.00 89.00 575 ASP A O 1
ATOM 4424 N N . GLY A 1 576 ? -29.628 -15.484 23.051 1.00 74.19 576 GLY A N 1
ATOM 4425 C CA . GLY A 1 576 ? -28.469 -15.561 22.165 1.00 74.19 576 GLY A CA 1
ATOM 4426 C C . GLY A 1 576 ? -28.647 -16.371 20.874 1.00 74.19 576 GLY A C 1
ATOM 4427 O O . GLY A 1 576 ? -27.633 -16.613 20.222 1.00 74.19 576 GLY A O 1
ATOM 4428 N N . SER A 1 577 ? -29.851 -16.847 20.525 1.00 80.81 577 SER A N 1
ATOM 4429 C CA . SER A 1 577 ? -30.052 -17.676 19.323 1.00 80.81 577 SER A CA 1
ATOM 4430 C C . SER A 1 577 ? -30.318 -16.857 18.055 1.00 80.81 577 SER A C 1
ATOM 4432 O O . SER A 1 577 ? -29.776 -17.192 17.004 1.00 80.81 577 SER A O 1
ATOM 4434 N N . ALA A 1 578 ? -31.104 -15.783 18.166 1.00 89.75 578 ALA A N 1
ATOM 4435 C CA . ALA A 1 578 ? -31.423 -14.845 17.084 1.00 89.75 578 ALA A CA 1
ATOM 4436 C C . ALA A 1 578 ? -31.934 -13.509 17.671 1.00 89.75 578 ALA A C 1
ATOM 4438 O O . ALA A 1 578 ? -33.122 -13.187 17.531 1.00 89.75 578 ALA A O 1
ATOM 4439 N N . PRO A 1 579 ? -31.091 -12.763 18.412 1.00 93.94 579 PRO A N 1
ATOM 4440 C CA . PRO A 1 579 ? -31.505 -11.529 19.079 1.00 93.94 579 PRO A CA 1
ATOM 4441 C C . PRO A 1 579 ? -32.075 -10.495 18.099 1.00 93.94 579 PRO A C 1
ATOM 4443 O O . PRO A 1 579 ? -33.031 -9.805 18.439 1.00 93.94 579 PRO A O 1
ATOM 4446 N N . GLU A 1 580 ? -31.554 -10.430 16.875 1.00 95.25 580 GLU A N 1
ATOM 4447 C CA . GLU A 1 580 ? -32.006 -9.515 15.828 1.00 95.25 580 GLU A CA 1
ATOM 4448 C C . GLU A 1 580 ? -33.490 -9.691 15.488 1.00 95.25 580 GLU A C 1
ATOM 4450 O O . GLU A 1 580 ? -34.228 -8.714 15.468 1.00 95.25 580 GLU A O 1
ATOM 4455 N N . ARG A 1 581 ? -33.984 -10.932 15.369 1.00 95.25 581 ARG A N 1
ATOM 4456 C CA . ARG A 1 581 ? -35.397 -11.196 15.040 1.00 95.25 581 ARG A CA 1
ATOM 4457 C C . ARG A 1 581 ? -36.355 -10.714 16.125 1.00 95.25 581 ARG A C 1
ATOM 4459 O O . ARG A 1 581 ? -37.472 -10.298 15.828 1.00 95.25 581 ARG A O 1
ATOM 4466 N N . GLN A 1 582 ? -35.932 -10.805 17.385 1.00 96.62 582 GLN A N 1
ATOM 4467 C CA . GLN A 1 582 ? -36.725 -10.333 18.521 1.00 96.62 582 GLN A CA 1
ATOM 4468 C C . GLN A 1 582 ? -36.787 -8.806 18.536 1.00 96.62 582 GLN A C 1
ATOM 4470 O O . GLN A 1 582 ? -37.836 -8.238 18.831 1.00 96.62 582 GLN A O 1
ATOM 4475 N N . VAL A 1 583 ? -35.680 -8.151 18.176 1.00 97.69 583 VAL A N 1
ATOM 4476 C CA . VAL A 1 583 ? -35.622 -6.695 18.034 1.00 97.69 583 VAL A CA 1
ATOM 4477 C C . VAL A 1 583 ? -36.494 -6.229 16.871 1.00 97.69 583 VAL A C 1
ATOM 4479 O O . VAL A 1 583 ? -37.328 -5.357 17.091 1.00 97.69 583 VAL A O 1
ATOM 4482 N N . THR A 1 584 ? -36.398 -6.852 15.692 1.00 97.50 584 THR A N 1
ATOM 4483 C CA . THR A 1 584 ? -37.258 -6.555 14.532 1.00 97.50 584 THR A CA 1
ATOM 4484 C C . THR A 1 584 ? -38.742 -6.663 14.894 1.00 97.50 584 THR A C 1
ATOM 4486 O O . THR A 1 584 ? -39.518 -5.750 14.621 1.00 97.50 584 THR A O 1
ATOM 4489 N N . ALA A 1 585 ? -39.150 -7.729 15.594 1.00 96.25 585 ALA A N 1
ATOM 4490 C CA . ALA A 1 585 ? -40.541 -7.909 16.017 1.00 96.25 585 ALA A CA 1
ATOM 4491 C C . ALA A 1 585 ? -41.028 -6.825 17.002 1.00 96.25 585 ALA A C 1
ATOM 4493 O O . ALA A 1 585 ? -42.174 -6.374 16.913 1.00 96.25 585 ALA A O 1
ATOM 4494 N N . GLU A 1 586 ? -40.176 -6.391 17.937 1.00 97.44 586 GLU A N 1
ATOM 4495 C CA . GLU A 1 586 ? -40.510 -5.299 18.860 1.00 97.44 586 GLU A CA 1
ATOM 4496 C C . GLU A 1 586 ? -40.591 -3.960 18.104 1.00 97.44 586 GLU A C 1
ATOM 4498 O O . GLU A 1 586 ? -41.575 -3.232 18.253 1.00 97.44 586 GLU A O 1
ATOM 4503 N N . LEU A 1 587 ? -39.615 -3.655 17.238 1.00 97.50 587 LEU A N 1
ATOM 4504 C CA . LEU A 1 587 ? -39.587 -2.426 16.435 1.00 97.50 587 LEU A CA 1
ATOM 4505 C C . LEU A 1 587 ? -40.806 -2.301 15.512 1.00 97.50 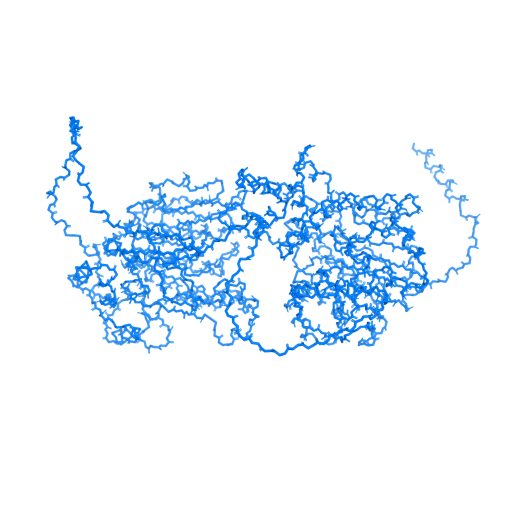587 LEU A C 1
ATOM 4507 O O . LEU A 1 587 ? -41.386 -1.221 15.428 1.00 97.50 587 LEU A O 1
ATOM 4511 N N . ALA A 1 588 ? -41.249 -3.400 14.894 1.00 95.19 588 ALA A N 1
ATOM 4512 C CA . ALA A 1 588 ? -42.406 -3.424 13.996 1.00 95.19 588 ALA A CA 1
ATOM 4513 C C . ALA A 1 588 ? -43.738 -3.057 14.680 1.00 95.19 588 ALA A C 1
ATOM 4515 O O . ALA A 1 588 ? -44.692 -2.644 14.018 1.00 95.19 588 ALA A O 1
ATOM 4516 N N . THR A 1 589 ? -43.836 -3.230 16.002 1.00 92.62 589 THR A N 1
ATOM 4517 C CA . THR A 1 589 ? -45.085 -3.023 16.757 1.00 92.62 589 THR A CA 1
ATOM 4518 C C . THR A 1 589 ? -45.058 -1.787 17.653 1.00 92.62 589 THR A C 1
ATOM 4520 O O . THR A 1 589 ? -46.116 -1.252 18.002 1.00 92.62 589 THR A O 1
ATOM 4523 N N . GLY A 1 590 ? -43.870 -1.316 18.028 1.00 88.00 590 GLY A N 1
ATOM 4524 C CA . GLY A 1 590 ? -43.700 -0.160 18.896 1.00 88.00 590 GLY A CA 1
ATOM 4525 C C . GLY A 1 590 ? -43.570 1.173 18.162 1.00 88.00 590 GLY A C 1
ATOM 4526 O O . GLY A 1 590 ? -43.515 1.270 16.940 1.00 88.00 590 GLY A O 1
ATOM 4527 N N . LYS A 1 591 ? -43.527 2.251 18.949 1.00 93.75 591 LYS A N 1
ATOM 4528 C CA . LYS A 1 591 ? -43.221 3.606 18.475 1.00 93.75 591 LYS A CA 1
ATOM 4529 C C . LYS A 1 591 ? -41.895 4.035 19.080 1.00 93.75 591 LYS A C 1
ATOM 4531 O O . LYS A 1 591 ? -41.884 4.695 20.118 1.00 93.75 591 LYS A O 1
ATOM 4536 N N . TYR A 1 592 ? -40.812 3.624 18.436 1.00 97.50 592 TYR A N 1
ATOM 4537 C CA . TYR A 1 592 ? -39.458 3.942 18.867 1.00 97.50 592 TYR A CA 1
ATOM 4538 C C . TYR A 1 592 ? -38.835 5.020 17.993 1.00 97.50 592 TYR A C 1
ATOM 4540 O O . TYR A 1 592 ? -39.223 5.197 16.841 1.00 97.50 592 TYR A O 1
ATOM 4548 N N . ASP A 1 593 ? -37.869 5.732 18.559 1.00 96.69 593 ASP A N 1
ATOM 4549 C CA . ASP A 1 593 ? -37.030 6.676 17.824 1.00 96.69 593 ASP A CA 1
ATOM 4550 C C . ASP A 1 593 ? -35.660 6.063 17.490 1.00 96.69 593 ASP A C 1
ATOM 4552 O O . ASP A 1 593 ? -34.976 6.566 16.602 1.00 96.69 593 ASP A O 1
ATOM 4556 N N . GLY A 1 594 ? -35.286 4.959 18.150 1.00 97.94 594 GLY A N 1
ATOM 4557 C CA . GLY A 1 594 ? -34.093 4.168 17.861 1.00 97.94 594 GLY A CA 1
ATOM 4558 C C . GLY A 1 594 ? -33.802 3.077 18.895 1.00 97.94 594 GLY A C 1
ATOM 4559 O O . GLY A 1 594 ? -34.564 2.887 19.852 1.00 97.94 594 GLY A O 1
ATOM 4560 N N . THR A 1 595 ? -32.677 2.385 18.707 1.00 98.62 595 THR A N 1
ATOM 4561 C CA . THR A 1 595 ? -32.261 1.224 19.507 1.00 98.62 595 THR A CA 1
ATOM 4562 C C . THR A 1 595 ? -30.921 1.471 20.208 1.00 98.62 595 THR A C 1
ATOM 4564 O O . THR A 1 595 ? -29.974 1.975 19.605 1.00 98.62 595 THR A O 1
ATOM 4567 N N . VAL A 1 596 ? -30.814 1.065 21.476 1.00 98.75 596 VAL A N 1
ATOM 4568 C CA . VAL A 1 596 ? -29.561 1.013 22.243 1.00 98.75 596 VAL A CA 1
ATOM 4569 C C . VAL A 1 596 ? -29.265 -0.434 22.621 1.00 98.75 596 VAL A C 1
ATOM 4571 O O . VAL A 1 596 ? -29.965 -1.042 23.433 1.00 98.75 596 VAL A O 1
ATOM 4574 N N . VAL A 1 597 ? -28.189 -0.991 22.075 1.00 98.75 597 VAL A N 1
ATOM 4575 C CA . VAL A 1 597 ? -27.707 -2.325 22.441 1.00 98.75 597 VAL A CA 1
ATOM 4576 C C . VAL A 1 597 ? -26.853 -2.233 23.704 1.00 98.75 597 VAL A C 1
ATOM 4578 O O . VAL A 1 597 ? -25.844 -1.533 23.737 1.00 98.75 597 VAL A O 1
ATOM 4581 N N . LEU A 1 598 ? -27.236 -2.948 24.758 1.00 98.56 598 LEU A N 1
ATOM 4582 C CA . LEU A 1 598 ? -26.553 -2.950 26.049 1.00 98.56 598 LEU A CA 1
ATOM 4583 C C . LEU A 1 598 ? -25.734 -4.238 26.221 1.00 98.56 598 LEU A C 1
ATOM 4585 O O . LEU A 1 598 ? -26.288 -5.327 26.400 1.00 98.56 598 LEU A O 1
ATOM 4589 N N . GLY A 1 599 ? -24.409 -4.089 26.201 1.00 98.31 599 GLY A N 1
ATOM 4590 C CA . GLY A 1 599 ? -23.421 -5.162 26.312 1.00 98.31 599 GLY A CA 1
ATOM 4591 C C . GLY A 1 599 ? -22.443 -5.213 25.132 1.00 98.31 599 GLY A C 1
ATOM 4592 O O . GLY A 1 599 ? -22.658 -4.616 24.075 1.00 98.31 599 GLY A O 1
ATOM 4593 N N . GLY A 1 600 ? -21.336 -5.929 25.318 1.00 97.50 600 GLY A N 1
ATOM 4594 C CA . GLY A 1 600 ? -20.350 -6.256 24.291 1.00 97.50 600 GLY A CA 1
ATOM 4595 C C . GLY A 1 600 ? -20.843 -7.337 23.327 1.00 97.50 600 GLY A C 1
ATOM 4596 O O . GLY A 1 600 ? -21.977 -7.813 23.418 1.00 97.50 600 GLY A O 1
ATOM 4597 N N . TYR A 1 601 ? -19.983 -7.738 22.388 1.00 96.69 601 TYR A N 1
ATOM 4598 C CA . TYR A 1 601 ? -20.329 -8.724 21.351 1.00 96.69 601 TYR A CA 1
ATOM 4599 C C . TYR A 1 601 ? -20.517 -10.143 21.913 1.00 96.69 601 TYR A C 1
ATOM 4601 O O . TYR A 1 601 ? -21.149 -10.985 21.280 1.00 96.69 601 TYR A O 1
ATOM 4609 N N . ASP A 1 602 ? -20.000 -10.412 23.111 1.00 95.06 602 ASP A N 1
ATOM 4610 C CA . ASP A 1 602 ? -20.220 -11.644 23.868 1.00 95.06 602 ASP A CA 1
ATOM 4611 C C . ASP A 1 602 ? -21.547 -11.647 24.655 1.00 95.06 602 ASP A C 1
ATOM 4613 O O . ASP A 1 602 ? -22.010 -12.725 25.051 1.00 95.06 602 ASP A O 1
ATOM 4617 N N . VAL A 1 603 ? -22.184 -10.475 24.817 1.00 96.75 603 VAL A N 1
ATOM 4618 C CA . VAL A 1 603 ? -23.519 -10.288 25.414 1.00 96.75 603 VAL A CA 1
ATOM 4619 C C . VAL A 1 603 ? -24.602 -10.244 24.342 1.00 96.75 603 VAL A C 1
ATOM 4621 O O . VAL A 1 603 ? -25.442 -11.135 24.292 1.00 96.75 603 VAL A O 1
ATOM 4624 N N . VAL A 1 604 ? -24.557 -9.247 23.458 1.00 97.12 604 VAL A N 1
ATOM 4625 C CA . VAL A 1 604 ? -25.439 -9.143 22.287 1.00 97.12 604 VAL A CA 1
ATOM 4626 C C . VAL A 1 604 ? -24.554 -9.087 21.054 1.00 97.12 604 VAL A C 1
ATOM 4628 O O . VAL A 1 604 ? -23.828 -8.112 20.848 1.00 97.12 604 VAL A O 1
ATOM 4631 N N . LYS A 1 605 ? -24.591 -10.147 20.248 1.00 95.12 605 LYS A N 1
ATOM 4632 C CA . LYS A 1 605 ? -23.662 -10.359 19.135 1.00 95.12 605 LYS A CA 1
ATOM 4633 C C . LYS A 1 605 ? -23.746 -9.227 18.104 1.00 95.12 605 LYS A C 1
ATOM 4635 O O . LYS A 1 605 ? -24.837 -8.855 17.702 1.00 95.12 605 LYS A O 1
ATOM 4640 N N . SER A 1 606 ? -22.613 -8.688 17.665 1.00 96.06 606 SER A N 1
ATOM 4641 C CA . SER A 1 606 ? -22.578 -7.828 16.472 1.00 96.06 606 SER A CA 1
ATOM 4642 C C . SER A 1 606 ? -22.498 -8.688 15.211 1.00 96.06 606 SER A C 1
ATOM 4644 O O . SER A 1 606 ? -21.986 -9.812 15.256 1.00 96.06 606 SER A O 1
ATOM 4646 N N . GLN A 1 607 ? -23.025 -8.204 14.092 1.00 95.56 607 GLN A N 1
ATOM 4647 C CA . GLN A 1 607 ? -23.030 -8.966 12.851 1.00 95.56 607 GLN A CA 1
ATOM 4648 C C . GLN A 1 607 ? -21.669 -8.833 12.160 1.00 95.56 607 GLN A C 1
ATOM 4650 O O . GLN A 1 607 ? -21.153 -7.730 12.023 1.00 95.56 607 GLN A O 1
ATOM 4655 N N . SER A 1 608 ? -21.082 -9.953 11.736 1.00 95.88 608 SER A N 1
ATOM 4656 C CA . SER A 1 608 ? -19.956 -9.939 10.796 1.00 95.88 608 SER A CA 1
ATOM 4657 C C . SER A 1 608 ? -20.555 -9.872 9.393 1.00 95.88 608 SER A C 1
ATOM 4659 O O . SER A 1 608 ? -21.265 -10.794 8.983 1.00 95.88 608 SER A O 1
ATOM 4661 N N . VAL A 1 609 ? -20.360 -8.741 8.721 1.00 96.62 609 VAL A N 1
ATOM 4662 C CA . VAL A 1 609 ? -21.006 -8.394 7.454 1.00 96.62 609 VAL A CA 1
ATOM 4663 C C . VAL A 1 609 ? -19.957 -8.346 6.362 1.00 96.62 609 VAL A C 1
ATOM 4665 O O . VAL A 1 609 ? -19.091 -7.476 6.378 1.00 96.62 609 VAL A O 1
ATOM 4668 N N . ASP A 1 610 ? -20.069 -9.254 5.399 1.00 97.06 610 ASP A N 1
ATOM 4669 C CA . ASP A 1 610 ? -19.403 -9.118 4.108 1.00 97.06 610 ASP A CA 1
ATOM 4670 C C . ASP A 1 610 ? -20.114 -8.023 3.306 1.00 97.06 610 ASP A C 1
ATOM 4672 O O . ASP A 1 610 ? -21.292 -8.157 2.967 1.00 97.06 610 ASP A O 1
ATOM 4676 N N . VAL A 1 611 ? -19.426 -6.911 3.045 1.00 96.81 611 VAL A N 1
ATOM 4677 C CA . VAL A 1 611 ? -20.034 -5.752 2.372 1.00 96.81 611 VAL A CA 1
ATOM 4678 C C . VAL A 1 611 ? -20.075 -5.901 0.849 1.00 96.81 611 VAL A C 1
ATOM 4680 O O . VAL A 1 611 ? -20.591 -5.024 0.146 1.00 96.81 611 VAL A O 1
ATOM 4683 N N . LEU A 1 612 ? -19.522 -6.995 0.323 1.00 96.31 612 LEU A N 1
ATOM 4684 C CA . LEU A 1 612 ? -19.516 -7.305 -1.097 1.00 96.31 612 LEU A CA 1
ATOM 4685 C C . LEU A 1 612 ? -20.679 -8.243 -1.414 1.00 96.31 612 LEU A C 1
ATOM 4687 O O . LEU A 1 612 ? -20.739 -9.372 -0.928 1.00 96.31 612 LEU A O 1
ATOM 4691 N N . ASP A 1 613 ? -21.592 -7.795 -2.276 1.00 93.31 613 ASP A N 1
ATOM 4692 C CA . ASP A 1 613 ? -22.561 -8.717 -2.865 1.00 93.31 613 ASP A CA 1
ATOM 4693 C C . ASP A 1 613 ? -21.853 -9.678 -3.832 1.00 93.31 613 ASP A C 1
ATOM 4695 O O . ASP A 1 613 ? -20.701 -9.477 -4.226 1.00 93.31 613 ASP A O 1
ATOM 4699 N N . VAL A 1 614 ? -22.547 -10.753 -4.214 1.00 93.62 614 VAL A N 1
ATOM 4700 C CA . VAL A 1 614 ? -21.982 -11.785 -5.095 1.00 93.62 614 VAL A CA 1
ATOM 4701 C C . VAL A 1 614 ? -21.420 -11.189 -6.398 1.00 93.62 614 VAL A C 1
ATOM 4703 O O . VAL A 1 614 ? -20.291 -11.540 -6.742 1.00 93.62 614 VAL A O 1
ATOM 4706 N N . PRO A 1 615 ? -22.122 -10.276 -7.108 1.00 94.31 615 PRO A N 1
ATOM 4707 C CA . PRO A 1 615 ? -21.574 -9.642 -8.305 1.00 94.31 615 PRO A CA 1
ATOM 4708 C C . PRO A 1 615 ? -20.307 -8.821 -8.045 1.00 94.31 615 PRO A C 1
ATOM 4710 O O . PRO A 1 615 ? -19.320 -8.993 -8.759 1.00 94.31 615 PRO A O 1
ATOM 4713 N N . LEU A 1 616 ? -20.303 -7.956 -7.026 1.00 92.25 616 LEU A N 1
ATOM 4714 C CA . LEU A 1 616 ? -19.159 -7.097 -6.736 1.00 92.25 616 LEU A CA 1
ATOM 4715 C C . LEU A 1 616 ? -17.961 -7.925 -6.274 1.00 92.25 616 LEU A C 1
ATOM 4717 O O . LEU A 1 616 ? -16.855 -7.715 -6.764 1.00 92.25 616 LEU A O 1
ATOM 4721 N N . ARG A 1 617 ? -18.178 -8.924 -5.412 1.00 92.75 617 ARG A N 1
ATOM 4722 C CA . ARG A 1 617 ? -17.124 -9.849 -4.977 1.00 92.75 617 ARG A CA 1
ATOM 4723 C C . ARG A 1 617 ? -16.530 -10.621 -6.153 1.00 92.75 617 ARG A C 1
ATOM 4725 O O . ARG A 1 617 ? -15.319 -10.780 -6.206 1.00 92.75 617 ARG A O 1
ATOM 4732 N N . ALA A 1 618 ? -17.356 -11.061 -7.103 1.00 88.50 618 ALA A N 1
ATOM 4733 C CA . ALA A 1 618 ? -16.889 -11.741 -8.311 1.00 88.50 618 ALA A CA 1
ATOM 4734 C C . ALA A 1 618 ? -16.130 -10.814 -9.277 1.00 88.50 618 ALA A C 1
ATOM 4736 O O . ALA A 1 618 ? -15.328 -11.296 -10.071 1.00 88.50 618 ALA A O 1
ATOM 4737 N N . SER A 1 619 ? -16.375 -9.501 -9.216 1.00 85.06 619 SER A N 1
ATOM 4738 C CA . SER A 1 619 ? -15.674 -8.504 -10.036 1.00 85.06 619 SER A CA 1
ATOM 4739 C C . SER A 1 619 ? -14.323 -8.053 -9.467 1.00 85.06 619 SER A C 1
ATOM 4741 O O . SER A 1 619 ? -13.599 -7.320 -10.136 1.00 85.06 619 SER A O 1
ATOM 4743 N N . LEU A 1 620 ? -13.979 -8.467 -8.243 1.00 73.88 620 LEU A N 1
ATOM 4744 C CA . LEU A 1 620 ? -12.699 -8.166 -7.607 1.00 73.88 620 LEU A CA 1
ATOM 4745 C C . LEU A 1 620 ? -11.751 -9.356 -7.702 1.00 73.88 620 LEU A C 1
ATOM 4747 O O . LEU A 1 620 ? -12.157 -10.513 -7.575 1.00 73.88 620 LEU A O 1
ATOM 4751 N N . THR A 1 621 ? -10.461 -9.072 -7.856 1.00 75.19 621 THR A N 1
ATOM 4752 C CA . THR A 1 621 ? -9.434 -10.108 -7.756 1.00 75.19 621 THR A CA 1
ATOM 4753 C C . THR A 1 621 ? -9.261 -10.539 -6.300 1.00 75.19 621 THR A C 1
ATOM 4755 O O . THR A 1 621 ? -9.506 -9.777 -5.361 1.00 75.19 621 THR A O 1
ATOM 4758 N N . HIS A 1 622 ? -8.803 -11.776 -6.085 1.00 70.44 622 HIS A N 1
ATOM 4759 C CA . HIS A 1 622 ? -8.471 -12.251 -4.737 1.00 70.44 622 HIS A CA 1
ATOM 4760 C C . HIS A 1 622 ? -7.430 -11.361 -4.051 1.00 70.44 622 HIS A C 1
ATOM 4762 O O . HIS A 1 622 ? -7.512 -11.168 -2.842 1.00 70.44 622 HIS A O 1
ATOM 4768 N N . ARG A 1 623 ? -6.494 -10.794 -4.823 1.00 62.88 623 ARG A N 1
ATOM 4769 C CA . ARG A 1 623 ? -5.506 -9.833 -4.333 1.00 62.88 623 ARG A CA 1
ATOM 4770 C C . ARG A 1 623 ? -6.171 -8.544 -3.863 1.00 62.88 623 ARG A C 1
ATOM 4772 O O . ARG A 1 623 ? -5.958 -8.170 -2.722 1.00 62.88 623 ARG A O 1
ATOM 4779 N N . ALA A 1 624 ? -7.032 -7.931 -4.676 1.00 68.06 624 ALA A N 1
ATOM 4780 C CA . ALA A 1 624 ? -7.738 -6.706 -4.292 1.00 68.06 624 ALA A CA 1
ATOM 4781 C C . ALA A 1 624 ? -8.582 -6.886 -3.013 1.00 68.06 624 ALA A C 1
ATOM 4783 O O . ALA A 1 624 ? -8.700 -5.968 -2.207 1.00 68.06 624 ALA A O 1
ATOM 4784 N N . ILE A 1 625 ? -9.148 -8.081 -2.805 1.00 77.50 625 ILE A N 1
ATOM 4785 C CA . ILE A 1 625 ? -9.839 -8.437 -1.557 1.00 77.50 625 ILE A CA 1
ATOM 4786 C C . ILE A 1 625 ? -8.845 -8.590 -0.398 1.00 77.50 625 ILE A C 1
ATOM 4788 O O . ILE A 1 625 ? -9.119 -8.086 0.683 1.00 77.50 625 ILE A O 1
ATOM 4792 N N . ALA A 1 626 ? -7.717 -9.273 -0.608 1.00 76.25 626 ALA A N 1
ATOM 4793 C CA . ALA A 1 626 ? -6.710 -9.535 0.425 1.00 76.25 626 ALA A CA 1
ATOM 4794 C C . ALA A 1 626 ? -5.880 -8.297 0.822 1.00 76.25 626 ALA A C 1
ATOM 4796 O O . ALA A 1 626 ? -5.348 -8.248 1.928 1.00 76.25 626 ALA A O 1
ATOM 4797 N N . GLU A 1 627 ? -5.762 -7.302 -0.063 1.00 73.25 627 GLU A N 1
ATOM 4798 C CA . GLU A 1 627 ? -5.131 -6.008 0.226 1.00 73.25 627 GLU A CA 1
ATOM 4799 C C . GLU A 1 627 ? -5.959 -5.173 1.214 1.00 73.25 627 GLU A C 1
ATOM 4801 O O . GLU A 1 627 ? -5.403 -4.395 1.993 1.00 73.25 627 GLU A O 1
ATOM 4806 N N . ASP A 1 628 ? -7.283 -5.359 1.238 1.00 88.38 628 ASP A N 1
ATOM 4807 C CA . ASP A 1 628 ? -8.086 -4.897 2.361 1.00 88.38 628 ASP A CA 1
ATOM 4808 C C . ASP A 1 628 ? -7.871 -5.826 3.558 1.00 88.38 628 ASP A C 1
ATOM 4810 O O . ASP A 1 628 ? -8.251 -6.994 3.547 1.00 88.38 628 ASP A O 1
ATOM 4814 N N . GLN A 1 629 ? -7.318 -5.289 4.642 1.00 90.25 629 GLN A N 1
ATOM 4815 C CA . GLN A 1 629 ? -6.989 -6.071 5.838 1.00 90.25 629 GLN A CA 1
ATOM 4816 C C . GLN A 1 629 ? -8.198 -6.728 6.535 1.00 90.25 629 GLN A C 1
ATOM 4818 O O . GLN A 1 629 ? -8.008 -7.611 7.380 1.00 90.25 629 GLN A O 1
ATOM 4823 N N . ASP A 1 630 ? -9.422 -6.301 6.213 1.00 93.94 630 ASP A N 1
ATOM 4824 C CA . ASP A 1 630 ? -10.651 -6.927 6.700 1.00 93.94 630 ASP A CA 1
ATOM 4825 C C . ASP A 1 630 ? -11.320 -7.834 5.650 1.00 93.94 630 ASP A C 1
ATOM 4827 O O . ASP A 1 630 ? -12.396 -8.369 5.907 1.00 93.94 630 ASP A O 1
ATOM 4831 N N . GLU A 1 631 ? -10.734 -8.007 4.461 1.00 95.38 631 GLU A N 1
ATOM 4832 C CA . GLU A 1 631 ? -11.330 -8.705 3.309 1.00 95.38 631 GLU A CA 1
ATOM 4833 C C . GLU A 1 631 ? -12.753 -8.226 2.957 1.00 95.38 631 GLU A C 1
ATOM 4835 O O . GLU A 1 631 ? -13.598 -8.993 2.472 1.00 95.38 631 GLU A O 1
ATOM 4840 N N . PHE A 1 632 ? -13.023 -6.945 3.220 1.00 97.44 632 PHE A N 1
ATOM 4841 C CA . PHE A 1 632 ? -14.328 -6.291 3.139 1.00 97.44 632 PHE A CA 1
ATOM 4842 C C . PHE A 1 632 ? -15.400 -6.875 4.078 1.00 97.44 632 PHE A C 1
ATOM 4844 O O . PHE A 1 632 ? -16.598 -6.729 3.833 1.00 97.44 632 PHE A O 1
ATOM 4851 N N . ILE A 1 633 ? -14.989 -7.502 5.181 1.00 98.06 633 ILE A N 1
ATOM 4852 C CA . ILE A 1 633 ? -15.877 -8.040 6.214 1.00 98.06 633 ILE A CA 1
ATOM 4853 C C . ILE A 1 633 ? -15.744 -7.194 7.481 1.00 98.06 633 ILE A C 1
ATOM 4855 O O . ILE A 1 633 ? -14.672 -7.110 8.068 1.00 98.06 633 ILE A O 1
ATOM 4859 N N . VAL A 1 634 ? -16.830 -6.578 7.949 1.00 98.06 634 VAL A N 1
ATOM 4860 C CA . VAL A 1 634 ? -16.806 -5.642 9.093 1.00 98.06 634 VAL A CA 1
ATOM 4861 C C . VAL A 1 634 ? -17.830 -6.004 10.165 1.00 98.06 634 VAL A C 1
ATOM 4863 O O . VAL A 1 634 ? -18.818 -6.681 9.890 1.00 98.06 634 VAL A O 1
ATOM 4866 N N . TRP A 1 635 ? -17.603 -5.555 11.402 1.00 98.12 635 TRP A N 1
ATOM 4867 C CA . TRP A 1 635 ? -18.608 -5.650 12.462 1.00 98.12 635 TRP A CA 1
ATOM 4868 C C . TRP A 1 635 ? -19.666 -4.556 12.277 1.00 98.12 635 TRP A C 1
ATOM 4870 O O . TRP A 1 635 ? -19.321 -3.391 12.103 1.00 98.12 635 TRP A O 1
ATOM 4880 N N . SER A 1 636 ? -20.951 -4.903 12.339 1.00 97.94 636 SER A N 1
ATOM 4881 C CA . SER A 1 636 ? -22.046 -3.934 12.258 1.00 97.94 636 SER A CA 1
ATOM 4882 C C . SER A 1 636 ? -23.205 -4.293 13.184 1.00 97.94 636 SER A C 1
ATOM 4884 O O . SER A 1 636 ? -23.590 -5.454 13.331 1.00 97.94 636 SER A O 1
ATOM 4886 N N . ASP A 1 637 ? -23.777 -3.259 13.800 1.00 98.06 637 ASP A N 1
ATOM 4887 C CA . ASP A 1 637 ? -24.964 -3.348 14.653 1.00 98.06 637 ASP A CA 1
ATOM 4888 C C . ASP A 1 637 ? -26.241 -2.873 13.947 1.00 98.06 637 ASP A C 1
ATOM 4890 O O . ASP A 1 637 ? -27.299 -2.840 14.567 1.00 98.06 637 ASP A O 1
ATOM 4894 N N . GLU A 1 638 ? -26.173 -2.511 12.661 1.00 96.62 638 GLU A N 1
ATOM 4895 C CA . GLU A 1 638 ? -27.324 -1.965 11.923 1.00 96.62 638 GLU A CA 1
ATOM 4896 C C . GLU A 1 638 ? -28.533 -2.898 11.896 1.00 96.62 638 GLU A C 1
ATOM 4898 O O . GLU A 1 638 ? -29.659 -2.418 11.903 1.00 96.62 638 GLU A O 1
ATOM 4903 N N . ILE A 1 639 ? -28.314 -4.212 11.969 1.00 97.25 639 ILE A N 1
ATOM 4904 C CA . ILE A 1 639 ? -29.394 -5.203 12.032 1.00 97.25 639 ILE A CA 1
ATOM 4905 C C . ILE A 1 639 ? -30.336 -4.999 13.236 1.00 97.25 639 ILE A C 1
ATOM 4907 O O . ILE A 1 639 ? -31.461 -5.476 13.236 1.00 97.25 639 ILE A O 1
ATOM 4911 N N . TYR A 1 640 ? -29.911 -4.270 14.274 1.00 98.44 640 TYR A N 1
ATOM 4912 C CA . TYR A 1 640 ? -30.758 -3.932 15.426 1.00 98.44 640 TYR A CA 1
ATOM 4913 C C . TYR A 1 640 ? -31.611 -2.669 15.225 1.00 98.44 640 TYR A C 1
ATOM 4915 O O . TYR A 1 640 ? -32.331 -2.259 16.139 1.00 98.44 640 TYR A O 1
ATOM 4923 N N . GLY A 1 641 ? -31.509 -2.036 14.058 1.00 97.88 641 GLY A N 1
ATOM 4924 C CA . GLY A 1 641 ? -32.387 -0.964 13.597 1.00 97.88 641 GLY A CA 1
ATOM 4925 C C . GLY A 1 641 ? -33.303 -1.392 12.450 1.00 97.88 641 GLY A C 1
ATOM 4926 O O . GLY A 1 641 ? -34.067 -0.554 11.981 1.00 97.88 641 GLY A O 1
ATOM 4927 N N . ASP A 1 642 ? -33.209 -2.652 12.017 1.00 97.69 642 ASP A N 1
ATOM 4928 C CA . ASP A 1 642 ? -34.005 -3.263 10.951 1.00 97.69 642 ASP A CA 1
ATOM 4929 C C . ASP A 1 642 ? -35.375 -3.695 11.497 1.00 97.69 642 ASP A C 1
ATOM 4931 O O . ASP A 1 642 ? -35.478 -4.575 12.366 1.00 97.69 642 ASP A O 1
ATOM 4935 N N . ALA A 1 643 ? -36.427 -3.032 11.023 1.00 97.38 643 ALA A N 1
ATOM 4936 C CA . ALA A 1 643 ? -37.788 -3.225 11.506 1.00 97.38 643 ALA A CA 1
ATOM 4937 C C . ALA A 1 643 ? -38.649 -4.125 10.614 1.00 97.38 643 ALA A C 1
ATOM 4939 O O . ALA A 1 643 ? -39.710 -4.563 11.069 1.00 97.38 643 ALA A O 1
ATOM 4940 N N . ASP A 1 644 ? -38.218 -4.429 9.389 1.00 96.00 644 ASP A N 1
ATOM 4941 C CA . ASP A 1 644 ? -38.977 -5.259 8.447 1.00 96.00 644 ASP A CA 1
ATOM 4942 C C . ASP A 1 644 ? -38.247 -6.535 7.983 1.00 96.00 644 ASP A C 1
ATOM 4944 O O . ASP A 1 644 ? -38.874 -7.437 7.417 1.00 96.00 644 ASP A O 1
ATOM 4948 N N . GLY A 1 645 ? -36.975 -6.682 8.347 1.00 92.75 645 GLY A N 1
ATOM 4949 C CA . GLY A 1 645 ? -36.134 -7.843 8.101 1.00 92.75 645 GLY A CA 1
ATOM 4950 C C . GLY A 1 645 ? -35.430 -7.835 6.744 1.00 92.75 645 GLY A C 1
ATOM 4951 O O . GLY A 1 645 ? -35.023 -8.913 6.292 1.00 92.75 645 GLY A O 1
ATOM 4952 N N . ASP A 1 646 ? -35.317 -6.688 6.068 1.00 92.38 646 ASP A N 1
ATOM 4953 C CA . ASP A 1 646 ? -34.671 -6.573 4.755 1.00 92.38 646 ASP A CA 1
ATOM 4954 C C . ASP A 1 646 ? -33.133 -6.400 4.814 1.00 92.38 646 ASP A C 1
ATOM 4956 O O . ASP A 1 646 ? -32.449 -6.487 3.786 1.00 92.38 646 ASP A O 1
ATOM 4960 N N . GLY A 1 647 ? -32.562 -6.243 6.016 1.00 88.62 647 GLY A N 1
ATOM 4961 C CA . GLY A 1 647 ? -31.130 -6.039 6.252 1.00 88.62 647 GLY A CA 1
ATOM 4962 C C . GLY A 1 647 ? -30.655 -4.584 6.123 1.00 88.62 647 GLY A C 1
ATOM 4963 O O . GLY A 1 647 ? -29.436 -4.318 6.145 1.00 88.62 647 GLY A O 1
ATOM 4964 N N . LEU A 1 648 ? -31.577 -3.637 5.977 1.00 91.25 648 LEU A N 1
ATOM 4965 C CA . LEU A 1 648 ? -31.369 -2.203 6.118 1.00 91.25 648 LEU A CA 1
ATOM 4966 C C . LEU A 1 648 ? -31.945 -1.745 7.459 1.00 91.25 648 LEU A C 1
ATOM 4968 O O . LEU A 1 648 ? -32.773 -2.401 8.067 1.00 91.25 648 LEU A O 1
ATOM 4972 N N . ALA A 1 649 ? -31.401 -0.653 7.987 1.00 95.25 649 ALA A N 1
ATOM 4973 C CA . ALA A 1 649 ? -31.899 -0.087 9.229 1.00 95.25 649 ALA A CA 1
ATOM 4974 C C . ALA A 1 649 ? -32.866 1.057 8.914 1.00 95.25 649 ALA A C 1
ATOM 4976 O O . ALA A 1 649 ? -32.495 2.003 8.214 1.00 95.25 649 ALA A O 1
ATOM 4977 N N . GLU A 1 650 ? -34.045 1.040 9.528 1.00 97.12 650 GLU A N 1
ATOM 4978 C CA . GLU A 1 650 ? -35.009 2.149 9.523 1.00 97.12 650 GLU A CA 1
ATOM 4979 C C . GLU A 1 650 ? -34.806 3.044 10.748 1.00 97.12 650 GLU A C 1
ATOM 4981 O O . GLU A 1 650 ? -35.207 4.213 10.760 1.00 97.12 650 GLU A O 1
ATOM 4986 N N . PHE A 1 651 ? -34.161 2.494 11.779 1.00 98.12 651 PHE A N 1
ATOM 4987 C CA . PHE A 1 651 ? -33.954 3.132 13.066 1.00 98.12 651 PHE A CA 1
ATOM 4988 C C . PHE A 1 651 ? -32.462 3.334 13.382 1.00 98.12 651 PHE A C 1
ATOM 4990 O O . PHE A 1 651 ? -31.637 2.456 13.122 1.00 98.12 651 PHE A O 1
ATOM 4997 N N . PRO A 1 652 ? -32.079 4.472 13.993 1.00 98.44 652 PRO A N 1
ATOM 4998 C CA . PRO A 1 652 ? -30.723 4.678 14.483 1.00 98.44 652 PRO A CA 1
ATOM 4999 C C . PRO A 1 652 ? -30.348 3.675 15.577 1.00 98.44 652 PRO A C 1
ATOM 5001 O O . PRO A 1 652 ? -31.148 3.392 16.471 1.00 98.44 652 PRO A O 1
ATOM 5004 N N . VAL A 1 653 ? -29.098 3.209 15.547 1.00 98.69 653 VAL A N 1
ATOM 5005 C CA . VAL A 1 653 ? -28.559 2.246 16.516 1.00 98.69 653 VAL A CA 1
ATOM 5006 C C . VAL A 1 653 ? -27.331 2.820 17.216 1.00 98.69 653 VAL A C 1
ATOM 5008 O O . VAL A 1 653 ? -26.433 3.367 16.571 1.00 98.69 653 VAL A O 1
ATOM 5011 N N . SER A 1 654 ? -27.266 2.648 18.534 1.00 98.75 654 SER A N 1
ATOM 5012 C CA . SER A 1 654 ? -26.038 2.790 19.320 1.00 98.75 654 SER A CA 1
ATOM 5013 C C . SER A 1 654 ? -25.792 1.563 20.198 1.00 98.75 654 SER A C 1
ATOM 5015 O O . SER A 1 654 ? -26.693 0.758 20.442 1.00 98.75 654 SER A O 1
ATOM 5017 N N . ARG A 1 655 ? -24.557 1.402 20.680 1.00 98.81 655 ARG A N 1
ATOM 5018 C CA . ARG A 1 655 ? -24.169 0.311 21.581 1.00 98.81 655 ARG A CA 1
ATOM 5019 C C . ARG A 1 655 ? -23.439 0.833 22.808 1.00 98.81 655 ARG A C 1
ATOM 5021 O O . ARG A 1 655 ? -22.422 1.504 22.682 1.00 98.81 655 ARG A O 1
ATOM 5028 N N . ILE A 1 656 ? -23.853 0.407 23.995 1.00 98.75 656 ILE A N 1
ATOM 5029 C CA . ILE A 1 656 ? -23.085 0.553 25.235 1.00 98.75 656 ILE A CA 1
ATOM 5030 C C . ILE A 1 656 ? -22.318 -0.758 25.477 1.00 98.75 656 ILE A C 1
ATOM 5032 O O . ILE A 1 656 ? -22.900 -1.699 26.025 1.00 98.75 656 ILE A O 1
ATOM 5036 N N . PRO A 1 657 ? -21.040 -0.872 25.063 1.00 98.56 657 PRO A N 1
ATOM 5037 C CA . PRO A 1 657 ? -20.235 -2.059 25.351 1.00 98.56 657 PRO A CA 1
ATOM 5038 C C . PRO A 1 657 ? -20.018 -2.180 26.863 1.00 98.56 657 PRO A C 1
ATOM 5040 O O . PRO A 1 657 ? -19.819 -1.170 27.526 1.00 98.56 657 PRO A O 1
ATOM 5043 N N . ASP A 1 658 ? -20.035 -3.390 27.428 1.00 98.31 658 ASP A N 1
ATOM 5044 C CA . ASP A 1 658 ? -19.815 -3.549 28.874 1.00 98.31 658 ASP A CA 1
ATOM 5045 C C . ASP A 1 658 ? -18.337 -3.661 29.255 1.00 98.31 658 ASP A C 1
ATOM 5047 O O . ASP A 1 658 ? -17.972 -3.295 30.371 1.00 98.31 658 ASP A O 1
ATOM 5051 N N . ALA A 1 659 ? -17.488 -4.163 28.349 1.00 97.25 659 ALA A N 1
ATOM 5052 C CA . ALA A 1 659 ? -16.061 -4.415 28.584 1.00 97.25 659 ALA A CA 1
ATOM 5053 C C . ALA A 1 659 ? -15.768 -5.194 29.888 1.00 97.25 659 ALA A C 1
ATOM 5055 O O . ALA A 1 659 ? -14.675 -5.098 30.448 1.00 97.25 659 ALA A O 1
ATOM 5056 N N . LYS A 1 660 ? -16.754 -5.944 30.401 1.00 97.44 660 LYS A N 1
ATOM 5057 C CA . LYS A 1 660 ? -16.760 -6.606 31.712 1.00 97.44 660 LYS A CA 1
ATOM 5058 C C . LYS A 1 660 ? -16.526 -5.642 32.882 1.00 97.44 660 LYS A C 1
ATOM 5060 O O . LYS A 1 660 ? -15.900 -5.996 33.883 1.00 97.44 660 LYS A O 1
ATOM 5065 N N . LYS A 1 661 ? -16.992 -4.394 32.751 1.00 97.62 661 LYS A N 1
ATOM 5066 C CA . LYS A 1 661 ? -16.843 -3.312 33.734 1.00 97.62 661 LYS A CA 1
ATOM 5067 C C . LYS A 1 661 ? -18.181 -2.585 33.959 1.00 97.62 661 LYS A C 1
ATOM 5069 O O . LYS A 1 661 ? -18.536 -1.709 33.171 1.00 97.62 661 LYS A O 1
ATOM 5074 N N . PRO A 1 662 ? -18.892 -2.835 35.076 1.00 97.44 662 PRO A N 1
ATOM 5075 C CA . PRO A 1 662 ? -20.166 -2.161 35.362 1.00 97.44 662 PRO A CA 1
ATOM 5076 C C . PRO A 1 662 ? -20.035 -0.633 35.437 1.00 97.44 662 PRO A C 1
ATOM 5078 O O . PRO A 1 662 ? -20.924 0.094 35.000 1.00 97.44 662 PRO A O 1
ATOM 5081 N N . ALA A 1 663 ? -18.894 -0.131 35.920 1.00 96.31 663 ALA A N 1
ATOM 5082 C CA . ALA A 1 663 ? -18.619 1.302 35.992 1.00 96.31 663 ALA A CA 1
ATOM 5083 C C . ALA A 1 663 ? -18.614 1.991 34.615 1.00 96.31 663 ALA A C 1
ATOM 5085 O O . ALA A 1 663 ? -19.048 3.136 34.522 1.00 96.31 663 ALA A O 1
ATOM 5086 N N . LEU A 1 664 ? -18.162 1.304 33.559 1.00 97.25 664 LEU A N 1
ATOM 5087 C CA . LEU A 1 664 ? -18.166 1.841 32.197 1.00 97.25 664 LEU A CA 1
ATOM 5088 C C . LEU A 1 664 ? -19.596 1.938 31.658 1.00 97.25 664 LEU A C 1
ATOM 5090 O O . LEU A 1 664 ? -19.979 2.974 31.119 1.00 97.25 664 LEU A O 1
ATOM 5094 N N . VAL A 1 665 ? -20.404 0.895 31.871 1.00 97.94 665 VAL A N 1
ATOM 5095 C CA . VAL A 1 665 ? -21.825 0.889 31.488 1.00 97.94 665 VAL A CA 1
ATOM 5096 C C . VAL A 1 665 ? -22.571 2.027 32.179 1.00 97.94 665 VAL A C 1
ATOM 5098 O O . VAL A 1 665 ? -23.295 2.785 31.536 1.00 97.94 665 VAL A O 1
ATOM 5101 N N . LEU A 1 666 ? -22.355 2.184 33.487 1.00 96.69 666 LEU A N 1
ATOM 5102 C CA . LEU A 1 666 ? -22.975 3.254 34.257 1.00 96.69 666 LEU A CA 1
ATOM 5103 C C . LEU A 1 666 ? -22.516 4.637 33.775 1.00 96.69 666 LEU A C 1
ATOM 5105 O O . LEU A 1 666 ? -23.359 5.512 33.618 1.00 96.69 666 LEU A O 1
ATOM 5109 N N . ALA A 1 667 ? -21.221 4.823 33.497 1.00 95.62 667 ALA A N 1
ATOM 5110 C CA . ALA A 1 667 ? -20.689 6.082 32.970 1.00 95.62 667 ALA A CA 1
ATOM 5111 C C . ALA A 1 667 ? -21.347 6.475 31.638 1.00 95.62 667 ALA A C 1
ATOM 5113 O O . ALA A 1 667 ? -21.735 7.630 31.478 1.00 95.62 667 ALA A O 1
ATOM 5114 N N . ALA A 1 668 ? -21.547 5.518 30.727 1.00 95.94 668 ALA A N 1
ATOM 5115 C CA . ALA A 1 668 ? -22.227 5.759 29.456 1.00 95.94 668 ALA A CA 1
ATOM 5116 C C . ALA A 1 668 ? -23.719 6.110 29.639 1.00 95.94 668 ALA A C 1
ATOM 5118 O O . ALA A 1 668 ? -24.220 7.032 28.996 1.00 95.94 668 ALA A O 1
ATOM 5119 N N . LEU A 1 669 ? -24.433 5.418 30.536 1.00 95.81 669 LEU A N 1
ATOM 5120 C CA . LEU A 1 669 ? -25.861 5.666 30.806 1.00 95.81 669 LEU A CA 1
ATOM 5121 C C . LEU A 1 669 ? -26.120 7.013 31.490 1.00 95.81 669 LEU A C 1
ATOM 5123 O O . LEU A 1 669 ? -27.180 7.616 31.310 1.00 95.81 669 LEU A O 1
ATOM 5127 N N . THR A 1 670 ? -25.162 7.484 32.286 1.00 94.31 670 THR A N 1
ATOM 5128 C CA . THR A 1 670 ? -25.255 8.753 33.017 1.00 94.31 670 THR A CA 1
ATOM 5129 C C . THR A 1 670 ? -24.451 9.871 32.361 1.00 94.31 670 THR A C 1
ATOM 5131 O O . THR A 1 670 ? -24.248 10.900 32.996 1.00 94.31 670 THR A O 1
ATOM 5134 N N . ALA A 1 671 ? -23.956 9.672 31.134 1.00 93.06 671 ALA A N 1
ATOM 5135 C CA . ALA A 1 671 ? -23.185 10.681 30.415 1.00 93.06 671 ALA A CA 1
ATOM 5136 C C . ALA A 1 671 ? -23.993 11.978 30.273 1.00 93.06 671 ALA A C 1
ATOM 5138 O O . ALA A 1 671 ? -25.204 11.943 30.052 1.00 93.06 671 ALA A O 1
ATOM 5139 N N . ASP A 1 672 ? -23.351 13.132 30.392 1.00 87.88 672 ASP A N 1
ATOM 5140 C CA . ASP A 1 672 ? -24.048 14.402 30.223 1.00 87.88 672 ASP A CA 1
ATOM 5141 C C . ASP A 1 672 ? -24.242 14.714 28.740 1.00 87.88 672 ASP A C 1
ATOM 5143 O O . ASP A 1 672 ? -23.388 14.430 27.894 1.00 87.88 672 ASP A O 1
ATOM 5147 N N . LYS A 1 673 ? -25.365 15.355 28.416 1.00 84.50 673 LYS A N 1
ATOM 5148 C CA . LYS A 1 673 ? -25.525 15.953 27.095 1.00 84.50 673 LYS A CA 1
ATOM 5149 C C . LYS A 1 673 ? -24.528 17.112 26.960 1.00 84.50 673 LYS A C 1
ATOM 5151 O O . LYS A 1 673 ? -24.492 17.968 27.851 1.00 84.50 673 LYS A O 1
ATOM 5156 N N . PRO A 1 674 ? -23.747 17.196 25.868 1.00 81.25 674 PRO A N 1
ATOM 5157 C CA . PRO A 1 674 ? -22.854 18.324 25.662 1.00 81.25 674 PRO A CA 1
ATOM 5158 C C . PRO A 1 674 ? -23.639 19.640 25.700 1.00 81.25 674 PRO A C 1
ATOM 5160 O O . PRO A 1 674 ? -24.656 19.795 25.020 1.00 81.25 674 PRO A O 1
ATOM 5163 N N . GLY A 1 675 ? -23.175 20.605 26.496 1.00 70.62 675 GLY A N 1
ATOM 5164 C CA . GLY A 1 675 ? -23.709 21.964 26.434 1.00 70.62 675 GLY A CA 1
ATOM 5165 C C . GLY A 1 675 ? -23.456 22.587 25.055 1.00 70.62 675 GLY A C 1
ATOM 5166 O O . GLY A 1 675 ? -22.532 22.184 24.350 1.00 70.62 675 GLY A O 1
ATOM 5167 N N . ARG A 1 676 ? -24.220 23.624 24.680 1.00 64.69 676 ARG A N 1
ATOM 5168 C CA . ARG A 1 676 ? -24.046 24.398 23.423 1.00 64.69 676 ARG A CA 1
ATOM 5169 C C . ARG A 1 676 ? -22.762 25.258 23.389 1.00 64.69 676 ARG A C 1
ATOM 5171 O O . ARG A 1 676 ? -22.756 26.356 22.840 1.00 64.69 676 ARG A O 1
ATOM 5178 N N . VAL A 1 677 ? -21.692 24.814 24.041 1.00 62.31 677 VAL A N 1
ATOM 5179 C CA . VAL A 1 677 ? -20.473 25.596 24.275 1.00 62.31 677 VAL A CA 1
ATOM 5180 C C . VAL A 1 677 ? -19.579 25.620 23.030 1.00 62.31 677 VAL A C 1
ATOM 5182 O O . VAL A 1 677 ? -19.505 24.650 22.285 1.00 62.31 677 VAL A O 1
ATOM 5185 N N . SER A 1 678 ? -18.869 26.733 22.828 1.00 63.88 678 SER A N 1
ATOM 5186 C CA . SER A 1 678 ? -18.066 27.068 21.637 1.00 63.88 678 SER A CA 1
ATOM 5187 C C . SER A 1 678 ? -16.717 26.342 21.510 1.00 63.88 678 SER A C 1
ATOM 5189 O O . SER A 1 678 ? -15.851 26.775 20.745 1.00 63.88 678 SER A O 1
ATOM 5191 N N . GLN A 1 679 ? -16.500 25.264 22.259 1.00 85.19 679 GLN A N 1
ATOM 5192 C CA . GLN A 1 679 ? -15.191 24.626 22.356 1.00 85.19 679 GLN A CA 1
ATOM 5193 C C . GLN A 1 679 ? -15.179 23.262 21.669 1.00 85.19 679 GLN A C 1
ATOM 5195 O O . GLN A 1 679 ? -16.153 22.518 21.710 1.00 85.19 679 GLN A O 1
ATOM 5200 N N . ARG A 1 680 ? -14.056 22.942 21.035 1.00 93.44 680 ARG A N 1
ATOM 5201 C CA . ARG A 1 680 ? -13.806 21.677 20.342 1.00 93.44 680 ARG A CA 1
ATOM 5202 C C . ARG A 1 680 ? -12.349 21.303 20.505 1.00 93.44 680 ARG A C 1
ATOM 5204 O O . ARG A 1 680 ? -11.513 22.165 20.760 1.00 93.44 680 ARG A O 1
ATOM 5211 N N . PHE A 1 681 ? -12.048 20.034 20.327 1.00 94.81 681 PHE A N 1
ATOM 5212 C CA . PHE A 1 681 ? -10.687 19.548 20.217 1.00 94.81 681 PHE A CA 1
ATOM 5213 C C . PHE A 1 681 ? -10.582 18.677 18.977 1.00 94.81 681 PHE A C 1
ATOM 5215 O O . PHE A 1 681 ? -11.520 17.977 18.600 1.00 94.81 681 PHE A O 1
ATOM 5222 N N . GLY A 1 682 ? -9.438 18.707 18.321 1.00 95.31 682 GLY A N 1
ATOM 5223 C CA . GLY A 1 682 ? -9.210 17.779 17.242 1.00 95.31 682 GLY A CA 1
ATOM 5224 C C . GLY A 1 682 ? -7.757 17.727 16.855 1.00 95.31 682 GLY A C 1
ATOM 5225 O O . GLY A 1 682 ? -7.034 18.717 16.972 1.00 95.31 682 GLY A O 1
ATOM 5226 N N . ILE A 1 683 ? -7.371 16.556 16.378 1.00 94.56 683 ILE A N 1
ATOM 5227 C CA . ILE A 1 683 ? -6.052 16.294 15.840 1.00 94.56 683 ILE A CA 1
ATOM 5228 C C . ILE A 1 683 ? -6.192 15.491 14.544 1.00 94.56 683 ILE A C 1
ATOM 5230 O O . ILE A 1 683 ? -7.015 14.575 14.451 1.00 94.56 683 ILE A O 1
ATOM 5234 N N . CYS A 1 684 ? -5.419 15.869 13.536 1.00 94.06 684 CYS A N 1
ATOM 5235 C CA . CYS A 1 684 ? -5.317 15.182 12.258 1.00 94.06 684 CYS A CA 1
ATOM 5236 C C . CYS A 1 684 ? -3.865 14.868 11.931 1.00 94.06 684 CYS A C 1
ATOM 5238 O O . CYS A 1 684 ? -2.950 15.501 12.460 1.00 94.06 684 CYS A O 1
ATOM 5240 N N . ASN A 1 685 ? -3.662 13.909 11.038 1.00 89.19 685 ASN A N 1
ATOM 5241 C CA . ASN A 1 685 ? -2.369 13.705 10.414 1.00 89.19 685 ASN A CA 1
ATOM 5242 C C . ASN A 1 685 ? -2.153 14.698 9.251 1.00 89.19 685 ASN A C 1
ATOM 5244 O O . ASN A 1 685 ? -3.095 15.347 8.781 1.00 89.19 685 ASN A O 1
ATOM 5248 N N . SER A 1 686 ? -0.907 14.870 8.808 1.00 86.81 686 SER A N 1
ATOM 5249 C CA . SER A 1 686 ? -0.588 15.865 7.773 1.00 86.81 686 SER A CA 1
ATOM 5250 C C . SER A 1 686 ? -1.000 15.409 6.369 1.00 86.81 686 SER A C 1
ATOM 5252 O O . SER A 1 686 ? -1.296 16.243 5.512 1.00 86.81 686 SER A O 1
ATOM 5254 N N . ALA A 1 687 ? -1.116 14.098 6.148 1.00 81.38 687 ALA A N 1
ATOM 5255 C CA . ALA A 1 687 ? -1.499 13.498 4.876 1.00 81.38 687 ALA A CA 1
ATOM 5256 C C . ALA A 1 687 ? -3.020 13.474 4.619 1.00 81.38 687 ALA A C 1
ATOM 5258 O O . ALA A 1 687 ? -3.466 12.850 3.651 1.00 81.38 687 ALA A O 1
ATOM 5259 N N . ARG A 1 688 ? -3.847 14.100 5.471 1.00 83.69 688 ARG A N 1
ATOM 5260 C CA . ARG A 1 688 ? -5.321 14.108 5.350 1.00 83.69 688 ARG A CA 1
ATOM 5261 C C . ARG A 1 688 ? -5.911 15.525 5.395 1.00 83.69 688 ARG A C 1
ATOM 5263 O O . ARG A 1 688 ? -6.782 15.807 6.228 1.00 83.69 688 ARG A O 1
ATOM 5270 N N . PRO A 1 689 ? -5.510 16.421 4.470 1.00 86.06 689 PRO A N 1
ATOM 5271 C CA . PRO A 1 689 ? -5.916 17.826 4.492 1.00 86.06 689 PRO A CA 1
ATOM 5272 C C . PRO A 1 689 ? -7.434 18.041 4.366 1.00 86.06 689 PRO A C 1
ATOM 5274 O O . PRO A 1 689 ? -7.946 19.021 4.896 1.00 86.06 689 PRO A O 1
ATOM 5277 N N . PHE A 1 690 ? -8.183 17.107 3.764 1.00 91.69 690 PHE A N 1
ATOM 5278 C CA . PHE A 1 690 ? -9.649 17.196 3.648 1.00 91.69 690 PHE A CA 1
ATOM 5279 C C . PHE A 1 690 ? -10.360 17.371 5.004 1.00 91.69 690 PHE A C 1
ATOM 5281 O O . PHE A 1 690 ? -11.448 17.947 5.097 1.00 91.69 690 PHE A O 1
ATOM 5288 N N . SER A 1 691 ? -9.751 16.850 6.072 1.00 94.75 691 SER A N 1
ATOM 5289 C CA . SER A 1 691 ? -10.310 16.902 7.417 1.00 94.75 691 SER A CA 1
ATOM 5290 C C . SER A 1 691 ? -10.293 18.313 8.008 1.00 94.75 691 SER A C 1
ATOM 5292 O O . SER A 1 691 ? -11.154 18.608 8.837 1.00 94.75 691 SER A O 1
ATOM 5294 N N . PHE A 1 692 ? -9.411 19.206 7.534 1.00 94.12 692 PHE A N 1
ATOM 5295 C CA . PHE A 1 692 ? -9.404 20.620 7.926 1.00 94.12 692 PHE A CA 1
ATOM 5296 C C . PHE A 1 692 ? -10.689 21.317 7.533 1.00 94.12 692 PHE A C 1
ATOM 5298 O O . PHE A 1 692 ? -11.280 22.012 8.357 1.00 94.12 692 PHE A O 1
ATOM 5305 N N . ASP A 1 693 ? -11.145 21.112 6.302 1.00 93.56 693 ASP A N 1
ATOM 5306 C CA . ASP A 1 693 ? -12.371 21.736 5.828 1.00 93.56 693 ASP A CA 1
ATOM 5307 C C . ASP A 1 693 ? -13.559 21.256 6.648 1.00 93.56 693 ASP A C 1
ATOM 5309 O O . ASP A 1 693 ? -14.397 22.057 7.045 1.00 93.56 693 ASP A O 1
ATOM 5313 N N . ILE A 1 694 ? -13.625 19.963 6.966 1.00 96.00 694 ILE A N 1
ATOM 5314 C CA . ILE A 1 694 ? -14.689 19.406 7.809 1.00 96.00 694 ILE A CA 1
ATOM 5315 C C . ILE A 1 694 ? -14.615 19.998 9.219 1.00 96.00 694 ILE A C 1
ATOM 5317 O O . ILE A 1 694 ? -15.611 20.535 9.710 1.00 96.00 694 ILE A O 1
ATOM 5321 N N . PHE A 1 695 ? -13.440 19.956 9.851 1.00 96.25 695 PHE A N 1
ATOM 5322 C CA . PHE A 1 695 ? -13.252 20.491 11.194 1.00 96.25 695 PHE A CA 1
ATOM 5323 C C . PHE A 1 695 ? -13.627 21.972 11.254 1.00 96.25 695 PHE A C 1
ATOM 5325 O O . PHE A 1 695 ? -14.400 22.376 12.111 1.00 96.25 695 PHE A O 1
ATOM 5332 N N . ASN A 1 696 ? -13.166 22.782 10.304 1.00 94.56 696 ASN A N 1
ATOM 5333 C CA . ASN A 1 696 ? -13.404 24.219 10.318 1.00 94.56 696 ASN A CA 1
ATOM 5334 C C . ASN A 1 696 ? -14.825 24.617 9.906 1.00 94.56 696 ASN A C 1
ATOM 5336 O O . ASN A 1 696 ? -15.330 25.601 10.439 1.00 94.56 696 ASN A O 1
ATOM 5340 N N . SER A 1 697 ? -15.470 23.882 8.995 1.00 92.19 697 SER A N 1
ATOM 5341 C CA . SER A 1 697 ? -16.776 24.278 8.445 1.00 92.19 697 SER A CA 1
ATOM 5342 C C . SER A 1 697 ? -17.982 23.713 9.189 1.00 92.19 697 SER A C 1
ATOM 5344 O O . SER A 1 697 ? -19.023 24.367 9.204 1.00 92.19 697 SER A O 1
ATOM 5346 N N . VAL A 1 698 ? -17.884 22.510 9.770 1.00 94.12 698 VAL A N 1
ATOM 5347 C CA . VAL A 1 698 ? -19.065 21.805 10.306 1.00 94.12 698 VAL A CA 1
ATOM 5348 C C . VAL A 1 698 ? -18.908 21.269 11.726 1.00 94.12 698 VAL A C 1
ATOM 5350 O O . VAL A 1 698 ? -19.925 21.011 12.365 1.00 94.12 698 VAL A O 1
ATOM 5353 N N . VAL A 1 699 ? -17.689 21.129 12.264 1.00 94.75 699 VAL A N 1
ATOM 5354 C CA . VAL A 1 699 ? -17.515 20.728 13.673 1.00 94.75 699 VAL A CA 1
ATOM 5355 C C . VAL A 1 699 ? -17.800 21.928 14.585 1.00 94.75 699 VAL A C 1
ATOM 5357 O O . VAL A 1 699 ? -17.113 22.948 14.461 1.00 94.75 699 VAL A O 1
ATOM 5360 N N . PRO A 1 700 ? -18.764 21.844 15.523 1.00 91.50 700 PRO A N 1
ATOM 5361 C CA . PRO A 1 700 ? -19.121 22.977 16.372 1.00 91.50 700 PRO A CA 1
ATOM 5362 C C . PRO A 1 700 ? -17.945 23.468 17.223 1.00 91.50 700 PRO A C 1
ATOM 5364 O O . PRO A 1 700 ? -17.271 22.671 17.863 1.00 91.50 700 PRO A O 1
ATOM 5367 N N . GLY A 1 701 ? -17.724 24.783 17.258 1.00 90.38 701 GLY A N 1
ATOM 5368 C CA . GLY A 1 701 ? -16.681 25.437 18.056 1.00 90.38 701 GLY A CA 1
ATOM 5369 C C . GLY A 1 701 ? -15.667 26.209 17.210 1.00 90.38 701 GLY A C 1
ATOM 5370 O O . GLY A 1 701 ? -15.780 26.254 15.990 1.00 90.38 701 GLY A O 1
ATOM 5371 N N . SER A 1 702 ? -14.692 26.854 17.854 1.00 89.88 702 SER A N 1
ATOM 5372 C CA . SER A 1 702 ? -13.721 27.728 17.163 1.00 89.88 702 SER A CA 1
ATOM 5373 C C . SER A 1 702 ? -12.253 27.412 17.448 1.00 89.88 702 SER A C 1
ATOM 5375 O O . SER A 1 702 ? -11.375 28.080 16.906 1.00 89.88 702 SER A O 1
ATOM 5377 N N . ALA A 1 703 ? -11.963 26.426 18.300 1.00 91.56 703 ALA A N 1
ATOM 5378 C CA . ALA A 1 703 ? -10.585 26.024 18.570 1.00 91.56 703 ALA A CA 1
ATOM 5379 C C . ALA A 1 703 ? -9.897 25.550 17.273 1.00 91.56 703 ALA A C 1
ATOM 5381 O O . ALA A 1 703 ? -10.585 25.005 16.398 1.00 91.56 703 ALA A O 1
ATOM 5382 N N . PRO A 1 704 ? -8.579 25.769 17.120 1.00 91.19 704 PRO A N 1
ATOM 5383 C CA . PRO A 1 704 ? -7.840 25.359 15.931 1.00 91.19 704 PRO A CA 1
ATOM 5384 C C . PRO A 1 704 ? -7.708 23.836 15.850 1.00 91.19 704 PRO A C 1
ATOM 5386 O O . PRO A 1 704 ? -7.653 23.154 16.874 1.00 91.19 704 PRO A O 1
ATOM 5389 N N . TYR A 1 705 ? -7.629 23.316 14.624 1.00 92.81 705 TYR A N 1
ATOM 5390 C CA . TYR A 1 705 ? -7.361 21.900 14.401 1.00 92.81 705 TYR A CA 1
ATOM 5391 C C . TYR A 1 705 ? -5.866 21.634 14.545 1.00 92.81 705 TYR A C 1
ATOM 5393 O O . TYR A 1 705 ? -5.059 22.336 13.933 1.00 92.81 705 TYR A O 1
ATOM 5401 N N . MET A 1 706 ? -5.483 20.660 15.365 1.00 91.75 706 MET A N 1
ATOM 5402 C CA . MET A 1 706 ? -4.078 20.300 15.517 1.00 91.75 706 MET A CA 1
ATOM 5403 C C . MET A 1 706 ? -3.646 19.367 14.386 1.00 91.75 706 MET A C 1
ATOM 5405 O O . MET A 1 706 ? -4.377 18.449 14.026 1.00 91.75 706 MET A O 1
ATOM 5409 N N . THR A 1 707 ? -2.435 19.562 13.876 1.00 89.62 707 THR A N 1
ATOM 5410 C CA . THR A 1 707 ? -1.759 18.597 13.000 1.00 89.62 707 THR A CA 1
ATOM 5411 C C . THR A 1 707 ? -0.712 17.851 13.815 1.00 89.62 707 THR A C 1
ATOM 5413 O O . THR A 1 707 ? 0.057 18.480 14.550 1.00 89.62 707 THR A O 1
ATOM 5416 N N . SER A 1 708 ? -0.665 16.529 13.697 1.00 80.94 708 SER A N 1
ATOM 5417 C CA . SER A 1 708 ? 0.462 15.733 14.177 1.00 80.94 708 SER A CA 1
ATOM 5418 C C . SER A 1 708 ? 1.715 16.056 13.360 1.00 80.94 708 SER A C 1
ATOM 5420 O O . SER A 1 708 ? 1.604 16.299 12.159 1.00 80.94 708 SER A O 1
ATOM 5422 N N . GLY A 1 709 ? 2.889 16.034 13.995 1.00 73.25 709 GLY A N 1
ATOM 5423 C CA . GLY A 1 709 ? 4.152 16.375 13.331 1.00 73.25 709 GLY A CA 1
ATOM 5424 C C . GLY A 1 709 ? 4.290 17.891 13.117 1.00 73.25 709 GLY A C 1
ATOM 5425 O O . GLY A 1 709 ? 3.701 18.439 12.188 1.00 73.25 709 GLY A O 1
ATOM 5426 N N . PRO A 1 710 ? 5.033 18.619 13.978 1.00 64.12 710 PRO A N 1
ATOM 5427 C CA . PRO A 1 710 ? 6.025 18.147 14.954 1.00 64.12 710 PRO A CA 1
ATOM 5428 C C . PRO A 1 710 ? 5.461 17.740 16.327 1.00 64.12 710 PRO A C 1
ATOM 5430 O O . PRO A 1 710 ? 6.236 17.414 17.218 1.00 64.12 710 PRO A O 1
ATOM 5433 N N . ARG A 1 711 ? 4.141 17.804 16.531 1.00 71.31 711 ARG A N 1
ATOM 5434 C CA . ARG A 1 711 ? 3.518 17.590 17.847 1.00 71.31 711 ARG A CA 1
ATOM 5435 C C . ARG A 1 711 ? 3.105 16.131 18.043 1.00 71.31 711 ARG A C 1
ATOM 5437 O O . ARG A 1 711 ? 2.469 15.569 17.150 1.00 71.31 711 ARG A O 1
ATOM 5444 N N . GLY A 1 712 ? 3.455 15.549 19.187 1.00 81.94 712 GLY A N 1
ATOM 5445 C CA . GLY A 1 712 ? 3.073 14.196 19.606 1.00 81.94 712 GLY A CA 1
ATOM 5446 C C . GLY A 1 712 ? 2.121 14.202 20.805 1.00 81.94 712 GLY A C 1
ATOM 5447 O O . GLY A 1 712 ? 1.689 15.255 21.273 1.00 81.94 712 GLY A O 1
ATOM 5448 N N . TYR A 1 713 ? 1.820 13.024 21.354 1.00 84.50 713 TYR A N 1
ATOM 5449 C CA . TYR A 1 713 ? 0.873 12.862 22.467 1.00 84.50 713 TYR A CA 1
ATOM 5450 C C . TYR A 1 713 ? 1.242 13.679 23.718 1.00 84.50 713 TYR A C 1
ATOM 5452 O O . TYR A 1 713 ? 0.363 14.094 24.468 1.00 84.50 713 TYR A O 1
ATOM 5460 N N . ARG A 1 714 ? 2.535 13.967 23.931 1.00 86.56 714 ARG A N 1
ATOM 5461 C CA . ARG A 1 714 ? 3.022 14.803 25.046 1.00 86.56 714 ARG A CA 1
ATOM 5462 C C . ARG A 1 714 ? 2.619 16.272 24.923 1.00 86.56 714 ARG A C 1
ATOM 5464 O O . ARG A 1 714 ? 2.562 16.969 25.931 1.00 86.56 714 ARG A O 1
ATOM 5471 N N . ASP A 1 715 ? 2.314 16.725 23.711 1.00 85.19 715 ASP A N 1
ATOM 5472 C CA . ASP A 1 715 ? 1.828 18.078 23.438 1.00 85.19 715 ASP A CA 1
ATOM 5473 C C . ASP A 1 715 ? 0.302 18.184 23.593 1.00 85.19 715 ASP A C 1
ATOM 5475 O O . ASP A 1 715 ? -0.257 19.286 23.597 1.00 85.19 715 ASP A O 1
ATOM 5479 N N . VAL A 1 716 ? -0.391 17.048 23.736 1.00 83.75 716 VAL A N 1
ATOM 5480 C CA . VAL A 1 716 ? -1.825 17.007 24.018 1.00 83.75 716 VAL A CA 1
ATOM 5481 C C . VAL A 1 716 ? -2.040 17.260 25.505 1.00 83.75 716 VAL A C 1
ATOM 5483 O O . VAL A 1 716 ? -1.896 16.387 26.357 1.00 83.75 716 VAL A O 1
ATOM 5486 N N . ASN A 1 717 ? -2.426 18.489 25.834 1.00 78.25 717 ASN A N 1
ATOM 5487 C CA . ASN A 1 717 ? -2.859 18.821 27.183 1.00 78.25 717 ASN A CA 1
ATOM 5488 C C . ASN A 1 717 ? -4.230 18.174 27.454 1.00 78.25 717 ASN A C 1
ATOM 5490 O O . ASN A 1 717 ? -5.214 18.518 26.798 1.00 78.25 717 ASN A O 1
ATOM 5494 N N . ALA A 1 718 ? -4.324 17.295 28.457 1.00 72.81 718 ALA A N 1
ATOM 5495 C CA . ALA A 1 718 ? -5.588 16.670 28.861 1.00 72.81 718 ALA A CA 1
ATOM 5496 C C . ALA A 1 718 ? -6.691 17.708 29.166 1.00 72.81 718 ALA A C 1
ATOM 5498 O O . ALA A 1 718 ? -7.860 17.496 28.863 1.00 72.81 718 ALA A O 1
ATOM 5499 N N . GLY A 1 719 ? -6.342 18.885 29.695 1.00 73.94 719 GLY A N 1
ATOM 5500 C CA . GLY A 1 719 ? -7.290 19.988 29.868 1.00 73.94 719 GLY A CA 1
ATOM 5501 C C . GLY A 1 719 ? -7.828 20.543 28.544 1.00 73.94 719 GLY A C 1
ATOM 5502 O O . GLY A 1 719 ? -8.993 20.921 28.473 1.00 73.94 719 GLY A O 1
ATOM 5503 N N . ALA A 1 720 ? -7.016 20.545 27.483 1.00 74.75 720 ALA A N 1
ATOM 5504 C CA . ALA A 1 720 ? -7.424 20.984 26.151 1.00 74.75 720 ALA A CA 1
ATOM 5505 C C . ALA A 1 720 ? -8.318 19.959 25.439 1.00 74.75 720 ALA A C 1
ATOM 5507 O O . ALA A 1 720 ? -9.182 20.371 24.672 1.00 74.75 720 ALA A O 1
ATOM 5508 N N . ALA A 1 721 ? -8.151 18.662 25.722 1.00 79.44 721 ALA A N 1
ATOM 5509 C CA . ALA A 1 721 ? -8.982 17.584 25.181 1.00 79.44 721 ALA A CA 1
ATOM 5510 C C . ALA A 1 721 ? -10.330 17.417 25.910 1.00 79.44 721 ALA A C 1
ATOM 5512 O O . ALA A 1 721 ? -11.229 16.755 25.395 1.00 79.44 721 ALA A O 1
ATOM 5513 N N . ARG A 1 722 ? -10.509 18.027 27.090 1.00 88.94 722 ARG A N 1
ATOM 5514 C CA . ARG A 1 722 ? -11.772 18.009 27.848 1.00 88.94 722 ARG A CA 1
ATOM 5515 C C . ARG A 1 722 ? -12.815 18.938 27.214 1.00 88.94 722 ARG A C 1
ATOM 5517 O O . ARG A 1 722 ? -13.113 20.003 27.748 1.00 88.94 722 ARG A O 1
ATOM 5524 N N . GLN A 1 723 ? -13.327 18.541 26.052 1.00 90.75 723 GLN A N 1
ATOM 5525 C CA . GLN A 1 723 ? -14.226 19.341 25.218 1.00 90.75 723 GLN A CA 1
ATOM 5526 C C . GLN A 1 723 ? -15.520 18.599 24.871 1.00 90.75 723 GLN A C 1
ATOM 5528 O O . GLN A 1 723 ? -15.557 17.366 24.896 1.00 90.75 723 GLN A O 1
ATOM 5533 N N . PRO A 1 724 ? -16.595 19.330 24.519 1.00 91.12 724 PRO A N 1
ATOM 5534 C CA . PRO A 1 724 ? -17.861 18.717 24.127 1.00 91.12 724 PRO A CA 1
ATOM 5535 C C . PRO A 1 724 ? -17.795 18.010 22.765 1.00 91.12 724 PRO A C 1
ATOM 5537 O O . PRO A 1 724 ? -18.569 17.084 22.536 1.00 91.12 724 PRO A O 1
ATOM 5540 N N . PHE A 1 725 ? -16.875 18.411 21.882 1.00 94.88 725 PHE A N 1
ATOM 5541 C CA . PHE A 1 725 ? -16.717 17.834 20.546 1.00 94.88 725 PHE A CA 1
ATOM 5542 C C . PHE A 1 725 ? -15.250 17.514 20.278 1.00 94.88 725 PHE A C 1
ATOM 5544 O O . PHE A 1 725 ? -14.395 18.400 20.363 1.00 94.88 725 PHE A O 1
ATOM 5551 N N . LEU A 1 726 ? -14.968 16.252 19.964 1.00 96.25 726 LEU A N 1
ATOM 5552 C CA . LEU A 1 726 ? -13.641 15.757 19.629 1.00 96.25 726 LEU A CA 1
ATOM 5553 C C . LEU A 1 726 ? -13.656 15.147 18.227 1.00 96.25 726 LEU A C 1
ATOM 5555 O O . LEU A 1 726 ? -14.521 14.326 17.925 1.00 96.25 726 LEU A O 1
ATOM 5559 N N . TYR A 1 727 ? -12.691 15.519 17.386 1.00 97.81 727 TYR A N 1
ATOM 5560 C CA . TYR A 1 727 ? -12.527 14.939 16.051 1.00 97.81 727 TYR A CA 1
ATOM 5561 C C . TYR A 1 727 ? -11.090 14.462 15.825 1.00 97.81 727 TYR A C 1
ATOM 5563 O O . TYR A 1 727 ? -10.152 15.261 15.808 1.00 97.81 727 TYR A O 1
ATOM 5571 N N . PHE A 1 728 ? -10.923 13.157 15.628 1.00 97.75 728 PHE A N 1
ATOM 5572 C CA . PHE A 1 728 ? -9.646 12.524 15.315 1.00 97.75 728 PHE A CA 1
ATOM 5573 C C . PHE A 1 728 ? -9.637 12.053 13.862 1.00 97.75 728 PHE A C 1
ATOM 5575 O O . PHE A 1 728 ? -10.534 11.325 13.444 1.00 97.75 728 PHE A O 1
ATOM 5582 N N . MET A 1 729 ? -8.625 12.468 13.101 1.00 97.19 729 MET A N 1
ATOM 5583 C CA . MET A 1 729 ? -8.355 11.970 11.751 1.00 97.19 729 MET A CA 1
ATOM 5584 C C . MET A 1 729 ? -6.910 11.477 11.694 1.00 97.19 729 MET A C 1
ATOM 5586 O O . MET A 1 729 ? -6.001 12.192 11.277 1.00 97.19 729 MET A O 1
ATOM 5590 N N . LEU A 1 730 ? -6.704 10.275 12.214 1.00 96.19 730 LEU A N 1
ATOM 5591 C CA . LEU A 1 730 ? -5.401 9.683 12.487 1.00 96.19 730 LEU A CA 1
ATOM 5592 C C . LEU A 1 730 ? -5.392 8.224 12.019 1.00 96.19 730 LEU A C 1
ATOM 5594 O O . LEU A 1 730 ? -6.430 7.658 11.679 1.00 96.19 730 LEU A O 1
ATOM 5598 N N . HIS A 1 731 ? -4.224 7.599 12.030 1.00 94.56 731 HIS A N 1
ATOM 5599 C CA . HIS A 1 731 ? -4.098 6.160 11.848 1.00 94.56 731 HIS A CA 1
ATOM 5600 C C . HIS A 1 731 ? -4.501 5.431 13.134 1.00 94.56 731 HIS A C 1
ATOM 5602 O O . HIS A 1 731 ? -4.323 5.943 14.244 1.00 94.56 731 HIS A O 1
ATOM 5608 N N . GLY A 1 732 ? -5.044 4.229 12.979 1.00 94.31 732 GLY A N 1
ATOM 5609 C CA . GLY A 1 732 ? -5.392 3.331 14.077 1.00 94.31 732 GLY A CA 1
ATOM 5610 C C . GLY A 1 732 ? -5.021 1.893 13.726 1.00 94.31 732 GLY A C 1
ATOM 5611 O O . GLY A 1 732 ? -4.781 1.587 12.558 1.00 94.31 732 GLY A O 1
ATOM 5612 N N . LEU A 1 733 ? -4.962 1.024 14.732 1.00 90.94 733 LEU A N 1
ATOM 5613 C CA . LEU A 1 733 ? -4.584 -0.379 14.583 1.00 90.94 733 LEU A CA 1
ATOM 5614 C C . LEU A 1 733 ? -5.620 -1.272 15.271 1.00 90.94 733 LEU A C 1
ATOM 5616 O O . LEU A 1 733 ? -6.186 -0.928 16.310 1.00 90.94 733 LEU A O 1
ATOM 5620 N N . ASP A 1 734 ? -5.869 -2.449 14.706 1.00 89.00 734 ASP A N 1
ATOM 5621 C CA . ASP A 1 734 ? -6.788 -3.431 15.282 1.00 89.00 734 ASP A CA 1
ATOM 5622 C C . ASP A 1 734 ? -6.244 -4.020 16.590 1.00 89.00 734 ASP A C 1
ATOM 5624 O O . ASP A 1 734 ? -6.997 -4.182 17.554 1.00 89.00 734 ASP A O 1
ATOM 5628 N N . ARG A 1 735 ? -4.935 -4.298 16.650 1.00 87.12 735 ARG A N 1
ATOM 5629 C CA . ARG A 1 735 ? -4.279 -4.925 17.810 1.00 87.12 735 ARG A CA 1
ATOM 5630 C C . ARG A 1 735 ? -4.031 -3.955 18.960 1.00 87.12 735 ARG A C 1
ATOM 5632 O O . ARG A 1 735 ? -4.104 -4.366 20.115 1.00 87.12 735 ARG A O 1
ATOM 5639 N N . ASP A 1 736 ? -3.808 -2.679 18.656 1.00 90.62 736 ASP A N 1
ATOM 5640 C CA . ASP A 1 736 ? -3.636 -1.619 19.649 1.00 90.62 736 ASP A CA 1
ATOM 5641 C C . ASP A 1 736 ? -4.654 -0.501 19.417 1.00 90.62 736 ASP A C 1
ATOM 5643 O O . ASP A 1 736 ? -4.465 0.396 18.599 1.00 90.62 736 ASP A O 1
ATOM 5647 N N . GLY A 1 737 ? -5.755 -0.565 20.168 1.00 93.88 737 GLY A N 1
ATOM 5648 C CA . GLY A 1 737 ? -6.764 0.488 20.156 1.00 93.88 737 GLY A CA 1
ATOM 5649 C C . GLY A 1 737 ? -6.470 1.619 21.139 1.00 93.88 737 GLY A C 1
ATOM 5650 O O . GLY A 1 737 ? -7.266 2.550 21.205 1.00 93.88 737 GLY A O 1
ATOM 5651 N N . SER A 1 738 ? -5.406 1.538 21.945 1.00 96.56 738 SER A N 1
ATOM 5652 C CA . SER A 1 738 ? -5.118 2.505 23.015 1.00 96.56 738 SER A CA 1
ATOM 5653 C C . SER A 1 738 ? -4.460 3.790 22.508 1.00 96.56 738 SER A C 1
ATOM 5655 O O . SER A 1 738 ? -4.381 4.785 23.234 1.00 96.56 738 SER A O 1
ATOM 5657 N N . ARG A 1 739 ? -4.005 3.791 21.254 1.00 95.94 739 ARG A N 1
ATOM 5658 C CA . ARG A 1 739 ? -3.223 4.863 20.636 1.00 95.94 739 ARG A CA 1
ATOM 5659 C C . ARG A 1 739 ? -3.754 5.168 19.245 1.00 95.94 739 ARG A C 1
ATOM 5661 O O . ARG A 1 739 ? -4.290 4.293 18.573 1.00 95.94 739 ARG A O 1
ATOM 5668 N N . PHE A 1 740 ? -3.591 6.417 18.825 1.00 96.38 740 PHE A N 1
ATOM 5669 C CA . PHE A 1 740 ? -3.732 6.834 17.437 1.00 96.38 740 PHE A CA 1
ATOM 5670 C C . PHE A 1 740 ? -2.473 7.567 16.986 1.00 96.38 740 PHE A C 1
ATOM 5672 O O . PHE A 1 740 ? -1.875 8.347 17.738 1.00 96.38 740 PHE A O 1
ATOM 5679 N N . TRP A 1 741 ? -2.101 7.338 15.732 1.00 94.12 741 TRP A N 1
ATOM 5680 C CA . TRP A 1 741 ? -0.846 7.812 15.163 1.00 94.12 741 TRP A CA 1
ATOM 5681 C C . TRP A 1 741 ? -1.106 8.850 14.090 1.00 94.12 741 TRP A C 1
ATOM 5683 O O . TRP A 1 741 ? -2.012 8.730 13.270 1.00 94.12 741 TRP A O 1
ATOM 5693 N N . GLY A 1 742 ? -0.308 9.897 14.108 1.00 90.31 742 GLY A N 1
ATOM 5694 C CA . GLY A 1 742 ? -0.260 10.873 13.045 1.00 90.31 742 GLY A CA 1
ATOM 5695 C C . GLY A 1 742 ? 0.999 10.720 12.208 1.00 90.31 742 GLY A C 1
ATOM 5696 O O . GLY A 1 742 ? 1.765 9.784 12.402 1.00 90.31 742 GLY A O 1
ATOM 5697 N N . ASP A 1 743 ? 1.235 11.671 11.315 1.00 82.88 743 ASP A N 1
ATOM 5698 C CA . ASP A 1 743 ? 2.434 11.716 10.480 1.00 82.88 743 ASP A CA 1
ATOM 5699 C C . ASP A 1 743 ? 3.433 12.717 11.075 1.00 82.88 743 ASP A C 1
ATOM 5701 O O . ASP A 1 743 ? 3.043 13.796 11.526 1.00 82.88 743 ASP A O 1
ATOM 5705 N N . GLY A 1 744 ? 4.716 12.377 11.067 1.00 76.06 744 GLY A N 1
ATOM 5706 C CA . GLY A 1 744 ? 5.834 13.215 11.486 1.00 76.06 744 GLY A CA 1
ATOM 5707 C C . GLY A 1 744 ? 6.932 13.270 10.422 1.00 76.06 744 GLY A C 1
ATOM 5708 O O . GLY A 1 744 ? 6.948 12.497 9.465 1.00 76.06 744 GLY A O 1
ATOM 5709 N N . THR A 1 745 ? 7.891 14.184 10.589 1.00 61.56 745 THR A N 1
ATOM 5710 C CA . THR A 1 745 ? 9.023 14.347 9.653 1.00 61.56 745 THR A CA 1
ATOM 5711 C C . THR A 1 745 ? 9.917 13.105 9.564 1.00 61.56 745 THR A C 1
ATOM 5713 O O . THR A 1 745 ? 10.618 12.926 8.570 1.00 61.56 745 THR A O 1
ATOM 5716 N N . SER A 1 746 ? 9.874 12.243 10.583 1.00 60.28 746 SER A N 1
ATOM 5717 C CA . SER A 1 746 ? 10.601 10.976 10.680 1.00 60.28 746 SER A CA 1
ATOM 5718 C C . SER A 1 746 ? 9.681 9.749 10.695 1.00 60.28 746 SER A C 1
ATOM 5720 O O . SER A 1 746 ? 10.076 8.731 11.247 1.00 60.28 746 SER A O 1
ATOM 5722 N N . GLY A 1 747 ? 8.469 9.833 10.135 1.00 70.06 747 GLY A N 1
ATOM 5723 C CA . GLY A 1 747 ? 7.500 8.729 10.117 1.00 70.06 747 GLY A CA 1
ATOM 5724 C C . GLY A 1 747 ? 6.324 8.931 11.060 1.00 70.06 747 GLY A C 1
ATOM 5725 O O . GLY A 1 747 ? 6.075 10.048 11.510 1.00 70.06 747 GLY A O 1
ATOM 5726 N N . ALA A 1 748 ? 5.573 7.864 11.327 1.00 80.06 748 ALA A N 1
ATOM 5727 C CA . ALA A 1 748 ? 4.399 7.947 12.182 1.00 80.06 748 ALA A CA 1
ATOM 5728 C C . ALA A 1 748 ? 4.777 8.401 13.600 1.00 80.06 748 ALA A C 1
ATOM 5730 O O . ALA A 1 748 ? 5.743 7.927 14.190 1.00 80.06 748 ALA A O 1
ATOM 5731 N N . ILE A 1 749 ? 3.998 9.320 14.158 1.00 86.50 749 ILE A N 1
ATOM 5732 C CA . ILE A 1 749 ? 4.176 9.822 15.520 1.00 86.50 749 ILE A CA 1
ATOM 5733 C C . ILE A 1 749 ? 2.943 9.477 16.335 1.00 86.50 749 ILE A C 1
ATOM 5735 O O . ILE A 1 749 ? 1.817 9.712 15.899 1.00 86.50 749 ILE A O 1
ATOM 5739 N N . GLU A 1 750 ? 3.133 8.946 17.539 1.00 92.56 750 GLU A N 1
ATOM 5740 C CA . GLU A 1 750 ? 2.022 8.765 18.468 1.00 92.56 750 GLU A CA 1
ATOM 5741 C C . GLU A 1 750 ? 1.406 10.134 18.788 1.00 92.56 750 GLU A C 1
ATOM 5743 O O . GLU A 1 750 ? 2.023 10.984 19.436 1.00 92.56 750 GLU A O 1
ATOM 5748 N N . ALA A 1 751 ? 0.197 10.367 18.280 1.00 92.62 751 ALA A N 1
ATOM 5749 C CA . ALA A 1 751 ? -0.447 11.674 18.294 1.00 92.62 751 ALA A CA 1
ATOM 5750 C C . ALA A 1 751 ? -1.361 11.833 19.512 1.00 92.62 751 ALA A C 1
ATOM 5752 O O . ALA A 1 751 ? -1.458 12.923 20.073 1.00 92.62 751 ALA A O 1
ATOM 5753 N N . ILE A 1 752 ? -2.020 10.752 19.935 1.00 94.56 752 ILE A N 1
ATOM 5754 C CA . ILE A 1 752 ? -2.865 10.715 21.130 1.00 94.56 752 ILE A CA 1
ATOM 5755 C C . ILE A 1 752 ? -3.003 9.279 21.646 1.00 94.56 752 ILE A C 1
ATOM 5757 O O . ILE A 1 752 ? -3.035 8.333 20.862 1.00 94.56 752 ILE A O 1
ATOM 5761 N N . ASN A 1 753 ? -3.123 9.119 22.963 1.00 95.38 753 ASN A N 1
ATOM 5762 C CA . ASN A 1 753 ? -3.321 7.829 23.619 1.00 95.38 753 ASN A CA 1
ATOM 5763 C C . ASN A 1 753 ? -4.325 7.923 24.782 1.00 95.38 753 ASN A C 1
ATOM 5765 O O . ASN A 1 753 ? -4.741 9.013 25.187 1.00 95.38 753 ASN A O 1
ATOM 5769 N N . THR A 1 754 ? -4.707 6.778 25.341 1.00 95.12 754 THR A N 1
ATOM 5770 C CA . THR A 1 754 ? -5.636 6.680 26.478 1.00 95.12 754 THR A CA 1
ATOM 5771 C C . THR A 1 754 ? -5.117 7.304 27.776 1.00 95.12 754 THR A C 1
ATOM 5773 O O . THR A 1 754 ? -5.919 7.635 28.659 1.00 95.12 754 THR A O 1
ATOM 5776 N N . ASP A 1 755 ? -3.805 7.483 27.927 1.00 90.81 755 ASP A N 1
ATOM 5777 C CA . ASP A 1 755 ? -3.199 8.063 29.130 1.00 90.81 755 ASP A CA 1
ATOM 5778 C C . ASP A 1 755 ? -3.403 9.573 29.192 1.00 90.81 755 ASP A C 1
ATOM 5780 O O . ASP A 1 755 ? -3.710 10.106 30.261 1.00 90.81 755 ASP A O 1
ATOM 5784 N N . VAL A 1 756 ? -3.309 10.247 28.043 1.00 90.12 756 VAL A N 1
ATOM 5785 C CA . VAL A 1 756 ? -3.513 11.700 27.932 1.00 90.12 756 VAL A CA 1
ATOM 5786 C C . VAL A 1 756 ? -4.975 12.094 27.729 1.00 90.12 756 VAL A C 1
ATOM 5788 O O . VAL A 1 756 ? -5.310 13.277 27.833 1.00 90.12 756 VAL A O 1
ATOM 5791 N N . LEU A 1 757 ? -5.868 11.128 27.482 1.00 90.75 757 LEU A N 1
ATOM 5792 C CA . LEU A 1 757 ? -7.300 11.401 27.475 1.00 90.75 757 LEU A CA 1
ATOM 5793 C C . LEU A 1 757 ? -7.784 11.883 28.857 1.00 90.75 757 LEU A C 1
ATOM 5795 O O . LEU A 1 757 ? -7.425 11.299 29.889 1.00 90.75 757 LEU A O 1
ATOM 5799 N N . PRO A 1 758 ? -8.675 12.892 28.902 1.00 90.31 758 PRO A N 1
ATOM 5800 C CA . PRO A 1 758 ? -9.359 13.270 30.129 1.00 90.31 758 PRO A CA 1
ATOM 5801 C C . PRO A 1 758 ? -10.078 12.063 30.724 1.00 90.31 758 PRO A C 1
ATOM 5803 O O . PRO A 1 758 ? -10.784 11.348 30.023 1.00 90.31 758 PRO A O 1
ATOM 5806 N N . LYS A 1 759 ? -9.965 11.870 32.040 1.00 91.19 759 LYS A N 1
ATOM 5807 C CA . LYS A 1 759 ? -10.689 10.799 32.747 1.00 91.19 759 LYS A CA 1
ATOM 5808 C C . LYS A 1 759 ? -12.149 11.158 33.063 1.00 91.19 759 LYS A C 1
ATOM 5810 O O . LYS A 1 759 ? -12.860 10.356 33.651 1.00 91.19 759 LYS A O 1
ATOM 5815 N N . SER A 1 760 ? -12.583 12.378 32.732 1.00 90.44 760 SER A N 1
ATOM 5816 C CA . SER A 1 760 ? -13.973 12.829 32.865 1.00 90.44 760 SER A CA 1
ATOM 5817 C C . SER A 1 760 ? -14.268 14.016 31.944 1.00 90.44 760 SER A C 1
ATOM 5819 O O . SER A 1 760 ? -13.364 14.794 31.623 1.00 90.44 760 SER A O 1
ATOM 5821 N N . GLY A 1 761 ? -15.541 14.213 31.598 1.00 84.88 761 GLY A N 1
ATOM 5822 C CA . GLY A 1 761 ? -16.012 15.402 30.882 1.00 84.88 761 GLY A CA 1
ATOM 5823 C C . GLY A 1 761 ? -15.657 15.417 29.397 1.00 84.88 761 GLY A C 1
ATOM 5824 O O . GLY A 1 761 ? -15.468 16.495 28.836 1.00 84.88 761 GLY A O 1
ATOM 5825 N N . LEU A 1 762 ? -15.538 14.239 28.784 1.00 90.69 762 LEU A N 1
ATOM 5826 C CA . LEU A 1 762 ? -15.586 14.108 27.332 1.00 90.69 762 LEU A CA 1
ATOM 5827 C C . LEU A 1 762 ? -17.041 14.181 26.865 1.00 90.69 762 LEU A C 1
ATOM 5829 O O . LEU A 1 762 ? -17.929 13.675 27.543 1.00 90.69 762 LEU A O 1
ATOM 5833 N N . GLY A 1 763 ? -17.286 14.833 25.729 1.00 92.94 763 GLY A N 1
ATOM 5834 C CA . GLY A 1 763 ? -18.609 14.893 25.109 1.00 92.94 763 GLY A CA 1
ATOM 5835 C C . GLY A 1 763 ? -18.777 13.833 24.024 1.00 92.94 763 GLY A C 1
ATOM 5836 O O . GLY A 1 763 ? -18.926 12.650 24.311 1.00 92.94 763 GLY A O 1
ATOM 5837 N N . ILE A 1 764 ? -18.775 14.265 22.767 1.00 96.75 764 ILE A N 1
ATOM 5838 C CA . ILE A 1 764 ? -18.932 13.409 21.589 1.00 96.75 764 ILE A CA 1
ATOM 5839 C C . ILE A 1 764 ? -17.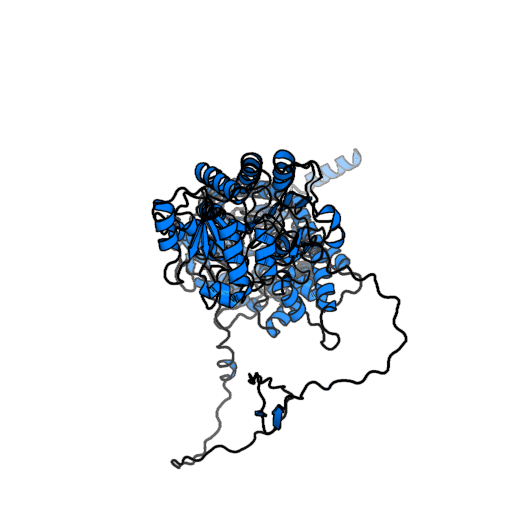592 13.309 20.872 1.00 96.75 764 ILE A C 1
ATOM 5841 O O . ILE A 1 764 ? -16.983 14.329 20.544 1.00 96.75 764 ILE A O 1
ATOM 5845 N N . VAL A 1 765 ? -17.158 12.082 20.599 1.00 98.00 765 VAL A N 1
ATOM 5846 C CA . VAL A 1 765 ? -15.925 11.795 19.865 1.00 98.00 765 VAL A CA 1
ATOM 5847 C C . VAL A 1 765 ? -16.272 11.218 18.499 1.00 98.00 765 VAL A C 1
ATOM 5849 O O . VAL A 1 765 ? -17.054 10.276 18.412 1.00 98.00 765 VAL A O 1
ATOM 5852 N N . PHE A 1 766 ? -15.671 11.750 17.438 1.00 98.62 766 PHE A N 1
ATOM 5853 C CA . PHE A 1 766 ? -15.668 11.138 16.112 1.00 98.62 766 PHE A CA 1
ATOM 5854 C C . PHE A 1 766 ? -14.230 10.793 15.722 1.00 98.62 766 PHE A C 1
ATOM 5856 O O . PHE A 1 766 ? -13.355 11.659 15.765 1.00 98.62 766 PHE A O 1
ATOM 5863 N N . ALA A 1 767 ? -13.985 9.553 15.314 1.00 98.44 767 ALA A N 1
ATOM 5864 C CA . ALA A 1 767 ? -12.678 9.060 14.908 1.00 98.44 767 ALA A CA 1
ATOM 5865 C C . ALA A 1 767 ? -12.734 8.468 13.495 1.00 98.44 767 ALA A C 1
ATOM 5867 O O . ALA A 1 767 ? -13.289 7.393 13.265 1.00 98.44 767 ALA A O 1
ATOM 5868 N N . GLY A 1 768 ? -12.104 9.164 12.555 1.00 97.38 768 GLY A N 1
ATOM 5869 C CA . GLY A 1 768 ? -11.787 8.665 11.223 1.00 97.38 768 GLY A CA 1
ATOM 5870 C C . GLY A 1 768 ? -10.520 7.821 11.227 1.00 97.38 768 GLY A C 1
ATOM 5871 O O . GLY A 1 768 ? -9.594 8.138 10.500 1.00 97.38 768 GLY A O 1
ATOM 5872 N N . CYS A 1 769 ? -10.437 6.816 12.094 1.00 96.94 769 CYS A N 1
ATOM 5873 C CA . CYS A 1 769 ? -9.239 5.992 12.257 1.00 96.94 769 CYS A CA 1
ATOM 5874 C C . CYS A 1 769 ? -9.574 4.528 11.959 1.00 96.94 769 CYS A C 1
ATOM 5876 O O . CYS A 1 769 ? -10.658 4.062 12.331 1.00 96.94 769 CYS A O 1
ATOM 5878 N N . CYS A 1 770 ? -8.644 3.788 11.346 1.00 97.88 770 CYS A N 1
ATOM 5879 C CA . CYS A 1 770 ? -8.784 2.341 11.163 1.00 97.88 770 CYS A CA 1
ATOM 5880 C C . CYS A 1 770 ? -9.019 1.661 12.519 1.00 97.88 770 CYS A C 1
ATOM 5882 O O . CYS A 1 770 ? -8.312 1.943 13.487 1.00 97.88 770 CYS A O 1
ATOM 5884 N N . TRP A 1 771 ? -10.049 0.817 12.601 1.00 98.38 771 TRP A N 1
ATOM 5885 C CA . TRP A 1 771 ? -10.479 0.106 13.813 1.00 98.38 771 TRP A CA 1
ATOM 5886 C C . TRP A 1 771 ? -10.681 0.993 15.059 1.00 98.38 771 TRP A C 1
ATOM 5888 O O . TRP A 1 771 ? -10.709 0.489 16.183 1.00 98.38 771 TRP A O 1
ATOM 5898 N N . GLY A 1 772 ? -10.871 2.310 14.895 1.00 97.69 772 GLY A N 1
ATOM 5899 C CA . GLY A 1 772 ? -10.960 3.257 16.011 1.00 97.69 772 GLY A CA 1
ATOM 5900 C C . GLY A 1 772 ? -12.124 2.999 16.977 1.00 97.69 772 GLY A C 1
ATOM 5901 O O . GLY A 1 772 ? -12.049 3.394 18.138 1.00 97.69 772 GLY A O 1
ATOM 5902 N N . ALA A 1 773 ? -13.178 2.314 16.521 1.00 98.50 773 ALA A N 1
ATOM 5903 C CA . ALA A 1 773 ? -14.328 1.890 17.322 1.00 98.50 773 ALA A CA 1
ATOM 5904 C C . ALA A 1 773 ? -14.392 0.363 17.535 1.00 98.50 773 ALA A C 1
ATOM 5906 O O . ALA A 1 773 ? -15.415 -0.165 17.975 1.00 98.50 773 ALA A O 1
ATOM 5907 N N . LEU A 1 774 ? -13.317 -0.377 17.244 1.00 98.38 774 LEU A N 1
ATOM 5908 C CA . LEU A 1 774 ? -13.266 -1.815 17.494 1.00 98.38 774 LEU A CA 1
ATOM 5909 C C . LEU A 1 774 ? -13.152 -2.083 19.006 1.00 98.38 774 LEU A C 1
ATOM 5911 O O . LEU A 1 774 ? -12.126 -1.805 19.630 1.00 98.38 774 LEU A O 1
ATOM 5915 N N . THR A 1 775 ? -14.211 -2.636 19.604 1.00 98.12 775 THR A N 1
ATOM 5916 C CA . THR A 1 775 ? -14.303 -2.892 21.061 1.00 98.12 775 THR A CA 1
ATOM 5917 C C . THR A 1 775 ? -13.891 -4.304 21.481 1.00 98.12 775 THR A C 1
ATOM 5919 O O . THR A 1 775 ? -13.992 -4.669 22.653 1.00 98.12 775 THR A O 1
ATOM 5922 N N . VAL A 1 776 ? -13.408 -5.101 20.532 1.00 97.38 776 VAL A N 1
ATOM 5923 C CA . VAL A 1 776 ? -13.024 -6.507 20.702 1.00 97.38 776 VAL A CA 1
ATOM 5924 C C . VAL A 1 776 ? -11.655 -6.755 20.074 1.00 97.38 776 VAL A C 1
ATOM 5926 O O . VAL A 1 776 ? -11.197 -5.953 19.268 1.00 97.38 776 VAL A O 1
ATOM 5929 N N . ASN A 1 777 ? -10.978 -7.839 20.447 1.00 94.31 777 ASN A N 1
ATOM 5930 C CA . ASN A 1 777 ? -9.638 -8.150 19.925 1.00 94.31 777 ASN A CA 1
ATOM 5931 C C . ASN A 1 777 ? -9.644 -8.742 18.509 1.00 94.31 777 ASN A C 1
ATOM 5933 O O . ASN A 1 777 ? -8.592 -8.829 17.891 1.00 94.31 777 ASN A O 1
ATOM 5937 N N . GLN A 1 778 ? -10.802 -9.194 18.029 1.00 94.69 778 GLN A N 1
ATOM 5938 C CA . GLN A 1 778 ? -10.951 -9.883 16.750 1.00 94.69 778 GLN A CA 1
ATOM 5939 C C . GLN A 1 778 ? -11.514 -8.947 15.682 1.00 94.69 778 GLN A C 1
ATOM 5941 O O . GLN A 1 778 ? -12.515 -8.258 15.916 1.00 94.69 778 GLN A O 1
ATOM 5946 N N . ARG A 1 779 ? -10.933 -8.991 14.484 1.00 95.62 779 ARG A N 1
ATOM 5947 C CA . ARG A 1 779 ? -11.548 -8.423 13.280 1.00 95.62 779 ARG A CA 1
ATOM 5948 C C . ARG A 1 779 ? -12.781 -9.244 12.903 1.00 95.62 779 ARG A C 1
ATOM 5950 O O . ARG A 1 779 ? -12.993 -10.351 13.401 1.00 95.62 779 ARG A O 1
ATOM 5957 N N . ALA A 1 780 ? -13.632 -8.712 12.035 1.00 95.88 780 ALA A N 1
ATOM 5958 C CA . ALA A 1 780 ? -14.853 -9.422 11.655 1.00 95.88 780 ALA A CA 1
ATOM 5959 C C . ALA A 1 780 ? -14.601 -10.594 10.692 1.00 95.88 780 ALA A C 1
ATOM 5961 O O . ALA A 1 780 ? -15.407 -11.528 10.664 1.00 95.88 780 ALA A O 1
ATOM 5962 N N . ASN A 1 781 ? -13.492 -10.570 9.943 1.00 94.12 781 ASN A N 1
ATOM 5963 C CA . ASN A 1 781 ? -13.027 -11.677 9.101 1.00 94.12 781 ASN A CA 1
ATOM 5964 C C . ASN A 1 781 ? -12.293 -12.782 9.882 1.00 94.12 781 ASN A C 1
ATOM 5966 O O . ASN A 1 781 ? -12.081 -13.863 9.330 1.00 94.12 781 ASN A O 1
ATOM 5970 N N . ASP A 1 782 ? -11.973 -12.583 11.165 1.00 90.56 782 ASP A N 1
ATOM 5971 C CA . ASP A 1 782 ? -11.347 -13.607 12.005 1.00 90.56 782 ASP A CA 1
ATOM 5972 C C . ASP A 1 782 ? -12.374 -14.694 12.374 1.00 90.56 782 ASP A C 1
ATOM 5974 O O . ASP A 1 782 ? -13.056 -14.643 13.399 1.00 90.56 782 ASP A O 1
ATOM 5978 N N . ARG A 1 783 ? -12.506 -15.717 11.520 1.00 61.44 783 ARG A N 1
ATOM 5979 C CA . ARG A 1 783 ? -13.544 -16.767 11.621 1.00 61.44 783 ARG A CA 1
ATOM 5980 C C . ARG A 1 783 ? -13.373 -17.752 12.789 1.00 61.44 783 ARG A C 1
ATOM 5982 O O . ARG A 1 783 ? -14.138 -18.713 12.884 1.00 61.44 783 ARG A O 1
ATOM 5989 N N . SER A 1 784 ? -12.394 -17.567 13.674 1.00 56.03 784 SER A N 1
ATOM 5990 C CA . SER A 1 784 ? -12.075 -18.533 14.730 1.00 56.03 784 SER A CA 1
ATOM 5991 C C . SER A 1 784 ? -12.362 -18.004 16.139 1.00 56.03 784 SER A C 1
ATOM 5993 O O . SER A 1 784 ? -11.646 -17.147 16.650 1.00 56.03 784 SER A O 1
ATOM 5995 N N . GLY A 1 785 ? -13.332 -18.621 16.820 1.00 65.69 785 GLY A N 1
ATOM 5996 C CA . GLY A 1 785 ? -13.417 -18.618 18.283 1.00 65.69 785 GLY A CA 1
ATOM 5997 C C . GLY A 1 785 ? -14.339 -17.580 18.928 1.00 65.69 785 GLY A C 1
ATOM 5998 O O . GLY A 1 785 ? -15.221 -16.990 18.309 1.00 65.69 785 GLY A O 1
ATOM 5999 N N . THR A 1 786 ? -14.170 -17.440 20.243 1.00 80.06 786 THR A N 1
ATOM 6000 C CA . THR A 1 786 ? -14.976 -16.570 21.104 1.00 80.06 786 THR A CA 1
ATOM 6001 C C . THR A 1 786 ? -14.501 -15.126 20.986 1.00 80.06 786 THR A C 1
ATOM 6003 O O . THR A 1 786 ? -13.338 -14.828 21.265 1.00 80.06 786 THR A O 1
ATOM 6006 N N . VAL A 1 787 ? -15.417 -14.218 20.646 1.00 90.56 787 VAL A N 1
ATOM 6007 C CA . VAL A 1 787 ? -15.138 -12.779 20.617 1.00 90.56 787 VAL A CA 1
ATOM 6008 C C . VAL A 1 787 ? -14.791 -12.292 22.024 1.00 90.56 787 VAL A C 1
ATOM 6010 O O . VAL A 1 787 ? -15.544 -12.503 22.975 1.00 90.56 787 VAL A O 1
ATOM 6013 N N . SER A 1 788 ? -13.627 -11.664 22.161 1.00 93.06 788 SER A N 1
ATOM 6014 C CA . SER A 1 788 ? -13.068 -11.221 23.436 1.00 93.06 788 SER A CA 1
ATOM 6015 C C . SER A 1 788 ? -13.092 -9.692 23.511 1.00 93.06 788 SER A C 1
ATOM 6017 O O . SER A 1 788 ? -12.475 -9.051 22.657 1.00 93.06 788 SER A O 1
ATOM 6019 N N . PRO A 1 789 ? -13.769 -9.087 24.504 1.00 96.38 789 PRO A N 1
ATOM 6020 C CA . PRO A 1 789 ? -13.821 -7.635 24.637 1.00 96.38 789 PRO A CA 1
ATOM 6021 C C . PRO A 1 789 ? -12.457 -7.052 25.020 1.00 96.38 789 PRO A C 1
ATOM 6023 O O . PRO A 1 789 ? -11.708 -7.655 25.794 1.00 96.38 789 PRO A O 1
ATOM 6026 N N . LYS A 1 790 ? -12.165 -5.853 24.509 1.00 96.88 790 LYS A N 1
ATOM 6027 C CA . LYS A 1 790 ? -11.033 -5.030 24.946 1.00 96.88 790 LYS A CA 1
ATOM 6028 C C . LYS A 1 790 ? -11.307 -4.436 26.326 1.00 96.88 790 LYS A C 1
ATOM 6030 O O . LYS A 1 790 ? -12.454 -4.185 26.698 1.00 96.88 790 LYS A O 1
ATOM 6035 N N . ALA A 1 791 ? -10.240 -4.192 27.079 1.00 95.44 791 ALA A N 1
ATOM 6036 C CA . ALA A 1 791 ? -10.308 -3.404 28.302 1.00 95.44 791 ALA A CA 1
ATOM 6037 C C . ALA A 1 791 ? -10.317 -1.893 27.972 1.00 95.44 791 ALA A C 1
ATOM 6039 O O . ALA A 1 791 ? -9.865 -1.507 26.890 1.00 95.44 791 ALA A O 1
ATOM 6040 N N . PRO A 1 792 ? -10.830 -1.021 28.865 1.00 96.12 792 PRO A N 1
ATOM 6041 C CA . PRO A 1 792 ? -10.887 0.419 28.608 1.00 96.12 792 PRO A CA 1
ATOM 6042 C C . PRO A 1 792 ? -9.535 1.081 28.326 1.00 96.12 792 PRO A C 1
ATOM 6044 O O . PRO A 1 792 ? -9.466 1.990 27.514 1.00 96.12 792 PRO A O 1
ATOM 6047 N N . ASP A 1 793 ? -8.461 0.618 28.954 1.00 94.69 793 ASP A N 1
ATOM 6048 C CA . ASP A 1 793 ? -7.085 1.069 28.717 1.00 94.69 793 ASP A CA 1
ATOM 6049 C C . ASP A 1 793 ? -6.494 0.571 27.388 1.00 94.69 793 ASP A C 1
ATOM 6051 O O . ASP A 1 793 ? -5.532 1.145 26.898 1.00 94.69 793 ASP A O 1
ATOM 6055 N N . ALA A 1 794 ? -7.098 -0.441 26.762 1.00 96.12 794 ALA A N 1
ATOM 6056 C CA . ALA A 1 794 ? -6.690 -0.985 25.466 1.00 96.12 794 ALA A CA 1
ATOM 6057 C C . ALA A 1 794 ? -7.499 -0.422 24.275 1.00 96.12 794 ALA A C 1
ATOM 6059 O O . ALA A 1 794 ? -7.369 -0.904 23.146 1.00 96.12 794 ALA A O 1
ATOM 6060 N N . SER A 1 795 ? -8.393 0.549 24.505 1.00 98.06 795 SER A N 1
ATOM 6061 C CA . SER A 1 795 ? -9.278 1.096 23.469 1.00 98.06 795 SER A CA 1
ATOM 6062 C C . SER A 1 795 ? -9.640 2.555 23.735 1.00 98.06 795 SER A C 1
ATOM 6064 O O . SER A 1 795 ? -10.306 2.869 24.717 1.00 98.06 795 SER A O 1
ATOM 6066 N N . MET A 1 796 ? -9.296 3.442 22.803 1.00 98.19 796 MET A N 1
ATOM 6067 C CA . MET A 1 796 ? -9.637 4.863 22.823 1.00 98.19 796 MET A CA 1
ATOM 6068 C C . MET A 1 796 ? -11.148 5.077 22.943 1.00 98.19 796 MET A C 1
ATOM 6070 O O . MET A 1 796 ? -11.600 5.953 23.682 1.00 98.19 796 MET A O 1
ATOM 6074 N N . ALA A 1 797 ? -11.937 4.241 22.262 1.00 98.50 797 ALA A N 1
ATOM 6075 C CA . ALA A 1 797 ? -13.388 4.273 22.346 1.00 98.50 797 ALA A CA 1
ATOM 6076 C C . ALA A 1 797 ? -13.883 3.950 23.760 1.00 98.50 797 ALA A C 1
ATOM 6078 O O . ALA A 1 797 ? -14.631 4.730 24.350 1.00 98.50 797 ALA A O 1
ATOM 6079 N N . LEU A 1 798 ? -13.424 2.839 24.341 1.00 98.62 798 LEU A N 1
ATOM 6080 C CA . LEU A 1 798 ? -13.838 2.423 25.682 1.00 98.62 798 LEU A CA 1
ATOM 6081 C C . LEU A 1 798 ? -13.317 3.370 26.773 1.00 98.62 798 LEU A C 1
ATOM 6083 O O . LEU A 1 798 ? -14.059 3.677 27.705 1.00 98.62 798 LEU A O 1
ATOM 6087 N N . ALA A 1 799 ? -12.090 3.883 26.646 1.00 98.06 799 ALA A N 1
ATOM 6088 C CA . ALA A 1 799 ? -11.548 4.922 27.520 1.00 98.06 799 ALA A CA 1
ATOM 6089 C C . ALA A 1 799 ? -12.397 6.196 27.477 1.00 98.06 799 ALA A C 1
ATOM 6091 O O . ALA A 1 799 ? -12.695 6.774 28.523 1.00 98.06 799 ALA A O 1
ATOM 6092 N N . SER A 1 800 ? -12.829 6.610 26.281 1.00 97.69 800 SER A N 1
ATOM 6093 C CA . SER A 1 800 ? -13.674 7.795 26.114 1.00 97.69 800 SER A CA 1
ATOM 6094 C C . SER A 1 800 ? -15.025 7.620 26.809 1.00 97.69 800 SER A C 1
ATOM 6096 O O . SER A 1 800 ? -15.462 8.505 27.545 1.00 97.69 800 SER A O 1
ATOM 6098 N N . LEU A 1 801 ? -15.665 6.457 26.644 1.00 98.06 801 LEU A N 1
ATOM 6099 C CA . LEU A 1 801 ? -16.923 6.137 27.328 1.00 98.06 801 LEU A CA 1
ATOM 6100 C C . LEU A 1 801 ? -16.751 6.048 28.849 1.00 98.06 801 LEU A C 1
ATOM 6102 O O . LEU A 1 801 ? -17.574 6.575 29.594 1.00 98.06 801 LEU A O 1
ATOM 6106 N N . ALA A 1 802 ? -15.658 5.444 29.326 1.00 96.94 802 ALA A N 1
ATOM 6107 C CA . ALA A 1 802 ? -15.330 5.402 30.751 1.00 96.94 802 ALA A CA 1
ATOM 6108 C C . ALA A 1 802 ? -15.124 6.808 31.345 1.00 96.94 802 ALA A C 1
ATOM 6110 O O . ALA A 1 802 ? -15.435 7.037 32.512 1.00 96.94 802 ALA A O 1
ATOM 6111 N N . ALA A 1 803 ? -14.653 7.757 30.532 1.00 94.88 803 ALA A N 1
ATOM 6112 C CA . ALA A 1 803 ? -14.536 9.171 30.872 1.00 94.88 803 ALA A CA 1
ATOM 6113 C C . ALA A 1 803 ? -15.852 9.967 30.721 1.00 94.88 803 ALA A C 1
ATOM 6115 O O . ALA A 1 803 ? -15.856 11.197 30.845 1.00 94.88 803 ALA A O 1
ATOM 6116 N N . GLY A 1 804 ? -16.974 9.286 30.481 1.00 93.69 804 GLY A N 1
ATOM 6117 C CA . GLY A 1 804 ? -18.304 9.887 30.415 1.00 93.69 804 GLY A CA 1
ATOM 6118 C C . GLY A 1 804 ? -18.657 10.507 29.066 1.00 93.69 804 GLY A C 1
ATOM 6119 O O . GLY A 1 804 ? -19.575 11.322 29.024 1.00 93.69 804 GLY A O 1
ATOM 6120 N N . ALA A 1 805 ? -17.958 10.139 27.983 1.00 95.88 805 ALA A N 1
ATOM 6121 C CA . ALA A 1 805 ? -18.374 10.522 26.638 1.00 95.88 805 ALA A CA 1
ATOM 6122 C C . ALA A 1 805 ? -19.809 10.054 26.358 1.00 95.88 805 ALA A C 1
ATOM 6124 O O . ALA A 1 805 ? -20.151 8.892 26.591 1.00 95.88 805 ALA A O 1
ATOM 6125 N N . LEU A 1 806 ? -20.635 10.952 25.811 1.00 96.19 806 LEU A N 1
ATOM 6126 C CA . LEU A 1 806 ? -21.991 10.627 25.367 1.00 96.19 806 LEU A CA 1
ATOM 6127 C C . LEU A 1 806 ? -21.959 9.577 24.253 1.00 96.19 806 LEU A C 1
ATOM 6129 O O . LEU A 1 806 ? -22.782 8.656 24.237 1.00 96.19 806 LEU A O 1
ATOM 6133 N N . ALA A 1 807 ? -21.014 9.740 23.324 1.00 98.25 807 ALA A N 1
ATOM 6134 C CA . ALA A 1 807 ? -20.752 8.761 22.289 1.00 98.25 807 ALA A CA 1
ATOM 6135 C C . ALA A 1 807 ? -19.317 8.813 21.764 1.00 98.25 807 ALA A C 1
ATOM 6137 O O . ALA A 1 807 ? -18.665 9.860 21.770 1.00 98.25 807 ALA A O 1
ATOM 6138 N N . PHE A 1 808 ? -18.885 7.679 21.222 1.00 98.69 808 PHE A N 1
ATOM 6139 C CA . PHE A 1 808 ? -17.720 7.545 20.364 1.00 98.69 808 PHE A CA 1
ATOM 6140 C C . PHE A 1 808 ? -18.161 6.945 19.026 1.00 98.69 808 PHE A C 1
ATOM 6142 O O . PHE A 1 808 ? -18.678 5.829 18.984 1.00 98.69 808 PHE A O 1
ATOM 6149 N N . VAL A 1 809 ? -17.955 7.676 17.934 1.00 98.88 809 VAL A N 1
ATOM 6150 C CA . VAL A 1 809 ? -18.292 7.257 16.571 1.00 98.88 809 VAL A CA 1
ATOM 6151 C C . VAL A 1 809 ? -17.010 6.967 15.801 1.00 98.88 809 VAL A C 1
ATOM 6153 O O . VAL A 1 809 ? -16.129 7.819 15.741 1.00 98.88 809 VAL A O 1
ATOM 6156 N N . GLY A 1 810 ? -16.889 5.787 15.198 1.00 98.62 810 GLY A N 1
ATOM 6157 C CA . GLY A 1 810 ? -15.696 5.416 14.429 1.00 98.62 810 GLY A CA 1
ATOM 6158 C C . GLY A 1 810 ? -15.839 4.085 13.700 1.00 98.62 810 GLY A C 1
ATOM 6159 O O . GLY A 1 810 ? -16.907 3.478 13.732 1.00 98.62 810 GLY A O 1
ATOM 6160 N N . CYS A 1 811 ? -14.771 3.638 13.038 1.00 98.56 811 CYS A N 1
ATOM 6161 C CA . CYS A 1 811 ? -14.780 2.417 12.228 1.00 98.56 811 CYS A CA 1
ATOM 6162 C C . CYS A 1 811 ? -14.477 1.155 13.040 1.00 98.56 811 CYS A C 1
ATOM 6164 O O . CYS A 1 811 ? -13.611 1.158 13.915 1.00 98.56 811 CYS A O 1
ATOM 6166 N N . THR A 1 812 ? -15.131 0.052 12.690 1.00 98.56 812 THR A N 1
ATOM 6167 C CA . THR A 1 812 ? -14.788 -1.303 13.151 1.00 98.56 812 THR A CA 1
ATOM 6168 C C . THR A 1 812 ? -13.783 -2.018 12.241 1.00 98.56 812 THR A C 1
ATOM 6170 O O . THR A 1 812 ? -13.418 -3.147 12.547 1.00 98.56 812 THR A O 1
ATOM 6173 N N . GLY A 1 813 ? -13.388 -1.392 11.128 1.00 97.69 813 GLY A N 1
ATOM 6174 C CA . GLY A 1 813 ? -12.462 -1.895 10.107 1.00 97.69 813 GLY A CA 1
ATOM 6175 C C . GLY A 1 813 ? -11.487 -0.813 9.617 1.00 97.69 813 GLY A C 1
ATOM 6176 O O . GLY A 1 813 ? -11.439 0.288 10.181 1.00 97.69 813 GLY A O 1
ATOM 6177 N N . VAL A 1 814 ? -10.732 -1.102 8.557 1.00 96.62 814 VAL A N 1
ATOM 6178 C CA . VAL A 1 814 ? -9.866 -0.167 7.822 1.00 96.62 814 VAL A CA 1
ATOM 6179 C C . VAL A 1 814 ? -10.674 1.030 7.328 1.00 96.62 814 VAL A C 1
ATOM 6181 O O . VAL A 1 814 ? -11.654 0.904 6.589 1.00 96.62 814 VAL A O 1
ATOM 6184 N N . HIS A 1 815 ? -10.225 2.224 7.705 1.00 96.19 815 HIS A N 1
ATOM 6185 C CA . HIS A 1 815 ? -10.795 3.477 7.232 1.00 96.19 815 HIS A CA 1
ATOM 6186 C C . HIS A 1 815 ? -10.077 3.951 5.967 1.00 96.19 815 HIS A C 1
ATOM 6188 O O . HIS A 1 815 ? -8.858 4.110 5.952 1.00 96.19 815 HIS A O 1
ATOM 6194 N N . TYR A 1 816 ? -10.849 4.229 4.917 1.00 93.00 816 TYR A N 1
ATOM 6195 C CA . TYR A 1 816 ? -10.334 4.776 3.667 1.00 93.00 816 TYR A CA 1
ATOM 6196 C C . TYR A 1 816 ? -10.601 6.274 3.599 1.00 93.00 816 TYR A C 1
ATOM 6198 O O . TYR A 1 816 ? -11.745 6.738 3.571 1.00 93.00 816 TYR A O 1
ATOM 6206 N N . SER A 1 817 ? -9.523 7.045 3.558 1.00 87.56 817 SER A N 1
ATOM 6207 C CA . SER A 1 817 ? -9.600 8.492 3.423 1.00 87.56 817 SER A CA 1
ATOM 6208 C C . SER A 1 817 ? -9.596 8.929 1.957 1.00 87.56 817 SER A C 1
ATOM 6210 O O . SER A 1 817 ? -8.929 8.295 1.141 1.00 87.56 817 SER A O 1
ATOM 6212 N N . PRO A 1 818 ? -10.272 10.034 1.612 1.00 85.75 818 PRO A N 1
ATOM 6213 C CA . PRO A 1 818 ? -10.112 10.653 0.303 1.00 85.75 818 PRO A CA 1
ATOM 6214 C C . PRO A 1 818 ? -8.739 11.304 0.127 1.00 85.75 818 PRO A C 1
ATOM 6216 O O . PRO A 1 818 ? -8.005 11.553 1.087 1.00 85.75 818 PRO A O 1
ATOM 6219 N N . GLY A 1 819 ? -8.449 11.665 -1.125 1.00 73.25 819 GLY A N 1
ATOM 6220 C CA . GLY A 1 819 ? -7.411 12.637 -1.458 1.00 73.25 819 GLY A CA 1
ATOM 6221 C C . GLY A 1 819 ? -7.781 14.060 -1.013 1.00 73.25 819 GLY A C 1
ATOM 6222 O O . GLY A 1 819 ? -8.759 14.282 -0.298 1.00 73.25 819 GLY A O 1
ATOM 6223 N N . SER A 1 820 ? -7.014 15.051 -1.470 1.00 73.94 820 SER A N 1
ATOM 6224 C CA . SER A 1 820 ? -7.159 16.456 -1.053 1.00 73.94 820 SER A CA 1
ATOM 6225 C C . SER A 1 820 ? -8.547 17.058 -1.298 1.00 73.94 820 SER A C 1
ATOM 6227 O O . SER A 1 820 ? -8.996 17.856 -0.481 1.00 73.94 820 SER A O 1
ATOM 6229 N N . ALA A 1 821 ? -9.238 16.654 -2.368 1.00 73.62 821 ALA A N 1
ATOM 6230 C CA . ALA A 1 821 ? -10.582 17.138 -2.697 1.00 73.62 821 ALA A CA 1
ATOM 6231 C C . ALA A 1 821 ? -11.645 16.755 -1.647 1.00 73.62 821 ALA A C 1
ATOM 6233 O O . ALA A 1 821 ? -12.606 17.494 -1.439 1.00 73.62 821 ALA A O 1
ATOM 6234 N N . GLY A 1 822 ? -11.456 15.639 -0.931 1.00 81.12 822 GLY A N 1
ATOM 6235 C CA . GLY A 1 822 ? -12.312 15.276 0.200 1.00 81.12 822 GLY A CA 1
ATOM 6236 C C . GLY A 1 822 ? -13.736 14.825 -0.142 1.00 81.12 822 GLY A C 1
ATOM 6237 O O . GLY A 1 822 ? -14.560 14.720 0.767 1.00 81.12 822 GLY A O 1
ATOM 6238 N N . ASP A 1 823 ? -14.042 14.603 -1.416 1.00 87.38 823 ASP A N 1
ATOM 6239 C CA . ASP A 1 823 ? -15.386 14.410 -1.970 1.00 87.38 823 ASP A CA 1
ATOM 6240 C C . ASP A 1 823 ? -15.760 12.944 -2.228 1.00 87.38 823 ASP A C 1
ATOM 6242 O O . ASP A 1 823 ? -16.880 12.674 -2.641 1.00 87.38 823 ASP A O 1
ATOM 6246 N N . PHE A 1 824 ? -14.872 11.997 -1.916 1.00 89.12 824 PHE A N 1
ATOM 6247 C CA . PHE A 1 824 ? -15.107 10.553 -2.025 1.00 89.12 824 PHE A CA 1
ATOM 6248 C C . PHE A 1 824 ? -14.687 9.795 -0.750 1.00 89.12 824 PHE A C 1
ATOM 6250 O O . PHE A 1 824 ? -14.191 10.392 0.213 1.00 89.12 824 PHE A O 1
ATOM 6257 N N . PHE A 1 825 ? -14.901 8.475 -0.716 1.00 93.50 825 PHE A N 1
ATOM 6258 C CA . PHE A 1 825 ? -14.564 7.602 0.422 1.00 93.50 825 PHE A CA 1
ATOM 6259 C C . PHE A 1 825 ? -15.024 8.175 1.780 1.00 93.50 825 PHE A C 1
ATOM 6261 O O . PHE A 1 825 ? -16.190 8.517 1.939 1.00 93.50 825 PHE A O 1
ATOM 6268 N N . GLY A 1 826 ? -14.164 8.243 2.804 1.00 92.88 826 GLY A N 1
ATOM 6269 C CA . GLY A 1 826 ? -14.568 8.659 4.152 1.00 92.88 826 GLY A CA 1
ATOM 6270 C C . GLY A 1 826 ? -15.005 10.127 4.279 1.00 92.88 826 GLY A C 1
ATOM 6271 O O . GLY A 1 826 ? -15.696 10.473 5.237 1.00 92.88 826 GLY A O 1
ATOM 6272 N N . GLY A 1 827 ? -14.641 11.000 3.332 1.00 95.94 827 GLY A N 1
ATOM 6273 C CA . GLY A 1 827 ? -14.896 12.445 3.410 1.00 95.94 827 GLY A CA 1
ATOM 6274 C C . GLY A 1 827 ? -16.383 12.812 3.514 1.00 95.94 827 GLY A C 1
ATOM 6275 O O . GLY A 1 827 ? -16.772 13.471 4.490 1.00 95.94 827 GLY A O 1
ATOM 6276 N N . PRO A 1 828 ? -17.230 12.364 2.567 1.00 97.56 828 PRO A N 1
ATOM 6277 C CA . PRO A 1 828 ? -18.675 12.577 2.608 1.00 97.56 828 PRO A CA 1
ATOM 6278 C C . PRO A 1 828 ? -19.330 12.093 3.909 1.00 97.56 828 PRO A C 1
ATOM 6280 O O . PRO A 1 828 ? -20.088 12.848 4.519 1.00 97.56 828 PRO A O 1
ATOM 6283 N N . MET A 1 829 ? -18.965 10.904 4.408 1.00 98.25 829 MET A N 1
ATOM 6284 C CA . MET A 1 829 ? -19.505 10.348 5.660 1.00 98.25 829 MET A CA 1
ATOM 6285 C C . MET A 1 829 ? -19.211 11.254 6.865 1.00 98.25 829 MET A C 1
ATOM 6287 O O . MET A 1 829 ? -20.108 11.587 7.642 1.00 98.25 829 MET A O 1
ATOM 6291 N N . HIS A 1 830 ? -17.964 11.712 7.006 1.00 98.12 830 HIS A N 1
ATOM 6292 C CA . HIS A 1 830 ? -17.556 12.580 8.116 1.00 98.12 830 HIS A CA 1
ATOM 6293 C C . HIS A 1 830 ? -18.298 13.920 8.076 1.00 98.12 830 HIS A C 1
ATOM 6295 O O . HIS A 1 830 ? -18.787 14.414 9.095 1.00 98.12 830 HIS A O 1
ATOM 6301 N N . ARG A 1 831 ? -18.397 14.519 6.884 1.00 97.56 831 ARG A N 1
ATOM 6302 C CA . ARG A 1 831 ? -19.086 15.797 6.684 1.00 97.56 831 ARG A CA 1
ATOM 6303 C C . ARG A 1 831 ? -20.577 15.673 6.985 1.00 97.56 831 ARG A C 1
ATOM 6305 O O . ARG A 1 831 ? -21.134 16.555 7.641 1.00 97.56 831 ARG A O 1
ATOM 6312 N N . ALA A 1 832 ? -21.210 14.603 6.511 1.00 97.94 832 ALA A N 1
ATOM 6313 C CA . ALA A 1 832 ? -22.624 14.339 6.734 1.00 97.94 832 ALA A CA 1
ATOM 6314 C C . ALA A 1 832 ? -22.923 14.127 8.225 1.00 97.94 832 ALA A C 1
ATOM 6316 O O . ALA A 1 832 ? -23.864 14.735 8.736 1.00 97.94 832 ALA A O 1
ATOM 6317 N N . PHE A 1 833 ? -22.075 13.382 8.945 1.00 98.50 833 PHE A N 1
ATOM 6318 C CA . PHE A 1 833 ? -22.213 13.182 10.390 1.00 98.50 833 PHE A CA 1
ATOM 6319 C C . PHE A 1 833 ? -22.225 14.502 11.161 1.00 98.50 833 PHE A C 1
ATOM 6321 O O . PHE A 1 833 ? -23.175 14.777 11.892 1.00 98.50 833 PHE A O 1
ATOM 6328 N N . TRP A 1 834 ? -21.213 15.353 10.979 1.00 97.25 834 TRP A N 1
ATOM 6329 C CA . TRP A 1 834 ? -21.118 16.598 11.746 1.00 97.25 834 TRP A CA 1
ATOM 6330 C C . TRP A 1 834 ? -22.249 17.587 11.426 1.00 97.25 834 TRP A C 1
ATOM 6332 O O . TRP A 1 834 ? -22.777 18.227 12.337 1.00 97.25 834 TRP A O 1
ATOM 6342 N N . LYS A 1 835 ? -22.695 17.656 10.162 1.00 96.00 835 LYS A N 1
ATOM 6343 C CA . LYS A 1 835 ? -23.886 18.438 9.775 1.00 96.00 835 LYS A CA 1
ATOM 6344 C C . LYS A 1 835 ? -25.161 17.911 10.439 1.00 96.00 835 LYS A C 1
ATOM 6346 O O . LYS A 1 835 ? -25.960 18.693 10.961 1.00 96.00 835 LYS A O 1
ATOM 6351 N N . ALA A 1 836 ? -25.349 16.592 10.423 1.00 96.69 836 ALA A N 1
ATOM 6352 C CA . ALA A 1 836 ? -26.510 15.950 11.023 1.00 96.69 836 ALA A CA 1
ATOM 6353 C C . ALA A 1 836 ? -26.508 16.110 12.549 1.00 96.69 836 ALA A C 1
ATOM 6355 O O . ALA A 1 836 ? -27.553 16.367 13.138 1.00 96.69 836 ALA A O 1
ATOM 6356 N N . LEU A 1 837 ? -25.341 16.044 13.194 1.00 95.06 837 LEU A N 1
ATOM 6357 C CA . LEU A 1 837 ? -25.214 16.167 14.644 1.00 95.06 837 LEU A CA 1
ATOM 6358 C C . LEU A 1 837 ? -25.734 17.507 15.168 1.00 95.06 837 LEU A C 1
ATOM 6360 O O . LEU A 1 837 ? -26.497 17.534 16.133 1.00 95.06 837 LEU A O 1
ATOM 6364 N N . ALA A 1 838 ? -25.373 18.608 14.506 1.00 86.75 838 ALA A N 1
ATOM 6365 C CA . ALA A 1 838 ? -25.861 19.936 14.869 1.00 86.75 838 ALA A CA 1
ATOM 6366 C C . ALA A 1 838 ? -27.388 20.075 14.701 1.00 86.75 838 ALA A C 1
ATOM 6368 O O . ALA A 1 838 ? -28.028 20.809 15.451 1.00 86.75 838 ALA A O 1
ATOM 6369 N N . SER A 1 839 ? -27.970 19.357 13.736 1.00 87.88 839 SER A N 1
ATOM 6370 C CA . SER A 1 839 ? -29.405 19.410 13.420 1.00 87.88 839 SER A CA 1
ATOM 6371 C C . SER A 1 839 ? -30.250 18.481 14.301 1.00 87.88 839 SER A C 1
ATOM 6373 O O . SER A 1 839 ? -31.429 18.741 14.520 1.00 87.88 839 SER A O 1
ATOM 6375 N N . ASN A 1 840 ? -29.647 17.421 14.840 1.00 86.44 840 ASN A N 1
ATOM 6376 C CA . ASN A 1 840 ? -30.314 16.374 15.616 1.00 86.44 840 ASN A CA 1
ATOM 6377 C C . ASN A 1 840 ? -30.194 16.578 17.130 1.00 86.44 840 ASN A C 1
ATOM 6379 O O . ASN A 1 840 ? -30.067 15.609 17.875 1.00 86.44 840 ASN A O 1
ATOM 6383 N N . ASP A 1 841 ? -30.172 17.834 17.583 1.00 85.94 841 ASP A N 1
ATOM 6384 C CA . ASP A 1 841 ? -30.057 18.189 19.004 1.00 85.94 841 ASP A CA 1
ATOM 6385 C C . ASP A 1 841 ? -28.897 17.453 19.718 1.00 85.94 841 ASP A C 1
ATOM 6387 O O . ASP A 1 841 ? -28.971 17.105 20.896 1.00 85.94 841 ASP A O 1
ATOM 6391 N N . PHE A 1 842 ? -27.809 17.224 18.969 1.00 89.19 842 PHE A N 1
ATOM 6392 C CA . PHE A 1 842 ? -26.608 16.501 19.380 1.00 89.19 842 PHE A CA 1
ATOM 6393 C C . PHE A 1 842 ? -26.806 15.026 19.763 1.00 89.19 842 PHE A C 1
ATOM 6395 O O . PHE A 1 842 ? -26.019 14.532 20.562 1.00 89.19 842 PHE A O 1
ATOM 6402 N N . SER A 1 843 ? -27.779 14.312 19.177 1.00 95.00 843 SER A N 1
ATOM 6403 C CA . SER A 1 843 ? -27.874 12.838 19.232 1.00 95.00 843 SER A CA 1
ATOM 6404 C C . SER A 1 843 ? -26.922 12.188 18.208 1.00 95.00 843 SER A C 1
ATOM 6406 O O . SER A 1 843 ? -27.191 12.241 17.000 1.00 95.00 843 SER A O 1
ATOM 6408 N N . PRO A 1 844 ? -25.803 11.561 18.631 1.00 97.50 844 PRO A N 1
ATOM 6409 C CA . PRO A 1 844 ? -24.838 10.958 17.711 1.00 97.50 844 PRO A CA 1
ATOM 6410 C C . PRO A 1 844 ? -25.369 9.722 16.985 1.00 97.50 844 PRO A C 1
ATOM 6412 O O . PRO A 1 844 ? -25.017 9.521 15.824 1.00 97.50 844 PRO A O 1
ATOM 6415 N N . ALA A 1 845 ? -26.240 8.929 17.620 1.00 98.12 845 ALA A N 1
ATOM 6416 C CA . ALA A 1 845 ? -26.852 7.766 16.979 1.00 98.12 845 ALA A CA 1
ATOM 6417 C C . ALA A 1 845 ? -27.698 8.206 15.777 1.00 98.12 845 ALA A C 1
ATOM 6419 O O . ALA A 1 845 ? -27.500 7.735 14.654 1.00 98.12 845 ALA A O 1
ATOM 6420 N N . LYS A 1 846 ? -28.576 9.196 15.989 1.00 98.06 846 LYS A N 1
ATOM 6421 C CA . LYS A 1 846 ? -29.397 9.776 14.926 1.00 98.06 846 LYS A CA 1
ATOM 6422 C C . LYS A 1 846 ? -28.558 10.486 13.862 1.00 98.06 846 LYS A C 1
ATOM 6424 O O . LYS A 1 846 ? -28.846 10.361 12.674 1.00 98.06 846 LYS A O 1
ATOM 6429 N N . ALA A 1 847 ? -27.500 11.189 14.264 1.00 98.38 847 ALA A N 1
ATOM 6430 C CA . ALA A 1 847 ? -26.587 11.843 13.333 1.00 98.38 847 ALA A CA 1
ATOM 6431 C C . ALA A 1 847 ? -25.865 10.854 12.410 1.00 98.38 847 ALA A C 1
ATOM 6433 O O . ALA A 1 847 ? -25.789 11.102 11.210 1.00 98.38 847 ALA A O 1
ATOM 6434 N N . LEU A 1 848 ? -25.371 9.728 12.938 1.00 98.69 848 LEU A N 1
ATOM 6435 C CA . LEU A 1 848 ? -24.732 8.687 12.130 1.00 98.69 848 LEU A CA 1
ATOM 6436 C C . LEU A 1 848 ? -25.728 8.022 11.174 1.00 98.69 848 LEU A C 1
ATOM 6438 O O . LEU A 1 848 ? -25.403 7.789 10.012 1.00 98.69 848 LEU A O 1
ATOM 6442 N N . PHE A 1 849 ? -26.951 7.772 11.635 1.00 98.50 849 PHE A N 1
ATOM 6443 C CA . PHE A 1 849 ? -28.025 7.251 10.794 1.00 98.50 849 PHE A CA 1
ATOM 6444 C C . PHE A 1 849 ? -28.365 8.189 9.624 1.00 98.50 849 PHE A C 1
ATOM 6446 O O . PHE A 1 849 ? -28.402 7.773 8.466 1.00 98.50 849 PHE A O 1
ATOM 6453 N N . ASP A 1 850 ? -28.564 9.479 9.903 1.00 98.44 850 ASP A N 1
ATOM 6454 C CA . ASP A 1 850 ? -28.848 10.470 8.863 1.00 98.44 850 ASP A CA 1
ATOM 6455 C C . ASP A 1 850 ? -27.650 10.665 7.915 1.00 98.44 850 ASP A C 1
ATOM 6457 O O . ASP A 1 850 ? -27.842 10.819 6.708 1.00 98.44 850 ASP A O 1
ATOM 6461 N N . ALA A 1 851 ? -26.419 10.574 8.429 1.00 98.44 851 ALA A N 1
ATOM 6462 C CA . ALA A 1 851 ? -25.204 10.621 7.621 1.00 98.44 851 ALA A CA 1
ATOM 6463 C C . ALA A 1 851 ? -25.090 9.444 6.652 1.00 98.44 851 ALA A C 1
ATOM 6465 O O . ALA A 1 851 ? -24.733 9.640 5.495 1.00 98.44 851 ALA A O 1
ATOM 6466 N N . ARG A 1 852 ? -25.446 8.236 7.096 1.00 97.88 852 ARG A N 1
ATOM 6467 C CA . ARG A 1 852 ? -25.482 7.037 6.253 1.00 97.88 852 ARG A CA 1
ATOM 6468 C C . ARG A 1 852 ? -26.496 7.138 5.129 1.00 97.88 852 ARG A C 1
ATOM 6470 O O . ARG A 1 852 ? -26.164 6.789 4.003 1.00 97.88 852 ARG A O 1
ATOM 6477 N N . LYS A 1 853 ? -27.696 7.655 5.407 1.00 97.50 853 LYS A N 1
ATOM 6478 C CA . LYS A 1 853 ? -28.699 7.904 4.360 1.00 97.50 853 LYS A CA 1
ATOM 6479 C C . LYS A 1 853 ? -28.188 8.898 3.322 1.00 97.50 853 LYS A C 1
ATOM 6481 O O . LYS A 1 853 ? -28.343 8.654 2.132 1.00 97.50 853 LYS A O 1
ATOM 6486 N N . ALA A 1 854 ? -27.569 9.993 3.769 1.00 97.44 854 ALA A N 1
ATOM 6487 C CA . ALA A 1 854 ? -26.978 10.978 2.867 1.00 97.44 854 ALA A CA 1
ATOM 6488 C C . ALA A 1 854 ? -25.844 10.366 2.029 1.00 97.44 854 ALA A C 1
ATOM 6490 O O . ALA A 1 854 ? -25.830 10.532 0.816 1.00 97.44 854 ALA A O 1
ATOM 6491 N N . PHE A 1 855 ? -24.953 9.600 2.665 1.00 97.00 855 PHE A N 1
ATOM 6492 C CA . PHE A 1 855 ? -23.862 8.897 1.996 1.00 97.00 855 PHE A CA 1
ATOM 6493 C C . PHE A 1 855 ? -24.389 7.931 0.931 1.00 97.00 855 PHE A C 1
ATOM 6495 O O . PHE A 1 855 ? -23.998 8.010 -0.224 1.00 97.00 855 PHE A O 1
ATOM 6502 N N . LEU A 1 856 ? -25.329 7.056 1.293 1.00 95.12 856 LEU A N 1
ATOM 6503 C CA . LEU A 1 856 ? -25.890 6.063 0.379 1.00 95.12 856 LEU A CA 1
ATOM 6504 C C . LEU A 1 856 ? -26.629 6.707 -0.805 1.00 95.12 856 LEU A C 1
ATOM 6506 O O . LEU A 1 856 ? -26.550 6.194 -1.917 1.00 95.12 856 LEU A O 1
ATOM 6510 N N . ALA A 1 857 ? -27.315 7.833 -0.586 1.00 96.00 857 ALA A N 1
ATOM 6511 C CA . ALA A 1 857 ? -28.021 8.561 -1.641 1.00 96.00 857 ALA A CA 1
ATOM 6512 C C . ALA A 1 857 ? -27.083 9.166 -2.701 1.00 96.00 857 ALA A C 1
ATOM 6514 O O . ALA A 1 857 ? -27.508 9.382 -3.836 1.00 96.00 857 ALA A O 1
ATOM 6515 N N . GLU A 1 858 ? -25.828 9.437 -2.338 1.00 94.81 858 GLU A N 1
ATOM 6516 C CA . GLU A 1 858 ? -24.811 10.023 -3.217 1.00 94.81 858 GLU A CA 1
ATOM 6517 C C . GLU A 1 858 ? -23.812 8.983 -3.758 1.00 94.81 858 GLU A C 1
ATOM 6519 O O . GLU A 1 858 ? -22.944 9.330 -4.558 1.00 94.81 858 GLU A O 1
ATOM 6524 N N . MET A 1 859 ? -23.947 7.701 -3.392 1.00 93.25 859 MET A N 1
ATOM 6525 C CA . MET A 1 859 ? -23.099 6.638 -3.933 1.00 93.25 859 MET A CA 1
ATOM 6526 C C . MET A 1 859 ? -23.409 6.352 -5.423 1.00 93.25 859 MET A C 1
ATOM 6528 O O . MET A 1 859 ? -24.573 6.165 -5.785 1.00 93.25 859 MET A O 1
ATOM 6532 N N . PRO A 1 860 ? -22.388 6.201 -6.292 1.00 92.88 860 PRO A N 1
ATOM 6533 C CA . PRO A 1 860 ? -20.974 6.415 -5.999 1.00 92.88 860 PRO A CA 1
ATOM 6534 C C . PRO A 1 860 ? -20.575 7.891 -5.943 1.00 92.88 860 PRO A C 1
ATOM 6536 O O . PRO A 1 860 ? -20.960 8.674 -6.817 1.00 92.88 860 PRO A O 1
ATOM 6539 N N . HIS A 1 861 ? -19.662 8.231 -5.033 1.00 91.31 861 HIS A N 1
ATOM 6540 C CA . HIS A 1 861 ? -19.139 9.589 -4.878 1.00 91.31 861 HIS A CA 1
ATOM 6541 C C . HIS A 1 861 ? -18.032 9.882 -5.906 1.00 91.31 861 HIS A C 1
ATOM 6543 O O . HIS A 1 861 ? -16.863 10.082 -5.588 1.00 91.31 861 HIS A O 1
ATOM 6549 N N . GLY A 1 862 ? -18.388 9.837 -7.192 1.00 80.31 862 GLY A N 1
ATOM 6550 C CA . GLY A 1 862 ? -17.476 10.108 -8.311 1.00 80.31 862 GLY A CA 1
ATOM 6551 C C . GLY A 1 862 ? -16.500 8.974 -8.654 1.00 80.31 862 GLY A C 1
ATOM 6552 O O . GLY A 1 862 ? -15.795 9.075 -9.657 1.00 80.31 862 GLY A O 1
ATOM 6553 N N . ARG A 1 863 ? -16.487 7.882 -7.881 1.00 80.00 863 ARG A N 1
ATOM 6554 C CA . ARG A 1 863 ? -15.600 6.721 -8.050 1.00 80.00 863 ARG A CA 1
ATOM 6555 C C . ARG A 1 863 ? -16.368 5.483 -8.506 1.00 80.00 863 ARG A C 1
ATOM 6557 O O . ARG A 1 863 ? -17.400 5.155 -7.939 1.00 80.00 863 ARG A O 1
ATOM 6564 N N . ARG A 1 864 ? -15.929 4.818 -9.574 1.00 86.88 864 ARG A N 1
ATOM 6565 C CA . ARG A 1 864 ? -16.752 3.802 -10.269 1.00 86.88 864 ARG A CA 1
ATOM 6566 C C . ARG A 1 864 ? -16.057 2.469 -10.482 1.00 86.88 864 ARG A C 1
ATOM 6568 O O . ARG A 1 864 ? -16.713 1.534 -10.938 1.00 86.88 864 ARG A O 1
ATOM 6575 N N . LEU A 1 865 ? -14.766 2.367 -10.181 1.00 81.31 865 LEU A N 1
ATOM 6576 C CA . LEU A 1 865 ? -14.076 1.090 -10.284 1.00 81.31 865 LEU A CA 1
ATOM 6577 C C . LEU A 1 865 ? -14.629 0.124 -9.223 1.00 81.31 865 LEU A C 1
ATOM 6579 O O . LEU A 1 865 ? -14.988 0.570 -8.130 1.00 81.31 865 LEU A O 1
ATOM 6583 N N . PRO A 1 866 ? -14.676 -1.193 -9.495 1.00 84.94 866 PRO A N 1
ATOM 6584 C CA . PRO A 1 866 ? -15.194 -2.173 -8.542 1.00 84.94 866 PRO A CA 1
ATOM 6585 C C . PRO A 1 866 ? -14.579 -2.067 -7.141 1.00 84.94 866 PRO A C 1
ATOM 6587 O O . PRO A 1 866 ? -15.304 -2.083 -6.148 1.00 84.94 866 PRO A O 1
ATOM 6590 N N . LEU A 1 867 ? -13.257 -1.885 -7.051 1.00 82.88 867 LEU A N 1
ATOM 6591 C CA . LEU A 1 867 ? -12.563 -1.726 -5.770 1.00 82.88 867 LEU A CA 1
ATOM 6592 C C . LEU A 1 867 ? -12.991 -0.446 -5.039 1.00 82.88 867 LEU A C 1
ATOM 6594 O O . LEU A 1 867 ? -13.185 -0.450 -3.828 1.00 82.88 867 LEU A O 1
ATOM 6598 N N . GLU A 1 868 ? -13.199 0.646 -5.771 1.00 88.31 868 GLU A N 1
ATOM 6599 C CA . GLU A 1 868 ? -13.658 1.904 -5.183 1.00 88.31 868 GLU A CA 1
ATOM 6600 C C . GLU A 1 868 ? -15.097 1.782 -4.652 1.00 88.31 868 GLU A C 1
ATOM 6602 O O . GLU A 1 868 ? -15.398 2.250 -3.555 1.00 88.31 868 GLU A O 1
ATOM 6607 N N . LEU A 1 869 ? -15.977 1.088 -5.384 1.00 92.94 869 LEU A N 1
ATOM 6608 C CA . LEU A 1 869 ? -17.342 0.787 -4.937 1.00 92.94 869 LEU A CA 1
ATOM 6609 C C . LEU A 1 869 ? -17.352 -0.113 -3.695 1.00 92.94 869 LEU A C 1
ATOM 6611 O O . LEU A 1 869 ? -18.156 0.096 -2.784 1.00 92.94 869 LEU A O 1
ATOM 6615 N N . ALA A 1 870 ? -16.452 -1.096 -3.642 1.00 92.88 870 ALA A N 1
ATOM 6616 C CA . ALA A 1 870 ? -16.253 -1.959 -2.482 1.00 92.88 870 ALA A CA 1
ATOM 6617 C C . ALA A 1 870 ? -15.837 -1.154 -1.242 1.00 92.88 870 ALA A C 1
ATOM 6619 O O . ALA A 1 870 ? -16.409 -1.336 -0.164 1.00 92.88 870 ALA A O 1
ATOM 6620 N N . ILE A 1 871 ? -14.915 -0.202 -1.412 1.00 94.50 871 ILE A N 1
ATOM 6621 C CA . ILE A 1 871 ? -14.493 0.726 -0.357 1.00 94.50 871 ILE A CA 1
ATOM 6622 C C . ILE A 1 871 ? -15.670 1.581 0.134 1.00 94.50 871 ILE A C 1
ATOM 6624 O O . ILE A 1 871 ? -15.876 1.698 1.343 1.00 94.50 871 ILE A O 1
ATOM 6628 N N . GLU A 1 872 ? -16.481 2.153 -0.761 1.00 95.62 872 GLU A N 1
ATOM 6629 C CA . GLU A 1 872 ? -17.635 2.965 -0.346 1.00 95.62 872 GLU A CA 1
ATOM 6630 C C . GLU A 1 872 ? -18.698 2.139 0.396 1.00 95.62 872 GLU A C 1
ATOM 6632 O O . GLU A 1 872 ? -19.196 2.570 1.440 1.00 95.62 872 GLU A O 1
ATOM 6637 N N . ARG A 1 873 ? -18.991 0.914 -0.063 1.00 96.81 873 ARG A N 1
ATOM 6638 C CA . ARG A 1 873 ? -19.897 -0.005 0.652 1.00 96.81 873 ARG A CA 1
ATOM 6639 C C . ARG A 1 873 ? -19.369 -0.371 2.036 1.00 96.81 873 ARG A C 1
ATOM 6641 O O . ARG A 1 873 ? -20.144 -0.440 2.993 1.00 96.81 873 ARG A O 1
ATOM 6648 N N . LYS A 1 874 ? -18.053 -0.554 2.162 1.00 97.94 874 LYS A N 1
ATOM 6649 C CA . LYS A 1 874 ? -17.400 -0.804 3.448 1.00 97.94 874 LYS A CA 1
ATOM 6650 C C . LYS A 1 874 ? -17.559 0.382 4.390 1.00 97.94 874 LYS A C 1
ATOM 6652 O O . LYS A 1 874 ? -17.984 0.192 5.527 1.00 97.94 874 LYS A O 1
ATOM 6657 N N . ILE A 1 875 ? -17.286 1.600 3.918 1.00 97.12 875 ILE A N 1
ATOM 6658 C CA . ILE A 1 875 ? -17.442 2.836 4.701 1.00 97.12 875 ILE A CA 1
ATOM 6659 C C . ILE A 1 875 ? -18.867 2.978 5.232 1.00 97.12 875 ILE A C 1
ATOM 6661 O O . ILE A 1 875 ? -19.046 3.270 6.413 1.00 97.12 875 ILE A O 1
ATOM 6665 N N . TYR A 1 876 ? -19.870 2.729 4.391 1.00 95.12 876 TYR A N 1
ATOM 6666 C CA . TYR A 1 876 ? -21.274 2.767 4.792 1.00 95.12 876 TYR A CA 1
ATOM 6667 C C . TYR A 1 876 ? -21.568 1.839 5.990 1.00 95.12 876 TYR A C 1
ATOM 6669 O O . TYR A 1 876 ? -22.154 2.278 6.989 1.00 95.12 876 TYR A O 1
ATOM 6677 N N . ARG A 1 877 ? -21.096 0.585 5.943 1.00 96.81 877 ARG A N 1
ATOM 6678 C CA . ARG A 1 877 ? -21.392 -0.430 6.970 1.00 96.81 877 ARG A CA 1
ATOM 6679 C C . ARG A 1 877 ? -20.511 -0.350 8.222 1.00 96.81 877 ARG A C 1
ATOM 6681 O O . ARG A 1 877 ? -20.990 -0.687 9.297 1.00 96.81 877 ARG A O 1
ATOM 6688 N N . GLN A 1 878 ? -19.262 0.106 8.125 1.00 97.56 878 GLN A N 1
ATOM 6689 C CA . GLN A 1 878 ? -18.276 -0.074 9.206 1.00 97.56 878 GLN A CA 1
ATOM 6690 C C . GLN A 1 878 ? -18.284 0.979 10.322 1.00 97.56 878 GLN A C 1
ATOM 6692 O O . GLN A 1 878 ? -17.645 0.774 11.355 1.00 97.56 878 GLN A O 1
ATOM 6697 N N . PHE A 1 879 ? -18.924 2.136 10.127 1.00 98.50 879 PHE A N 1
ATOM 6698 C CA . PHE A 1 879 ? -19.020 3.129 11.200 1.00 98.50 879 PHE A CA 1
ATOM 6699 C C . PHE A 1 879 ? -20.004 2.664 12.278 1.00 98.50 879 PHE A C 1
ATOM 6701 O O . PHE A 1 879 ? -21.097 2.208 11.980 1.00 98.50 879 PHE A O 1
ATOM 6708 N N . THR A 1 880 ? -19.671 2.807 13.552 1.00 98.56 880 THR A N 1
ATOM 6709 C CA . THR A 1 880 ? -20.593 2.472 14.646 1.00 98.56 880 THR A CA 1
ATOM 6710 C C . THR A 1 880 ? -20.656 3.595 15.669 1.00 98.56 880 THR A C 1
ATOM 6712 O O . THR A 1 880 ? -19.697 4.352 15.823 1.00 98.56 880 THR A O 1
ATOM 6715 N N . CYS A 1 881 ? -21.796 3.719 16.349 1.00 98.81 881 CYS A N 1
ATOM 6716 C CA . CYS A 1 881 ? -22.004 4.663 17.440 1.00 98.81 881 CYS A CA 1
ATOM 6717 C C . CYS A 1 881 ? -21.945 3.914 18.774 1.00 98.81 881 CYS A C 1
ATOM 6719 O O . CYS A 1 881 ? -22.882 3.213 19.153 1.00 98.81 881 CYS A O 1
ATOM 6721 N N . LEU A 1 882 ? -20.852 4.089 19.509 1.00 98.81 882 LEU A N 1
ATOM 6722 C CA . LEU A 1 882 ? -20.674 3.526 20.843 1.00 98.81 882 LEU A CA 1
ATOM 6723 C C . LEU A 1 882 ? -21.076 4.549 21.909 1.00 98.81 882 LEU A C 1
ATOM 6725 O O . LEU A 1 882 ? -20.876 5.742 21.715 1.00 98.81 882 LEU A O 1
ATOM 6729 N N . GLY A 1 883 ? -21.588 4.093 23.048 1.00 98.25 883 GLY A N 1
ATOM 6730 C CA . GLY A 1 883 ? -22.155 4.927 24.108 1.00 98.25 883 GLY A CA 1
ATOM 6731 C C . GLY A 1 883 ? -23.679 5.000 24.046 1.00 98.25 883 GLY A C 1
ATOM 6732 O O . GLY A 1 883 ? -24.322 4.267 23.295 1.00 98.25 883 GLY A O 1
ATOM 6733 N N . LEU A 1 884 ? -24.264 5.873 24.869 1.00 96.62 884 LEU A N 1
ATOM 6734 C CA . LEU A 1 884 ? -25.714 6.051 24.894 1.00 96.62 884 LEU A CA 1
ATOM 6735 C C . LEU A 1 884 ? -26.193 6.687 23.584 1.00 96.62 884 LEU A C 1
ATOM 6737 O O . LEU A 1 884 ? -27.106 6.163 22.961 1.00 96.62 884 LEU A O 1
ATOM 6741 N N . GLY A 1 885 ? -25.530 7.745 23.110 1.00 94.75 885 GLY A N 1
ATOM 6742 C CA . GLY A 1 885 ? -25.769 8.282 21.765 1.00 94.75 885 GLY A CA 1
ATOM 6743 C C . GLY A 1 885 ? -27.101 9.023 21.541 1.00 94.75 885 GLY A C 1
ATOM 6744 O O . GLY A 1 885 ? -27.421 9.327 20.389 1.00 94.75 885 GLY A O 1
ATOM 6745 N N . TRP A 1 886 ? -27.849 9.339 22.601 1.00 92.69 886 TRP A N 1
ATOM 6746 C CA . TRP A 1 886 ? -29.168 9.991 22.550 1.00 92.69 886 TRP A CA 1
ATOM 6747 C C . TRP A 1 886 ? -29.233 11.283 23.342 1.00 92.69 886 TRP A C 1
ATOM 6749 O O . TRP A 1 886 ? -28.479 11.381 24.331 1.00 92.69 886 TRP A O 1
#

Foldseek 3Di:
DVVVVVVVVVVVVVVPDDDPDDPDDFFALAPKKKKWFFQAADWFATWIWIDRPLAIEIEFDFALQLQPADVVAHHPLVVCCVVNPDADPGEHAEYEQFFQARGGHHNLLVCLVVRNYQYQEYEYAALCLRVNPLLVVLCPPDHDPLLLLLLQQLLYPDPLPDDLVVSQVVSVSSSCRSVSSVVSVVSNVVSNYHYHHALPHDPVVCVVVCVVCRNFQKDWLDLYNVLSVLLSVVSSVSSNLSSVQLVQLCVPDPPVDDDHNSVSNNCLVVNDPVDQSFVSNVQDCSNLSRLCSTTWMWTHDDALIETDGEANQLQDSSRPPNVVSSVVSLVSQLVSDLHQEYEQHNQLDPRGDDPVSCVSSVVHQEYEGETAQQHQCPNHLVSLVVVLPDPRHKYYYCNAFRMWMADSVDGDPVRIDGPHHDISPSDGGDHDPPPPPVPVVVPDDDDDDDDDDDDDDDDDDDDDDDDDDDDDDDDDDDDDDDDPDFDWDADPNDIDGDDDDDDDDDDDDDDDDDPDDPPPDPPPDCPPLQQAPPDQQLQEEEEWQLVQQCVLANPLSVVLVVNCVVSNHHYDHADPPCSLVVLLQDLLPGRHQAYEYEEDCSIPNWDFDQLDDPVLLVQDDPVLLVVFVLSSTFTFPQSSQNNPRPSGHPHFYAYAYCLSPSLLSSLLRSFYAADLDQAEEEEAAPQFQLVQCLCCPQAGHDDHYHYPEPAAQVNQAQVNQLHQYYEYHFEADLQAQQFTWHAYPSRIGGHHGLVSHAQARYEEYEHLYFLLVQQWSDGSSRPDDDTHGDHLNRRPQSSSSSRRYNKYKYFNGHADADGNVLQAGCSQLSNQLSNQCVVVSNQSSRSNVRSLVRLVVCPPSPDDRSSRNSRSSSSSRGIHIYGNRD